Protein AF-0000000075078480 (afdb_homodimer)

Foldseek 3Di:
DLVVLLVVLVVQQPDKDFCALLLLLQQLLLVLQLVVLVVCLVCVQLFFALFRPPGDPDPCVNVLSVVLNVLSVLSNQQHVNLVSLVSNLVVLLCCCVPGCLCVQFAPLLSLLSNQVSQLNQQAPNNQASHVNVLVLCLLQLLDAPVPDDRDIGRLCSLPVCCLQSQLLLLQLQLLLLVLFLLLVQQQLVLQLLLAQLWWDPDNPLVVSQDAVNSSVLSVCSSVLSNCCNPPCPPPVCVVVNLVNLLVVLVCSLHTTLQNSNSSSSNSSSSSSDDPVVVVVVLVVLADPDAQKEKEAASQFSVRSSVSSVLVSLLSNRNYHYDHCVPPQCVQPLRVVPDSVVCHLWIWMAGPVGDIDTFVRSVLVSLCRSPPSNVVSVVCVDPPNVVVVRVVRNVCSVPTDGHRDDPPNPSPDSVVPDDDRSNCQASVDDDVSVSVSSSVVSVVVVVSVVLSCLQSCVVSPCVSVVPDQCPDPVSNVVNVVSVVSQVVCSSNNSRHRDHRSGCQFQPQLWKAKFKWKQAPVRDIGGQQAADLLRHGDPPCRRRNSCSCSVPCRGSDHDPVSVLSSVSSSLSNSCVVVVHDQQPMKMWMKMWTADRDSDRDNSSSVVSSDTDIDTQWMWGDDPNDTDIPNVVRVVVVVVVVVVPDPPPPPD/DLVVLLVVLVVQQPDKDFCALLLLLQQLLLVLQLVVLVVCLVCVQLFFALFRPPGDPDP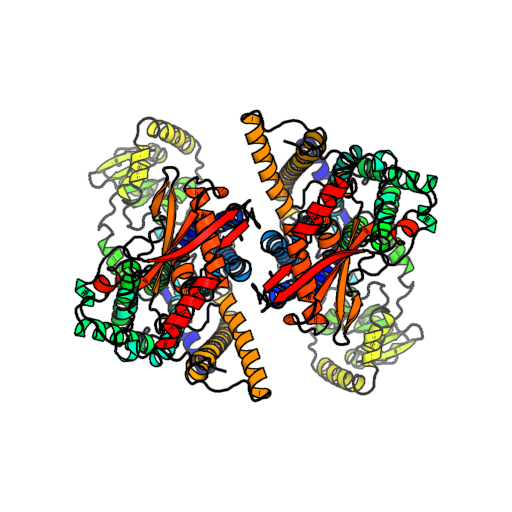CVNVLSVVLNVLSVLSNQQHVNLVSLVSNLVVLLCCCVPGCLCVQFAPLLSLLSNQVSQLNQQAPNNQASHVNVLVLCLLQLLDAPVPDDRDIGRLCSLPVCCLQSQLLLLQLQLLLLVLFLLLVQQQLVLQLLLAQLWWDPDNPLVVSQPAVNSSVLSVCSSVLSNCCNPPCPPPVCVVVNLVNLLVVLVCSLHTTLANSNSSSSNSSSSSSDDPVVVVVVLVVLADPDAQKEKEAASQFSVRSSVNSVLVSLLSNRNYHYDHCVPPQCVQPLRVVPDSVVCHLWMWMAGPVGDIDTFVRSVLVSLCRSPPSNVVSVVCVDPPNVVVNRVVRNVPSVPTDGHRDDPPNPSDDSVVPDDDRSNCQASVDDDVSVSVSSSVVSVVVVVSVVLSCLQSCLVSPCVSVVPDQCPDPVSNVVNVVSVVSQVVCSSNNSRHRDHRSGCQFQVQQWKAKFKWKQAPVRDIGGQQAADLLRHGHPPCRRRNSCSCSVPCRGSDHDPVSVLSSVSSSLSNSCVVVVHDQQPMKMWMKMWTADRDSDRDNSSSVVSSDTDIDTQWIWGDDPNDTDIPNVVRVVVVVVVVCVPDPPPPPD

Sequence (1298 aa):
MYHFIYTKIYQLHTKPAPATGIGLFRLFYGMVLFQEICFLLYFNHLIFDPTPYIDVEFPLIPFFLCLWAIAALFIIAGYQCQYALIVSYIFWIVFVQFTPMQRDFDGGFDAFMTGAGFFLLFMPTDKAFAIDQLRLKLSTPFRHYSQHQKPTVSILSYHLPILICLGFLYFDSAIHKLFAEHWRNGLGAWLPSTQPYYVSAINMSWLLNQEVLQKMIGYTIIIFQFSFLFLFSNRHLRPIYLFIGIGLHLGITISLNIYPFGLSMLIFYILLVPFSWWRCLAKTLRPTQPLLLVYYDKDCPLCNRTALTVNHFDIFKCIEFKDAQTFSNKQPALSSIPLNTLLTDLYAVDENGKVYSGINTYIRILIKMRYPFLFGWLMSIPGIYHLTKTIYRNIADNRQRTPCNQDCIIPNTTQCKLPTFYDRLFETDNPRLRKNLKTLSKALFIICILQINSSLHYGLLYRLNVDTRNNPMTLTLTQASNSILLLSHSFIGITPHALYLHDHFEGYDSLLAITYTNNEGDEAWLPFINQEGRILAPHWGRVHSMWANIAVTPNIDVIRLNKLIMKITAYWSHRLELNLDDTVFTIKIKTNSAPSFWVYDLLNQNLSGEWSNLGTVHWKHQQFHSNLSQMLLNHASLKSSYWPTVTPEMYHFIYTKIYQLHTKPAPATGIGLFRLFYGMVLFQEICFLLYFNHLIFDPTPYIDVEFPLIPFFLCLWAIAALFIIAGYQCQYALIVSYIFWIVFVQFTPMQRDFDGGFDAFMTGAGFFLLFMPTDKAFAIDQLRLKLSTPFRHYSQHQKPTVSILSYHLPILICLGFLYFDSAIHKLFAEHWRNGLGAWLPSTQPYYVSAINMSWLLNQEVLQKMIGYTIIIFQFSFLFLFSNRHLRPIYLFIGIGLHLGITISLNIYPFGLSMLIFYILLVPFSWWRCLAKTLRPTQPLLLVYYDKDCPLCNRTALTVNHFDIFKCIEFKDAQTFSNKQPALSSIPLNTLLTDLYAVDENGKVYSGINTYIRILIKMRYPFLFGWLMSIPGIYHLTKTIYRNIADNRQRTPCNQDCIIPNTTQCKLPTFYDRLFETDNPRLRKNLKTLSKALFIICILQINSSLHYGLLYRLNVDTRNNPMTLTLTQASNSILLLSHSFIGITPHALYLHDHFEGYDSLLAITYTNNEGDEAWLPFINQEGRILAPHWGRVHSMWANIAVTPNIDVIRLNKLIMKITAYWSHRLELNLDDTVFTIKIKTNSAPSFWVYDLLNQNLSGEWSNLGTVHWKHQQFHSNLSQMLLNHASLKSSYWPTVTPE

Nearest PDB structures (foldseek):
  6c9w-assembly1_A  TM=1.139E-01  e=4.514E+00  Escherichia coli K-12
  8b23-assembly1_B  TM=1.127E-01  e=6.583E+00  Thermotoga maritima
  8b23-assembly1_B  TM=1.307E-01  e=6.149E+00  Thermotoga maritima
  6c9w-assembly1_A  TM=1.123E-01  e=5.204E+00  Escherichia coli K-12

Secondary structure (DSSP, 8-state):
-HHHHHHHHHHHHHSEEESHHHHHHHHHHHHHHHHHHHHHHHTHHHHH-SBTTTB-S-TTHHHHHHHHHHHHHHHHHTSSHHHHHHHHHHHHHHHHHHSTTTTTT-SSHHHHHHHHHHHHTTS-TTSSS-HHHHHHHHTSTTS-GGGSPPPEEETHHHHHHIIIIIIIHHHHHHHHHTT-HHHHTT-TTTTGGG-TTTB-SS--HHHHT-HHHHHHHHHHHHHHHHHHHHHTT-TTTHHHHHHHHHHHHHHHHHHBS-HHHHHHHHHHGGGGS-HHHHHHHHHHHS-SS-SEEEEE-TT-HHHHHHHHHHHHH-TT--EEEEEHHHHGGG-GGGTTS-HHHHTTS-EEEETT--EEETHHHHHHHHHHTSTTHHHHHHHTSTTHHHHHHHHHHHHHHH-------TT-----GGGGSPPPHHHHHHSS-HHHHHHHHHHHHHHHHHHHHHHHHHIIIIIIITTTT---SSSHHHHHHHHHHHHHHHHHHHHH-------S-HHHHTT--EEEEEEEE-TTS-EEE-TTB-TTSPBPTT-TTHHHHIIIIIIS-TT--HHHHHHHHHHHHHHHHHHTT--TTT-EEEEEEEE----SS--TTHHHHHH----EEEEEEEEETTEEEE-HHHHHHHHHHHHTTTS------/-HHHHHHHHHHHHHSEEESHHHHHHHHHHHHHHHHHHHHHHHTHHHHH-SBTTTB-S-TTHHHHHHHHHHHHHHHHHTSSHHHHHHHHHHHHHHHHHHSTTTTTT-SSHHHHHHHHHHHHTTS-TTSSS-HHHHHHHHTSTTS-GGGSPPPEEETHHHHHHIIIIIIIHHHHHHHHHTT-HHHHTT-TTTTGGG-TTTB-SS--HHHHT-HHHHHHHHHHHHHHHHHHHHHTT-TTTHHHHHHHHHHHHHHHHHHBS-HHHHHHHHHHGGGGS-HHHHHHHHHHHS-SS-SEEEEE-TT-HHHHHHHHHHHHH-TT--EEEEEHHHHGGG-GGGTTS-HHHHTTS-EEEETT--EEETHHHHHHHHHHTSTTHHHHHHHHSTTHHHHHHHHHHHHHHH-------TT-----GGGGSPPPHHHHHHSS-HHHHHHHHHHHHHHHHHHHHHHHHHIIIIIIITTTT---SSSHHHHHHHHHHHHHHHHHHHHH-------S-HHHHTT--EEEEEEEE-TTS-EEE-TTB-TTSPBPTT-TTHHHHIIIIIIS-TT--HHHHHHHHHHHHHHHHHHTT--TTT-EEEEEEEE----SS--TTHHHHHH----EEEEEEEEETTEEEE-HHHHHHHHHHHHTTTS------

Organism: Methylotuvimicrobium buryatense (NCBI:txid95641)

Structure (mmCIF, N/CA/C/O backbone):
data_AF-0000000075078480-model_v1
#
loop_
_entity.id
_entity.type
_entity.pdbx_description
1 polymer 'DUF393 domain-containing protein'
#
loop_
_atom_site.group_PDB
_atom_site.id
_atom_site.type_symbol
_atom_site.label_atom_id
_atom_site.label_alt_id
_atom_site.label_comp_id
_atom_site.label_asym_id
_atom_site.label_entity_id
_atom_site.label_seq_id
_atom_site.pdbx_PDB_ins_code
_atom_site.Cartn_x
_atom_site.Cartn_y
_atom_site.Cartn_z
_atom_site.occupancy
_atom_site.B_iso_or_equiv
_atom_site.auth_seq_id
_atom_site.auth_comp_id
_atom_site.auth_asym_id
_atom_site.auth_atom_id
_atom_site.pdbx_PDB_model_num
ATOM 1 N N . MET A 1 1 ? -6.051 -3.061 36.969 1 74.25 1 MET A N 1
ATOM 2 C CA . MET A 1 1 ? -5.723 -2.08 35.938 1 74.25 1 MET A CA 1
ATOM 3 C C . MET A 1 1 ? -6.75 -2.102 34.812 1 74.25 1 MET A C 1
ATOM 5 O O . MET A 1 1 ? -7.262 -1.054 34.438 1 74.25 1 MET A O 1
ATOM 9 N N . TYR A 1 2 ? -7.191 -3.314 34.531 1 82 2 TYR A N 1
ATOM 10 C CA . TYR A 1 2 ? -8.164 -3.441 33.438 1 82 2 TYR A CA 1
ATOM 11 C C . TYR A 1 2 ? -9.516 -2.867 33.844 1 82 2 TYR A C 1
ATOM 13 O O . TYR A 1 2 ? -10.125 -2.109 33.094 1 82 2 TYR A O 1
ATOM 21 N N . HIS A 1 3 ? -9.93 -3.129 35.031 1 85.94 3 HIS A N 1
ATOM 22 C CA . HIS A 1 3 ? -11.219 -2.641 35.5 1 85.94 3 HIS A CA 1
ATOM 23 C C . HIS A 1 3 ? -11.219 -1.121 35.656 1 85.94 3 HIS A C 1
ATOM 25 O O . HIS A 1 3 ? -12.219 -0.463 35.375 1 85.94 3 HIS A O 1
ATOM 31 N N . PHE A 1 4 ? -10.141 -0.627 36.125 1 89.19 4 PHE A N 1
ATOM 32 C CA . PHE A 1 4 ? -9.992 0.819 36.25 1 89.19 4 PHE A CA 1
ATOM 33 C C . PHE A 1 4 ? -10.055 1.482 34.875 1 89.19 4 PHE A C 1
ATOM 35 O O . PHE A 1 4 ? -10.766 2.477 34.688 1 89.19 4 PHE A O 1
ATOM 42 N N . ILE A 1 5 ? -9.32 0.912 33.906 1 90.25 5 ILE A N 1
ATOM 43 C CA . ILE A 1 5 ? -9.289 1.451 32.562 1 90.25 5 ILE A CA 1
ATOM 44 C C . ILE A 1 5 ? -10.688 1.414 31.953 1 90.25 5 ILE A C 1
ATOM 46 O O . ILE A 1 5 ? -11.148 2.398 31.375 1 90.25 5 ILE A O 1
ATOM 50 N N . TYR A 1 6 ? -11.32 0.316 32.156 1 92.62 6 TYR A N 1
ATOM 51 C CA . TYR A 1 6 ? -12.664 0.173 31.609 1 92.62 6 TYR A CA 1
ATOM 52 C C . TYR A 1 6 ? -13.617 1.198 32.219 1 92.62 6 TYR A C 1
ATOM 54 O O . TYR A 1 6 ? -14.398 1.825 31.5 1 92.62 6 TYR A O 1
ATOM 62 N N . THR A 1 7 ? -13.586 1.409 33.5 1 92.62 7 THR A N 1
ATOM 63 C CA . THR A 1 7 ? -14.477 2.344 34.188 1 92.62 7 THR A CA 1
ATOM 64 C C . THR A 1 7 ? -14.211 3.773 33.719 1 92.62 7 THR A C 1
ATOM 66 O O . THR A 1 7 ? -15.156 4.543 33.5 1 92.62 7 THR A O 1
ATOM 69 N N . LYS A 1 8 ? -12.992 4.086 33.656 1 92.81 8 LYS A N 1
ATOM 70 C CA . LYS A 1 8 ? -12.633 5.43 33.188 1 92.81 8 LYS A CA 1
ATOM 71 C C . LYS A 1 8 ? -13.078 5.664 31.75 1 92.81 8 LYS A C 1
ATOM 73 O O . LYS A 1 8 ? -13.57 6.742 31.422 1 92.81 8 LYS A O 1
ATOM 78 N N . ILE A 1 9 ? -12.891 4.672 30.906 1 94.06 9 ILE A N 1
ATOM 79 C CA . ILE A 1 9 ? -13.289 4.77 29.5 1 94.06 9 ILE A CA 1
ATOM 80 C C . ILE A 1 9 ? -14.805 4.922 29.406 1 94.06 9 ILE A C 1
ATOM 82 O O . ILE A 1 9 ? -15.297 5.746 28.641 1 94.06 9 ILE A O 1
ATOM 86 N N . TYR A 1 10 ? -15.469 4.148 30.203 1 93.12 10 TYR A N 1
ATOM 87 C CA . TYR A 1 10 ? -16.922 4.215 30.188 1 93.12 10 TYR A CA 1
ATOM 88 C C . TYR A 1 10 ? -17.406 5.59 30.625 1 93.12 10 TYR A C 1
ATOM 90 O O . TYR A 1 10 ? -18.312 6.168 30.016 1 93.12 10 TYR A O 1
ATOM 98 N N . GLN A 1 11 ? -16.828 6.117 31.641 1 93.31 11 GLN A N 1
ATOM 99 C CA . GLN A 1 11 ? -17.203 7.43 32.156 1 93.31 11 GLN A CA 1
ATOM 100 C C . GLN A 1 11 ? -16.938 8.523 31.125 1 93.31 11 GLN A C 1
ATOM 102 O O . GLN A 1 11 ? -17.781 9.406 30.938 1 93.31 11 GLN A O 1
ATOM 107 N N . LEU A 1 12 ? -15.82 8.484 30.547 1 93.81 12 LEU A N 1
ATOM 108 C CA . LEU A 1 12 ? -15.453 9.5 29.578 1 93.81 12 LEU A CA 1
ATOM 109 C C . LEU A 1 12 ? -16.312 9.383 28.312 1 93.81 12 LEU A C 1
ATOM 111 O O . LEU A 1 12 ? -16.672 10.391 27.703 1 93.81 12 LEU A O 1
ATOM 115 N N . HIS A 1 13 ? -16.625 8.172 27.938 1 93.81 13 HIS A N 1
ATOM 116 C CA . HIS A 1 13 ? -17.438 7.973 26.734 1 93.81 13 HIS A CA 1
ATOM 117 C C . HIS A 1 13 ? -18.828 8.547 26.906 1 93.81 13 HIS A C 1
ATOM 119 O O . HIS A 1 13 ? -19.406 9.062 25.953 1 93.81 13 HIS A O 1
ATOM 125 N N . THR A 1 14 ? -19.406 8.492 28.062 1 91.56 14 THR A N 1
ATOM 126 C CA . THR A 1 14 ? -20.797 8.867 28.297 1 91.56 14 THR A CA 1
ATOM 127 C C . THR A 1 14 ? -20.938 10.383 28.422 1 91.56 14 THR A C 1
ATOM 129 O O . THR A 1 14 ? -22.047 10.914 28.391 1 91.56 14 THR A O 1
ATOM 132 N N . LYS A 1 15 ? -19.875 11.055 28.484 1 94.5 15 LYS A N 1
ATOM 133 C CA . LYS A 1 15 ? -19.922 12.516 28.562 1 94.5 15 LYS A CA 1
ATOM 134 C C . LYS A 1 15 ? -19.875 13.148 27.188 1 94.5 15 LYS A C 1
ATOM 136 O O . LYS A 1 15 ? -18.891 13 26.453 1 94.5 15 LYS A O 1
ATOM 141 N N . PRO A 1 16 ? -20.828 13.898 26.828 1 94.94 16 PRO A N 1
ATOM 142 C CA . PRO A 1 16 ? -20.844 14.531 25.516 1 94.94 16 PRO A CA 1
ATOM 143 C C . PRO A 1 16 ? -20 15.797 25.453 1 94.94 16 PRO A C 1
ATOM 145 O O . PRO A 1 16 ? -19.844 16.484 26.453 1 94.94 16 PRO A O 1
ATOM 148 N N . ALA A 1 17 ? -19.422 16.062 24.344 1 96.25 17 ALA A N 1
ATOM 149 C CA . ALA A 1 17 ? -18.625 17.25 24.047 1 96.25 17 ALA A CA 1
ATOM 150 C C . ALA A 1 17 ? -18.906 17.766 22.641 1 96.25 17 ALA A C 1
ATOM 152 O O . ALA A 1 17 ? -19.375 17.031 21.781 1 96.25 17 ALA A O 1
ATOM 153 N N . PRO A 1 18 ? -18.688 19.125 22.469 1 96.44 18 PRO A N 1
ATOM 154 C CA . PRO A 1 18 ? -18.859 19.656 21.109 1 96.44 18 PRO A CA 1
ATOM 155 C C . PRO A 1 18 ? -17.859 19.062 20.125 1 96.44 18 PRO A C 1
ATOM 157 O O . PRO A 1 18 ? -16.703 18.781 20.469 1 96.44 18 PRO A O 1
ATOM 160 N N . ALA A 1 19 ? -18.25 18.938 18.875 1 96.62 19 ALA A N 1
ATOM 161 C CA . ALA A 1 19 ? -17.422 18.312 17.844 1 96.62 19 ALA A CA 1
ATOM 162 C C . ALA A 1 19 ? -16.438 19.312 17.234 1 96.62 19 ALA A C 1
ATOM 164 O O . ALA A 1 19 ? -15.562 18.938 16.453 1 96.62 19 ALA A O 1
ATOM 165 N N . THR A 1 20 ? -16.484 20.562 17.594 1 95.44 20 THR A N 1
ATOM 166 C CA . THR A 1 20 ? -15.734 21.656 16.984 1 95.44 20 THR A CA 1
ATOM 167 C C . THR A 1 20 ? -14.234 21.375 17.016 1 95.44 20 THR A C 1
ATOM 169 O O . THR A 1 20 ? -13.547 21.484 16 1 95.44 20 THR A O 1
ATOM 172 N N . GLY A 1 21 ? -13.727 21 18.141 1 96.88 21 GLY A N 1
ATOM 173 C CA . GLY A 1 21 ? -12.305 20.75 18.281 1 96.88 21 GLY A CA 1
ATOM 174 C C . GLY A 1 21 ? -11.812 19.609 17.422 1 96.88 21 GLY A C 1
ATOM 175 O O . GLY A 1 21 ? -10.711 19.672 16.859 1 96.88 21 GLY A O 1
ATOM 176 N N . ILE A 1 22 ? -12.633 18.594 17.219 1 97.62 22 ILE A N 1
ATOM 177 C CA . ILE A 1 22 ? -12.258 17.422 16.438 1 97.62 22 ILE A CA 1
ATOM 178 C C . ILE A 1 22 ? -12.203 17.797 14.961 1 97.62 22 ILE A C 1
ATOM 180 O O . ILE A 1 22 ? -11.289 17.359 14.242 1 97.62 22 ILE A O 1
ATOM 184 N N . GLY A 1 23 ? -13.195 18.531 14.516 1 97.56 23 GLY A N 1
ATOM 185 C CA . GLY A 1 23 ? -13.18 19 13.141 1 97.56 23 GLY A CA 1
ATOM 186 C C . GLY A 1 23 ? -11.953 19.828 12.797 1 97.56 23 GLY A C 1
ATOM 187 O O . GLY A 1 23 ? -11.352 19.641 11.742 1 97.56 23 GLY A O 1
ATOM 188 N N . LEU A 1 24 ? -11.57 20.688 13.727 1 97.56 24 LEU A N 1
ATOM 189 C CA . LEU A 1 24 ? -10.391 21.531 13.516 1 97.56 24 LEU A CA 1
ATOM 190 C C . LEU A 1 24 ? -9.117 20.688 13.555 1 97.56 24 LEU A C 1
ATOM 192 O O . LEU A 1 24 ? -8.195 20.922 12.773 1 97.56 24 LEU A O 1
ATOM 196 N N . PHE A 1 25 ? -9.062 19.75 14.508 1 98.12 25 PHE A N 1
ATOM 197 C CA . PHE A 1 25 ? -7.934 18.844 14.586 1 98.12 25 PHE A CA 1
ATOM 198 C C . PHE A 1 25 ? -7.711 18.125 13.258 1 98.12 25 PHE A C 1
ATOM 200 O O . PHE A 1 25 ? -6.586 18.078 12.758 1 98.12 25 PHE A O 1
ATOM 207 N N . ARG A 1 26 ? -8.797 17.594 12.656 1 98.31 26 ARG A N 1
ATOM 208 C CA . ARG A 1 26 ? -8.727 16.938 11.352 1 98.31 26 ARG A CA 1
ATOM 209 C C . ARG A 1 26 ? -8.211 17.891 10.281 1 98.31 26 ARG A C 1
ATOM 211 O O . ARG A 1 26 ? -7.344 17.531 9.484 1 98.31 26 ARG A O 1
ATOM 218 N N . LEU A 1 27 ? -8.781 19.078 10.266 1 98.31 27 LEU A N 1
ATOM 219 C CA . LEU A 1 27 ? -8.445 20.078 9.258 1 98.31 27 LEU A CA 1
ATOM 220 C C . LEU A 1 27 ? -6.957 20.422 9.305 1 98.31 27 LEU A C 1
ATOM 222 O O . LEU A 1 27 ? -6.277 20.375 8.273 1 98.31 27 LEU A O 1
ATOM 226 N N . PHE A 1 28 ? -6.457 20.656 10.469 1 98.38 28 PHE A N 1
ATOM 227 C CA . PHE A 1 28 ? -5.059 21.047 10.609 1 98.38 28 PHE A CA 1
ATOM 228 C C . PHE A 1 28 ? -4.137 19.844 10.367 1 98.38 28 PHE A C 1
ATOM 230 O O . PHE A 1 28 ? -3.033 20 9.844 1 98.38 28 PHE A O 1
ATOM 237 N N . TYR A 1 29 ? -4.52 18.609 10.828 1 98.44 29 TYR A N 1
ATOM 238 C CA . TYR A 1 29 ? -3.754 17.422 10.484 1 98.44 29 TYR A CA 1
ATOM 239 C C . TYR A 1 29 ? -3.586 17.297 8.977 1 98.44 29 TYR A C 1
ATOM 241 O O . TYR A 1 29 ? -2.484 17.047 8.484 1 98.44 29 TYR A O 1
ATOM 249 N N . GLY A 1 30 ? -4.75 17.484 8.258 1 98.75 30 GLY A N 1
ATOM 250 C CA . GLY A 1 30 ? -4.711 17.422 6.801 1 98.75 30 GLY A CA 1
ATOM 251 C C . GLY A 1 30 ? -3.787 18.453 6.188 1 98.75 30 GLY A C 1
ATOM 252 O O . GLY A 1 30 ? -3.09 18.172 5.211 1 98.75 30 GLY A O 1
ATOM 253 N N . MET A 1 31 ? -3.713 19.609 6.766 1 98.56 31 MET A N 1
ATOM 254 C CA . MET A 1 31 ? -2.883 20.688 6.234 1 98.56 31 MET A CA 1
ATOM 255 C C . MET A 1 31 ? -1.401 20.359 6.398 1 98.56 31 MET A C 1
ATOM 257 O O . MET A 1 31 ? -0.61 20.562 5.477 1 98.56 31 MET A O 1
ATOM 261 N N . VAL A 1 32 ? -1.062 19.906 7.57 1 98.38 32 VAL A N 1
ATOM 262 C CA . VAL A 1 32 ? 0.327 19.547 7.824 1 98.38 32 VAL A CA 1
ATOM 263 C C . VAL A 1 32 ? 0.732 18.391 6.902 1 98.38 32 VAL A C 1
ATOM 265 O O . VAL A 1 32 ? 1.822 18.406 6.324 1 98.38 32 VAL A O 1
ATOM 268 N N . LEU A 1 33 ? -0.16 17.438 6.758 1 98.5 33 LEU A N 1
ATOM 269 C CA . LEU A 1 33 ? 0.085 16.328 5.855 1 98.5 33 LEU A CA 1
ATOM 270 C C . LEU A 1 33 ? 0.268 16.797 4.422 1 98.5 33 LEU A C 1
ATOM 272 O O . LEU A 1 33 ? 1.198 16.375 3.734 1 98.5 33 LEU A O 1
ATOM 276 N N . PHE A 1 34 ? -0.63 17.688 3.971 1 98.69 34 PHE A N 1
ATOM 277 C CA . PHE A 1 34 ? -0.582 18.188 2.604 1 98.69 34 PHE A CA 1
ATOM 278 C C . PHE A 1 34 ? 0.732 18.922 2.342 1 98.69 34 PHE A C 1
ATOM 280 O O . PHE A 1 34 ? 1.354 18.734 1.295 1 98.69 34 PHE A O 1
ATOM 287 N N . GLN A 1 35 ? 1.133 19.75 3.281 1 97.81 35 GLN A N 1
ATOM 288 C CA . GLN A 1 35 ? 2.398 20.453 3.15 1 97.81 35 GLN A CA 1
ATOM 289 C C . GLN A 1 35 ? 3.568 19.484 3.045 1 97.81 35 GLN A C 1
ATOM 291 O O . GLN A 1 35 ? 4.484 19.688 2.248 1 97.81 35 GLN A O 1
ATOM 296 N N . GLU A 1 36 ? 3.57 18.438 3.846 1 97.25 36 GLU A N 1
ATOM 297 C CA . GLU A 1 36 ? 4.625 17.438 3.789 1 97.25 36 GLU A CA 1
ATOM 298 C C . GLU A 1 36 ? 4.656 16.75 2.428 1 97.25 36 GLU A C 1
ATOM 300 O O . GLU A 1 36 ? 5.73 16.5 1.878 1 97.25 36 GLU A O 1
ATOM 305 N N . ILE A 1 37 ? 3.496 16.406 1.893 1 98.31 37 ILE A N 1
ATOM 306 C CA . ILE A 1 37 ? 3.426 15.727 0.601 1 98.31 37 ILE A CA 1
ATOM 307 C C . ILE A 1 37 ? 3.979 16.641 -0.49 1 98.31 37 ILE A C 1
ATOM 309 O O . ILE A 1 37 ? 4.695 16.188 -1.384 1 98.31 37 ILE A O 1
ATOM 313 N N . CYS A 1 38 ? 3.68 17.953 -0.4 1 98.25 38 CYS A N 1
ATOM 314 C CA . CYS A 1 38 ? 4.242 18.906 -1.345 1 98.25 38 CYS A CA 1
ATOM 315 C C . CYS A 1 38 ? 5.762 18.922 -1.265 1 98.25 38 CYS A C 1
ATOM 317 O O . CYS A 1 38 ? 6.441 19 -2.291 1 98.25 38 CYS A O 1
ATOM 319 N N . PHE A 1 39 ? 6.262 18.859 -0.046 1 97.69 39 PHE A N 1
ATOM 320 C CA . PHE A 1 39 ? 7.703 18.797 0.161 1 97.69 39 PHE A CA 1
ATOM 321 C C . PHE A 1 39 ? 8.281 17.547 -0.505 1 97.69 39 PHE A C 1
ATOM 323 O O . PHE A 1 39 ? 9.305 17.625 -1.196 1 97.69 39 PHE A O 1
ATOM 330 N N . LEU A 1 40 ? 7.648 16.422 -0.33 1 97.81 40 LEU A N 1
ATOM 331 C CA . LEU A 1 40 ? 8.102 15.156 -0.909 1 97.81 40 LEU A CA 1
ATOM 332 C C . LEU A 1 40 ? 8.062 15.211 -2.432 1 97.81 40 LEU A C 1
ATOM 334 O O . LEU A 1 40 ? 8.945 14.664 -3.1 1 97.81 40 LEU A O 1
ATOM 338 N N . LEU A 1 41 ? 7.004 15.859 -2.959 1 98 41 LEU A N 1
ATOM 339 C CA . LEU A 1 41 ? 6.895 16.016 -4.406 1 98 41 LEU A CA 1
ATOM 340 C C . LEU A 1 41 ? 8.023 16.891 -4.945 1 98 41 LEU A C 1
ATOM 342 O O . LEU A 1 41 ? 8.617 16.562 -5.977 1 98 41 LEU A O 1
ATOM 346 N N . TYR A 1 42 ? 8.336 17.938 -4.219 1 97.81 42 TYR A N 1
ATOM 347 C CA . TYR A 1 42 ? 9.391 18.844 -4.641 1 97.81 42 TYR A CA 1
ATOM 348 C C . TYR A 1 42 ? 10.742 18.156 -4.648 1 97.81 42 TYR A C 1
ATOM 350 O O . TYR A 1 42 ? 11.531 18.328 -5.582 1 97.81 42 TYR A O 1
ATOM 358 N N . PHE A 1 43 ? 11.062 17.312 -3.656 1 97.75 43 PHE A N 1
ATOM 359 C CA . PHE A 1 43 ? 12.352 16.656 -3.502 1 97.75 43 PHE A CA 1
ATOM 360 C C . PHE A 1 43 ? 12.258 15.188 -3.873 1 97.75 43 PHE A C 1
ATOM 362 O O . PHE A 1 43 ? 13 14.359 -3.34 1 97.75 43 PHE A O 1
ATOM 369 N N . ASN A 1 44 ? 11.289 14.789 -4.711 1 97.31 44 ASN A N 1
ATOM 370 C CA . ASN A 1 44 ? 11.031 13.375 -4.969 1 97.31 44 ASN A CA 1
ATOM 371 C C . ASN A 1 44 ? 12.273 12.672 -5.516 1 97.31 44 ASN A C 1
ATOM 373 O O . ASN A 1 44 ? 12.578 11.547 -5.125 1 97.31 44 ASN A O 1
ATOM 377 N N . HIS A 1 45 ? 13.062 13.312 -6.402 1 97.19 45 HIS A N 1
ATOM 378 C CA . HIS A 1 45 ? 14.25 12.688 -6.969 1 97.19 45 HIS A CA 1
ATOM 379 C C . HIS A 1 45 ? 15.359 12.562 -5.934 1 97.19 45 HIS A C 1
ATOM 381 O O . HIS A 1 45 ? 16.094 11.578 -5.922 1 97.19 45 HIS A O 1
ATOM 387 N N . LEU A 1 46 ? 15.5 13.539 -5.031 1 97.44 46 LEU A N 1
ATOM 388 C CA . LEU A 1 46 ? 16.531 13.508 -3.998 1 97.44 46 LEU A CA 1
ATOM 389 C C . LEU A 1 46 ? 16.234 12.414 -2.979 1 97.44 46 LEU A C 1
ATOM 391 O O . LEU A 1 46 ? 17.156 11.727 -2.521 1 97.44 46 LEU A O 1
ATOM 395 N N . ILE A 1 47 ? 14.984 12.297 -2.664 1 96.69 47 ILE A N 1
ATOM 396 C CA . ILE A 1 47 ? 14.602 11.43 -1.551 1 96.69 47 ILE A CA 1
ATOM 397 C C . ILE A 1 47 ? 14.453 9.992 -2.041 1 96.69 47 ILE A C 1
ATOM 399 O O . ILE A 1 47 ? 14.938 9.055 -1.397 1 96.69 47 ILE A O 1
ATOM 403 N N . PHE A 1 48 ? 13.883 9.773 -3.229 1 95.12 48 PHE A N 1
ATOM 404 C CA . PHE A 1 48 ? 13.438 8.422 -3.551 1 95.12 48 PHE A CA 1
ATOM 405 C C . PHE A 1 48 ? 14.359 7.773 -4.578 1 95.12 48 PHE A C 1
ATOM 407 O O . PHE A 1 48 ? 14.422 6.547 -4.68 1 95.12 48 PHE A O 1
ATOM 414 N N . ASP A 1 49 ? 15.109 8.562 -5.336 1 94.19 49 ASP A N 1
ATOM 415 C CA . ASP A 1 49 ? 16.031 7.98 -6.309 1 94.19 49 ASP A CA 1
ATOM 416 C C . ASP A 1 49 ? 17.297 7.469 -5.629 1 94.19 49 ASP A C 1
ATOM 418 O O . ASP A 1 49 ? 17.828 8.117 -4.723 1 94.19 49 ASP A O 1
ATOM 422 N N . PRO A 1 50 ? 17.828 6.281 -6.008 1 89.19 50 PRO A N 1
ATOM 423 C CA . PRO A 1 50 ? 19.156 5.926 -5.543 1 89.19 50 PRO A CA 1
ATOM 424 C C . PRO A 1 50 ? 20.219 6.953 -5.941 1 89.19 50 PRO A C 1
ATOM 426 O O . PRO A 1 50 ? 21.031 7.371 -5.109 1 89.19 50 PRO A O 1
ATOM 429 N N . THR A 1 51 ? 20.25 7.305 -7.188 1 93.44 51 THR A N 1
ATOM 430 C CA . THR A 1 51 ? 21.016 8.43 -7.703 1 93.44 51 THR A CA 1
ATOM 431 C C . THR A 1 51 ? 20.109 9.461 -8.359 1 93.44 51 THR A C 1
ATOM 433 O O . THR A 1 51 ? 19.641 9.266 -9.484 1 93.44 51 THR A O 1
ATOM 436 N N . PRO A 1 52 ? 19.891 10.562 -7.73 1 96.5 52 PRO A N 1
ATOM 437 C CA . PRO A 1 52 ? 18.891 11.539 -8.172 1 96.5 52 PRO A CA 1
ATOM 438 C C . PRO A 1 52 ? 19.016 11.875 -9.656 1 96.5 52 PRO A C 1
ATOM 440 O O . PRO A 1 52 ? 20.094 12.227 -10.133 1 96.5 52 PRO A O 1
ATOM 443 N N . TYR A 1 53 ? 17.906 11.75 -10.461 1 93.94 53 TYR A N 1
ATOM 444 C CA . TYR A 1 53 ? 17.703 12.086 -11.859 1 93.94 53 TYR A CA 1
ATOM 445 C C . TYR A 1 53 ? 18.484 11.148 -12.773 1 93.94 53 TYR A C 1
ATOM 447 O O . TYR A 1 53 ? 18.266 11.125 -13.984 1 93.94 53 TYR A O 1
ATOM 455 N N . ILE A 1 54 ? 19.391 10.375 -12.234 1 91.19 54 ILE A N 1
ATOM 456 C CA . ILE A 1 54 ? 20.219 9.469 -13.031 1 91.19 54 ILE A CA 1
ATOM 457 C C . ILE A 1 54 ? 19.641 8.055 -12.961 1 91.19 54 ILE A C 1
ATOM 459 O O . ILE A 1 54 ? 19.359 7.449 -13.992 1 91.19 54 ILE A O 1
ATOM 463 N N . ASP A 1 55 ? 19.469 7.57 -11.844 1 88.56 55 ASP A N 1
ATOM 464 C CA . ASP A 1 55 ? 18.859 6.266 -11.617 1 88.56 55 ASP A CA 1
ATOM 465 C C . ASP A 1 55 ? 17.5 6.406 -10.93 1 88.56 55 ASP A C 1
ATOM 467 O O . ASP A 1 55 ? 17.422 6.406 -9.703 1 88.56 55 ASP A O 1
ATOM 471 N N . VAL A 1 56 ? 16.484 6.438 -11.797 1 89.31 56 VAL A N 1
ATOM 472 C CA . VAL A 1 56 ? 15.133 6.551 -11.289 1 89.31 56 VAL A CA 1
ATOM 473 C C . VAL A 1 56 ? 14.5 5.164 -11.18 1 89.31 56 VAL A C 1
ATOM 475 O O . VAL A 1 56 ? 13.992 4.621 -12.164 1 89.31 56 VAL A O 1
ATOM 478 N N . GLU A 1 57 ? 14.469 4.656 -10.016 1 83.31 57 GLU A N 1
ATOM 479 C CA . GLU A 1 57 ? 14.055 3.277 -9.789 1 83.31 57 GLU A CA 1
ATOM 480 C C . GLU A 1 57 ? 12.531 3.152 -9.828 1 83.31 57 GLU A C 1
ATOM 482 O O . GLU A 1 57 ? 12 2.162 -10.328 1 83.31 57 GLU A O 1
ATOM 487 N N . PHE A 1 58 ? 11.797 4.117 -9.305 1 89.81 58 PHE A N 1
ATOM 488 C CA . PHE A 1 58 ? 10.344 4.039 -9.195 1 89.81 58 PHE A CA 1
ATOM 489 C C . PHE A 1 58 ? 9.688 5.281 -9.789 1 89.81 58 PHE A C 1
ATOM 491 O O . PHE A 1 58 ? 9.281 6.184 -9.047 1 89.81 58 PHE A O 1
ATOM 498 N N . PRO A 1 59 ? 9.422 5.242 -11.031 1 91.06 59 PRO A N 1
ATOM 499 C CA . PRO A 1 59 ? 8.953 6.441 -11.734 1 91.06 59 PRO A CA 1
ATOM 500 C C . PRO A 1 59 ? 7.535 6.84 -11.344 1 91.06 59 PRO A C 1
ATOM 502 O O . PRO A 1 59 ? 7.117 7.973 -11.602 1 91.06 59 PRO A O 1
ATOM 505 N N . LEU A 1 60 ? 6.758 5.98 -10.75 1 94.38 60 LEU A N 1
ATOM 506 C CA . LEU A 1 60 ? 5.367 6.277 -10.43 1 94.38 60 LEU A CA 1
ATOM 507 C C . LEU A 1 60 ? 5.242 6.867 -9.031 1 94.38 60 LEU A C 1
ATOM 509 O O . LEU A 1 60 ? 4.141 7.219 -8.594 1 94.38 60 LEU A O 1
ATOM 513 N N . ILE A 1 61 ? 6.309 7.086 -8.336 1 96.06 61 ILE A N 1
ATOM 514 C CA . ILE A 1 61 ? 6.262 7.633 -6.988 1 96.06 61 ILE A CA 1
ATOM 515 C C . ILE A 1 61 ? 5.539 8.977 -7 1 96.06 61 ILE A C 1
ATOM 517 O O . ILE A 1 61 ? 4.641 9.219 -6.191 1 96.06 61 ILE A O 1
ATOM 521 N N . PRO A 1 62 ? 5.82 9.938 -7.957 1 96.56 62 PRO A N 1
ATOM 522 C CA . PRO A 1 62 ? 5.078 11.195 -7.969 1 96.56 62 PRO A CA 1
ATOM 523 C C . PRO A 1 62 ? 3.576 11 -8.156 1 96.56 62 PRO A C 1
ATOM 525 O O . PRO A 1 62 ? 2.775 11.734 -7.574 1 96.56 62 PRO A O 1
ATOM 528 N N . PHE A 1 63 ? 3.189 10.047 -8.961 1 97.06 63 PHE A N 1
ATOM 529 C CA . PHE A 1 63 ? 1.776 9.742 -9.156 1 97.06 63 PHE A CA 1
ATOM 530 C C . PHE A 1 63 ? 1.117 9.359 -7.84 1 97.06 63 PHE A C 1
ATOM 532 O O . PHE A 1 63 ? 0.05 9.875 -7.5 1 97.06 63 PHE A O 1
ATOM 539 N N . PHE A 1 64 ? 1.735 8.43 -7.082 1 97.62 64 PHE A N 1
ATOM 540 C CA . PHE A 1 64 ? 1.183 7.984 -5.809 1 97.62 64 PHE A CA 1
ATOM 541 C C . PHE A 1 64 ? 1.187 9.117 -4.789 1 97.62 64 PHE A C 1
ATOM 543 O O . PHE A 1 64 ? 0.294 9.203 -3.943 1 97.62 64 PHE A O 1
ATOM 550 N N . LEU A 1 65 ? 2.223 10 -4.809 1 98.56 65 LEU A N 1
ATOM 551 C CA . LEU A 1 65 ? 2.227 11.18 -3.951 1 98.56 65 LEU A CA 1
ATOM 552 C C . LEU A 1 65 ? 1.051 12.094 -4.277 1 98.56 65 LEU A C 1
ATOM 554 O O . LEU A 1 65 ? 0.43 12.664 -3.375 1 98.56 65 LEU A O 1
ATOM 558 N N . CYS A 1 66 ? 0.71 12.211 -5.539 1 98.44 66 CYS A N 1
ATOM 559 C CA . CYS A 1 66 ? -0.438 13.016 -5.93 1 98.44 66 CYS A CA 1
ATOM 560 C C . CYS A 1 66 ? -1.736 12.406 -5.418 1 98.44 66 CYS A C 1
ATOM 562 O O . CYS A 1 66 ? -2.629 13.125 -4.965 1 98.44 66 CYS A O 1
ATOM 564 N N . LEU A 1 67 ? -1.856 11.078 -5.512 1 98.12 67 LEU A N 1
ATOM 565 C CA . LEU A 1 67 ? -3.025 10.414 -4.945 1 98.12 67 LEU A CA 1
ATOM 566 C C . LEU A 1 67 ? -3.113 10.664 -3.441 1 98.12 67 LEU A C 1
ATOM 568 O O . LEU A 1 67 ? -4.203 10.875 -2.906 1 98.12 67 LEU A O 1
ATOM 572 N N . TRP A 1 68 ? -1.958 10.586 -2.799 1 98.69 68 TRP A N 1
ATOM 573 C CA . TRP A 1 68 ? -1.899 10.883 -1.37 1 98.69 68 TRP A CA 1
ATOM 574 C C . TRP A 1 68 ? -2.32 12.32 -1.093 1 98.69 68 TRP A C 1
ATOM 576 O O . TRP A 1 68 ? -3.031 12.586 -0.122 1 98.69 68 TRP A O 1
ATOM 586 N N . ALA A 1 69 ? -1.906 13.281 -1.961 1 98.81 69 ALA A N 1
ATOM 587 C CA . ALA A 1 69 ? -2.279 14.688 -1.832 1 98.81 69 ALA A CA 1
ATOM 588 C C . ALA A 1 69 ? -3.789 14.867 -1.957 1 98.81 69 ALA A C 1
ATOM 590 O O . ALA A 1 69 ? -4.387 15.656 -1.223 1 98.81 69 ALA A O 1
ATOM 591 N N . ILE A 1 70 ? -4.371 14.133 -2.846 1 98.69 70 ILE A N 1
ATOM 592 C CA . ILE A 1 70 ? -5.816 14.195 -3.012 1 98.69 70 ILE A CA 1
ATOM 593 C C . ILE A 1 70 ? -6.504 13.719 -1.732 1 98.69 70 ILE A C 1
ATOM 595 O O . ILE A 1 70 ? -7.465 14.344 -1.27 1 98.69 70 ILE A O 1
ATOM 599 N N . ALA A 1 71 ? -6.012 12.633 -1.158 1 98.69 71 ALA A N 1
ATOM 600 C CA . ALA A 1 71 ? -6.555 12.164 0.114 1 98.69 71 ALA A CA 1
ATOM 601 C C . ALA A 1 71 ? -6.414 13.227 1.197 1 98.69 71 ALA A C 1
ATOM 603 O O . ALA A 1 71 ? -7.336 13.445 1.985 1 98.69 71 ALA A O 1
ATOM 604 N N . ALA A 1 72 ? -5.246 13.867 1.233 1 98.81 72 ALA A N 1
ATOM 605 C CA . ALA A 1 72 ? -5.016 14.93 2.209 1 98.81 72 ALA A CA 1
ATOM 606 C C . ALA A 1 72 ? -6.012 16.062 2.02 1 98.81 72 ALA A C 1
ATOM 608 O O . ALA A 1 72 ? -6.535 16.609 2.996 1 98.81 72 ALA A O 1
ATOM 609 N N . LEU A 1 73 ? -6.297 16.406 0.82 1 98.75 73 LEU A N 1
ATOM 610 C CA . LEU A 1 73 ? -7.262 17.469 0.538 1 98.75 73 LEU A CA 1
ATOM 611 C C . LEU A 1 73 ? -8.656 17.062 0.988 1 98.75 73 LEU A C 1
ATOM 613 O O . LEU A 1 73 ? -9.414 17.891 1.502 1 98.75 73 LEU A O 1
ATOM 617 N N . PHE A 1 74 ? -9 15.797 0.79 1 98.69 74 PHE A N 1
ATOM 618 C CA . PHE A 1 74 ? -10.281 15.297 1.28 1 98.69 74 PHE A CA 1
ATOM 619 C C . PHE A 1 74 ? -10.344 15.383 2.801 1 98.69 74 PHE A C 1
ATOM 621 O O . PHE A 1 74 ? -11.398 15.68 3.367 1 98.69 74 PHE A O 1
ATOM 628 N N . ILE A 1 75 ? -9.25 15.117 3.441 1 98.69 75 ILE A N 1
ATOM 629 C CA . ILE A 1 75 ? -9.195 15.211 4.895 1 98.69 75 ILE A CA 1
ATOM 630 C C . ILE A 1 75 ? -9.391 16.656 5.328 1 98.69 75 ILE A C 1
ATOM 632 O O . ILE A 1 75 ? -10.156 16.953 6.25 1 98.69 75 ILE A O 1
ATOM 636 N N . ILE A 1 76 ? -8.773 17.578 4.637 1 98.69 76 ILE A N 1
ATOM 637 C CA . ILE A 1 76 ? -8.891 19 4.941 1 98.69 76 ILE A CA 1
ATOM 638 C C . ILE A 1 76 ? -10.352 19.438 4.785 1 98.69 76 ILE A C 1
ATOM 640 O O . ILE A 1 76 ? -10.914 20.078 5.684 1 98.69 76 ILE A O 1
ATOM 644 N N . ALA A 1 77 ? -10.992 19 3.766 1 97.88 77 ALA A N 1
ATOM 645 C CA . ALA A 1 77 ? -12.352 19.422 3.447 1 97.88 77 ALA A CA 1
ATOM 646 C C . ALA A 1 77 ? -13.375 18.656 4.285 1 97.88 77 ALA A C 1
ATOM 648 O O . ALA A 1 77 ? -14.516 19.094 4.434 1 97.88 77 ALA A O 1
ATOM 649 N N . GLY A 1 78 ? -13.008 17.594 4.863 1 97.75 78 GLY A N 1
ATOM 650 C CA . GLY A 1 78 ? -13.953 16.719 5.551 1 97.75 78 GLY A CA 1
ATOM 651 C C . GLY A 1 78 ? -14.898 16 4.605 1 97.75 78 GLY A C 1
ATOM 652 O O . GLY A 1 78 ? -16.109 15.945 4.852 1 97.75 78 GLY A O 1
ATOM 653 N N . TYR A 1 79 ? -14.336 15.602 3.469 1 97.12 79 TYR A N 1
ATOM 654 C CA . TYR A 1 79 ? -15.094 14.891 2.451 1 97.12 79 TYR A CA 1
ATOM 655 C C . TYR A 1 79 ? -14.703 13.414 2.408 1 97.12 79 TYR A C 1
ATOM 657 O O . TYR A 1 79 ? -13.531 13.086 2.219 1 97.12 79 TYR A O 1
ATOM 665 N N . GLN A 1 80 ? -15.68 12.508 2.52 1 95.75 80 GLN A N 1
ATOM 666 C CA . GLN A 1 80 ? -15.375 11.086 2.621 1 95.75 80 GLN A CA 1
ATOM 667 C C . GLN A 1 80 ? -14.227 10.836 3.6 1 95.75 80 GLN A C 1
ATOM 669 O O . GLN A 1 80 ? -13.242 10.172 3.26 1 95.75 80 GLN A O 1
ATOM 674 N N . CYS A 1 81 ? -14.406 11.398 4.746 1 95.56 81 CYS A N 1
ATOM 675 C CA . CYS A 1 81 ? -13.336 11.469 5.738 1 95.56 81 CYS A CA 1
ATOM 676 C C . CYS A 1 81 ? -12.797 10.078 6.062 1 95.56 81 CYS A C 1
ATOM 678 O O . CYS A 1 81 ? -11.586 9.859 6.082 1 95.56 81 CYS A O 1
ATOM 680 N N . GLN A 1 82 ? -13.703 9.117 6.27 1 95.81 82 GLN A N 1
ATOM 681 C CA . GLN A 1 82 ? -13.273 7.777 6.668 1 95.81 82 GLN A CA 1
ATOM 682 C C . GLN A 1 82 ? -12.367 7.148 5.613 1 95.81 82 GLN A C 1
ATOM 684 O O . GLN A 1 82 ? -11.289 6.641 5.934 1 95.81 82 GLN A O 1
ATOM 689 N N . TYR A 1 83 ? -12.797 7.211 4.371 1 95.69 83 TYR A N 1
ATOM 690 C CA . TYR A 1 83 ? -12.016 6.633 3.281 1 95.69 83 TYR A CA 1
ATOM 691 C C . TYR A 1 83 ? -10.711 7.391 3.086 1 95.69 83 TYR A C 1
ATOM 693 O O . TYR A 1 83 ? -9.664 6.781 2.855 1 95.69 83 TYR A O 1
ATOM 701 N N . ALA A 1 84 ? -10.797 8.703 3.127 1 98 84 ALA A N 1
ATOM 702 C CA . ALA A 1 84 ? -9.602 9.523 2.959 1 98 84 ALA A CA 1
ATOM 703 C C . ALA A 1 84 ? -8.562 9.203 4.031 1 98 84 ALA A C 1
ATOM 705 O O . ALA A 1 84 ? -7.363 9.117 3.742 1 98 84 ALA A O 1
ATOM 706 N N . LEU A 1 85 ? -9.031 9.016 5.246 1 98.31 85 LEU A N 1
ATOM 707 C CA . LEU A 1 85 ? -8.133 8.711 6.355 1 98.31 85 LEU A CA 1
ATOM 708 C C . LEU A 1 85 ? -7.531 7.32 6.203 1 98.31 85 LEU A C 1
ATOM 710 O O . LEU A 1 85 ? -6.352 7.109 6.496 1 98.31 85 LEU A O 1
ATOM 714 N N . ILE A 1 86 ? -8.305 6.352 5.762 1 97.5 86 ILE A N 1
ATOM 715 C CA . ILE A 1 86 ? -7.801 5.004 5.527 1 97.5 86 ILE A CA 1
ATOM 716 C C . ILE A 1 86 ? -6.711 5.039 4.453 1 97.5 86 ILE A C 1
ATOM 718 O O . ILE A 1 86 ? -5.629 4.477 4.641 1 97.5 86 ILE A O 1
ATOM 722 N N . VAL A 1 87 ? -7.008 5.73 3.389 1 97.94 87 VAL A N 1
ATOM 723 C CA . VAL A 1 87 ? -6.062 5.832 2.279 1 97.94 87 VAL A CA 1
ATOM 724 C C . VAL A 1 87 ? -4.781 6.512 2.752 1 97.94 87 VAL A C 1
ATOM 726 O O . VAL A 1 87 ? -3.678 6.047 2.455 1 97.94 87 VAL A O 1
ATOM 729 N N . SER A 1 88 ? -4.93 7.59 3.449 1 98.69 88 SER A N 1
ATOM 730 C CA . SER A 1 88 ? -3.764 8.312 3.947 1 98.69 88 SER A CA 1
ATOM 731 C C . SER A 1 88 ? -2.936 7.449 4.891 1 98.69 88 SER A C 1
ATOM 733 O O . SER A 1 88 ? -1.705 7.473 4.844 1 98.69 88 SER A O 1
ATOM 735 N N . TYR A 1 89 ? -3.604 6.723 5.781 1 98.19 89 TYR A N 1
ATOM 736 C CA . TYR A 1 89 ? -2.898 5.852 6.715 1 98.19 89 TYR A CA 1
ATOM 737 C C . TYR A 1 89 ? -2.117 4.773 5.973 1 98.19 89 TYR A C 1
ATOM 739 O O . TYR A 1 89 ? -0.973 4.477 6.32 1 98.19 89 TYR A O 1
ATOM 747 N N . ILE A 1 90 ? -2.67 4.199 4.973 1 97.75 90 ILE A N 1
ATOM 748 C CA . ILE A 1 90 ? -2.004 3.188 4.16 1 97.75 90 ILE A CA 1
ATOM 749 C C . ILE A 1 90 ? -0.789 3.801 3.469 1 97.75 90 ILE A C 1
ATOM 751 O O . ILE A 1 90 ? 0.283 3.191 3.428 1 97.75 90 ILE A O 1
ATOM 755 N N . PHE A 1 91 ? -0.925 4.984 2.936 1 98.31 91 PHE A N 1
ATOM 756 C CA . PHE A 1 91 ? 0.194 5.645 2.271 1 98.31 91 PHE A CA 1
ATOM 757 C C . PHE A 1 91 ? 1.32 5.922 3.26 1 98.31 91 PHE A C 1
ATOM 759 O O . PHE A 1 91 ? 2.498 5.852 2.902 1 98.31 91 PHE A O 1
ATOM 766 N N . TRP A 1 92 ? 0.951 6.289 4.512 1 97.69 92 TRP A N 1
ATOM 767 C CA . TRP A 1 92 ? 1.994 6.441 5.52 1 97.69 92 TRP A CA 1
ATOM 768 C C . TRP A 1 92 ? 2.789 5.148 5.68 1 97.69 92 TRP A C 1
ATOM 770 O O . TRP A 1 92 ? 4.02 5.164 5.68 1 97.69 92 TRP A O 1
ATOM 780 N N . ILE A 1 93 ? 2.098 4.07 5.805 1 96.75 93 ILE A N 1
ATOM 781 C CA . ILE A 1 93 ? 2.762 2.787 6.004 1 96.75 93 ILE A CA 1
ATOM 782 C C . ILE A 1 93 ? 3.615 2.453 4.781 1 96.75 93 ILE A C 1
ATOM 784 O O . ILE A 1 93 ? 4.781 2.08 4.914 1 96.75 93 ILE A O 1
ATOM 788 N N . VAL A 1 94 ? 3.113 2.646 3.574 1 97.12 94 VAL A N 1
ATOM 789 C CA . VAL A 1 94 ? 3.793 2.268 2.34 1 97.12 94 VAL A CA 1
ATOM 790 C C . VAL A 1 94 ? 5.051 3.115 2.162 1 97.12 94 VAL A C 1
ATOM 792 O O . VAL A 1 94 ? 6.141 2.58 1.944 1 97.12 94 VAL A O 1
ATOM 795 N N . PHE A 1 95 ? 4.918 4.418 2.295 1 96.38 95 PHE A N 1
ATOM 796 C CA . PHE A 1 95 ? 6.055 5.289 2.023 1 96.38 95 PHE A CA 1
ATOM 797 C C . PHE A 1 95 ? 7.098 5.176 3.129 1 96.38 95 PHE A C 1
ATOM 799 O O . PHE A 1 95 ? 8.297 5.336 2.879 1 96.38 95 PHE A O 1
ATOM 806 N N . VAL A 1 96 ? 6.656 4.855 4.348 1 94.94 96 VAL A N 1
ATOM 807 C CA . VAL A 1 96 ? 7.594 4.738 5.457 1 94.94 96 VAL A CA 1
ATOM 808 C C . VAL A 1 96 ? 8.305 3.389 5.398 1 94.94 96 VAL A C 1
ATOM 810 O O . VAL A 1 96 ? 9.5 3.297 5.68 1 94.94 96 VAL A O 1
ATOM 813 N N . GLN A 1 97 ? 7.598 2.346 4.949 1 94 97 GLN A N 1
ATOM 814 C CA . GLN A 1 97 ? 8.141 0.999 5.086 1 94 97 GLN A CA 1
ATOM 815 C C . GLN A 1 97 ? 8.75 0.513 3.775 1 94 97 GLN A C 1
ATOM 817 O O . GLN A 1 97 ? 9.5 -0.462 3.756 1 94 97 GLN A O 1
ATOM 822 N N . PHE A 1 98 ? 8.484 1.201 2.621 1 94.56 98 PHE A N 1
ATOM 823 C CA . PHE A 1 98 ? 8.914 0.661 1.338 1 94.56 98 PHE A CA 1
ATOM 824 C C . PHE A 1 98 ? 9.766 1.671 0.584 1 94.56 98 PHE A C 1
ATOM 826 O O . PHE A 1 98 ? 10.125 1.449 -0.575 1 94.56 98 PHE A O 1
ATOM 833 N N . THR A 1 99 ? 10.078 2.812 1.107 1 93.56 99 THR A N 1
ATOM 834 C CA . THR A 1 99 ? 10.945 3.812 0.499 1 93.56 99 THR A CA 1
ATOM 835 C C . THR A 1 99 ? 11.984 4.309 1.501 1 93.56 99 THR A C 1
ATOM 837 O O . THR A 1 99 ? 11.875 4.047 2.701 1 93.56 99 THR A O 1
ATOM 840 N N . PRO A 1 100 ? 12.977 5.008 1.087 1 91.44 100 PRO A N 1
ATOM 841 C CA . PRO A 1 100 ? 14.008 5.512 1.997 1 91.44 100 PRO A CA 1
ATOM 842 C C . PRO A 1 100 ? 13.555 6.738 2.781 1 91.44 100 PRO A C 1
ATOM 844 O O . PRO A 1 100 ? 14.344 7.344 3.51 1 91.44 100 PRO A O 1
ATOM 847 N N . MET A 1 101 ? 12.297 7.125 2.672 1 92.69 101 MET A N 1
ATOM 848 C CA . MET A 1 101 ? 11.758 8.359 3.23 1 92.69 101 MET A CA 1
ATOM 849 C C . MET A 1 101 ? 12.039 8.445 4.73 1 92.69 101 MET A C 1
ATOM 851 O O . MET A 1 101 ? 12.414 9.508 5.234 1 92.69 101 MET A O 1
ATOM 855 N N . GLN A 1 102 ? 11.844 7.336 5.41 1 87.06 102 GLN A N 1
ATOM 856 C CA . GLN A 1 102 ? 12.055 7.367 6.852 1 87.06 102 GLN A CA 1
ATOM 857 C C . GLN A 1 102 ? 13.492 7.016 7.211 1 87.06 102 GLN A C 1
ATOM 859 O O . GLN A 1 102 ? 14.102 7.656 8.07 1 87.06 102 GLN A O 1
ATOM 864 N N . ARG A 1 103 ? 14.109 6.117 6.59 1 84.5 103 ARG A N 1
ATOM 865 C CA . ARG A 1 103 ? 15.422 5.586 6.941 1 84.5 103 ARG A CA 1
ATOM 866 C C . ARG A 1 103 ? 16.5 6.668 6.836 1 84.5 103 ARG A C 1
ATOM 868 O O . ARG A 1 103 ? 17.312 6.824 7.746 1 84.5 103 ARG A O 1
ATOM 875 N N . ASP A 1 104 ? 16.391 7.434 5.773 1 86.69 104 ASP A N 1
ATOM 876 C CA . ASP A 1 104 ? 17.484 8.375 5.523 1 86.69 104 ASP A CA 1
ATOM 877 C C . ASP A 1 104 ? 17.062 9.805 5.84 1 86.69 104 ASP A C 1
ATOM 879 O O . ASP A 1 104 ? 17.906 10.688 5.984 1 86.69 104 ASP A O 1
ATOM 883 N N . PHE A 1 105 ? 15.719 9.977 6.059 1 85.06 105 PHE A N 1
ATOM 884 C CA . PHE A 1 105 ? 15.297 11.375 6.039 1 85.06 105 PHE A CA 1
ATOM 885 C C . PHE A 1 105 ? 14.422 11.688 7.246 1 85.06 105 PHE A C 1
ATOM 887 O O . PHE A 1 105 ? 13.883 12.789 7.363 1 85.06 105 PHE A O 1
ATOM 894 N N . ASP A 1 106 ? 14.234 10.727 8.18 1 80.25 106 ASP A N 1
ATOM 895 C CA . ASP A 1 106 ? 13.211 10.969 9.195 1 80.25 106 ASP A CA 1
ATOM 896 C C . ASP A 1 106 ? 13.828 11.602 10.445 1 80.25 106 ASP A C 1
ATOM 898 O O . ASP A 1 106 ? 14.891 11.18 10.898 1 80.25 106 ASP A O 1
ATOM 902 N N . GLY A 1 107 ? 13.164 12.656 10.984 1 73.06 107 GLY A N 1
ATOM 903 C CA . GLY A 1 107 ? 13.477 13.305 12.242 1 73.06 107 GLY A CA 1
ATOM 904 C C . GLY A 1 107 ? 12.43 13.078 13.312 1 73.06 107 GLY A C 1
ATOM 905 O O . GLY A 1 107 ? 12.195 13.945 14.156 1 73.06 107 GLY A O 1
ATOM 906 N N . GLY A 1 108 ? 11.688 11.93 13.164 1 85 108 GLY A N 1
ATOM 907 C CA . GLY A 1 108 ? 10.648 11.648 14.148 1 85 108 GLY A CA 1
ATOM 908 C C . GLY A 1 108 ? 9.258 12.031 13.68 1 85 108 GLY A C 1
ATOM 909 O O . GLY A 1 108 ? 8.266 11.641 14.289 1 85 108 GLY A O 1
ATOM 910 N N . PHE A 1 109 ? 9.203 12.797 12.609 1 93.5 109 PHE A N 1
ATOM 911 C CA . PHE A 1 109 ? 7.953 13.297 12.055 1 93.5 109 PHE A CA 1
ATOM 912 C C . PHE A 1 109 ? 7.082 12.156 11.547 1 93.5 109 PHE A C 1
ATOM 914 O O . PHE A 1 109 ? 5.875 12.133 11.797 1 93.5 109 PHE A O 1
ATOM 921 N N . ASP A 1 110 ? 7.648 11.117 10.906 1 95.31 110 ASP A N 1
ATOM 922 C CA . ASP A 1 110 ? 6.906 10.047 10.25 1 95.31 110 ASP A CA 1
ATOM 923 C C . ASP A 1 110 ? 6.172 9.18 11.266 1 95.31 110 ASP A C 1
ATOM 925 O O . ASP A 1 110 ? 4.977 8.914 11.117 1 95.31 110 ASP A O 1
ATOM 929 N N . ALA A 1 111 ? 6.887 8.781 12.297 1 93.94 111 ALA A N 1
ATOM 930 C CA . ALA A 1 111 ? 6.273 7.934 13.32 1 93.94 111 ALA A CA 1
ATOM 931 C C . ALA A 1 111 ? 5.125 8.656 14.016 1 93.94 111 ALA A C 1
ATOM 933 O O . ALA A 1 111 ? 4.082 8.055 14.281 1 93.94 111 ALA A O 1
ATOM 934 N N . PHE A 1 112 ? 5.34 9.914 14.289 1 95.94 112 PHE A N 1
ATOM 935 C CA . PHE A 1 112 ? 4.32 10.703 14.977 1 95.94 112 PHE A CA 1
ATOM 936 C C . PHE A 1 112 ? 3.068 10.836 14.117 1 95.94 112 PHE A C 1
ATOM 938 O O . PHE A 1 112 ? 1.952 10.633 14.602 1 95.94 112 PHE A O 1
ATOM 945 N N . MET A 1 113 ? 3.244 11.141 12.844 1 96.88 113 MET A N 1
ATOM 946 C CA . MET A 1 113 ? 2.107 11.328 11.945 1 96.88 113 MET A CA 1
ATOM 947 C C . MET A 1 113 ? 1.402 10.008 11.672 1 96.88 113 MET A C 1
ATOM 949 O O . MET A 1 113 ? 0.182 9.969 11.5 1 96.88 113 MET A O 1
ATOM 953 N N . THR A 1 114 ? 2.182 8.898 11.578 1 96.06 114 THR A N 1
ATOM 954 C CA . THR A 1 114 ? 1.57 7.586 11.422 1 96.06 114 THR A CA 1
ATOM 955 C C . THR A 1 114 ? 0.694 7.258 12.625 1 96.06 114 THR A C 1
ATOM 957 O O . THR A 1 114 ? -0.439 6.797 12.469 1 96.06 114 THR A O 1
ATOM 960 N N . GLY A 1 115 ? 1.192 7.5 13.828 1 96 115 GLY A N 1
ATOM 961 C CA . GLY A 1 115 ? 0.403 7.285 15.023 1 96 115 GLY A CA 1
ATOM 962 C C . GLY A 1 115 ? -0.852 8.133 15.078 1 96 115 GLY A C 1
ATOM 963 O O . GLY A 1 115 ? -1.936 7.633 15.383 1 96 115 GLY A O 1
ATOM 964 N N . ALA A 1 116 ? -0.669 9.414 14.766 1 97.12 116 ALA A N 1
ATOM 965 C CA . ALA A 1 116 ? -1.817 10.312 14.734 1 97.12 116 ALA A CA 1
ATOM 966 C C . ALA A 1 116 ? -2.861 9.836 13.727 1 97.12 116 ALA A C 1
ATOM 968 O O . ALA A 1 116 ? -4.059 9.844 14.016 1 97.12 116 ALA A O 1
ATOM 969 N N . GLY A 1 117 ? -2.371 9.414 12.555 1 97.06 117 GLY A N 1
ATOM 970 C CA . GLY A 1 117 ? -3.264 8.906 11.531 1 97.06 117 GLY A CA 1
ATOM 971 C C . GLY A 1 117 ? -4.035 7.676 11.969 1 97.06 117 GLY A C 1
ATOM 972 O O . GLY A 1 117 ? -5.203 7.508 11.609 1 97.06 117 GLY A O 1
ATOM 973 N N . PHE A 1 118 ? -3.434 6.867 12.711 1 96.25 118 PHE A N 1
ATOM 974 C CA . PHE A 1 118 ? -4.094 5.672 13.227 1 96.25 118 PHE A CA 1
ATOM 975 C C . PHE A 1 118 ? -5.27 6.043 14.125 1 96.25 118 PHE A C 1
ATOM 977 O O . PHE A 1 118 ? -6.363 5.492 13.977 1 96.25 118 PHE A O 1
ATOM 984 N N . PHE A 1 119 ? -5.125 6.934 14.992 1 94.19 119 PHE A N 1
ATOM 985 C CA . PHE A 1 119 ? -6.176 7.312 15.93 1 94.19 119 PHE A CA 1
ATOM 986 C C . PHE A 1 119 ? -7.297 8.055 15.203 1 94.19 119 PHE A C 1
ATOM 988 O O . PHE A 1 119 ? -8.469 7.895 15.547 1 94.19 119 PHE A O 1
ATOM 995 N N . LEU A 1 120 ? -6.871 8.836 14.211 1 96.88 120 LEU A N 1
ATOM 996 C CA . LEU A 1 120 ? -7.863 9.578 13.445 1 96.88 120 LEU A CA 1
ATOM 997 C C . LEU A 1 120 ? -8.867 8.641 12.789 1 96.88 120 LEU A C 1
ATOM 999 O O . LEU A 1 120 ? -10.016 9.008 12.555 1 96.88 120 LEU A O 1
ATOM 1003 N N . LEU A 1 121 ? -8.484 7.41 12.547 1 96.75 121 LEU A N 1
ATOM 1004 C CA . LEU A 1 121 ? -9.359 6.43 11.922 1 96.75 121 LEU A CA 1
ATOM 1005 C C . LEU A 1 121 ? -10.602 6.184 12.773 1 96.75 121 LEU A C 1
ATOM 1007 O O . LEU A 1 121 ? -11.664 5.855 12.25 1 96.75 121 LEU A O 1
ATOM 1011 N N . PHE A 1 122 ? -10.5 6.383 14.086 1 96 122 PHE A N 1
ATOM 1012 C CA . PHE A 1 122 ? -11.562 5.996 15 1 96 122 PHE A CA 1
ATOM 1013 C C . PHE A 1 122 ? -12.219 7.227 15.625 1 96 122 PHE A C 1
ATOM 1015 O O . PHE A 1 122 ? -13 7.109 16.578 1 96 122 PHE A O 1
ATOM 1022 N N . MET A 1 123 ? -11.867 8.391 15.172 1 96.88 123 MET A N 1
ATOM 1023 C CA . MET A 1 123 ? -12.43 9.641 15.68 1 96.88 123 MET A CA 1
ATOM 1024 C C . MET A 1 123 ? -13.578 10.117 14.797 1 96.88 123 MET A C 1
ATOM 1026 O O . MET A 1 123 ? -13.641 9.773 13.617 1 96.88 123 MET A O 1
ATOM 1030 N N . PRO A 1 124 ? -14.516 10.828 15.383 1 96.69 124 PRO A N 1
ATOM 1031 C CA . PRO A 1 124 ? -15.648 11.367 14.625 1 96.69 124 PRO A CA 1
ATOM 1032 C C . PRO A 1 124 ? -15.281 12.617 13.828 1 96.69 124 PRO A C 1
ATOM 1034 O O . PRO A 1 124 ? -15.82 13.695 14.086 1 96.69 124 PRO A O 1
ATOM 1037 N N . THR A 1 125 ? -14.5 12.461 12.812 1 96.62 125 THR A N 1
ATOM 1038 C CA . THR A 1 125 ? -13.883 13.562 12.086 1 96.62 125 THR A CA 1
ATOM 1039 C C . THR A 1 125 ? -14.844 14.133 11.047 1 96.62 125 THR A C 1
ATOM 1041 O O . THR A 1 125 ? -14.562 15.172 10.445 1 96.62 125 THR A O 1
ATOM 1044 N N . ASP A 1 126 ? -15.945 13.516 10.852 1 95.19 126 ASP A N 1
ATOM 1045 C CA . ASP A 1 126 ? -16.891 13.922 9.812 1 95.19 126 ASP A CA 1
ATOM 1046 C C . ASP A 1 126 ? -17.984 14.812 10.383 1 95.19 126 ASP A C 1
ATOM 1048 O O . ASP A 1 126 ? -18.859 15.281 9.641 1 95.19 126 ASP A O 1
ATOM 1052 N N . LYS A 1 127 ? -18 15.18 11.633 1 94.38 127 LYS A N 1
ATOM 1053 C CA . LYS A 1 127 ? -19.141 15.766 12.32 1 94.38 127 LYS A CA 1
ATOM 1054 C C . LYS A 1 127 ? -19.109 17.297 12.273 1 94.38 127 LYS A C 1
ATOM 1056 O O . LYS A 1 127 ? -20.141 17.953 12.305 1 94.38 127 LYS A O 1
ATOM 1061 N N . ALA A 1 128 ? -17.938 17.828 12.266 1 95.06 128 ALA A N 1
ATOM 1062 C CA . ALA A 1 128 ? -17.844 19.281 12.273 1 95.06 128 ALA A CA 1
ATOM 1063 C C . ALA A 1 128 ? -16.875 19.766 11.188 1 95.06 128 ALA A C 1
ATOM 1065 O O . ALA A 1 128 ? -15.844 19.141 10.945 1 95.06 128 ALA A O 1
ATOM 1066 N N . PHE A 1 129 ? -17.25 20.938 10.617 1 95.44 129 PHE A N 1
ATOM 1067 C CA . PHE A 1 129 ? -16.438 21.547 9.562 1 95.44 129 PHE A CA 1
ATOM 1068 C C . PHE A 1 129 ? -16.141 20.531 8.461 1 95.44 129 PHE A C 1
ATOM 1070 O O . PHE A 1 129 ? -15 20.422 8 1 95.44 129 PHE A O 1
ATOM 1077 N N . ALA A 1 130 ? -17.109 19.719 8.164 1 96.56 130 ALA A N 1
ATOM 1078 C CA . ALA A 1 130 ? -16.906 18.609 7.227 1 96.56 130 ALA A CA 1
ATOM 1079 C C . ALA A 1 130 ? -17.969 18.609 6.141 1 96.56 130 ALA A C 1
ATOM 1081 O O . ALA A 1 130 ? -19.156 18.781 6.43 1 96.56 130 ALA A O 1
ATOM 1082 N N . ILE A 1 131 ? -17.562 18.438 4.957 1 96.62 131 ILE A N 1
ATOM 1083 C CA . ILE A 1 131 ? -18.484 18.344 3.832 1 96.62 131 ILE A CA 1
ATOM 1084 C C . ILE A 1 131 ? -19.406 17.125 4.023 1 96.62 131 ILE A C 1
ATOM 1086 O O . ILE A 1 131 ? -20.562 17.156 3.605 1 96.62 131 ILE A O 1
ATOM 1090 N N . ASP A 1 132 ? -18.891 16.141 4.676 1 94.81 132 ASP A N 1
ATOM 1091 C CA . ASP A 1 132 ? -19.703 14.953 4.957 1 94.81 132 ASP A CA 1
ATOM 1092 C C . ASP A 1 132 ? -20.953 15.328 5.754 1 94.81 132 ASP A C 1
ATOM 1094 O O . ASP A 1 132 ? -22.031 14.758 5.535 1 94.81 132 ASP A O 1
ATOM 1098 N N . GLN A 1 133 ? -20.844 16.234 6.695 1 92.88 133 GLN A N 1
ATOM 1099 C CA . GLN A 1 133 ? -22 16.688 7.461 1 92.88 133 GLN A CA 1
ATOM 1100 C C . GLN A 1 133 ? -22.969 17.469 6.578 1 92.88 133 GLN A C 1
ATOM 1102 O O . GLN A 1 133 ? -24.188 17.375 6.75 1 92.88 133 GLN A O 1
ATOM 1107 N N . LEU A 1 134 ? -22.438 18.266 5.707 1 93.88 134 LEU A N 1
ATOM 1108 C CA . LEU A 1 134 ? -23.266 19 4.75 1 93.88 134 LEU A CA 1
ATOM 1109 C C . LEU A 1 134 ? -24.047 18.031 3.863 1 93.88 134 LEU A C 1
ATOM 1111 O O . LEU A 1 134 ? -25.25 18.234 3.629 1 93.88 134 LEU A O 1
ATOM 1115 N N . ARG A 1 135 ? -23.344 17.047 3.385 1 92.5 135 ARG A N 1
ATOM 1116 C CA . ARG A 1 135 ? -23.984 16.047 2.533 1 92.5 135 ARG A CA 1
ATOM 1117 C C . ARG A 1 135 ? -25.172 15.391 3.252 1 92.5 135 ARG A C 1
ATOM 1119 O O . ARG A 1 135 ? -26.188 15.102 2.635 1 92.5 135 ARG A O 1
ATOM 1126 N N . LEU A 1 136 ? -25 15.156 4.5 1 89.12 136 LEU A N 1
ATOM 1127 C CA . LEU A 1 136 ? -26.094 14.586 5.297 1 89.12 136 LEU A CA 1
ATOM 1128 C C . LEU A 1 136 ? -27.281 15.539 5.359 1 89.12 136 LEU A C 1
ATOM 1130 O O . LEU A 1 136 ? -28.422 15.125 5.199 1 89.12 136 LEU A O 1
ATOM 1134 N N . LYS A 1 137 ? -27.047 16.797 5.551 1 89.81 137 LYS A N 1
ATOM 1135 C CA . LYS A 1 137 ? -28.109 17.797 5.605 1 89.81 137 LYS A CA 1
ATOM 1136 C C . LYS A 1 137 ? -28.797 17.953 4.25 1 89.81 137 LYS A C 1
ATOM 1138 O O . LYS A 1 137 ? -30.016 18.141 4.18 1 89.81 137 LYS A O 1
ATOM 1143 N N . LEU A 1 138 ? -28 17.859 3.248 1 91.31 138 LEU A N 1
ATOM 1144 C CA . LEU A 1 138 ? -28.516 18.047 1.897 1 91.31 138 LEU A CA 1
ATOM 1145 C C . LEU A 1 138 ? -29.422 16.891 1.489 1 91.31 138 LEU A C 1
ATOM 1147 O O . LEU A 1 138 ? -30.188 17 0.539 1 91.31 138 LEU A O 1
ATOM 1151 N N . SER A 1 139 ? -29.234 15.812 2.146 1 86.81 139 SER A N 1
ATOM 1152 C CA . SER A 1 139 ? -30.094 14.664 1.854 1 86.81 139 SER A CA 1
ATOM 1153 C C . SER A 1 139 ? -31.516 14.906 2.338 1 86.81 139 SER A C 1
ATOM 1155 O O . SER A 1 139 ? -32.469 14.234 1.892 1 86.81 139 SER A O 1
ATOM 1157 N N . THR A 1 140 ? -31.734 15.859 3.244 1 85.12 140 THR A N 1
ATOM 1158 C CA . THR A 1 140 ? -33.031 16.297 3.705 1 85.12 140 THR A CA 1
ATOM 1159 C C . THR A 1 140 ? -33.219 17.797 3.508 1 85.12 140 THR A C 1
ATOM 1161 O O . THR A 1 140 ? -33.281 18.547 4.48 1 85.12 140 THR A O 1
ATOM 1164 N N . PRO A 1 141 ? -33.5 18.172 2.283 1 86.31 141 PRO A N 1
ATOM 1165 C CA . PRO A 1 141 ? -33.438 19.594 1.945 1 86.31 141 PRO A CA 1
ATOM 1166 C C . PRO A 1 141 ? -34.531 20.422 2.572 1 86.31 141 PRO A C 1
ATOM 1168 O O . PRO A 1 141 ? -34.375 21.625 2.768 1 86.31 141 PRO A O 1
ATOM 1171 N N . PHE A 1 142 ? -35.656 19.859 2.977 1 87.88 142 PHE A N 1
ATOM 1172 C CA . PHE A 1 142 ? -36.781 20.641 3.447 1 87.88 142 PHE A CA 1
ATOM 1173 C C . PHE A 1 142 ? -36.719 20.828 4.957 1 87.88 142 PHE A C 1
ATOM 1175 O O . PHE A 1 142 ? -37.562 21.516 5.539 1 87.88 142 PHE A O 1
ATOM 1182 N N . ARG A 1 143 ? -35.719 20.25 5.52 1 87.62 143 ARG A N 1
ATOM 1183 C CA . ARG A 1 143 ? -35.438 20.547 6.926 1 87.62 143 ARG A CA 1
ATOM 1184 C C . ARG A 1 143 ? -34.594 21.797 7.078 1 87.62 143 ARG A C 1
ATOM 1186 O O . ARG A 1 143 ? -33.438 21.797 6.664 1 87.62 143 ARG A O 1
ATOM 1193 N N . HIS A 1 144 ? -35.156 22.766 7.711 1 89.69 144 HIS A N 1
ATOM 1194 C CA . HIS A 1 144 ? -34.438 24.016 7.906 1 89.69 144 HIS A CA 1
ATOM 1195 C C . HIS A 1 144 ? -33.188 23.797 8.773 1 89.69 144 HIS A C 1
ATOM 1197 O O . HIS A 1 144 ? -33.188 22.938 9.648 1 89.69 144 HIS A O 1
ATOM 1203 N N . TYR A 1 145 ? -32.125 24.594 8.516 1 90.81 145 TYR A N 1
ATOM 1204 C CA . TYR A 1 145 ? -30.859 24.375 9.219 1 90.81 145 TYR A CA 1
ATOM 1205 C C . TYR A 1 145 ? -31.016 24.609 10.719 1 90.81 145 TYR A C 1
ATOM 1207 O O . TYR A 1 145 ? -30.281 24.062 11.523 1 90.81 145 TYR A O 1
ATOM 1215 N N . SER A 1 146 ? -32 25.359 11.188 1 90.12 146 SER A N 1
ATOM 1216 C CA . SER A 1 146 ? -32.25 25.625 12.602 1 90.12 146 SER A CA 1
ATOM 1217 C C . SER A 1 146 ? -32.781 24.375 13.312 1 90.12 146 SER A C 1
ATOM 1219 O O . SER A 1 146 ? -32.719 24.281 14.539 1 90.12 146 SER A O 1
ATOM 1221 N N . GLN A 1 147 ? -33.219 23.453 12.562 1 89.25 147 GLN A N 1
ATOM 1222 C CA . GLN A 1 147 ? -33.781 22.234 13.133 1 89.25 147 GLN A CA 1
ATOM 1223 C C . GLN A 1 147 ? -32.719 21.156 13.305 1 89.25 147 GLN A C 1
ATOM 1225 O O . GLN A 1 147 ? -32.969 20.125 13.938 1 89.25 147 GLN A O 1
ATOM 1230 N N . HIS A 1 148 ? -31.609 21.375 12.758 1 88.88 148 HIS A N 1
ATOM 1231 C CA . HIS A 1 148 ? -30.516 20.422 12.922 1 88.88 148 HIS A CA 1
ATOM 1232 C C . HIS A 1 148 ? -29.781 20.656 14.242 1 88.88 148 HIS A C 1
ATOM 1234 O O . HIS A 1 148 ? -29.359 21.781 14.531 1 88.88 148 HIS A O 1
ATOM 1240 N N . GLN A 1 149 ? -29.703 19.641 14.992 1 87.5 149 GLN A N 1
ATOM 1241 C CA . GLN A 1 149 ? -28.969 19.75 16.25 1 87.5 149 GLN A CA 1
ATOM 1242 C C . GLN A 1 149 ? -27.469 19.812 16.031 1 87.5 149 GLN A C 1
ATOM 1244 O O . GLN A 1 149 ? -26.938 19.203 15.094 1 87.5 149 GLN A O 1
ATOM 1249 N N . LYS A 1 150 ? -26.828 20.578 16.891 1 88.31 150 LYS A N 1
ATOM 1250 C CA . LYS A 1 150 ? -25.359 20.609 16.828 1 88.31 150 LYS A CA 1
ATOM 1251 C C . LYS A 1 150 ? -24.766 19.266 17.203 1 88.31 150 LYS A C 1
ATOM 1253 O O . LYS A 1 150 ? -25.172 18.656 18.203 1 88.31 150 LYS A O 1
ATOM 1258 N N . PRO A 1 151 ? -23.859 18.859 16.406 1 90.12 151 PRO A N 1
ATOM 1259 C CA . PRO A 1 151 ? -23.312 17.531 16.672 1 90.12 151 PRO A CA 1
ATOM 1260 C C . PRO A 1 151 ? -22.516 17.469 17.969 1 90.12 151 PRO A C 1
ATOM 1262 O O . PRO A 1 151 ? -21.797 18.422 18.312 1 90.12 151 PRO A O 1
ATOM 1265 N N . THR A 1 152 ? -22.672 16.422 18.734 1 93.25 152 THR A N 1
ATOM 1266 C CA . THR A 1 152 ? -21.906 16.125 19.938 1 93.25 152 THR A CA 1
ATOM 1267 C C . THR A 1 152 ? -21.156 14.812 19.797 1 93.25 152 THR A C 1
ATOM 1269 O O . THR A 1 152 ? -21.547 13.945 19.016 1 93.25 152 THR A O 1
ATOM 1272 N N . VAL A 1 153 ? -20.062 14.758 20.484 1 95.44 153 VAL A N 1
ATOM 1273 C CA . VAL A 1 153 ? -19.219 13.57 20.422 1 95.44 153 VAL A CA 1
ATOM 1274 C C . VAL A 1 153 ? -18.812 13.172 21.844 1 95.44 153 VAL A C 1
ATOM 1276 O O . VAL A 1 153 ? -19.047 13.906 22.797 1 95.44 153 VAL A O 1
ATOM 1279 N N . SER A 1 154 ? -18.234 11.961 21.953 1 95.75 154 SER A N 1
ATOM 1280 C CA . SER A 1 154 ? -17.703 11.523 23.234 1 95.75 154 SER A CA 1
ATOM 1281 C C . SER A 1 154 ? -16.438 12.297 23.594 1 95.75 154 SER A C 1
ATOM 1283 O O . SER A 1 154 ? -15.562 12.492 22.766 1 95.75 154 SER A O 1
ATOM 1285 N N . ILE A 1 155 ? -16.359 12.688 24.875 1 96.44 155 ILE A N 1
ATOM 1286 C CA . ILE A 1 155 ? -15.18 13.422 25.344 1 96.44 155 ILE A CA 1
ATOM 1287 C C . ILE A 1 155 ? -13.945 12.523 25.266 1 96.44 155 ILE A C 1
ATOM 1289 O O . ILE A 1 155 ? -12.812 13.016 25.25 1 96.44 155 ILE A O 1
ATOM 1293 N N . LEU A 1 156 ? -14.203 11.227 25.188 1 95.75 156 LEU A N 1
ATOM 1294 C CA . LEU A 1 156 ? -13.125 10.258 25.016 1 95.75 156 LEU A CA 1
ATOM 1295 C C . LEU A 1 156 ? -12.305 10.562 23.781 1 95.75 156 LEU A C 1
ATOM 1297 O O . LEU A 1 156 ? -11.094 10.344 23.75 1 95.75 156 LEU A O 1
ATOM 1301 N N . SER A 1 157 ? -12.914 11.109 22.734 1 96.38 157 SER A N 1
ATOM 1302 C CA . SER A 1 157 ? -12.25 11.414 21.469 1 96.38 157 SER A CA 1
ATOM 1303 C C . SER A 1 157 ? -11.266 12.562 21.625 1 96.38 157 SER A C 1
ATOM 1305 O O . SER A 1 157 ? -10.352 12.719 20.812 1 96.38 157 SER A O 1
ATOM 1307 N N . TYR A 1 158 ? -11.414 13.375 22.641 1 96.69 158 TYR A N 1
ATOM 1308 C CA . TYR A 1 158 ? -10.484 14.461 22.922 1 96.69 158 TYR A CA 1
ATOM 1309 C C . TYR A 1 158 ? -9.312 13.961 23.766 1 96.69 158 TYR A C 1
ATOM 1311 O O . TYR A 1 158 ? -8.164 14.344 23.516 1 96.69 158 TYR A O 1
ATOM 1319 N N . HIS A 1 159 ? -9.539 13.07 24.656 1 95.62 159 HIS A N 1
ATOM 1320 C CA . HIS A 1 159 ? -8.562 12.711 25.672 1 95.62 159 HIS A CA 1
ATOM 1321 C C . HIS A 1 159 ? -7.625 11.617 25.188 1 95.62 159 HIS A C 1
ATOM 1323 O O . HIS A 1 159 ? -6.418 11.672 25.422 1 95.62 159 HIS A O 1
ATOM 1329 N N . LEU A 1 160 ? -8.156 10.68 24.484 1 95 160 LEU A N 1
ATOM 1330 C CA . LEU A 1 160 ? -7.391 9.477 24.172 1 95 160 LEU A CA 1
ATOM 1331 C C . LEU A 1 160 ? -6.215 9.812 23.25 1 95 160 LEU A C 1
ATOM 1333 O O . LEU A 1 160 ? -5.086 9.391 23.516 1 95 160 LEU A O 1
ATOM 1337 N N . PRO A 1 161 ? -6.387 10.562 22.172 1 95.44 161 PRO A N 1
ATOM 1338 C CA . PRO A 1 161 ? -5.238 10.883 21.328 1 95.44 161 PRO A CA 1
ATOM 1339 C C . PRO A 1 161 ? -4.172 11.695 22.062 1 95.44 161 PRO A C 1
ATOM 1341 O O . PRO A 1 161 ? -2.977 11.508 21.828 1 95.44 161 PRO A O 1
ATOM 1344 N N . ILE A 1 162 ? -4.57 12.57 22.938 1 96.81 162 ILE A N 1
ATOM 1345 C CA . ILE A 1 162 ? -3.625 13.383 23.703 1 96.81 162 ILE A CA 1
ATOM 1346 C C . ILE A 1 162 ? -2.832 12.484 24.656 1 96.81 162 ILE A C 1
ATOM 1348 O O . ILE A 1 162 ? -1.61 12.617 24.766 1 96.81 162 ILE A O 1
ATOM 1352 N N . LEU A 1 163 ? -3.525 11.609 25.297 1 95.69 163 LEU A N 1
ATOM 1353 C CA . LEU A 1 163 ? -2.893 10.711 26.25 1 95.69 163 LEU A CA 1
ATOM 1354 C C . LEU A 1 163 ? -1.826 9.859 25.562 1 95.69 163 LEU A C 1
ATOM 1356 O O . LEU A 1 163 ? -0.703 9.75 26.062 1 95.69 163 LEU A O 1
ATOM 1360 N N . ILE A 1 164 ? -2.143 9.344 24.438 1 94.62 164 ILE A N 1
ATOM 1361 C CA . ILE A 1 164 ? -1.282 8.352 23.797 1 94.62 164 ILE A CA 1
ATOM 1362 C C . ILE A 1 164 ? -0.217 9.047 22.969 1 94.62 164 ILE A C 1
ATOM 1364 O O . ILE A 1 164 ? 0.98 8.82 23.141 1 94.62 164 ILE A O 1
ATOM 1368 N N . CYS A 1 165 ? -0.564 9.977 22.078 1 95.44 165 CYS A N 1
ATOM 1369 C CA . CYS A 1 165 ? 0.372 10.562 21.125 1 95.44 165 CYS A CA 1
ATOM 1370 C C . CYS A 1 165 ? 1.249 11.609 21.797 1 95.44 165 CYS A C 1
ATOM 1372 O O . CYS A 1 165 ? 2.428 11.75 21.469 1 95.44 165 CYS A O 1
ATOM 1374 N N . LEU A 1 166 ? 0.714 12.328 22.781 1 96.81 166 LEU A N 1
ATOM 1375 C CA . LEU A 1 166 ? 1.522 13.336 23.469 1 96.81 166 LEU A CA 1
ATOM 1376 C C . LEU A 1 166 ? 2.01 12.82 24.812 1 96.81 166 LEU A C 1
ATOM 1378 O O . LEU A 1 166 ? 3.211 12.828 25.094 1 96.81 166 LEU A O 1
ATOM 1382 N N . GLY A 1 167 ? 1.028 12.352 25.609 1 97.12 167 GLY A N 1
ATOM 1383 C CA . GLY A 1 167 ? 1.379 11.938 26.953 1 97.12 167 GLY A CA 1
ATOM 1384 C C . GLY A 1 167 ? 2.475 10.891 27 1 97.12 167 GLY A C 1
ATOM 1385 O O . GLY A 1 167 ? 3.506 11.078 27.641 1 97.12 167 GLY A O 1
ATOM 1386 N N . PHE A 1 168 ? 2.252 9.789 26.312 1 96.5 168 PHE A N 1
ATOM 1387 C CA . PHE A 1 168 ? 3.24 8.719 26.281 1 96.5 168 PHE A CA 1
ATOM 1388 C C . PHE A 1 168 ? 4.547 9.211 25.672 1 96.5 168 PHE A C 1
ATOM 1390 O O . PHE A 1 168 ? 5.629 8.891 26.172 1 96.5 168 PHE A O 1
ATOM 1397 N N . LEU A 1 169 ? 4.461 9.969 24.641 1 96 169 LEU A N 1
ATOM 1398 C CA . LEU A 1 169 ? 5.645 10.484 23.953 1 96 169 LEU A CA 1
ATOM 1399 C C . LEU A 1 169 ? 6.473 11.367 24.891 1 96 169 LEU A C 1
ATOM 1401 O O . LEU A 1 169 ? 7.688 11.188 25 1 96 169 LEU A O 1
ATOM 1405 N N . TYR A 1 170 ? 5.789 12.273 25.594 1 97.25 170 TYR A N 1
ATOM 1406 C CA . TYR A 1 170 ? 6.477 13.188 26.5 1 97.25 170 TYR A CA 1
ATOM 1407 C C . TYR A 1 170 ? 7.152 12.43 27.641 1 97.25 170 TYR A C 1
ATOM 1409 O O . TYR A 1 170 ? 8.312 12.68 27.953 1 97.25 170 TYR A O 1
ATOM 1417 N N . PHE A 1 171 ? 6.418 11.547 28.156 1 96.88 171 PHE A N 1
ATOM 1418 C CA . PHE A 1 171 ? 6.953 10.797 29.281 1 96.88 171 PHE A CA 1
ATOM 1419 C C . PHE A 1 171 ? 8.188 10 28.875 1 96.88 171 PHE A C 1
ATOM 1421 O O . PHE A 1 171 ? 9.195 10 29.578 1 96.88 171 PHE A O 1
ATOM 1428 N N . ASP A 1 172 ? 8.078 9.359 27.766 1 96.12 172 ASP A N 1
ATOM 1429 C CA . ASP A 1 172 ? 9.203 8.609 27.219 1 96.12 172 ASP A CA 1
ATOM 1430 C C . ASP A 1 172 ? 10.391 9.523 26.938 1 96.12 172 ASP A C 1
ATOM 1432 O O . ASP A 1 172 ? 11.531 9.203 27.297 1 96.12 172 ASP A O 1
ATOM 1436 N N . SER A 1 173 ? 10.156 10.625 26.312 1 95.19 173 SER A N 1
ATOM 1437 C CA . SER A 1 173 ? 11.195 11.602 25.984 1 95.19 173 SER A CA 1
ATOM 1438 C C . SER A 1 173 ? 11.891 12.109 27.25 1 95.19 173 SER A C 1
ATOM 1440 O O . SER A 1 173 ? 13.117 12.258 27.266 1 95.19 173 SER A O 1
ATOM 1442 N N . ALA A 1 174 ? 11.141 12.344 28.266 1 95.62 174 ALA A N 1
ATOM 1443 C CA . ALA A 1 174 ? 11.695 12.836 29.516 1 95.62 174 ALA A CA 1
ATOM 1444 C C . ALA A 1 174 ? 12.633 11.812 30.156 1 95.62 174 ALA A C 1
ATOM 1446 O O . ALA A 1 174 ? 13.672 12.172 30.703 1 95.62 174 ALA A O 1
ATOM 1447 N N . ILE A 1 175 ? 12.266 10.625 30.062 1 95.19 175 ILE A N 1
ATOM 1448 C CA . ILE A 1 175 ? 13.102 9.562 30.609 1 95.19 175 ILE A CA 1
ATOM 1449 C C . ILE A 1 175 ? 14.461 9.57 29.891 1 95.19 175 ILE A C 1
ATOM 1451 O O . ILE A 1 175 ? 15.508 9.547 30.547 1 95.19 175 ILE A O 1
ATOM 1455 N N . HIS A 1 176 ? 14.453 9.648 28.641 1 94.06 176 HIS A N 1
ATOM 1456 C CA . HIS A 1 176 ? 15.695 9.664 27.875 1 94.06 176 HIS A CA 1
ATOM 1457 C C . HIS A 1 176 ? 16.547 10.891 28.203 1 94.06 176 HIS A C 1
ATOM 1459 O O . HIS A 1 176 ? 17.766 10.789 28.312 1 94.06 176 HIS A O 1
ATOM 1465 N N . LYS A 1 177 ? 15.922 12.008 28.406 1 94.19 177 LYS A N 1
ATOM 1466 C CA . LYS A 1 177 ? 16.625 13.273 28.609 1 94.19 177 LYS A CA 1
ATOM 1467 C C . LYS A 1 177 ? 17.344 13.289 29.953 1 94.19 177 LYS A C 1
ATOM 1469 O O . LYS A 1 177 ? 18.344 13.977 30.125 1 94.19 177 LYS A O 1
ATOM 1474 N N . LEU A 1 178 ? 16.875 12.492 30.859 1 92.69 178 LEU A N 1
ATOM 1475 C CA . LEU A 1 178 ? 17.5 12.422 32.156 1 92.69 178 LEU A CA 1
ATOM 1476 C C . LEU A 1 178 ? 18.906 11.836 32.062 1 92.69 178 LEU A C 1
ATOM 1478 O O . LEU A 1 178 ? 19.719 12.016 32.969 1 92.69 178 LEU A O 1
ATOM 1482 N N . PHE A 1 179 ? 19.188 11.25 30.984 1 91.19 179 PHE A N 1
ATOM 1483 C CA . PHE A 1 179 ? 20.484 10.602 30.844 1 91.19 179 PHE A CA 1
ATOM 1484 C C . PHE A 1 179 ? 21.422 11.453 30.016 1 91.19 179 PHE A C 1
ATOM 1486 O O . PHE A 1 179 ? 22.562 11.055 29.734 1 91.19 179 PHE A O 1
ATOM 1493 N N . ALA A 1 180 ? 21.031 12.578 29.625 1 91.62 180 ALA A N 1
ATOM 1494 C CA . ALA A 1 180 ? 21.875 13.508 28.891 1 91.62 180 ALA A CA 1
ATOM 1495 C C . ALA A 1 180 ? 22.328 14.672 29.766 1 91.62 180 ALA A C 1
ATOM 1497 O O . ALA A 1 180 ? 21.516 15.352 30.391 1 91.62 180 ALA A O 1
ATOM 1498 N N . GLU A 1 181 ? 23.578 14.906 29.781 1 92.69 181 GLU A N 1
ATOM 1499 C CA . GLU A 1 181 ? 24.172 15.883 30.688 1 92.69 181 GLU A CA 1
ATOM 1500 C C . GLU A 1 181 ? 23.656 17.297 30.422 1 92.69 181 GLU A C 1
ATOM 1502 O O . GLU A 1 181 ? 23.297 18.016 31.344 1 92.69 181 GLU A O 1
ATOM 1507 N N . HIS A 1 182 ? 23.625 17.719 29.203 1 93.44 182 HIS A N 1
ATOM 1508 C CA . HIS A 1 182 ? 23.203 19.078 28.906 1 93.44 182 HIS A CA 1
ATOM 1509 C C . HIS A 1 182 ? 21.734 19.297 29.266 1 93.44 182 HIS A C 1
ATOM 1511 O O . HIS A 1 182 ? 21.328 20.422 29.547 1 93.44 182 HIS A O 1
ATOM 1517 N N . TRP A 1 183 ? 20.922 18.266 29.234 1 94.81 183 TRP A N 1
ATOM 1518 C CA . TRP A 1 183 ? 19.547 18.391 29.688 1 94.81 183 TRP A CA 1
ATOM 1519 C C . TRP A 1 183 ? 19.484 18.516 31.203 1 94.81 183 TRP A C 1
ATOM 1521 O O . TRP A 1 183 ? 18.703 19.312 31.734 1 94.81 183 TRP A O 1
ATOM 1531 N N . ARG A 1 184 ? 20.297 17.781 31.875 1 94.69 184 ARG A N 1
ATOM 1532 C CA . ARG A 1 184 ? 20.359 17.875 33.344 1 94.69 184 ARG A CA 1
ATOM 1533 C C . ARG A 1 184 ? 20.828 19.25 33.781 1 94.69 184 ARG A C 1
ATOM 1535 O O . ARG A 1 184 ? 20.438 19.734 34.844 1 94.69 184 ARG A O 1
ATOM 1542 N N . ASN A 1 185 ? 21.547 19.891 32.875 1 95.25 185 ASN A N 1
ATOM 1543 C CA . ASN A 1 185 ? 22.062 21.219 33.188 1 95.25 185 ASN A CA 1
ATOM 1544 C C . ASN A 1 185 ? 21.109 22.312 32.719 1 95.25 185 ASN A C 1
ATOM 1546 O O . ASN A 1 185 ? 21.438 23.5 32.781 1 95.25 185 ASN A O 1
ATOM 1550 N N . GLY A 1 186 ? 20 21.859 32.188 1 96.19 186 GLY A N 1
ATOM 1551 C CA . GLY A 1 186 ? 18.984 22.812 31.766 1 96.19 186 GLY A CA 1
ATOM 1552 C C . GLY A 1 186 ? 19.266 23.406 30.391 1 96.19 186 GLY A C 1
ATOM 1553 O O . GLY A 1 186 ? 18.625 24.391 30 1 96.19 186 GLY A O 1
ATOM 1554 N N . LEU A 1 187 ? 20.188 22.891 29.688 1 96.69 187 LEU A N 1
ATOM 1555 C CA . LEU A 1 187 ? 20.625 23.484 28.438 1 96.69 187 LEU A CA 1
ATOM 1556 C C . LEU A 1 187 ? 20.156 22.656 27.234 1 96.69 187 LEU A C 1
ATOM 1558 O O . LEU A 1 187 ? 20.75 22.734 26.156 1 96.69 187 LEU A O 1
ATOM 1562 N N . GLY A 1 188 ? 19.125 21.844 27.438 1 94.88 188 GLY A N 1
ATOM 1563 C CA . GLY A 1 188 ? 18.641 20.969 26.391 1 94.88 188 GLY A CA 1
ATOM 1564 C C . GLY A 1 188 ? 18.094 21.703 25.188 1 94.88 188 GLY A C 1
ATOM 1565 O O . GLY A 1 188 ? 18.266 21.266 24.047 1 94.88 188 GLY A O 1
ATOM 1566 N N . ALA A 1 189 ? 17.375 22.766 25.359 1 95 189 ALA A N 1
ATOM 1567 C CA . ALA A 1 189 ? 16.844 23.562 24.266 1 95 189 ALA A CA 1
ATOM 1568 C C . ALA A 1 189 ? 17.891 24.531 23.734 1 9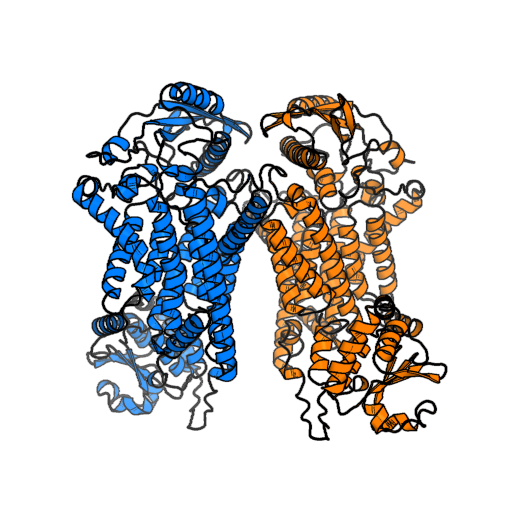5 189 ALA A C 1
ATOM 1570 O O . ALA A 1 189 ? 17.844 24.906 22.547 1 95 189 ALA A O 1
ATOM 1571 N N . TRP A 1 190 ? 18.844 24.875 24.531 1 96.81 190 TRP A N 1
ATOM 1572 C CA . TRP A 1 190 ? 19.875 25.844 24.172 1 96.81 190 TRP A CA 1
ATOM 1573 C C . TRP A 1 190 ? 20.875 25.25 23.188 1 96.81 190 TRP A C 1
ATOM 1575 O O . TRP A 1 190 ? 21.203 25.875 22.172 1 96.81 190 TRP A O 1
ATOM 1585 N N . LEU A 1 191 ? 21.312 24.125 23.422 1 96.31 191 LEU A N 1
ATOM 1586 C CA . LEU A 1 191 ? 22.422 23.531 22.672 1 96.31 191 LEU A CA 1
ATOM 1587 C C . LEU A 1 191 ? 22.062 23.375 21.203 1 96.31 191 LEU A C 1
ATOM 1589 O O . LEU A 1 191 ? 22.781 23.859 20.328 1 96.31 191 LEU A O 1
ATOM 1593 N N . PRO A 1 192 ? 20.938 22.734 20.891 1 95 192 PRO A N 1
ATOM 1594 C CA . PRO A 1 192 ? 20.594 22.625 19.469 1 95 192 PRO A CA 1
ATOM 1595 C C . PRO A 1 192 ? 20.406 23.984 18.812 1 95 192 PRO A C 1
ATOM 1597 O O . PRO A 1 192 ? 20.703 24.156 17.625 1 95 192 PRO A O 1
ATOM 1600 N N . SER A 1 193 ? 20 24.969 19.531 1 96.81 193 SER A N 1
ATOM 1601 C CA . SER A 1 193 ? 19.734 26.312 19 1 96.81 193 SER A CA 1
ATOM 1602 C C . SER A 1 193 ? 21.016 27.078 18.766 1 96.81 193 SER A C 1
ATOM 1604 O O . SER A 1 193 ? 21 28.188 18.234 1 96.81 193 SER A O 1
ATOM 1606 N N . THR A 1 194 ? 22.125 26.5 19.141 1 97.19 194 THR A N 1
ATOM 1607 C CA . THR A 1 194 ? 23.422 27.141 18.906 1 97.19 194 THR A CA 1
ATOM 1608 C C . THR A 1 194 ? 24.172 26.453 17.766 1 97.19 194 THR A C 1
ATOM 1610 O O . THR A 1 194 ? 25.297 26.828 17.453 1 97.19 194 THR A O 1
ATOM 1613 N N . GLN A 1 195 ? 23.594 25.453 17.188 1 96.62 195 GLN A N 1
ATOM 1614 C CA . GLN A 1 195 ? 24.234 24.688 16.141 1 96.62 195 GLN A CA 1
ATOM 1615 C C . GLN A 1 195 ? 23.797 25.172 14.758 1 96.62 195 GLN A C 1
ATOM 1617 O O . GLN A 1 195 ? 22.609 25.109 14.43 1 96.62 195 GLN A O 1
ATOM 1622 N N . PRO A 1 196 ? 24.688 25.516 13.883 1 97.44 196 PRO A N 1
ATOM 1623 C CA . PRO A 1 196 ? 24.344 26.109 12.594 1 97.44 196 PRO A CA 1
ATOM 1624 C C . PRO A 1 196 ? 23.438 25.234 11.742 1 97.44 196 PRO A C 1
ATOM 1626 O O . PRO A 1 196 ? 22.484 25.719 11.133 1 97.44 196 PRO A O 1
ATOM 1629 N N . TYR A 1 197 ? 23.656 23.922 11.711 1 96.44 197 TYR A N 1
ATOM 1630 C CA . TYR A 1 197 ? 22.859 23 10.906 1 96.44 197 TYR A CA 1
ATOM 1631 C C . TYR A 1 197 ? 21.391 23.016 11.336 1 96.44 197 TYR A C 1
ATOM 1633 O O . TYR A 1 197 ? 20.5 22.703 10.547 1 96.44 197 TYR A O 1
ATOM 1641 N N . TYR A 1 198 ? 21.141 23.375 12.586 1 96.12 198 TYR A N 1
ATOM 1642 C CA . TYR A 1 198 ? 19.844 23.078 13.18 1 96.12 198 TYR A CA 1
ATOM 1643 C C . TYR A 1 198 ? 18.984 24.328 13.25 1 96.12 198 TYR A C 1
ATOM 1645 O O . TYR A 1 198 ? 17.766 24.25 13.414 1 96.12 198 TYR A O 1
ATOM 1653 N N . VAL A 1 199 ? 19.562 25.453 13.141 1 97 199 VAL A N 1
ATOM 1654 C CA . VAL A 1 199 ? 18.828 26.688 13.398 1 97 199 VAL A CA 1
ATOM 1655 C C . VAL A 1 199 ? 18.266 27.234 12.086 1 97 199 VAL A C 1
ATOM 1657 O O . VAL A 1 199 ? 18.875 27.047 11.023 1 97 199 VAL A O 1
ATOM 1660 N N . SER A 1 200 ? 17.141 27.906 12.172 1 93.69 200 SER A N 1
ATOM 1661 C CA . SER A 1 200 ? 16.5 28.562 11.039 1 93.69 200 SER A CA 1
ATOM 1662 C C . SER A 1 200 ? 17.281 29.812 10.617 1 93.69 200 SER A C 1
ATOM 1664 O O . SER A 1 200 ? 18.438 29.984 11.008 1 93.69 200 SER A O 1
ATOM 1666 N N . ALA A 1 201 ? 16.609 30.656 9.82 1 92.38 201 ALA A N 1
ATOM 1667 C CA . ALA A 1 201 ? 17.25 31.859 9.289 1 92.38 201 ALA A CA 1
ATOM 1668 C C . ALA A 1 201 ? 17.266 32.969 10.336 1 92.38 201 ALA A C 1
ATOM 1670 O O . ALA A 1 201 ? 18.031 33.938 10.195 1 92.38 201 ALA A O 1
ATOM 1671 N N . ILE A 1 202 ? 16.594 32.719 11.43 1 93.94 202 ILE A N 1
ATOM 1672 C CA . ILE A 1 202 ? 16.531 33.781 12.461 1 93.94 202 ILE A CA 1
ATOM 1673 C C . ILE A 1 202 ? 17.656 33.562 13.469 1 93.94 202 ILE A C 1
ATOM 1675 O O . ILE A 1 202 ? 17.828 32.5 14.016 1 93.94 202 ILE A O 1
ATOM 1679 N N . ASN A 1 203 ? 18.438 34.562 13.68 1 95.5 203 ASN A N 1
ATOM 1680 C CA . ASN A 1 203 ? 19.484 34.531 14.703 1 95.5 203 ASN A CA 1
ATOM 1681 C C . ASN A 1 203 ? 18.922 34.906 16.078 1 95.5 203 ASN A C 1
ATOM 1683 O O . ASN A 1 203 ? 18.656 36.062 16.344 1 95.5 203 ASN A O 1
ATOM 1687 N N . MET A 1 204 ? 18.875 34 16.953 1 95.56 204 MET A N 1
ATOM 1688 C CA . MET A 1 204 ? 18.25 34.188 18.266 1 95.56 204 MET A CA 1
ATOM 1689 C C . MET A 1 204 ? 19.312 34.375 19.344 1 95.56 204 MET A C 1
ATOM 1691 O O . MET A 1 204 ? 19.078 34.031 20.516 1 95.56 204 MET A O 1
ATOM 1695 N N . SER A 1 205 ? 20.469 34.812 18.984 1 96.69 205 SER A N 1
ATOM 1696 C CA . SER A 1 205 ? 21.578 34.969 19.938 1 96.69 205 SER A CA 1
ATOM 1697 C C . SER A 1 205 ? 21.156 35.844 21.109 1 96.69 205 SER A C 1
ATOM 1699 O O . SER A 1 205 ? 21.609 35.625 22.234 1 96.69 205 SER A O 1
ATOM 1701 N N . TRP A 1 206 ? 20.312 36.812 20.859 1 96.31 206 TRP A N 1
ATOM 1702 C CA . TRP A 1 206 ? 19.859 37.688 21.922 1 96.31 206 TRP A CA 1
ATOM 1703 C C . TRP A 1 206 ? 19.156 36.906 23.031 1 96.31 206 TRP A C 1
ATOM 1705 O O . TRP A 1 206 ? 19.312 37.219 24.219 1 96.31 206 TRP A O 1
ATOM 1715 N N . LEU A 1 207 ? 18.438 35.906 22.688 1 96.56 207 LEU A N 1
ATOM 1716 C CA . LEU A 1 207 ? 17.75 35.062 23.656 1 96.56 207 LEU A CA 1
ATOM 1717 C C . LEU A 1 207 ? 18.688 34 24.234 1 96.56 207 LEU A C 1
ATOM 1719 O O . LEU A 1 207 ? 18.672 33.719 25.438 1 96.56 207 LEU A O 1
ATOM 1723 N N . LEU A 1 208 ? 19.562 33.469 23.453 1 97.81 208 LEU A N 1
ATOM 1724 C CA . LEU A 1 208 ? 20.453 32.375 23.828 1 97.81 208 LEU A CA 1
ATOM 1725 C C . LEU A 1 208 ? 21.547 32.844 24.781 1 97.81 208 LEU A C 1
ATOM 1727 O O . LEU A 1 208 ? 22.094 32.062 25.547 1 97.81 208 LEU A O 1
ATOM 1731 N N . ASN A 1 209 ? 21.797 34.125 24.766 1 98.19 209 ASN A N 1
ATOM 1732 C CA . ASN A 1 209 ? 22.859 34.688 25.594 1 98.19 209 ASN A CA 1
ATOM 1733 C C . ASN A 1 209 ? 22.375 34.969 27.016 1 98.19 209 ASN A C 1
ATOM 1735 O O . ASN A 1 209 ? 23.125 35.5 27.844 1 98.19 209 ASN A O 1
ATOM 1739 N N . GLN A 1 210 ? 21.141 34.625 27.312 1 98.19 210 GLN A N 1
ATOM 1740 C CA . GLN A 1 210 ? 20.609 34.688 28.656 1 98.19 210 GLN A CA 1
ATOM 1741 C C . GLN A 1 210 ? 20.672 33.344 29.359 1 98.19 210 GLN A C 1
ATOM 1743 O O . GLN A 1 210 ? 19.719 32.562 29.281 1 98.19 210 GLN A O 1
ATOM 1748 N N . GLU A 1 211 ? 21.672 33.156 30.125 1 97.88 211 GLU A N 1
ATOM 1749 C CA . GLU A 1 211 ? 21.953 31.844 30.703 1 97.88 211 GLU A CA 1
ATOM 1750 C C . GLU A 1 211 ? 20.812 31.375 31.609 1 97.88 211 GLU A C 1
ATOM 1752 O O . GLU A 1 211 ? 20.344 30.25 31.469 1 97.88 211 GLU A O 1
ATOM 1757 N N . VAL A 1 212 ? 20.406 32.25 32.531 1 97.75 212 VAL A N 1
ATOM 1758 C CA . VAL A 1 212 ? 19.391 31.875 33.531 1 97.75 212 VAL A CA 1
ATOM 1759 C C . VAL A 1 212 ? 18.078 31.547 32.812 1 97.75 212 VAL A C 1
ATOM 1761 O O . VAL A 1 212 ? 17.422 30.562 33.156 1 97.75 212 VAL A O 1
ATOM 1764 N N . LEU A 1 213 ? 17.781 32.312 31.844 1 97.62 213 LEU A N 1
ATOM 1765 C CA . LEU A 1 213 ? 16.547 32.094 31.109 1 97.62 213 LEU A CA 1
ATOM 1766 C C . LEU A 1 213 ? 16.594 30.766 30.359 1 97.62 213 LEU A C 1
ATOM 1768 O O . LEU A 1 213 ? 15.602 30.031 30.312 1 97.62 213 LEU A O 1
ATOM 1772 N N . GLN A 1 214 ? 17.688 30.484 29.781 1 97.62 214 GLN A N 1
ATOM 1773 C CA . GLN A 1 214 ? 17.844 29.25 29.031 1 97.62 214 GLN A CA 1
ATOM 1774 C C . GLN A 1 214 ? 17.719 28.031 29.953 1 97.62 214 GLN A C 1
ATOM 1776 O O . GLN A 1 214 ? 17.062 27.047 29.594 1 97.62 214 GLN A O 1
ATOM 1781 N N . LYS A 1 215 ? 18.359 28.078 31.031 1 97.88 215 LYS A N 1
ATOM 1782 C CA . LYS A 1 215 ? 18.266 26.984 32 1 97.88 215 LYS A CA 1
ATOM 1783 C C . LYS A 1 215 ? 16.844 26.812 32.5 1 97.88 215 LYS A C 1
ATOM 1785 O O . LYS A 1 215 ? 16.375 25.688 32.688 1 97.88 215 LYS A O 1
ATOM 1790 N N . MET A 1 216 ? 16.172 27.922 32.75 1 97.81 216 MET A N 1
ATOM 1791 C CA . MET A 1 216 ? 14.781 27.875 33.156 1 97.81 216 MET A CA 1
ATOM 1792 C C . MET A 1 216 ? 13.914 27.188 32.094 1 97.81 216 MET A C 1
ATOM 1794 O O . MET A 1 216 ? 13.047 26.375 32.438 1 97.81 216 MET A O 1
ATOM 1798 N N . ILE A 1 217 ? 14.133 27.516 30.875 1 97.12 217 ILE A N 1
ATOM 1799 C CA . ILE A 1 217 ? 13.398 26.906 29.781 1 97.12 217 ILE A CA 1
ATOM 1800 C C . ILE A 1 217 ? 13.664 25.406 29.766 1 97.12 217 ILE A C 1
ATOM 1802 O O . ILE A 1 217 ? 12.727 24.609 29.656 1 97.12 217 ILE A O 1
ATOM 1806 N N . GLY A 1 218 ? 14.875 25 29.875 1 96.69 218 GLY A N 1
ATOM 1807 C CA . GLY A 1 218 ? 15.242 23.594 29.875 1 96.69 218 GLY A CA 1
ATOM 1808 C C . GLY A 1 218 ? 14.57 22.797 30.984 1 96.69 218 GLY A C 1
ATOM 1809 O O . GLY A 1 218 ? 14.016 21.734 30.734 1 96.69 218 GLY A O 1
ATOM 1810 N N . TYR A 1 219 ? 14.609 23.328 32.156 1 97.44 219 TYR A N 1
ATOM 1811 C CA . TYR A 1 219 ? 14 22.641 33.281 1 97.44 219 TYR A CA 1
ATOM 1812 C C . TYR A 1 219 ? 12.484 22.609 33.156 1 97.44 219 TYR A C 1
ATOM 1814 O O . TYR A 1 219 ? 11.836 21.625 33.531 1 97.44 219 TYR A O 1
ATOM 1822 N N . THR A 1 220 ? 11.977 23.672 32.656 1 97.56 220 THR A N 1
ATOM 1823 C CA . THR A 1 220 ? 10.531 23.719 32.406 1 97.56 220 THR A CA 1
ATOM 1824 C C . THR A 1 220 ? 10.109 22.609 31.438 1 97.56 220 THR A C 1
ATOM 1826 O O . THR A 1 220 ? 9.078 21.969 31.641 1 97.56 220 THR A O 1
ATOM 1829 N N . ILE A 1 221 ? 10.875 22.406 30.438 1 97.25 221 ILE A N 1
ATOM 1830 C CA . ILE A 1 221 ? 10.562 21.391 29.438 1 97.25 221 ILE A CA 1
ATOM 1831 C C . ILE A 1 221 ? 10.57 20.016 30.094 1 97.25 221 ILE A C 1
ATOM 1833 O O . ILE A 1 221 ? 9.641 19.219 29.891 1 97.25 221 ILE A O 1
ATOM 1837 N N . ILE A 1 222 ? 11.477 19.719 30.922 1 96.94 222 ILE A N 1
ATOM 1838 C CA . ILE A 1 222 ? 11.586 18.422 31.562 1 96.94 222 ILE A CA 1
ATOM 1839 C C . ILE A 1 222 ? 10.398 18.203 32.5 1 96.94 222 ILE A C 1
ATOM 1841 O O . ILE A 1 222 ? 9.75 17.156 32.469 1 96.94 222 ILE A O 1
ATOM 1845 N N . ILE A 1 223 ? 10.109 19.203 33.281 1 97.5 223 ILE A N 1
ATOM 1846 C CA . ILE A 1 223 ? 8.992 19.125 34.219 1 97.5 223 ILE A CA 1
ATOM 1847 C C . ILE A 1 223 ? 7.68 18.984 33.469 1 97.5 223 ILE A C 1
ATOM 1849 O O . ILE A 1 223 ? 6.828 18.172 33.812 1 97.5 223 ILE A O 1
ATOM 1853 N N . PHE A 1 224 ? 7.555 19.781 32.469 1 97.81 224 PHE A N 1
ATOM 1854 C CA . PHE A 1 224 ? 6.371 19.734 31.609 1 97.81 224 PHE A CA 1
ATOM 1855 C C . PHE A 1 224 ? 6.176 18.344 31.031 1 97.81 224 PHE A C 1
ATOM 1857 O O . PHE A 1 224 ? 5.09 17.766 31.125 1 97.81 224 PHE A O 1
ATOM 1864 N N . GLN A 1 225 ? 7.199 17.734 30.469 1 97.75 225 GLN A N 1
ATOM 1865 C CA . GLN A 1 225 ? 7.117 16.438 29.797 1 97.75 225 GLN A CA 1
ATOM 1866 C C . GLN A 1 225 ? 6.816 15.32 30.797 1 97.75 225 GLN A C 1
ATOM 1868 O O . GLN A 1 225 ? 6.016 14.43 30.516 1 97.75 225 GLN A O 1
ATOM 1873 N N . PHE A 1 226 ? 7.328 15.375 32 1 96.69 226 PHE A N 1
ATOM 1874 C CA . PHE A 1 226 ? 7.113 14.336 33 1 96.69 226 PHE A CA 1
ATOM 1875 C C . PHE A 1 226 ? 5.699 14.414 33.562 1 96.69 226 PHE A C 1
ATOM 1877 O O . PHE A 1 226 ? 5.098 13.383 33.875 1 96.69 226 PHE A O 1
ATOM 1884 N N . SER A 1 227 ? 5.227 15.602 33.656 1 97.88 227 SER A N 1
ATOM 1885 C CA . SER A 1 227 ? 3.98 15.781 34.375 1 97.88 227 SER A CA 1
ATOM 1886 C C . SER A 1 227 ? 2.785 15.844 33.438 1 97.88 227 SER A C 1
ATOM 1888 O O . SER A 1 227 ? 1.64 15.695 33.875 1 97.88 227 SER A O 1
ATOM 1890 N N . PHE A 1 228 ? 3.004 16.031 32.188 1 98.12 228 PHE A N 1
ATOM 1891 C CA . PHE A 1 228 ? 1.933 16.219 31.219 1 98.12 228 PHE A CA 1
ATOM 1892 C C . PHE A 1 228 ? 0.954 15.055 31.234 1 98.12 228 PHE A C 1
ATOM 1894 O O . PHE A 1 228 ? -0.261 15.258 31.297 1 98.12 228 PHE A O 1
ATOM 1901 N N . LEU A 1 229 ? 1.477 13.812 31.266 1 96.75 229 LEU A N 1
ATOM 1902 C CA . LEU A 1 229 ? 0.689 12.586 31.188 1 96.75 229 LEU A CA 1
ATOM 1903 C C . LEU A 1 229 ? -0.344 12.531 32.312 1 96.75 229 LEU A C 1
ATOM 1905 O O . LEU A 1 229 ? -1.467 12.07 32.094 1 96.75 229 LEU A O 1
ATOM 1909 N N . PHE A 1 230 ? -0.087 13.109 33.406 1 95.81 230 PHE A N 1
ATOM 1910 C CA . PHE A 1 230 ? -0.904 12.93 34.594 1 95.81 230 PHE A CA 1
ATOM 1911 C C . PHE A 1 230 ? -1.808 14.133 34.844 1 95.81 230 PHE A C 1
ATOM 1913 O O . PHE A 1 230 ? -2.822 14.031 35.531 1 95.81 230 PHE A O 1
ATOM 1920 N N . LEU A 1 231 ? -1.421 15.25 34.188 1 96.81 231 LEU A N 1
ATOM 1921 C CA . LEU A 1 231 ? -2.082 16.453 34.656 1 96.81 231 LEU A CA 1
ATOM 1922 C C . LEU A 1 231 ? -2.766 17.203 33.531 1 96.81 231 LEU A C 1
ATOM 1924 O O . LEU A 1 231 ? -3.469 18.188 33.75 1 96.81 231 LEU A O 1
ATOM 1928 N N . PHE A 1 232 ? -2.633 16.797 32.312 1 95.88 232 PHE A N 1
ATOM 1929 C CA . PHE A 1 232 ? -3.16 17.578 31.188 1 95.88 232 PHE A CA 1
ATOM 1930 C C . PHE A 1 232 ? -4.684 17.641 31.25 1 95.88 232 PHE A C 1
ATOM 1932 O O . PHE A 1 232 ? -5.285 18.594 30.719 1 95.88 232 PHE A O 1
ATOM 1939 N N . SER A 1 233 ? -5.348 16.594 31.891 1 92.62 233 SER A N 1
ATOM 1940 C CA . SER A 1 233 ? -6.805 16.5 31.906 1 92.62 233 SER A CA 1
ATOM 1941 C C . SER A 1 233 ? -7.402 17.297 33.062 1 92.62 233 SER A C 1
ATOM 1943 O O . SER A 1 233 ? -8.617 17.453 33.156 1 92.62 233 SER A O 1
ATOM 1945 N N . ASN A 1 234 ? -6.566 17.797 33.938 1 94.56 234 ASN A N 1
ATOM 1946 C CA . ASN A 1 234 ? -7.047 18.625 35.062 1 94.56 234 ASN A CA 1
ATOM 1947 C C . ASN A 1 234 ? -7.543 19.984 34.562 1 94.56 234 ASN A C 1
ATOM 1949 O O . ASN A 1 234 ? -6.805 20.719 33.938 1 94.56 234 ASN A O 1
ATOM 1953 N N . ARG A 1 235 ? -8.727 20.344 35 1 91.81 235 ARG A N 1
ATOM 1954 C CA . ARG A 1 235 ? -9.414 21.531 34.5 1 91.81 235 ARG A CA 1
ATOM 1955 C C . ARG A 1 235 ? -8.656 22.812 34.844 1 91.81 235 ARG A C 1
ATOM 1957 O O . ARG A 1 235 ? -8.68 23.781 34.094 1 91.81 235 ARG A O 1
ATOM 1964 N N . HIS A 1 236 ? -7.957 22.797 35.969 1 94.56 236 HIS A N 1
ATOM 1965 C CA . HIS A 1 236 ? -7.277 24 36.438 1 94.56 236 HIS A CA 1
ATOM 1966 C C . HIS A 1 236 ? -5.879 24.109 35.844 1 94.56 236 HIS A C 1
ATOM 1968 O O . HIS A 1 236 ? -5.352 25.219 35.688 1 94.56 236 HIS A O 1
ATOM 1974 N N . LEU A 1 237 ? -5.262 23.031 35.5 1 96.81 237 LEU A N 1
ATOM 1975 C CA . LEU A 1 237 ? -3.891 23.031 35 1 96.81 237 LEU A CA 1
ATOM 1976 C C . LEU A 1 237 ? -3.871 22.984 33.469 1 96.81 237 LEU A C 1
ATOM 1978 O O . LEU A 1 237 ? -2.85 23.297 32.844 1 96.81 237 LEU A O 1
ATOM 1982 N N . ARG A 1 238 ? -4.965 22.641 32.938 1 96.31 238 ARG A N 1
ATOM 1983 C CA . ARG A 1 238 ? -5.066 22.438 31.484 1 96.31 238 ARG A CA 1
ATOM 1984 C C . ARG A 1 238 ? -4.602 23.672 30.719 1 96.31 238 ARG A C 1
ATOM 1986 O O . ARG A 1 238 ? -3.814 23.562 29.781 1 96.31 238 ARG A O 1
ATOM 1993 N N . PRO A 1 239 ? -4.977 24.875 31.078 1 96.56 239 PRO A N 1
ATOM 1994 C CA . PRO A 1 239 ? -4.504 26.062 30.359 1 96.56 239 PRO A CA 1
ATOM 1995 C C . PRO A 1 239 ? -2.994 26.25 30.453 1 96.56 239 PRO A C 1
ATOM 1997 O O . PRO A 1 239 ? -2.361 26.703 29.5 1 96.56 239 PRO A O 1
ATOM 2000 N N . ILE A 1 240 ? -2.455 25.906 31.547 1 97.25 240 ILE A N 1
ATOM 2001 C CA . ILE A 1 240 ? -1.013 26.031 31.734 1 97.25 240 ILE A CA 1
ATOM 2002 C C . ILE A 1 240 ? -0.285 25.094 30.781 1 97.25 240 ILE A C 1
ATOM 2004 O O . ILE A 1 240 ? 0.633 25.5 30.062 1 97.25 240 ILE A O 1
ATOM 2008 N N . TYR A 1 241 ? -0.682 23.891 30.75 1 97.94 241 TYR A N 1
ATOM 2009 C CA . TYR A 1 241 ? -0.063 22.906 29.875 1 97.94 241 TYR A CA 1
ATOM 2010 C C . TYR A 1 241 ? -0.302 23.266 28.406 1 97.94 241 TYR A C 1
ATOM 2012 O O . TYR A 1 241 ? 0.556 23.016 27.547 1 97.94 241 TYR A O 1
ATOM 2020 N N . LEU A 1 242 ? -1.488 23.844 28.125 1 98 242 LEU A N 1
ATOM 2021 C CA . LEU A 1 242 ? -1.799 24.297 26.781 1 98 242 LEU A CA 1
ATOM 2022 C C . LEU A 1 242 ? -0.817 25.359 26.312 1 98 242 LEU A C 1
ATOM 2024 O O . LEU A 1 242 ? -0.209 25.25 25.25 1 98 242 LEU A O 1
ATOM 2028 N N . PHE A 1 243 ? -0.569 26.359 27.141 1 97.81 243 PHE A N 1
ATOM 2029 C CA . PHE A 1 243 ? 0.26 27.5 26.75 1 97.81 243 PHE A CA 1
ATOM 2030 C C . PHE A 1 243 ? 1.731 27.109 26.719 1 97.81 243 PHE A C 1
ATOM 2032 O O . PHE A 1 243 ? 2.473 27.531 25.828 1 97.81 243 PHE A O 1
ATOM 2039 N N . ILE A 1 244 ? 2.174 26.297 27.625 1 97.88 244 ILE A N 1
ATOM 2040 C CA . ILE A 1 244 ? 3.557 25.828 27.609 1 97.88 244 ILE A CA 1
ATOM 2041 C C . ILE A 1 244 ? 3.797 24.969 26.375 1 97.88 244 ILE A C 1
ATOM 2043 O O . ILE A 1 244 ? 4.789 25.156 25.656 1 97.88 244 ILE A O 1
ATOM 2047 N N . GLY A 1 245 ? 2.863 24.062 26.141 1 98.12 245 GLY A N 1
ATOM 2048 C CA . GLY A 1 245 ? 2.982 23.203 24.969 1 98.12 245 GLY A CA 1
ATOM 2049 C C . GLY A 1 245 ? 3.008 23.984 23.656 1 98.12 245 GLY A C 1
ATOM 2050 O O . GLY A 1 245 ? 3.869 23.75 22.812 1 98.12 245 GLY A O 1
ATOM 2051 N N . ILE A 1 246 ? 2.102 24.906 23.5 1 98.12 246 ILE A N 1
ATOM 2052 C CA . ILE A 1 246 ? 2.051 25.734 22.312 1 98.12 246 ILE A CA 1
ATOM 2053 C C . ILE A 1 246 ? 3.34 26.547 22.188 1 98.12 246 ILE A C 1
ATOM 2055 O O . ILE A 1 246 ? 3.932 26.625 21.109 1 98.12 246 ILE A O 1
ATOM 2059 N N . GLY A 1 247 ? 3.754 27.156 23.266 1 97.44 247 GLY A N 1
ATOM 2060 C CA . GLY A 1 247 ? 4.977 27.938 23.266 1 97.44 247 GLY A CA 1
ATOM 2061 C C . GLY A 1 247 ? 6.199 27.141 22.859 1 97.44 247 GLY A C 1
ATOM 2062 O O . GLY A 1 247 ? 7.012 27.594 22.047 1 97.44 247 GLY A O 1
ATOM 2063 N N . LEU A 1 248 ? 6.336 25.984 23.391 1 96.44 248 LEU A N 1
ATOM 2064 C CA . LEU A 1 248 ? 7.469 25.125 23.109 1 96.44 248 LEU A CA 1
ATOM 2065 C C . LEU A 1 248 ? 7.512 24.75 21.625 1 96.44 248 LEU A C 1
ATOM 2067 O O . LEU A 1 248 ? 8.547 24.906 20.969 1 96.44 248 LEU A O 1
ATOM 2071 N N . HIS A 1 249 ? 6.402 24.344 21.062 1 97.69 249 HIS A N 1
ATOM 2072 C CA . HIS A 1 249 ? 6.395 23.812 19.703 1 97.69 249 HIS A CA 1
ATOM 2073 C C . HIS A 1 249 ? 6.363 24.938 18.672 1 97.69 249 HIS A C 1
ATOM 2075 O O . HIS A 1 249 ? 6.863 24.766 17.562 1 97.69 249 HIS A O 1
ATOM 2081 N N . LEU A 1 250 ? 5.805 26.062 19.031 1 96.81 250 LEU A N 1
ATOM 2082 C CA . LEU A 1 250 ? 5.973 27.25 18.188 1 96.81 250 LEU A CA 1
ATOM 2083 C C . LEU A 1 250 ? 7.434 27.672 18.141 1 96.81 250 LEU A C 1
ATOM 2085 O O . LEU A 1 250 ? 7.93 28.094 17.094 1 96.81 250 LEU A O 1
ATOM 2089 N N . GLY A 1 251 ? 8.094 27.625 19.297 1 95.25 251 GLY A N 1
ATOM 2090 C CA . GLY A 1 251 ? 9.516 27.906 19.344 1 95.25 251 GLY A CA 1
ATOM 2091 C C . GLY A 1 251 ? 10.328 26.984 18.438 1 95.25 251 GLY A C 1
ATOM 2092 O O . GLY A 1 251 ? 11.203 27.438 17.703 1 95.25 251 GLY A O 1
ATOM 2093 N N . ILE A 1 252 ? 10.023 25.703 18.484 1 95.06 252 ILE A N 1
ATOM 2094 C CA . ILE A 1 252 ? 10.695 24.734 17.625 1 95.06 252 ILE A CA 1
ATOM 2095 C C . ILE A 1 252 ? 10.43 25.062 16.156 1 95.06 252 ILE A C 1
ATOM 2097 O O . ILE A 1 252 ? 11.359 25.109 15.344 1 95.06 252 ILE A O 1
ATOM 2101 N N . THR A 1 253 ? 9.203 25.391 15.805 1 96.19 253 THR A N 1
ATOM 2102 C CA . THR A 1 253 ? 8.773 25.641 14.43 1 96.19 253 THR A CA 1
ATOM 2103 C C . THR A 1 253 ? 9.477 26.875 13.867 1 96.19 253 THR A C 1
ATOM 2105 O O . THR A 1 253 ? 9.875 26.875 12.703 1 96.19 253 THR A O 1
ATOM 2108 N N . ILE A 1 254 ? 9.719 27.797 14.711 1 94.88 254 ILE A N 1
ATOM 2109 C CA . ILE A 1 254 ? 10.242 29.078 14.234 1 94.88 254 ILE A CA 1
ATOM 2110 C C . ILE A 1 254 ? 11.766 29.062 14.281 1 94.88 254 ILE A C 1
ATOM 2112 O O . ILE A 1 254 ? 12.43 29.594 13.391 1 94.88 254 ILE A O 1
ATOM 2116 N N . SER A 1 255 ? 12.359 28.359 15.234 1 94.94 255 SER A N 1
ATOM 2117 C CA . SER A 1 255 ? 13.789 28.516 15.5 1 94.94 255 SER A CA 1
ATOM 2118 C C . SER A 1 255 ? 14.594 27.375 14.906 1 94.94 255 SER A C 1
ATOM 2120 O O . SER A 1 255 ? 15.797 27.5 14.672 1 94.94 255 SER A O 1
ATOM 2122 N N . LEU A 1 256 ? 14.008 26.234 14.727 1 95.5 256 LEU A N 1
ATOM 2123 C CA . LEU A 1 256 ? 14.766 25.062 14.305 1 95.5 256 LEU A CA 1
ATOM 2124 C C . LEU A 1 256 ? 14.297 24.578 12.938 1 95.5 256 LEU A C 1
ATOM 2126 O O . LEU A 1 256 ? 13.156 24.828 12.539 1 95.5 256 LEU A O 1
ATOM 2130 N N . ASN A 1 257 ? 15.172 23.859 12.258 1 95.81 257 ASN A N 1
ATOM 2131 C CA . ASN A 1 257 ? 14.906 23.375 10.906 1 95.81 257 ASN A CA 1
ATOM 2132 C C . ASN A 1 257 ? 14.055 22.109 10.906 1 95.81 257 ASN A C 1
ATOM 2134 O O . ASN A 1 257 ? 13.805 21.516 9.859 1 95.81 257 ASN A O 1
ATOM 2138 N N . ILE A 1 258 ? 13.516 21.703 12.047 1 94 258 ILE A N 1
ATOM 2139 C CA . ILE A 1 258 ? 12.602 20.562 12.141 1 94 258 ILE A CA 1
ATOM 2140 C C . ILE A 1 258 ? 11.172 21.062 12.32 1 94 258 ILE A C 1
ATOM 2142 O O . ILE A 1 258 ? 10.422 20.516 13.141 1 94 258 ILE A O 1
ATOM 2146 N N . TYR A 1 259 ? 10.758 22.031 11.562 1 94.69 259 TYR A N 1
ATOM 2147 C CA . TYR A 1 259 ? 9.469 22.719 11.695 1 94.69 259 TYR A CA 1
ATOM 2148 C C . TYR A 1 259 ? 8.32 21.75 11.453 1 94.69 259 TYR A C 1
ATOM 2150 O O . TYR A 1 259 ? 7.246 21.891 12.055 1 94.69 259 TYR A O 1
ATOM 2158 N N . PRO A 1 260 ? 8.453 20.719 10.602 1 94.25 260 PRO A N 1
ATOM 2159 C CA . PRO A 1 260 ? 7.305 19.812 10.445 1 94.25 260 PRO A CA 1
ATOM 2160 C C . PRO A 1 260 ? 6.938 19.094 11.742 1 94.25 260 PRO A C 1
ATOM 2162 O O . PRO A 1 260 ? 5.754 18.891 12.023 1 94.25 260 PRO A O 1
ATOM 2165 N N . PHE A 1 261 ? 7.93 18.75 12.477 1 94.06 261 PHE A N 1
ATOM 2166 C CA . PHE A 1 261 ? 7.664 18.094 13.758 1 94.06 261 PHE A CA 1
ATOM 2167 C C . PHE A 1 261 ? 6.961 19.062 14.711 1 94.06 261 PHE A C 1
ATOM 2169 O O . PHE A 1 261 ? 5.996 18.688 15.383 1 94.06 261 PHE A O 1
ATOM 2176 N N . GLY A 1 262 ? 7.449 20.312 14.758 1 95.81 262 GLY A N 1
ATOM 2177 C CA . GLY A 1 262 ? 6.801 21.312 15.578 1 95.81 262 GLY A CA 1
ATOM 2178 C C . GLY A 1 262 ? 5.352 21.562 15.203 1 95.81 262 GLY A C 1
ATOM 2179 O O . GLY A 1 262 ? 4.48 21.609 16.062 1 95.81 262 GLY A O 1
ATOM 2180 N N . LEU A 1 263 ? 5.102 21.625 13.953 1 96.94 263 LEU A N 1
ATOM 2181 C CA . LEU A 1 263 ? 3.748 21.859 13.461 1 96.94 263 LEU A CA 1
ATOM 2182 C C . LEU A 1 263 ? 2.842 20.672 13.781 1 96.94 263 LEU A C 1
ATOM 2184 O O . LEU A 1 263 ? 1.682 20.859 14.164 1 96.94 263 LEU A O 1
ATOM 2188 N N . SER A 1 264 ? 3.385 19.484 13.625 1 96.56 264 SER A N 1
ATOM 2189 C CA . SER A 1 264 ? 2.574 18.297 13.883 1 96.56 264 SER A CA 1
ATOM 2190 C C . SER A 1 264 ? 2.18 18.203 15.352 1 96.56 264 SER A C 1
ATOM 2192 O O . SER A 1 264 ? 1.058 17.797 15.672 1 96.56 264 SER A O 1
ATOM 2194 N N . MET A 1 265 ? 3.033 18.547 16.219 1 96.88 265 MET A N 1
ATOM 2195 C CA . MET A 1 265 ? 2.717 18.531 17.656 1 96.88 265 MET A CA 1
ATOM 2196 C C . MET A 1 265 ? 1.68 19.609 17.984 1 96.88 265 MET A C 1
ATOM 2198 O O . MET A 1 265 ? 0.77 19.359 18.781 1 96.88 265 MET A O 1
ATOM 2202 N N . LEU A 1 266 ? 1.823 20.719 17.359 1 97.75 266 LEU A N 1
ATOM 2203 C CA . LEU A 1 266 ? 0.934 21.844 17.625 1 97.75 266 LEU A CA 1
ATOM 2204 C C . LEU A 1 266 ? -0.515 21.484 17.312 1 97.75 266 LEU A C 1
ATOM 2206 O O . LEU A 1 266 ? -1.434 21.953 17.984 1 97.75 266 LEU A O 1
ATOM 2210 N N . ILE A 1 267 ? -0.762 20.625 16.391 1 97.62 267 ILE A N 1
ATOM 2211 C CA . ILE A 1 267 ? -2.109 20.25 15.969 1 97.62 267 ILE A CA 1
ATOM 2212 C C . ILE A 1 267 ? -2.855 19.609 17.125 1 97.62 267 ILE A C 1
ATOM 2214 O O . ILE A 1 267 ? -4.062 19.797 17.281 1 97.62 267 ILE A O 1
ATOM 2218 N N . PHE A 1 268 ? -2.186 18.891 18 1 97.81 268 PHE A N 1
ATOM 2219 C CA . PHE A 1 268 ? -2.82 18.156 19.078 1 97.81 268 PHE A CA 1
ATOM 2220 C C . PHE A 1 268 ? -3.309 19.109 20.172 1 97.81 268 PHE A C 1
ATOM 2222 O O . PHE A 1 268 ? -4.246 18.781 20.906 1 97.81 268 PHE A O 1
ATOM 2229 N N . TYR A 1 269 ? -2.742 20.219 20.266 1 98.19 269 TYR A N 1
ATOM 2230 C CA . TYR A 1 269 ? -3.121 21.156 21.328 1 98.19 269 TYR A CA 1
ATOM 2231 C C . TYR A 1 269 ? -4.473 21.797 21.031 1 98.19 269 TYR A C 1
ATOM 2233 O O . TYR A 1 269 ? -5.094 22.391 21.906 1 98.19 269 TYR A O 1
ATOM 2241 N N . ILE A 1 270 ? -4.93 21.625 19.812 1 97.5 270 ILE A N 1
ATOM 2242 C CA . ILE A 1 270 ? -6.285 22.047 19.484 1 97.5 270 ILE A CA 1
ATOM 2243 C C . ILE A 1 270 ? -7.289 21.297 20.344 1 97.5 270 ILE A C 1
ATOM 2245 O O . ILE A 1 270 ? -8.312 21.844 20.75 1 97.5 270 ILE A O 1
ATOM 2249 N N . LEU A 1 271 ? -7.008 20.062 20.688 1 97.56 271 LEU A N 1
ATOM 2250 C CA . LEU A 1 271 ? -7.895 19.203 21.438 1 97.56 271 LEU A CA 1
ATOM 2251 C C . LEU A 1 271 ? -7.875 19.562 22.922 1 97.56 271 LEU A C 1
ATOM 2253 O O . LEU A 1 271 ? -8.742 19.141 23.688 1 97.56 271 LEU A O 1
ATOM 2257 N N . LEU A 1 272 ? -6.914 20.422 23.328 1 97.38 272 LEU A N 1
ATOM 2258 C CA . LEU A 1 272 ? -6.785 20.797 24.734 1 97.38 272 LEU A CA 1
ATOM 2259 C C . LEU A 1 272 ? -7.453 22.141 25 1 97.38 272 LEU A C 1
ATOM 2261 O O . LEU A 1 272 ? -7.652 22.516 26.156 1 97.38 272 LEU A O 1
ATOM 2265 N N . VAL A 1 273 ? -7.828 22.875 23.984 1 97.44 273 VAL A N 1
ATOM 2266 C CA . VAL A 1 273 ? -8.453 24.172 24.172 1 97.44 273 VAL A CA 1
ATOM 2267 C C . VAL A 1 273 ? -9.797 24.016 24.875 1 97.44 273 VAL A C 1
ATOM 2269 O O . VAL A 1 273 ? -10.641 23.219 24.453 1 97.44 273 VAL A O 1
ATOM 2272 N N . PRO A 1 274 ? -9.992 24.734 25.938 1 96.38 274 PRO A N 1
ATOM 2273 C CA . PRO A 1 274 ? -11.297 24.656 26.609 1 96.38 274 PRO A CA 1
ATOM 2274 C C . PRO A 1 274 ? -12.453 25.031 25.672 1 96.38 274 PRO A C 1
ATOM 2276 O O . PRO A 1 274 ? -12.328 25.953 24.859 1 96.38 274 PRO A O 1
ATOM 2279 N N . PHE A 1 275 ? -13.555 24.344 25.875 1 95.69 275 PHE A N 1
ATOM 2280 C CA . PHE A 1 275 ? -14.703 24.531 25 1 95.69 275 PHE A CA 1
ATOM 2281 C C . PHE A 1 275 ? -15.242 25.953 25.094 1 95.69 275 PHE A C 1
ATOM 2283 O O . PHE A 1 275 ? -15.711 26.516 24.109 1 95.69 275 PHE A O 1
ATOM 2290 N N . SER A 1 276 ? -15.164 26.531 26.297 1 95.62 276 SER A N 1
ATOM 2291 C CA . SER A 1 276 ? -15.656 27.891 26.516 1 95.62 276 SER A CA 1
ATOM 2292 C C . SER A 1 276 ? -14.883 28.906 25.688 1 95.62 276 SER A C 1
ATOM 2294 O O . SER A 1 276 ? -15.438 29.922 25.266 1 95.62 276 SER A O 1
ATOM 2296 N N . TRP A 1 277 ? -13.617 28.609 25.484 1 96.38 277 TRP A N 1
ATOM 2297 C CA . TRP A 1 277 ? -12.812 29.531 24.688 1 96.38 277 TRP A CA 1
ATOM 2298 C C . TRP A 1 277 ? -13.258 29.531 23.234 1 96.38 277 TRP A C 1
ATOM 2300 O O . TRP A 1 277 ? -13.242 30.562 22.578 1 96.38 277 TRP A O 1
ATOM 2310 N N . TRP A 1 278 ? -13.664 28.422 22.656 1 94.56 278 TRP A N 1
ATOM 2311 C CA . TRP A 1 278 ? -14.203 28.344 21.312 1 94.56 278 TRP A CA 1
ATOM 2312 C C . TRP A 1 278 ? -15.508 29.125 21.203 1 94.56 278 TRP A C 1
ATOM 2314 O O . TRP A 1 278 ? -15.742 29.828 20.203 1 94.56 278 TRP A O 1
ATOM 2324 N N . ARG A 1 279 ? -16.281 28.969 22.203 1 94 279 ARG A N 1
ATOM 2325 C CA . ARG A 1 279 ? -17.547 29.688 22.234 1 94 279 ARG A CA 1
ATOM 2326 C C . ARG A 1 279 ? -17.328 31.203 22.281 1 94 279 ARG A C 1
ATOM 2328 O O . ARG A 1 279 ? -18 31.969 21.594 1 94 279 ARG A O 1
ATOM 2335 N N . CYS A 1 280 ? -16.391 31.562 23.078 1 95.88 280 CYS A N 1
ATOM 2336 C CA . CYS A 1 280 ? -16.062 32.969 23.188 1 95.88 280 CYS A CA 1
ATOM 2337 C C . CYS A 1 280 ? -15.531 33.531 21.875 1 95.88 280 CYS A C 1
ATOM 2339 O O . CYS A 1 280 ? -15.914 34.594 21.438 1 95.88 280 CYS A O 1
ATOM 2341 N N . LEU A 1 281 ? -14.695 32.781 21.281 1 94.81 281 LEU A N 1
ATOM 2342 C CA . LEU A 1 281 ? -14.148 33.188 20 1 94.81 281 LEU A CA 1
ATOM 2343 C C . LEU A 1 281 ? -15.25 33.312 18.953 1 94.81 281 LEU A C 1
ATOM 2345 O O . LEU A 1 281 ? -15.266 34.25 18.172 1 94.81 281 LEU A O 1
ATOM 2349 N N . ALA A 1 282 ? -16.141 32.406 18.953 1 92.75 282 ALA A N 1
ATOM 2350 C CA . ALA A 1 282 ? -17.281 32.438 18.031 1 92.75 282 ALA A CA 1
ATOM 2351 C C . ALA A 1 282 ? -18.141 33.688 18.266 1 92.75 282 ALA A C 1
ATOM 2353 O O . ALA A 1 282 ? -18.562 34.344 17.328 1 92.75 282 ALA A O 1
ATOM 2354 N N . LYS A 1 283 ? -18.391 33.938 19.469 1 93.44 283 LYS A N 1
ATOM 2355 C CA . LYS A 1 283 ? -19.234 35.094 19.828 1 93.44 283 LYS A CA 1
ATOM 2356 C C . LYS A 1 283 ? -18.578 36.406 19.406 1 93.44 283 LYS A C 1
ATOM 2358 O O . LYS A 1 283 ? -19.266 37.344 18.969 1 93.44 283 LYS A O 1
ATOM 2363 N N . THR A 1 284 ? -17.297 36.469 19.516 1 94.75 284 THR A N 1
ATOM 2364 C CA . THR A 1 284 ? -16.562 37.688 19.172 1 94.75 284 THR A CA 1
ATOM 2365 C C . THR A 1 284 ? -16.531 37.875 17.672 1 94.75 284 THR A C 1
ATOM 2367 O O . THR A 1 284 ? -16.578 39.031 17.188 1 94.75 284 THR A O 1
ATOM 2370 N N . LEU A 1 285 ? -16.531 36.812 16.906 1 93.5 285 LEU A N 1
ATOM 2371 C CA . LEU A 1 285 ? -16.391 36.906 15.461 1 93.5 285 LEU A CA 1
ATOM 2372 C C . LEU A 1 285 ? -17.75 37.031 14.781 1 93.5 285 LEU A C 1
ATOM 2374 O O . LEU A 1 285 ? -17.828 37.5 13.641 1 93.5 285 LEU A O 1
ATOM 2378 N N . ARG A 1 286 ? -18.781 36.656 15.445 1 94.38 286 ARG A N 1
ATOM 2379 C CA . ARG A 1 286 ? -20.125 36.719 14.891 1 94.38 286 ARG A CA 1
ATOM 2380 C C . ARG A 1 286 ? -20.734 38.094 15.102 1 94.38 286 ARG A C 1
ATOM 2382 O O . ARG A 1 286 ? -20.547 38.719 16.141 1 94.38 286 ARG A O 1
ATOM 2389 N N . PRO A 1 287 ? -21.438 38.562 14.047 1 94.38 287 PRO A N 1
ATOM 2390 C CA . PRO A 1 287 ? -22.141 39.844 14.25 1 94.38 287 PRO A CA 1
ATOM 2391 C C . PRO A 1 287 ? -23.375 39.688 15.125 1 94.38 287 PRO A C 1
ATOM 2393 O O . PRO A 1 287 ? -23.922 38.594 15.25 1 94.38 287 PRO A O 1
ATOM 2396 N N . THR A 1 288 ? -23.812 40.719 15.719 1 92.69 288 THR A N 1
ATOM 2397 C CA . THR A 1 288 ? -24.969 40.719 16.609 1 92.69 288 THR A CA 1
ATOM 2398 C C . THR A 1 288 ? -26.266 40.469 15.836 1 92.69 288 THR A C 1
ATOM 2400 O O . THR A 1 288 ? -27.188 39.812 16.344 1 92.69 288 THR A O 1
ATOM 2403 N N . GLN A 1 289 ? -26.312 41 14.656 1 93.81 289 GLN A N 1
ATOM 2404 C CA . GLN A 1 289 ? -27.406 40.781 13.734 1 93.81 289 GLN A CA 1
ATOM 2405 C C . GLN A 1 289 ? -26.906 40.312 12.367 1 93.81 289 GLN A C 1
ATOM 2407 O O . GLN A 1 289 ? -25.781 40.656 11.977 1 93.81 289 GLN A O 1
ATOM 2412 N N . PRO A 1 290 ? -27.672 39.531 11.719 1 95.75 290 PRO A N 1
ATOM 2413 C CA . PRO A 1 290 ? -27.234 39.125 10.383 1 95.75 290 PRO A CA 1
ATOM 2414 C C . PRO A 1 290 ? -26.953 40.312 9.461 1 95.75 290 PRO A C 1
ATOM 2416 O O . PRO A 1 290 ? -27.672 41.312 9.516 1 95.75 290 PRO A O 1
ATOM 2419 N N . LEU A 1 291 ? -26.016 40.156 8.703 1 96.62 291 LEU A N 1
ATOM 2420 C CA . LEU A 1 291 ? -25.609 41.25 7.797 1 96.62 291 LEU A CA 1
ATOM 2421 C C . LEU A 1 291 ? -26.469 41.219 6.535 1 96.62 291 LEU A C 1
ATOM 2423 O O . LEU A 1 291 ? -26.547 42.219 5.828 1 96.62 291 LEU A O 1
ATOM 2427 N N . LEU A 1 292 ? -27.016 40.094 6.266 1 97.56 292 LEU A N 1
ATOM 2428 C CA . LEU A 1 292 ? -27.859 39.938 5.082 1 97.56 292 LEU A CA 1
ATOM 2429 C C . LEU A 1 292 ? -29.016 38.969 5.367 1 97.56 292 LEU A C 1
ATOM 2431 O O . LEU A 1 292 ? -28.812 37.906 5.922 1 97.56 292 LEU A O 1
ATOM 2435 N N . LEU A 1 293 ? -30.25 39.406 5.086 1 97.75 293 LEU A N 1
ATOM 2436 C CA . LEU A 1 293 ? -31.438 38.562 5.141 1 97.75 293 LEU A CA 1
ATOM 2437 C C . LEU A 1 293 ? -31.828 38.094 3.748 1 97.75 293 LEU A C 1
ATOM 2439 O O . LEU A 1 293 ? -32.062 38.906 2.854 1 97.75 293 LEU A O 1
ATOM 2443 N N . VAL A 1 294 ? -31.844 36.812 3.578 1 97.88 294 VAL A N 1
ATOM 2444 C CA . VAL A 1 294 ? -32.125 36.219 2.266 1 97.88 294 VAL A CA 1
ATOM 2445 C C . VAL A 1 294 ? -33.5 35.562 2.289 1 97.88 294 VAL A C 1
ATOM 2447 O O . VAL A 1 294 ? -33.781 34.75 3.178 1 97.88 294 VAL A O 1
ATOM 2450 N N . TYR A 1 295 ? -34.312 35.844 1.364 1 96.75 295 TYR A N 1
ATOM 2451 C CA . TYR A 1 295 ? -35.656 35.281 1.257 1 96.75 295 TYR A CA 1
ATOM 2452 C C . TYR A 1 295 ? -35.75 34.281 0.104 1 96.75 295 TYR A C 1
ATOM 2454 O O . TYR A 1 295 ? -35.5 34.656 -1.05 1 96.75 295 TYR A O 1
ATOM 2462 N N . TYR A 1 296 ? -36 33.094 0.425 1 94.88 296 TYR A N 1
ATOM 2463 C CA . TYR A 1 296 ? -35.969 32.031 -0.568 1 94.88 296 TYR A CA 1
ATOM 2464 C C . TYR A 1 296 ? -37.344 31.328 -0.643 1 94.88 296 TYR A C 1
ATOM 2466 O O . TYR A 1 296 ? -38.188 31.516 0.223 1 94.88 296 TYR A O 1
ATOM 2474 N N . ASP A 1 297 ? -37.562 30.531 -1.683 1 93.31 297 ASP A N 1
ATOM 2475 C CA . ASP A 1 297 ? -38.75 29.75 -1.887 1 93.31 297 ASP A CA 1
ATOM 2476 C C . ASP A 1 297 ? -38.688 28.438 -1.108 1 93.31 297 ASP A C 1
ATOM 2478 O O . ASP A 1 297 ? -37.969 27.516 -1.485 1 93.31 297 ASP A O 1
ATOM 2482 N N . LYS A 1 298 ? -39.5 28.234 -0.115 1 91.19 298 LYS A N 1
ATOM 2483 C CA . LYS A 1 298 ? -39.469 27.078 0.77 1 91.19 298 LYS A CA 1
ATOM 2484 C C . LYS A 1 298 ? -39.938 25.812 0.039 1 91.19 298 LYS A C 1
ATOM 2486 O O . LYS A 1 298 ? -39.656 24.703 0.486 1 91.19 298 LYS A O 1
ATOM 2491 N N . ASP A 1 299 ? -40.625 26 -1.07 1 90.25 299 ASP A N 1
ATOM 2492 C CA . ASP A 1 299 ? -41.156 24.859 -1.806 1 90.25 299 ASP A CA 1
ATOM 2493 C C . ASP A 1 299 ? -40.188 24.406 -2.906 1 90.25 299 ASP A C 1
ATOM 2495 O O . ASP A 1 299 ? -40.469 23.484 -3.66 1 90.25 299 ASP A O 1
ATOM 2499 N N . CYS A 1 300 ? -39.062 25.062 -3.021 1 90.5 300 CYS A N 1
ATOM 2500 C CA . CYS A 1 300 ? -38.062 24.719 -4.012 1 90.5 300 CYS A CA 1
ATOM 2501 C C . CYS A 1 300 ? -36.906 23.953 -3.375 1 90.5 300 CYS A C 1
ATOM 2503 O O . CYS A 1 300 ? -36.188 24.5 -2.535 1 90.5 300 CYS A O 1
ATOM 2505 N N . PRO A 1 301 ? -36.625 22.656 -3.758 1 89.88 301 PRO A N 1
ATOM 2506 C CA . PRO A 1 301 ? -35.562 21.875 -3.162 1 89.88 301 PRO A CA 1
ATOM 2507 C C . PRO A 1 301 ? -34.188 22.5 -3.387 1 89.88 301 PRO A C 1
ATOM 2509 O O . PRO A 1 301 ? -33.312 22.438 -2.508 1 89.88 301 PRO A O 1
ATOM 2512 N N . LEU A 1 302 ? -34 23.047 -4.578 1 91.75 302 LEU A N 1
ATOM 2513 C CA . LEU A 1 302 ? -32.719 23.688 -4.871 1 91.75 302 LEU A CA 1
ATOM 2514 C C . LEU A 1 302 ? -32.469 24.891 -3.953 1 91.75 302 LEU A C 1
ATOM 2516 O O . LEU A 1 302 ? -31.359 25.094 -3.479 1 91.75 302 LEU A O 1
ATOM 2520 N N . CYS A 1 303 ? -33.469 25.734 -3.682 1 93.38 303 CYS A N 1
ATOM 2521 C CA . CYS A 1 303 ? -33.375 26.891 -2.791 1 93.38 303 CYS A CA 1
ATOM 2522 C C . CYS A 1 303 ? -33.062 26.453 -1.363 1 93.38 303 CYS A C 1
ATOM 2524 O O . CYS A 1 303 ? -32.281 27.078 -0.675 1 93.38 303 CYS A O 1
ATOM 2526 N N . ASN A 1 304 ? -33.719 25.438 -0.96 1 93.38 304 ASN A N 1
ATOM 2527 C CA . ASN A 1 304 ? -33.469 24.906 0.372 1 93.38 304 ASN A CA 1
ATOM 2528 C C . ASN A 1 304 ? -32.031 24.391 0.504 1 93.38 304 ASN A C 1
ATOM 2530 O O . ASN A 1 304 ? -31.391 24.594 1.53 1 93.38 304 ASN A O 1
ATOM 2534 N N . ARG A 1 305 ? -31.562 23.672 -0.504 1 94.62 305 ARG A N 1
ATOM 2535 C CA . ARG A 1 305 ? -30.188 23.188 -0.495 1 94.62 305 ARG A CA 1
ATOM 2536 C C . ARG A 1 305 ? -29.188 24.344 -0.468 1 94.62 305 ARG A C 1
ATOM 2538 O O . ARG A 1 305 ? -28.125 24.25 0.159 1 94.62 305 ARG A O 1
ATOM 2545 N N . THR A 1 306 ? -29.5 25.359 -1.209 1 95.69 306 THR A N 1
ATOM 2546 C CA . THR A 1 306 ? -28.656 26.547 -1.189 1 95.69 306 THR A CA 1
ATOM 2547 C C . THR A 1 306 ? -28.578 27.125 0.22 1 95.69 306 THR A C 1
ATOM 2549 O O . THR A 1 306 ? -27.484 27.469 0.691 1 95.69 306 THR A O 1
ATOM 2552 N N . ALA A 1 307 ? -29.703 27.234 0.925 1 96.19 307 ALA A N 1
ATOM 2553 C CA . ALA A 1 307 ? -29.734 27.75 2.295 1 96.19 307 ALA A CA 1
ATOM 2554 C C . ALA A 1 307 ? -28.875 26.891 3.217 1 96.19 307 ALA A C 1
ATOM 2556 O O . ALA A 1 307 ? -28.109 27.422 4.027 1 96.19 307 ALA A O 1
ATOM 2557 N N . LEU A 1 308 ? -29 25.578 3.096 1 95.81 308 LEU A N 1
ATOM 2558 C CA . LEU A 1 308 ? -28.234 24.656 3.914 1 95.81 308 LEU A CA 1
ATOM 2559 C C . LEU A 1 308 ? -26.734 24.797 3.629 1 95.81 308 LEU A C 1
ATOM 2561 O O . LEU A 1 308 ? -25.922 24.797 4.555 1 95.81 308 LEU A O 1
ATOM 2565 N N . THR A 1 309 ? -26.406 24.938 2.342 1 96.75 309 THR A N 1
ATOM 2566 C CA . THR A 1 309 ? -25.016 25.047 1.925 1 96.75 309 THR A CA 1
ATOM 2567 C C . THR A 1 309 ? -24.391 26.328 2.439 1 96.75 309 THR A C 1
ATOM 2569 O O . THR A 1 309 ? -23.281 26.328 2.992 1 96.75 309 THR A O 1
ATOM 2572 N N . VAL A 1 310 ? -25.078 27.422 2.221 1 96.88 310 VAL A N 1
ATOM 2573 C CA . VAL A 1 310 ? -24.562 28.719 2.68 1 96.88 310 VAL A CA 1
ATOM 2574 C C . VAL A 1 310 ? -24.422 28.703 4.199 1 96.88 310 VAL A C 1
ATOM 2576 O O . VAL A 1 310 ? -23.406 29.172 4.742 1 96.88 310 VAL A O 1
ATOM 2579 N N . ASN A 1 311 ? -25.438 28.203 4.879 1 95.88 311 ASN A N 1
ATOM 2580 C CA . ASN A 1 311 ? -25.375 28.125 6.336 1 95.88 311 ASN A CA 1
ATOM 2581 C C . ASN A 1 311 ? -24.172 27.312 6.805 1 95.88 311 ASN A C 1
ATOM 2583 O O . ASN A 1 311 ? -23.562 27.625 7.828 1 95.88 311 ASN A O 1
ATOM 2587 N N . HIS A 1 312 ? -23.891 26.25 6.129 1 95.38 312 HIS A N 1
ATOM 2588 C CA . HIS A 1 312 ? -22.766 25.391 6.473 1 95.38 312 HIS A CA 1
ATOM 2589 C C . HIS A 1 312 ? -21.453 26.141 6.371 1 95.38 312 HIS A C 1
ATOM 2591 O O . HIS A 1 312 ? -20.594 26.016 7.25 1 95.38 312 HIS A O 1
ATOM 2597 N N . PHE A 1 313 ? -21.281 26.953 5.32 1 95.69 313 PHE A N 1
ATOM 2598 C CA . PHE A 1 313 ? -20.016 27.625 5.066 1 95.69 313 PHE A CA 1
ATOM 2599 C C . PHE A 1 313 ? -19.969 28.984 5.758 1 95.69 313 PHE A C 1
ATOM 2601 O O . PHE A 1 313 ? -18.906 29.578 5.887 1 95.69 313 PHE A O 1
ATOM 2608 N N . ASP A 1 314 ? -21.141 29.469 6.176 1 95.94 314 ASP A N 1
ATOM 2609 C CA . ASP A 1 314 ? -21.188 30.734 6.906 1 95.94 314 ASP A CA 1
ATOM 2610 C C . ASP A 1 314 ? -20.859 30.531 8.383 1 95.94 314 ASP A C 1
ATOM 2612 O O . ASP A 1 314 ? -21.719 30.688 9.25 1 95.94 314 ASP A O 1
ATOM 2616 N N . ILE A 1 315 ? -19.609 30.391 8.688 1 91.44 315 ILE A N 1
ATOM 2617 C CA . ILE A 1 315 ? -19.141 30.031 10.023 1 91.44 315 ILE A CA 1
ATOM 2618 C C . ILE A 1 315 ? -19.406 31.203 10.984 1 91.44 315 ILE A C 1
ATOM 2620 O O . ILE A 1 315 ? -19.641 30.984 12.172 1 91.44 315 ILE A O 1
ATOM 2624 N N . PHE A 1 316 ? -19.484 32.375 10.484 1 93.81 316 PHE A N 1
ATOM 2625 C CA . PHE A 1 316 ? -19.672 33.562 11.336 1 93.81 316 PHE A CA 1
ATOM 2626 C C . PHE A 1 316 ? -21.156 33.906 11.477 1 93.81 316 PHE A C 1
ATOM 2628 O O . PHE A 1 316 ? -21.516 34.844 12.188 1 93.81 316 PHE A O 1
ATOM 2635 N N . LYS A 1 317 ? -21.969 33.219 10.75 1 94.69 317 LYS A N 1
ATOM 2636 C CA . LYS A 1 317 ? -23.422 33.406 10.828 1 94.69 317 LYS A CA 1
ATOM 2637 C C . LYS A 1 317 ? -23.797 34.844 10.461 1 94.69 317 LYS A C 1
ATOM 2639 O O . LYS A 1 317 ? -24.547 35.5 11.195 1 94.69 317 LYS A O 1
ATOM 2644 N N . CYS A 1 318 ? -23.328 35.188 9.344 1 97.06 318 CYS A N 1
ATOM 2645 C CA . CYS A 1 318 ? -23.578 36.531 8.836 1 97.06 318 CYS A CA 1
ATOM 2646 C C . CYS A 1 318 ? -24.875 36.594 8.016 1 97.06 318 CYS A C 1
ATOM 2648 O O . CYS A 1 318 ? -25.438 37.656 7.801 1 97.06 318 CYS A O 1
ATOM 2650 N N . ILE A 1 319 ? -25.281 35.438 7.539 1 97.69 319 ILE A N 1
ATOM 2651 C CA . ILE A 1 319 ? -26.406 35.375 6.613 1 97.69 319 ILE A CA 1
ATOM 2652 C C . ILE A 1 319 ? -27.562 34.625 7.27 1 97.69 319 ILE A C 1
ATOM 2654 O O . ILE A 1 319 ? -27.375 33.562 7.867 1 97.69 319 ILE A O 1
ATOM 2658 N N . GLU A 1 320 ? -28.797 35.125 7.184 1 97.44 320 GLU A N 1
ATOM 2659 C CA . GLU A 1 320 ? -29.984 34.438 7.664 1 97.44 320 GLU A CA 1
ATOM 2660 C C . GLU A 1 320 ? -30.984 34.219 6.535 1 97.44 320 GLU A C 1
ATOM 2662 O O . GLU A 1 320 ? -31.297 35.156 5.777 1 97.44 320 GLU A O 1
ATOM 2667 N N . PHE A 1 321 ? -31.391 33.031 6.414 1 97 321 PHE A N 1
ATOM 2668 C CA . PHE A 1 321 ? -32.375 32.656 5.395 1 97 321 PHE A CA 1
ATOM 2669 C C . PHE A 1 321 ? -33.781 32.594 5.992 1 97 321 PHE A C 1
ATOM 2671 O O . PHE A 1 321 ? -33.969 32 7.047 1 97 321 PHE A O 1
ATOM 2678 N N . LYS A 1 322 ? -34.719 33.25 5.32 1 95.5 322 LYS A N 1
ATOM 2679 C CA . LYS A 1 322 ? -36.156 33.25 5.684 1 95.5 322 LYS A CA 1
ATOM 2680 C C . LYS A 1 322 ? -37 32.844 4.492 1 95.5 322 LYS A C 1
ATOM 2682 O O . LYS A 1 322 ? -36.719 33.219 3.355 1 95.5 322 LYS A O 1
ATOM 2687 N N . ASP A 1 323 ? -37.969 32.094 4.773 1 93 323 ASP A N 1
ATOM 2688 C CA . ASP A 1 323 ? -38.844 31.75 3.656 1 93 323 ASP A CA 1
ATOM 2689 C C . ASP A 1 323 ? -39.656 32.969 3.205 1 93 323 ASP A C 1
ATOM 2691 O O . ASP A 1 323 ? -40.188 33.719 4.035 1 93 323 ASP A O 1
ATOM 2695 N N . ALA A 1 324 ? -39.781 33.188 1.938 1 93.94 324 ALA A N 1
ATOM 2696 C CA . ALA A 1 324 ? -40.438 34.344 1.363 1 93.94 324 ALA A CA 1
ATOM 2697 C C . ALA A 1 324 ? -41.938 34.312 1.582 1 93.94 324 ALA A C 1
ATOM 2699 O O . ALA A 1 324 ? -42.562 35.375 1.791 1 93.94 324 ALA A O 1
ATOM 2700 N N . GLN A 1 325 ? -42.469 33.188 1.527 1 91.75 325 GLN A N 1
ATOM 2701 C CA . GLN A 1 325 ? -43.938 33 1.621 1 91.75 325 GLN A CA 1
ATOM 2702 C C . GLN A 1 325 ? -44.469 33.5 2.969 1 91.75 325 GLN A C 1
ATOM 2704 O O . GLN A 1 325 ? -45.531 34.094 3.041 1 91.75 325 GLN A O 1
ATOM 2709 N N . THR A 1 326 ? -43.688 33.312 3.986 1 91.5 326 THR A N 1
ATOM 2710 C CA . THR A 1 326 ? -44.125 33.625 5.332 1 91.5 326 THR A CA 1
ATOM 2711 C C . THR A 1 326 ? -43.594 35 5.758 1 91.5 326 THR A C 1
ATOM 2713 O O . THR A 1 326 ? -44.25 35.719 6.496 1 91.5 326 THR A O 1
ATOM 2716 N N . PHE A 1 327 ? -42.438 35.406 5.238 1 93.44 327 PHE A N 1
ATOM 2717 C CA . PHE A 1 327 ? -41.75 36.469 5.941 1 93.44 327 PHE A CA 1
ATOM 2718 C C . PHE A 1 327 ? -41.531 37.688 5.023 1 93.44 327 PHE A C 1
ATOM 2720 O O . PHE A 1 327 ? -41.188 38.781 5.488 1 93.44 327 PHE A O 1
ATOM 2727 N N . SER A 1 328 ? -41.719 37.562 3.799 1 91.69 328 SER A N 1
ATOM 2728 C CA . SER A 1 328 ? -41.469 38.656 2.885 1 91.69 328 SER A CA 1
ATOM 2729 C C . SER A 1 328 ? -42.344 39.875 3.193 1 91.69 328 SER A C 1
ATOM 2731 O O . SER A 1 328 ? -41.875 41.031 3.078 1 91.69 328 SER A O 1
ATOM 2733 N N . ASN A 1 329 ? -43.594 39.688 3.607 1 91.12 329 ASN A N 1
ATOM 2734 C CA . ASN A 1 329 ? -44.531 40.75 3.887 1 91.12 329 ASN A CA 1
ATOM 2735 C C . ASN A 1 329 ? -44.125 41.531 5.137 1 91.12 329 ASN A C 1
ATOM 2737 O O . ASN A 1 329 ? -44.562 42.688 5.312 1 91.12 329 ASN A O 1
ATOM 2741 N N . LYS A 1 330 ? -43.375 40.969 5.93 1 92.31 330 LYS A N 1
ATOM 2742 C CA . LYS A 1 330 ? -42.969 41.594 7.184 1 92.31 330 LYS A CA 1
ATOM 2743 C C . LYS A 1 330 ? -41.719 42.438 6.977 1 92.31 330 LYS A C 1
ATOM 2745 O O . LYS A 1 330 ? -41.312 43.188 7.859 1 92.31 330 LYS A O 1
ATOM 2750 N N . GLN A 1 331 ? -41.094 42.312 5.84 1 93.25 331 GLN A N 1
ATOM 2751 C CA . GLN A 1 331 ? -39.938 43.125 5.484 1 93.25 331 GLN A CA 1
ATOM 2752 C C . GLN A 1 331 ? -40.344 44.344 4.691 1 93.25 331 GLN A C 1
ATOM 2754 O O . GLN A 1 331 ? -40.75 44.25 3.535 1 93.25 331 GLN A O 1
ATOM 2759 N N . PRO A 1 332 ? -40.125 45.469 5.219 1 92.88 332 PRO A N 1
ATOM 2760 C CA . PRO A 1 332 ? -40.594 46.688 4.57 1 92.88 332 PRO A CA 1
ATOM 2761 C C . PRO A 1 332 ? -40 46.875 3.166 1 92.88 332 PRO A C 1
ATOM 2763 O O . PRO A 1 332 ? -40.719 47.344 2.26 1 92.88 332 PRO A O 1
ATOM 2766 N N . ALA A 1 333 ? -38.844 46.469 3.018 1 94.12 333 ALA A N 1
ATOM 2767 C CA . ALA A 1 333 ? -38.188 46.688 1.74 1 94.12 333 ALA A CA 1
ATOM 2768 C C . ALA A 1 333 ? -38.781 45.781 0.651 1 94.12 333 ALA A C 1
ATOM 2770 O O . ALA A 1 333 ? -38.594 46.062 -0.541 1 94.12 333 ALA A O 1
ATOM 2771 N N . LEU A 1 334 ? -39.438 44.719 1.047 1 94.12 334 LEU A N 1
ATOM 2772 C CA . LEU A 1 334 ? -39.969 43.781 0.077 1 94.12 334 LEU A CA 1
ATOM 2773 C C . LEU A 1 334 ? -41.5 43.844 0.031 1 94.12 334 LEU A C 1
ATOM 2775 O O . LEU A 1 334 ? -42.125 43.156 -0.792 1 94.12 334 LEU A O 1
ATOM 2779 N N . SER A 1 335 ? -42.125 44.656 0.831 1 89.94 335 SER A N 1
ATOM 2780 C CA . SER A 1 335 ? -43.562 44.656 1.006 1 89.94 335 SER A CA 1
ATOM 2781 C C . SER A 1 335 ? -44.281 45.094 -0.266 1 89.94 335 SER A C 1
ATOM 2783 O O . SER A 1 335 ? -45.406 44.719 -0.523 1 89.94 335 SER A O 1
ATOM 2785 N N . SER A 1 336 ? -43.562 45.875 -1.033 1 90.5 336 SER A N 1
ATOM 2786 C CA . SER A 1 336 ? -44.188 46.438 -2.23 1 90.5 336 SER A CA 1
ATOM 2787 C C . SER A 1 336 ? -44.062 45.469 -3.406 1 90.5 336 SER A C 1
ATOM 2789 O O . SER A 1 336 ? -44.75 45.656 -4.43 1 90.5 336 SER A O 1
ATOM 2791 N N . ILE A 1 337 ? -43.344 44.438 -3.277 1 93.19 337 ILE A N 1
ATOM 2792 C CA . ILE A 1 337 ? -43.125 43.469 -4.367 1 93.19 337 ILE A CA 1
ATOM 2793 C C . ILE A 1 337 ? -44.094 42.312 -4.219 1 93.19 337 ILE A C 1
ATOM 2795 O O . ILE A 1 337 ? -44.156 41.656 -3.158 1 93.19 337 ILE A O 1
ATOM 2799 N N . PRO A 1 338 ? -44.844 41.938 -5.289 1 93.69 338 PRO A N 1
ATOM 2800 C CA . PRO A 1 338 ? -45.75 40.812 -5.211 1 93.69 338 PRO A CA 1
ATOM 2801 C C . PRO A 1 338 ? -45 39.469 -4.973 1 93.69 338 PRO A C 1
ATOM 2803 O O . PRO A 1 338 ? -43.906 39.281 -5.48 1 93.69 338 PRO A O 1
ATOM 2806 N N . LEU A 1 339 ? -45.656 38.594 -4.219 1 93 339 LEU A N 1
ATOM 2807 C CA . LEU A 1 339 ? -45.062 37.312 -3.826 1 93 339 LEU A CA 1
ATOM 2808 C C . LEU A 1 339 ? -44.656 36.5 -5.055 1 93 339 LEU A C 1
ATOM 2810 O O . LEU A 1 339 ? -43.594 35.844 -5.039 1 93 339 LEU A O 1
ATOM 2814 N N . ASN A 1 340 ? -45.438 36.562 -6.121 1 92.19 340 ASN A N 1
ATOM 2815 C CA . ASN A 1 340 ? -45.125 35.812 -7.332 1 92.19 340 ASN A CA 1
ATOM 2816 C C . ASN A 1 340 ? -43.812 36.25 -7.949 1 92.19 340 ASN A C 1
ATOM 2818 O O . ASN A 1 340 ? -43.062 35.438 -8.508 1 92.19 340 ASN A O 1
ATOM 2822 N N . THR A 1 341 ? -43.594 37.531 -7.801 1 93.06 341 THR A N 1
ATOM 2823 C CA . THR A 1 341 ? -42.312 38.062 -8.297 1 93.06 341 THR A CA 1
ATOM 2824 C C . THR A 1 341 ? -41.156 37.656 -7.387 1 93.06 341 THR A C 1
ATOM 2826 O O . THR A 1 341 ? -40.094 37.312 -7.867 1 93.06 341 THR A O 1
ATOM 2829 N N . LEU A 1 342 ? -41.469 37.625 -6.164 1 93.25 342 LEU A N 1
ATOM 2830 C CA . LEU A 1 342 ? -40.438 37.281 -5.176 1 93.25 342 LEU A CA 1
ATOM 2831 C C . LEU A 1 342 ? -40 35.812 -5.328 1 93.25 342 LEU A C 1
ATOM 2833 O O . LEU A 1 342 ? -38.875 35.469 -4.969 1 93.25 342 LEU A O 1
ATOM 2837 N N . LEU A 1 343 ? -40.844 34.969 -5.844 1 93.44 343 LEU A N 1
ATOM 2838 C CA . LEU A 1 343 ? -40.562 33.562 -5.953 1 93.44 343 LEU A CA 1
ATOM 2839 C C . LEU A 1 343 ? -39.844 33.25 -7.254 1 93.44 343 LEU A C 1
ATOM 2841 O O . LEU A 1 343 ? -39.344 32.125 -7.445 1 93.44 343 LEU A O 1
ATOM 2845 N N . THR A 1 344 ? -39.594 34.25 -8.07 1 91.44 344 THR A N 1
ATOM 2846 C CA . THR A 1 344 ? -38.906 34.031 -9.344 1 91.44 344 THR A CA 1
ATOM 2847 C C . THR A 1 344 ? -37.406 34.062 -9.156 1 91.44 344 THR A C 1
ATOM 2849 O O . THR A 1 344 ? -36.656 33.469 -9.945 1 91.44 344 THR A O 1
ATOM 2852 N N . ASP A 1 345 ? -36.969 34.844 -8.141 1 93.38 345 ASP A N 1
ATOM 2853 C CA . ASP A 1 345 ? -35.531 35 -7.871 1 93.38 345 ASP A CA 1
ATOM 2854 C C . ASP A 1 345 ? -35.25 34.906 -6.375 1 93.38 345 ASP A C 1
ATOM 2856 O O . ASP A 1 345 ? -36.188 34.938 -5.559 1 93.38 345 ASP A O 1
ATOM 2860 N N . LEU A 1 346 ? -34.031 34.75 -6.113 1 95 346 LEU A N 1
ATOM 2861 C CA . LEU A 1 346 ? -33.562 34.875 -4.73 1 95 346 LEU A CA 1
ATOM 2862 C C . LEU A 1 346 ? -33.375 36.344 -4.348 1 95 346 LEU A C 1
ATOM 2864 O O . LEU A 1 346 ? -32.562 37.031 -4.961 1 95 346 LEU A O 1
ATOM 2868 N N . TYR A 1 347 ? -34.094 36.781 -3.416 1 96.56 347 TYR A N 1
ATOM 2869 C CA . TYR A 1 347 ? -34.031 38.188 -2.98 1 96.56 347 TYR A CA 1
ATOM 2870 C C . TYR A 1 347 ? -33.312 38.281 -1.632 1 96.56 347 TYR A C 1
ATOM 2872 O O . TYR A 1 347 ? -33.406 37.375 -0.812 1 96.56 347 TYR A O 1
ATOM 2880 N N . ALA A 1 348 ? -32.656 39.344 -1.413 1 98 348 ALA A N 1
ATOM 2881 C CA . ALA A 1 348 ? -31.984 39.625 -0.138 1 98 348 ALA A CA 1
ATOM 2882 C C . ALA A 1 348 ? -32.062 41.094 0.238 1 98 348 ALA A C 1
ATOM 2884 O O . ALA A 1 348 ? -32.219 41.938 -0.631 1 98 348 ALA A O 1
ATOM 2885 N N . VAL A 1 349 ? -32.094 41.375 1.468 1 97.69 349 VAL A N 1
ATOM 2886 C CA . VAL A 1 349 ? -32.125 42.719 2.006 1 97.69 349 VAL A CA 1
ATOM 2887 C C . VAL A 1 349 ? -30.953 42.906 2.973 1 97.69 349 VAL A C 1
ATOM 2889 O O . VAL A 1 349 ? -30.75 42.125 3.889 1 97.69 349 VAL A O 1
ATOM 2892 N N . ASP A 1 350 ? -30.141 43.969 2.807 1 96.44 350 ASP A N 1
ATOM 2893 C CA . ASP A 1 350 ? -29 44.188 3.672 1 96.44 350 ASP A CA 1
ATOM 2894 C C . ASP A 1 350 ? -29.359 45.062 4.859 1 96.44 350 ASP A C 1
ATOM 2896 O O . ASP A 1 350 ? -30.531 45.344 5.09 1 96.44 350 ASP A O 1
ATOM 2900 N N . GLU A 1 351 ? -28.375 45.438 5.664 1 93.19 351 GLU A N 1
ATOM 2901 C CA . GLU A 1 351 ? -28.578 46.188 6.898 1 93.19 351 GLU A CA 1
ATOM 2902 C C . GLU A 1 351 ? -29.125 47.594 6.609 1 93.19 351 GLU A C 1
ATOM 2904 O O . GLU A 1 351 ? -29.812 48.188 7.445 1 93.19 351 GLU A O 1
ATOM 2909 N N . ASN A 1 352 ? -28.969 48.125 5.418 1 93.75 352 ASN A N 1
ATOM 2910 C CA . ASN A 1 352 ? -29.406 49.469 5.039 1 93.75 352 ASN A CA 1
ATOM 2911 C C . ASN A 1 352 ? -30.734 49.438 4.301 1 93.75 352 ASN A C 1
ATOM 2913 O O . ASN A 1 352 ? -31.203 50.469 3.809 1 93.75 352 ASN A O 1
ATOM 2917 N N . GLY A 1 353 ? -31.234 48.312 4.137 1 93.88 353 GLY A N 1
ATOM 2918 C CA . GLY A 1 353 ? -32.531 48.188 3.482 1 93.88 353 GLY A CA 1
ATOM 2919 C C . GLY A 1 353 ? -32.438 48.062 1.973 1 93.88 353 GLY A C 1
ATOM 2920 O O . GLY A 1 353 ? -33.438 48.094 1.271 1 93.88 353 GLY A O 1
ATOM 2921 N N . LYS A 1 354 ? -31.266 47.938 1.521 1 96.69 354 LYS A N 1
ATOM 2922 C CA . LYS A 1 354 ? -31.078 47.75 0.082 1 96.69 354 LYS A CA 1
ATOM 2923 C C . LYS A 1 354 ? -31.484 46.344 -0.368 1 96.69 354 LYS A C 1
ATOM 2925 O O . LYS A 1 354 ? -31.141 45.375 0.281 1 96.69 354 LYS A O 1
ATOM 2930 N N . VAL A 1 355 ? -32.188 46.312 -1.445 1 97.12 355 VAL A N 1
ATOM 2931 C CA . VAL A 1 355 ? -32.719 45.031 -1.946 1 97.12 355 VAL A CA 1
ATOM 2932 C C . VAL A 1 355 ? -31.828 44.531 -3.08 1 97.12 355 VAL A C 1
ATOM 2934 O O . VAL A 1 355 ? -31.391 45.281 -3.939 1 97.12 355 VAL A O 1
ATOM 2937 N N . TYR A 1 356 ? -31.453 43.281 -3.059 1 97.44 356 TYR A N 1
ATOM 2938 C CA . TYR A 1 356 ? -30.719 42.562 -4.105 1 97.44 356 TYR A CA 1
ATOM 2939 C C . TYR A 1 356 ? -31.562 41.406 -4.66 1 97.44 356 TYR A C 1
ATOM 2941 O O . TYR A 1 356 ? -32.406 40.875 -3.959 1 97.44 356 TYR A O 1
ATOM 2949 N N . SER A 1 357 ? -31.328 41.094 -5.918 1 95.88 357 SER A N 1
ATOM 2950 C CA . SER A 1 357 ? -32.062 39.969 -6.52 1 95.88 357 SER A CA 1
ATOM 2951 C C . SER A 1 357 ? -31.203 39.188 -7.488 1 95.88 357 SER A C 1
ATOM 2953 O O . SER A 1 357 ? -30.25 39.719 -8.062 1 95.88 357 SER A O 1
ATOM 2955 N N . GLY A 1 358 ? -31.531 37.906 -7.605 1 95.25 358 GLY A N 1
ATOM 2956 C CA . GLY A 1 358 ? -30.844 37.062 -8.57 1 95.25 358 GLY A CA 1
ATOM 2957 C C . GLY A 1 358 ? -29.375 36.875 -8.242 1 95.25 358 GLY A C 1
ATOM 2958 O O . GLY A 1 358 ? -29.031 36.531 -7.109 1 95.25 358 GLY A O 1
ATOM 2959 N N . ILE A 1 359 ? -28.547 37.062 -9.258 1 95.81 359 ILE A N 1
ATOM 2960 C CA . ILE A 1 359 ? -27.125 36.812 -9.125 1 95.81 359 ILE A CA 1
ATOM 2961 C C . ILE A 1 359 ? -26.516 37.812 -8.141 1 95.81 359 ILE A C 1
ATOM 2963 O O . ILE A 1 359 ? -25.547 37.5 -7.449 1 95.81 359 ILE A O 1
ATOM 2967 N N . ASN A 1 360 ? -27.125 38.969 -8.062 1 96.81 360 ASN A N 1
ATOM 2968 C CA . ASN A 1 360 ? -26.625 40 -7.125 1 96.81 360 ASN A CA 1
ATOM 2969 C C . ASN A 1 360 ? -26.766 39.531 -5.68 1 96.81 360 ASN A C 1
ATOM 2971 O O . ASN A 1 360 ? -25.953 39.906 -4.824 1 96.81 360 ASN A O 1
ATOM 2975 N N . THR A 1 361 ? -27.828 38.781 -5.398 1 97.25 361 THR A N 1
ATOM 2976 C CA . THR A 1 361 ? -27.984 38.188 -4.066 1 97.25 361 THR A CA 1
ATOM 2977 C C . THR A 1 361 ? -26.844 37.25 -3.754 1 97.25 361 THR A C 1
ATOM 2979 O O . THR A 1 361 ? -26.266 37.281 -2.666 1 97.25 361 THR A O 1
ATOM 2982 N N . TYR A 1 362 ? -26.484 36.375 -4.707 1 97.31 362 TYR A N 1
ATOM 2983 C CA . TYR A 1 362 ? -25.391 35.438 -4.512 1 97.31 362 TYR A CA 1
ATOM 2984 C C . TYR A 1 362 ? -24.078 36.188 -4.281 1 97.31 362 TYR A C 1
ATOM 2986 O O . TYR A 1 362 ? -23.281 35.781 -3.416 1 97.31 362 TYR A O 1
ATOM 2994 N N . ILE A 1 363 ? -23.812 37.188 -5.078 1 97.31 363 ILE A N 1
ATOM 2995 C CA . ILE A 1 363 ? -22.609 37.969 -4.938 1 97.31 363 ILE A CA 1
ATOM 2996 C C . ILE A 1 363 ? -22.547 38.594 -3.545 1 97.31 363 ILE A C 1
ATOM 2998 O O . ILE A 1 363 ? -21.516 38.531 -2.871 1 97.31 363 ILE A O 1
ATOM 3002 N N . ARG A 1 364 ? -23.656 39.125 -3.088 1 96.75 364 ARG A N 1
ATOM 3003 C CA . ARG A 1 364 ? -23.688 39.781 -1.784 1 96.75 364 ARG A CA 1
ATOM 3004 C C . ARG A 1 364 ? -23.516 38.781 -0.657 1 96.75 364 ARG A C 1
ATOM 3006 O O . ARG A 1 364 ? -22.922 39.094 0.375 1 96.75 364 ARG A O 1
ATOM 3013 N N . ILE A 1 365 ? -24.109 37.625 -0.778 1 97.5 365 ILE A N 1
ATOM 3014 C CA . ILE A 1 365 ? -23.938 36.531 0.191 1 97.5 365 ILE A CA 1
ATOM 3015 C C . ILE A 1 365 ? -22.453 36.25 0.371 1 97.5 365 ILE A C 1
ATOM 3017 O O . ILE A 1 365 ? -21.938 36.219 1.495 1 97.5 365 ILE A O 1
ATOM 3021 N N . LEU A 1 366 ? -21.703 36.062 -0.755 1 97.38 366 LEU A N 1
ATOM 3022 C CA . LEU A 1 366 ? -20.297 35.719 -0.712 1 97.38 366 LEU A CA 1
ATOM 3023 C C . LEU A 1 366 ? -19.469 36.812 -0.083 1 97.38 366 LEU A C 1
ATOM 3025 O O . LEU A 1 366 ? -18.547 36.562 0.694 1 97.38 366 LEU A O 1
ATOM 3029 N N . ILE A 1 367 ? -19.844 38.031 -0.391 1 96.12 367 ILE A N 1
ATOM 3030 C CA . ILE A 1 367 ? -19.109 39.188 0.13 1 96.12 367 ILE A CA 1
ATOM 3031 C C . ILE A 1 367 ? -19.375 39.312 1.627 1 96.12 367 ILE A C 1
ATOM 3033 O O . ILE A 1 367 ? -18.453 39.531 2.414 1 96.12 367 ILE A O 1
ATOM 3037 N N . LYS A 1 368 ? -20.609 39.188 2.07 1 96.31 368 LYS A N 1
ATOM 3038 C CA . LYS A 1 368 ? -21 39.438 3.463 1 96.31 368 LYS A CA 1
ATOM 3039 C C . LYS A 1 368 ? -20.531 38.281 4.355 1 96.31 368 LYS A C 1
ATOM 3041 O O . LYS A 1 368 ? -20.375 38.469 5.566 1 96.31 368 LYS A O 1
ATOM 3046 N N . MET A 1 369 ? -20.328 37.156 3.848 1 95.94 369 MET A N 1
ATOM 3047 C CA . MET A 1 369 ? -19.812 36.031 4.598 1 95.94 369 MET A CA 1
ATOM 3048 C C . MET A 1 369 ? -18.359 36.25 5.012 1 95.94 369 MET A C 1
ATOM 3050 O O . MET A 1 369 ? -17.828 35.562 5.867 1 95.94 369 MET A O 1
ATOM 3054 N N . ARG A 1 370 ? -17.578 37.156 4.406 1 93.31 370 ARG A N 1
ATOM 3055 C CA . ARG A 1 370 ? -16.25 37.656 4.754 1 93.31 370 ARG A CA 1
ATOM 3056 C C . ARG A 1 370 ? -15.156 36.844 4.047 1 93.31 370 ARG A C 1
ATOM 3058 O O . ARG A 1 370 ? -14.641 37.281 3.014 1 93.31 370 ARG A O 1
ATOM 3065 N N . TYR A 1 371 ? -14.891 35.5 4.402 1 89.81 371 TYR A N 1
ATOM 3066 C CA . TYR A 1 371 ? -13.727 34.781 3.881 1 89.81 371 TYR A CA 1
ATOM 3067 C C . TYR A 1 371 ? -13.922 34.406 2.418 1 89.81 371 TYR A C 1
ATOM 3069 O O . TYR A 1 371 ? -12.961 34.344 1.651 1 89.81 371 TYR A O 1
ATOM 3077 N N . PRO A 1 372 ? -15.102 34.219 1.934 1 92.88 372 PRO A N 1
ATOM 3078 C CA . PRO A 1 372 ? -15.242 33.969 0.5 1 92.88 372 PRO A CA 1
ATOM 3079 C C . PRO A 1 372 ? -15.43 35.25 -0.318 1 92.88 372 PRO A C 1
ATOM 3081 O O . PRO A 1 372 ? -15.852 35.188 -1.477 1 92.88 372 PRO A O 1
ATOM 3084 N N . PHE A 1 373 ? -15.141 36.344 0.175 1 92.56 373 PHE A N 1
ATOM 3085 C CA . PHE A 1 373 ? -15.391 37.656 -0.452 1 92.56 373 PHE A CA 1
ATOM 3086 C C . PHE A 1 373 ? -14.719 37.719 -1.819 1 92.56 373 PHE A C 1
ATOM 3088 O O . PHE A 1 373 ? -15.25 38.344 -2.74 1 92.56 373 PHE A O 1
ATOM 3095 N N . LEU A 1 374 ? -13.578 37.031 -1.975 1 93.62 374 LEU A N 1
ATOM 3096 C CA . LEU A 1 374 ? -12.844 37.062 -3.238 1 93.62 374 LEU A CA 1
ATOM 3097 C C . LEU A 1 374 ? -13.688 36.469 -4.367 1 93.62 374 LEU A C 1
ATOM 3099 O O . LEU A 1 374 ? -13.625 36.938 -5.504 1 93.62 374 LEU A O 1
ATOM 3103 N N . PHE A 1 375 ? -14.469 35.5 -4.051 1 94.44 375 PHE A N 1
ATOM 3104 C CA . PHE A 1 375 ? -15.328 34.906 -5.059 1 94.44 375 PHE A CA 1
ATOM 3105 C C . PHE A 1 375 ? -16.469 35.844 -5.43 1 94.44 375 PHE A C 1
ATOM 3107 O O . PHE A 1 375 ? -16.875 35.906 -6.594 1 94.44 375 PHE A O 1
ATOM 3114 N N . GLY A 1 376 ? -17.031 36.562 -4.465 1 94.56 376 GLY A N 1
ATOM 3115 C CA . GLY A 1 376 ? -18.031 37.562 -4.738 1 94.56 376 GLY A CA 1
ATOM 3116 C C . GLY A 1 376 ? -17.531 38.688 -5.629 1 94.56 376 GLY A C 1
ATOM 3117 O O . GLY A 1 376 ? -18.234 39.094 -6.559 1 94.56 376 GLY A O 1
ATOM 3118 N N . TRP A 1 377 ? -16.328 38.969 -5.301 1 94.31 377 TRP A N 1
ATOM 3119 C CA . TRP A 1 377 ? -15.719 40.031 -6.098 1 94.31 377 TRP A CA 1
ATOM 3120 C C . TRP A 1 377 ? -15.484 39.562 -7.531 1 94.31 377 TRP A C 1
ATOM 3122 O O . TRP A 1 377 ? -15.742 40.312 -8.484 1 94.31 377 TRP A O 1
ATOM 3132 N N . LEU A 1 378 ? -15.008 38.406 -7.695 1 96.06 378 LEU A N 1
ATOM 3133 C CA . LEU A 1 378 ? -14.758 37.844 -9.023 1 96.06 378 LEU A CA 1
ATOM 3134 C C . LEU A 1 378 ? -16.047 37.75 -9.828 1 96.06 378 LEU A C 1
ATOM 3136 O O . LEU A 1 378 ? -16.047 38 -11.039 1 96.06 378 LEU A O 1
ATOM 3140 N N . MET A 1 379 ? -17.109 37.406 -9.195 1 96.06 379 MET A N 1
ATOM 3141 C CA . MET A 1 379 ? -18.391 37.281 -9.867 1 96.06 379 MET A CA 1
ATOM 3142 C C . MET A 1 379 ? -18.938 38.656 -10.273 1 96.06 379 MET A C 1
ATOM 3144 O O . MET A 1 379 ? -19.828 38.719 -11.125 1 96.06 379 MET A O 1
ATOM 3148 N N . SER A 1 380 ? -18.359 39.688 -9.742 1 94.69 380 SER A N 1
ATOM 3149 C CA . SER A 1 380 ? -18.828 41.062 -10.031 1 94.69 380 SER A CA 1
ATOM 3150 C C . SER A 1 380 ? -18.109 41.625 -11.242 1 94.69 380 SER A C 1
ATOM 3152 O O . SER A 1 380 ? -18.5 42.688 -11.766 1 94.69 380 SER A O 1
ATOM 3154 N N . ILE A 1 381 ? -17.078 40.969 -11.68 1 96.19 381 ILE A N 1
ATOM 3155 C CA . ILE A 1 381 ? -16.297 41.469 -12.812 1 96.19 381 ILE A CA 1
ATOM 3156 C C . ILE A 1 381 ? -17.094 41.281 -14.102 1 96.19 381 ILE A C 1
ATOM 3158 O O . ILE A 1 381 ? -17.656 40.219 -14.344 1 96.19 381 ILE A O 1
ATOM 3162 N N . PRO A 1 382 ? -16.984 42.406 -14.914 1 93.56 382 PRO A N 1
ATOM 3163 C CA . PRO A 1 382 ? -17.719 42.312 -16.172 1 93.56 382 PRO A CA 1
ATOM 3164 C C . PRO A 1 382 ? -17.266 41.094 -17 1 93.56 382 PRO A C 1
ATOM 3166 O O . PRO A 1 382 ? -16.078 40.812 -17.078 1 93.56 382 PRO A O 1
ATOM 3169 N N . GLY A 1 383 ? -18.016 40.469 -17.672 1 95.38 383 GLY A N 1
ATOM 3170 C CA . GLY A 1 383 ? -17.797 39.219 -18.375 1 95.38 383 GLY A CA 1
ATOM 3171 C C . GLY A 1 383 ? -18.203 38 -17.562 1 95.38 383 GLY A C 1
ATOM 3172 O O . GLY A 1 383 ? -19.016 37.188 -18.016 1 95.38 383 GLY A O 1
ATOM 3173 N N . ILE A 1 384 ? -17.547 37.906 -16.297 1 96.38 384 ILE A N 1
ATOM 3174 C CA . ILE A 1 384 ? -17.938 36.812 -15.414 1 96.38 384 ILE A CA 1
ATOM 3175 C C . ILE A 1 384 ? -19.359 37.031 -14.906 1 96.38 384 ILE A C 1
ATOM 3177 O O . ILE A 1 384 ? -20.141 36.094 -14.812 1 96.38 384 ILE A O 1
ATOM 3181 N N . TYR A 1 385 ? -19.656 38.25 -14.539 1 96.38 385 TYR A N 1
ATOM 3182 C CA . TYR A 1 385 ? -20.984 38.625 -14.07 1 96.38 385 TYR A CA 1
ATOM 3183 C C . TYR A 1 385 ? -22.047 38.219 -15.078 1 96.38 385 TYR A C 1
ATOM 3185 O O . TYR A 1 385 ? -23.062 37.594 -14.719 1 96.38 385 TYR A O 1
ATOM 3193 N N . HIS A 1 386 ? -21.828 38.469 -16.359 1 96.06 386 HIS A N 1
ATOM 3194 C CA . HIS A 1 386 ? -22.812 38.188 -17.391 1 96.06 386 HIS A CA 1
ATOM 3195 C C . HIS A 1 386 ? -22.969 36.688 -17.578 1 96.06 386 HIS A C 1
ATOM 3197 O O . HIS A 1 386 ? -24.094 36.188 -17.781 1 96.06 386 HIS A O 1
ATOM 3203 N N . LEU A 1 387 ? -21.828 36.062 -17.594 1 96.69 387 LEU A N 1
ATOM 3204 C CA . LEU A 1 387 ? -21.875 34.625 -17.719 1 96.69 387 LEU A CA 1
ATOM 3205 C C . LEU A 1 387 ? -22.656 34 -16.562 1 96.69 387 LEU A C 1
ATOM 3207 O O . LEU A 1 387 ? -23.516 33.125 -16.781 1 96.69 387 LEU A O 1
ATOM 3211 N N . THR A 1 388 ? -22.281 34.375 -15.352 1 96.12 388 THR A N 1
ATOM 3212 C CA . THR A 1 388 ? -22.953 33.812 -14.172 1 96.12 388 THR A CA 1
ATOM 3213 C C . THR A 1 388 ? -24.438 34.219 -14.172 1 96.12 388 THR A C 1
ATOM 3215 O O . THR A 1 388 ? -25.281 33.438 -13.719 1 96.12 388 THR A O 1
ATOM 3218 N N . LYS A 1 389 ? -24.812 35.344 -14.602 1 95.75 389 LYS A N 1
ATOM 3219 C CA . LYS A 1 389 ? -26.188 35.812 -14.703 1 95.75 389 LYS A CA 1
ATOM 3220 C C . LYS A 1 389 ? -27 34.938 -15.656 1 95.75 389 LYS A C 1
ATOM 3222 O O . LYS A 1 389 ? -28.125 34.562 -15.359 1 95.75 389 LYS A O 1
ATOM 3227 N N . THR A 1 390 ? -26.375 34.625 -16.812 1 96.25 390 THR A N 1
ATOM 3228 C CA . THR A 1 390 ? -27.031 33.75 -17.797 1 96.25 390 THR A CA 1
ATOM 3229 C C . THR A 1 390 ? -27.266 32.375 -17.219 1 96.25 390 THR A C 1
ATOM 3231 O O . THR A 1 390 ? -28.344 31.797 -17.375 1 96.25 390 THR A O 1
ATOM 3234 N N . ILE A 1 391 ? -26.297 31.875 -16.562 1 96.38 391 ILE A N 1
ATOM 3235 C CA . ILE A 1 391 ? -26.406 30.562 -15.953 1 96.38 391 ILE A CA 1
ATOM 3236 C C . ILE A 1 391 ? -27.5 30.578 -14.875 1 96.38 391 ILE A C 1
ATOM 3238 O O . ILE A 1 391 ? -28.312 29.656 -14.812 1 96.38 391 ILE A O 1
ATOM 3242 N N . TYR A 1 392 ? -27.469 31.578 -14.055 1 95.31 392 TYR A N 1
ATOM 3243 C CA . TYR A 1 392 ? -28.469 31.719 -13.008 1 95.31 392 TYR A CA 1
ATOM 3244 C C . TYR A 1 392 ? -29.875 31.766 -13.594 1 95.31 392 TYR A C 1
ATOM 3246 O O . TYR A 1 392 ? -30.781 31.078 -13.102 1 95.31 392 TYR A O 1
ATOM 3254 N N . ARG A 1 393 ? -30.016 32.531 -14.586 1 94.5 393 ARG A N 1
ATOM 3255 C CA . ARG A 1 393 ? -31.344 32.688 -15.195 1 94.5 393 ARG A CA 1
ATOM 3256 C C . ARG A 1 393 ? -31.844 31.344 -15.75 1 94.5 393 ARG A C 1
ATOM 3258 O O . ARG A 1 393 ? -33.031 31.016 -15.586 1 94.5 393 ARG A O 1
ATOM 3265 N N . ASN A 1 394 ? -30.984 30.672 -16.422 1 95.38 394 ASN A N 1
ATOM 3266 C CA . ASN A 1 394 ? -31.359 29.359 -16.953 1 95.38 394 ASN A CA 1
ATOM 3267 C C . ASN A 1 394 ? -31.781 28.406 -15.836 1 95.38 394 ASN A C 1
ATOM 3269 O O . ASN A 1 394 ? -32.75 27.672 -15.984 1 95.38 394 ASN A O 1
ATOM 3273 N N . ILE A 1 395 ? -31.094 28.391 -14.727 1 94.44 395 ILE A N 1
ATOM 3274 C CA . ILE A 1 395 ? -31.391 27.5 -13.609 1 94.44 395 ILE A CA 1
ATOM 3275 C C . ILE A 1 395 ? -32.688 27.953 -12.922 1 94.44 395 ILE A C 1
ATOM 3277 O O . ILE A 1 395 ? -33.562 27.125 -12.648 1 94.44 395 ILE A O 1
ATOM 3281 N N . ALA A 1 396 ? -32.812 29.234 -12.609 1 92.88 396 ALA A N 1
ATOM 3282 C CA . ALA A 1 396 ? -33.938 29.797 -11.891 1 92.88 396 ALA A CA 1
ATOM 3283 C C . ALA A 1 396 ? -35.25 29.578 -12.672 1 92.88 396 ALA A C 1
ATOM 3285 O O . ALA A 1 396 ? -36.281 29.312 -12.078 1 92.88 396 ALA A O 1
ATOM 3286 N N . ASP A 1 397 ? -35.125 29.656 -13.961 1 93 397 ASP A N 1
ATOM 3287 C CA . ASP A 1 397 ? -36.312 29.547 -14.797 1 93 397 ASP A CA 1
ATOM 3288 C C . ASP A 1 397 ? -36.719 28.078 -14.969 1 93 397 ASP A C 1
ATOM 3290 O O . ASP A 1 397 ? -37.875 27.781 -15.281 1 93 397 ASP A O 1
ATOM 3294 N N . ASN A 1 398 ? -35.781 27.156 -14.805 1 91.94 398 ASN A N 1
ATOM 3295 C CA . ASN A 1 398 ? -36.062 25.734 -15.055 1 91.94 398 ASN A CA 1
ATOM 3296 C C . ASN A 1 398 ? -36.125 24.938 -13.766 1 91.94 398 ASN A C 1
ATOM 3298 O O . ASN A 1 398 ? -36.156 23.703 -13.789 1 91.94 398 ASN A O 1
ATOM 3302 N N . ARG A 1 399 ? -36.125 25.609 -12.656 1 89.69 399 ARG A N 1
ATOM 3303 C CA . ARG A 1 399 ? -36.094 24.906 -11.375 1 89.69 399 ARG A CA 1
ATOM 3304 C C . ARG A 1 399 ? -37.438 24.266 -11.07 1 89.69 399 ARG A C 1
ATOM 3306 O O . ARG A 1 399 ? -38.5 24.812 -11.453 1 89.69 399 ARG A O 1
ATOM 3313 N N . GLN A 1 400 ? -37.375 23.109 -10.375 1 84.75 400 GLN A N 1
ATOM 3314 C CA . GLN A 1 400 ? -38.594 22.391 -9.984 1 84.75 400 GLN A CA 1
ATOM 3315 C C . GLN A 1 400 ? -39.094 22.859 -8.617 1 84.75 400 GLN A C 1
ATOM 3317 O O . GLN A 1 400 ? -38.281 23.172 -7.742 1 84.75 400 GLN A O 1
ATOM 3322 N N . ARG A 1 401 ? -40.375 23.078 -8.508 1 84.62 401 ARG A N 1
ATOM 3323 C CA . ARG A 1 401 ? -41 23.391 -7.227 1 84.62 401 ARG A CA 1
ATOM 3324 C C . ARG A 1 401 ? -41.844 22.219 -6.73 1 84.62 401 ARG A C 1
ATOM 3326 O O . ARG A 1 401 ? -42.594 21.625 -7.5 1 84.62 401 ARG A O 1
ATOM 3333 N N . THR A 1 402 ? -41.406 21.672 -5.645 1 79 402 THR A N 1
ATOM 3334 C CA . THR A 1 402 ? -42.156 20.594 -5.02 1 79 402 THR A CA 1
ATOM 3335 C C . THR A 1 402 ? -42.688 21.016 -3.66 1 79 402 THR A C 1
ATOM 3337 O O . THR A 1 402 ? -41.969 20.984 -2.66 1 79 402 THR A O 1
ATOM 3340 N N . PRO A 1 403 ? -43.938 21.5 -3.705 1 69.12 403 PRO A N 1
ATOM 3341 C CA . PRO A 1 403 ? -44.469 21.906 -2.4 1 69.12 403 PRO A CA 1
ATOM 3342 C C . PRO A 1 403 ? -44.438 20.766 -1.383 1 69.12 403 PRO A C 1
ATOM 3344 O O . PRO A 1 403 ? -44.875 19.656 -1.687 1 69.12 403 PRO A O 1
ATOM 3347 N N . CYS A 1 404 ? -43.375 20.609 -0.616 1 60.97 404 CYS A N 1
ATOM 3348 C CA . CYS A 1 404 ? -43.312 19.578 0.405 1 60.97 404 CYS A CA 1
ATOM 3349 C C . CYS A 1 404 ? -44.281 19.875 1.546 1 60.97 404 CYS A C 1
ATOM 3351 O O . CYS A 1 404 ? -44.094 20.844 2.281 1 60.97 404 CYS A O 1
ATOM 3353 N N . ASN A 1 405 ? -45.469 19.422 1.404 1 53.94 405 ASN A N 1
ATOM 3354 C CA . ASN A 1 405 ? -46.406 19.5 2.5 1 53.94 405 ASN A CA 1
ATOM 3355 C C . ASN A 1 405 ? -46.062 18.578 3.65 1 53.94 405 ASN A C 1
ATOM 3357 O O . ASN A 1 405 ? -45 17.922 3.617 1 53.94 405 ASN A O 1
ATOM 3361 N N . GLN A 1 406 ? -46.812 18.562 4.68 1 48.47 406 GLN A N 1
ATOM 3362 C CA . GLN A 1 406 ? -46.594 17.797 5.91 1 48.47 406 GLN A CA 1
ATOM 3363 C C . GLN A 1 406 ? -46.125 16.375 5.602 1 48.47 406 GLN A C 1
ATOM 3365 O O . GLN A 1 406 ? -45.469 15.742 6.426 1 48.47 406 GLN A O 1
ATOM 3370 N N . ASP A 1 407 ? -46.469 15.945 4.488 1 46 407 ASP A N 1
ATOM 3371 C CA . ASP A 1 407 ? -46.312 14.523 4.223 1 46 407 ASP A CA 1
ATOM 3372 C C . ASP A 1 407 ? -44.969 14.234 3.543 1 46 407 ASP A C 1
ATOM 3374 O O . ASP A 1 407 ? -44.719 13.117 3.098 1 46 407 ASP A O 1
ATOM 3378 N N . CYS A 1 408 ? -44.312 15.188 3.27 1 56.69 408 CYS A N 1
ATOM 3379 C CA . CYS A 1 408 ? -43.031 14.906 2.627 1 56.69 408 CYS A CA 1
ATOM 3380 C C . CYS A 1 408 ? -42.125 14.07 3.533 1 56.69 408 CYS A C 1
ATOM 3382 O O . CYS A 1 408 ? -41.844 14.469 4.668 1 56.69 408 CYS A O 1
ATOM 3384 N N . ILE A 1 409 ? -42.219 12.82 3.383 1 54.25 409 ILE A N 1
ATOM 3385 C CA . ILE A 1 409 ? -41.406 11.883 4.152 1 54.25 409 ILE A CA 1
ATOM 3386 C C . ILE A 1 409 ? -39.938 12.312 4.109 1 54.25 409 ILE A C 1
ATOM 3388 O O . ILE A 1 409 ? -39.281 12.273 3.049 1 54.25 409 ILE A O 1
ATOM 3392 N N . ILE A 1 410 ? -39.562 13.109 5.066 1 56.66 410 ILE A N 1
ATOM 3393 C CA . ILE A 1 410 ? -38.156 13.406 5.258 1 56.66 410 ILE A CA 1
ATOM 3394 C C . ILE A 1 410 ? -37.406 12.125 5.613 1 56.66 410 ILE A C 1
ATOM 3396 O O . ILE A 1 410 ? -37.625 11.547 6.68 1 56.66 410 ILE A O 1
ATOM 3400 N N . PRO A 1 411 ? -36.844 11.469 4.586 1 56.03 411 PRO A N 1
ATOM 3401 C CA . PRO A 1 411 ? -36.125 10.242 4.945 1 56.03 411 PRO A CA 1
ATOM 3402 C C . PRO A 1 411 ? -35.188 10.43 6.145 1 56.03 411 PRO A C 1
ATOM 3404 O O . PRO A 1 411 ? -34.688 11.523 6.363 1 56.03 411 PRO A O 1
ATOM 3407 N N . ASN A 1 412 ? -35.344 9.484 7.109 1 52.28 412 ASN A N 1
ATOM 3408 C CA . ASN A 1 412 ? -34.406 9.477 8.234 1 52.28 412 ASN A CA 1
ATOM 3409 C C . ASN A 1 412 ? -32.969 9.445 7.77 1 52.28 412 ASN A C 1
ATOM 3411 O O . ASN A 1 412 ? -32.594 8.625 6.922 1 52.28 412 ASN A O 1
ATOM 3415 N N . THR A 1 413 ? -32.25 10.523 7.934 1 52.34 413 THR A N 1
ATOM 3416 C CA . THR A 1 413 ? -30.859 10.781 7.574 1 52.34 413 THR A CA 1
ATOM 3417 C C . THR A 1 413 ? -29.984 9.562 7.883 1 52.34 413 THR A C 1
ATOM 3419 O O . THR A 1 413 ? -28.938 9.367 7.254 1 52.34 413 THR A O 1
ATOM 3422 N N . THR A 1 414 ? -30.328 8.75 8.844 1 51.91 414 THR A N 1
ATOM 3423 C CA . THR A 1 414 ? -29.453 7.684 9.32 1 51.91 414 THR A CA 1
ATOM 3424 C C . THR A 1 414 ? -29.25 6.625 8.242 1 51.91 414 THR A C 1
ATOM 3426 O O . THR A 1 414 ? -28.25 5.91 8.242 1 51.91 414 THR A O 1
ATOM 3429 N N . GLN A 1 415 ? -30.156 6.523 7.375 1 50.84 415 GLN A N 1
ATOM 3430 C CA . GLN A 1 415 ? -30.109 5.414 6.426 1 50.84 415 GLN A CA 1
ATOM 3431 C C . GLN A 1 415 ? -29.125 5.699 5.297 1 50.84 415 GLN A C 1
ATOM 3433 O O . GLN A 1 415 ? -28.641 4.777 4.641 1 50.84 415 GLN A O 1
ATOM 3438 N N . CYS A 1 416 ? -28.703 7.031 5.098 1 52.78 416 CYS A N 1
ATOM 3439 C CA . CYS A 1 416 ? -27.969 7.363 3.881 1 52.78 416 CYS A CA 1
ATOM 3440 C C . CYS A 1 416 ? -26.469 7.383 4.133 1 52.78 416 CYS A C 1
ATOM 3442 O O . CYS A 1 416 ? -25.688 7.543 3.199 1 52.78 416 CYS A O 1
ATOM 3444 N N . LYS A 1 417 ? -26.109 7.141 5.422 1 63.75 417 LYS A N 1
ATOM 3445 C CA . LYS A 1 417 ? -24.672 7.316 5.652 1 63.75 417 LYS A CA 1
ATOM 3446 C C . LYS A 1 417 ? -23.969 5.973 5.848 1 63.75 417 LYS A C 1
ATOM 3448 O O . LYS A 1 417 ? -24.484 5.102 6.555 1 63.75 417 LYS A O 1
ATOM 3453 N N . LEU A 1 418 ? -22.969 5.754 5.023 1 68 418 LEU A N 1
ATOM 3454 C CA . LEU A 1 418 ? -22.094 4.645 5.406 1 68 418 LEU A CA 1
ATOM 3455 C C . LEU A 1 418 ? -21.469 4.895 6.77 1 68 418 LEU A C 1
ATOM 3457 O O . LEU A 1 418 ? -20.875 5.953 7 1 68 418 LEU A O 1
ATOM 3461 N N . PRO A 1 419 ? -21.641 4.035 7.672 1 83.12 419 PRO A N 1
ATOM 3462 C CA . PRO A 1 419 ? -21.125 4.238 9.023 1 83.12 419 PRO A CA 1
ATOM 3463 C C . PRO A 1 419 ? -19.594 4.285 9.07 1 83.12 419 PRO A C 1
ATOM 3465 O O . PRO A 1 419 ? -18.922 3.523 8.359 1 83.12 419 PRO A O 1
ATOM 3468 N N . THR A 1 420 ? -19.078 5.262 9.766 1 92 420 THR A N 1
ATOM 3469 C CA . THR A 1 420 ? -17.656 5.367 10.047 1 92 420 THR A CA 1
ATOM 3470 C C . THR A 1 420 ? -17.234 4.363 11.125 1 92 420 THR A C 1
ATOM 3472 O O . THR A 1 420 ? -18.094 3.703 11.727 1 92 420 THR A O 1
ATOM 3475 N N . PHE A 1 421 ? -15.938 4.184 11.328 1 93.69 421 PHE A N 1
ATOM 3476 C CA . PHE A 1 421 ? -15.469 3.322 12.414 1 93.69 421 PHE A CA 1
ATOM 3477 C C . PHE A 1 421 ? -15.961 3.832 13.758 1 93.69 421 PHE A C 1
ATOM 3479 O O . PHE A 1 421 ? -16.297 3.039 14.641 1 93.69 421 PHE A O 1
ATOM 3486 N N . TYR A 1 422 ? -15.992 5.113 13.93 1 94.06 422 TYR A N 1
ATOM 3487 C CA . TYR A 1 422 ? -16.5 5.711 15.164 1 94.06 422 TYR A CA 1
ATOM 3488 C C . TYR A 1 422 ? -17.953 5.312 15.406 1 94.06 422 TYR A C 1
ATOM 3490 O O . TYR A 1 422 ? -18.312 4.941 16.516 1 94.06 422 TYR A O 1
ATOM 3498 N N . ASP A 1 423 ? -18.766 5.406 14.375 1 92 423 ASP A N 1
ATOM 3499 C CA . ASP A 1 423 ? -20.172 5.039 14.492 1 92 423 ASP A CA 1
ATOM 3500 C C . ASP A 1 423 ? -20.328 3.574 14.891 1 92 423 ASP A C 1
ATOM 3502 O O . ASP A 1 423 ? -21.125 3.25 15.781 1 92 423 ASP A O 1
ATOM 3506 N N . ARG A 1 424 ? -19.547 2.773 14.289 1 89.44 424 ARG A N 1
ATOM 3507 C CA . ARG A 1 424 ? -19.641 1.335 14.516 1 89.44 424 ARG A CA 1
ATOM 3508 C C . ARG A 1 424 ? -19.203 0.974 15.93 1 89.44 424 ARG A C 1
ATOM 3510 O O . ARG A 1 424 ? -19.719 0.039 16.531 1 89.44 424 ARG A O 1
ATOM 3517 N N . LEU A 1 425 ? -18.312 1.724 16.453 1 90.56 425 LEU A N 1
ATOM 3518 C CA . LEU A 1 425 ? -17.734 1.38 17.734 1 90.56 425 LEU A CA 1
ATOM 3519 C C . LEU A 1 425 ? -18.453 2.092 18.875 1 90.56 425 LEU A C 1
ATOM 3521 O O . LEU A 1 425 ? -18.641 1.526 19.953 1 90.56 425 LEU A O 1
ATOM 3525 N N . PHE A 1 426 ? -18.953 3.338 18.625 1 90.31 426 PHE A N 1
ATOM 3526 C CA . PHE A 1 426 ? -19.328 4.16 19.766 1 90.31 426 PHE A CA 1
ATOM 3527 C C . PHE A 1 426 ? -20.797 4.598 19.641 1 90.31 426 PHE A C 1
ATOM 3529 O O . PHE A 1 426 ? -21.391 5.062 20.625 1 90.31 426 PHE A O 1
ATOM 3536 N N . GLU A 1 427 ? -21.266 4.574 18.484 1 88.75 427 GLU A N 1
ATOM 3537 C CA . GLU A 1 427 ? -22.672 4.941 18.297 1 88.75 427 GLU A CA 1
ATOM 3538 C C . GLU A 1 427 ? -23.531 3.721 17.969 1 88.75 427 GLU A C 1
ATOM 3540 O O . GLU A 1 427 ? -24.047 3.613 16.859 1 88.75 427 GLU A O 1
ATOM 3545 N N . THR A 1 428 ? -23.562 2.807 18.828 1 87.12 428 THR A N 1
ATOM 3546 C CA . THR A 1 428 ? -24.297 1.561 18.688 1 87.12 428 THR A CA 1
ATOM 3547 C C . THR A 1 428 ? -25.219 1.327 19.875 1 87.12 428 THR A C 1
ATOM 3549 O O . THR A 1 428 ? -25.281 2.152 20.797 1 87.12 428 THR A O 1
ATOM 3552 N N . ASP A 1 429 ? -25.953 0.19 19.781 1 86.06 429 ASP A N 1
ATOM 3553 C CA . ASP A 1 429 ? -26.844 -0.171 20.875 1 86.06 429 ASP A CA 1
ATOM 3554 C C . ASP A 1 429 ? -26.062 -0.501 22.141 1 86.06 429 ASP A C 1
ATOM 3556 O O . ASP A 1 429 ? -24.859 -0.772 22.078 1 86.06 429 ASP A O 1
ATOM 3560 N N . ASN A 1 430 ? -26.734 -0.465 23.281 1 84.56 430 ASN A N 1
ATOM 3561 C CA . ASN A 1 430 ? -26.078 -0.529 24.594 1 84.56 430 ASN A CA 1
ATOM 3562 C C . ASN A 1 430 ? -25.297 -1.829 24.766 1 84.56 430 ASN A C 1
ATOM 3564 O O . ASN A 1 430 ? -24.141 -1.812 25.172 1 84.56 430 ASN A O 1
ATOM 3568 N N . PRO A 1 431 ? -25.906 -2.951 24.453 1 87.25 431 PRO A N 1
ATOM 3569 C CA . PRO A 1 431 ? -25.125 -4.168 24.656 1 87.25 431 PRO A CA 1
ATOM 3570 C C . PRO A 1 431 ? -23.875 -4.223 23.766 1 87.25 431 PRO A C 1
ATOM 3572 O O . PRO A 1 431 ? -22.812 -4.648 24.219 1 87.25 431 PRO A O 1
ATOM 3575 N N . ARG A 1 432 ? -23.984 -3.873 22.625 1 89.25 432 ARG A N 1
ATOM 3576 C CA . ARG A 1 432 ? -22.844 -3.842 21.703 1 89.25 432 ARG A CA 1
ATOM 3577 C C . ARG A 1 432 ? -21.844 -2.773 22.125 1 89.25 432 ARG A C 1
ATOM 3579 O O . ARG A 1 432 ? -20.625 -2.957 21.953 1 89.25 432 ARG A O 1
ATOM 3586 N N . LEU A 1 433 ? -22.328 -1.666 22.609 1 91.44 433 LEU A N 1
ATOM 3587 C CA . LEU A 1 433 ? -21.453 -0.589 23.062 1 91.44 433 LEU A CA 1
ATOM 3588 C C . LEU A 1 433 ? -20.578 -1.06 24.219 1 91.44 433 LEU A C 1
ATOM 3590 O O . LEU A 1 433 ? -19.375 -0.783 24.234 1 91.44 433 LEU A O 1
ATOM 3594 N N . ARG A 1 434 ? -21.141 -1.794 25.156 1 91.06 434 ARG A N 1
ATOM 3595 C CA . ARG A 1 434 ? -20.375 -2.297 26.297 1 91.06 434 ARG A CA 1
ATOM 3596 C C . ARG A 1 434 ? -19.281 -3.264 25.844 1 91.06 434 ARG A C 1
ATOM 3598 O O . ARG A 1 434 ? -18.172 -3.236 26.359 1 91.06 434 ARG A O 1
ATOM 3605 N N . LYS A 1 435 ? -19.672 -4.082 24.938 1 93 435 LYS A N 1
ATOM 3606 C CA . LYS A 1 435 ? -18.688 -5 24.391 1 93 435 LYS A CA 1
ATOM 3607 C C . LYS A 1 435 ? -17.562 -4.246 23.688 1 93 435 LYS A C 1
ATOM 3609 O O . LYS A 1 435 ? -16.391 -4.59 23.828 1 93 435 LYS A O 1
ATOM 3614 N N . ASN A 1 436 ? -17.906 -3.229 22.891 1 93.69 436 ASN A N 1
ATOM 3615 C CA . ASN A 1 436 ? -16.922 -2.414 22.188 1 93.69 436 ASN A CA 1
ATOM 3616 C C . ASN A 1 436 ? -16 -1.678 23.156 1 93.69 436 ASN A C 1
ATOM 3618 O O . ASN A 1 436 ? -14.797 -1.567 22.922 1 93.69 436 ASN A O 1
ATOM 3622 N N . LEU A 1 437 ? -16.547 -1.238 24.25 1 94.06 437 LEU A N 1
ATOM 3623 C CA . LEU A 1 437 ? -15.75 -0.519 25.234 1 94.06 437 LEU A CA 1
ATOM 3624 C C . LEU A 1 437 ? -14.789 -1.465 25.953 1 94.06 437 LEU A C 1
ATOM 3626 O O . LEU A 1 437 ? -13.68 -1.071 26.312 1 94.06 437 LEU A O 1
ATOM 3630 N N . LYS A 1 438 ? -15.227 -2.697 26.125 1 93.75 438 LYS A N 1
ATOM 3631 C CA . LYS A 1 438 ? -14.32 -3.699 26.672 1 93.75 438 LYS A CA 1
ATOM 3632 C C . LYS A 1 438 ? -13.164 -3.977 25.719 1 93.75 438 LYS A C 1
ATOM 3634 O O . LYS A 1 438 ? -12.008 -4.078 26.156 1 93.75 438 LYS A O 1
ATOM 3639 N N . THR A 1 439 ? -13.516 -4.082 24.5 1 93.69 439 THR A N 1
ATOM 3640 C CA . THR A 1 439 ? -12.492 -4.281 23.484 1 93.69 439 THR A CA 1
ATOM 3641 C C . THR A 1 439 ? -11.531 -3.1 23.438 1 93.69 439 THR A C 1
ATOM 3643 O O . THR A 1 439 ? -10.312 -3.281 23.312 1 93.69 439 THR A O 1
ATOM 3646 N N . LEU A 1 440 ? -12.062 -1.938 23.547 1 93.62 440 LEU A N 1
ATOM 3647 C CA . LEU A 1 440 ? -11.234 -0.737 23.562 1 93.62 440 LEU A CA 1
ATOM 3648 C C . LEU A 1 440 ? -10.32 -0.724 24.781 1 93.62 440 LEU A C 1
ATOM 3650 O O . LEU A 1 440 ? -9.164 -0.307 24.688 1 93.62 440 LEU A O 1
ATOM 3654 N N . SER A 1 441 ? -10.844 -1.151 25.906 1 94.38 441 SER A N 1
ATOM 3655 C CA . SER A 1 441 ? -10.047 -1.219 27.125 1 94.38 441 SER A CA 1
ATOM 3656 C C . SER A 1 441 ? -8.883 -2.199 26.969 1 94.38 441 SER A C 1
ATOM 3658 O O . SER A 1 441 ? -7.77 -1.925 27.406 1 94.38 441 SER A O 1
ATOM 3660 N N . LYS A 1 442 ? -9.172 -3.316 26.328 1 94.38 442 LYS A N 1
ATOM 3661 C CA . LYS A 1 442 ? -8.109 -4.281 26.047 1 94.38 442 LYS A CA 1
ATOM 3662 C C . LYS A 1 442 ? -7.062 -3.691 25.109 1 94.38 442 LYS A C 1
ATOM 3664 O O . LYS A 1 442 ? -5.863 -3.889 25.297 1 94.38 442 LYS A O 1
ATOM 3669 N N . ALA A 1 443 ? -7.531 -2.996 24.094 1 93.88 443 ALA A N 1
ATOM 3670 C CA . ALA A 1 443 ? -6.625 -2.367 23.141 1 93.88 443 ALA A CA 1
ATOM 3671 C C . ALA A 1 443 ? -5.738 -1.331 23.828 1 93.88 443 ALA A C 1
ATOM 3673 O O . ALA A 1 443 ? -4.539 -1.252 23.547 1 93.88 443 ALA A O 1
ATOM 3674 N N . LEU A 1 444 ? -6.301 -0.529 24.688 1 93.62 444 LEU A N 1
ATOM 3675 C CA . LEU A 1 444 ? -5.531 0.476 25.422 1 93.62 444 LEU A CA 1
ATOM 3676 C C . LEU A 1 444 ? -4.508 -0.182 26.328 1 93.62 444 LEU A C 1
ATOM 3678 O O . LEU A 1 444 ? -3.402 0.333 26.516 1 93.62 444 LEU A O 1
ATOM 3682 N N . PHE A 1 445 ? -4.934 -1.271 26.875 1 94.06 445 PHE A N 1
ATOM 3683 C CA . PHE A 1 445 ? -4.012 -2.027 27.719 1 94.06 445 PHE A CA 1
ATOM 3684 C C . PHE A 1 445 ? -2.809 -2.502 26.906 1 94.06 445 PHE A C 1
ATOM 3686 O O . PHE A 1 445 ? -1.667 -2.385 27.359 1 94.06 445 PHE A O 1
ATOM 3693 N N . ILE A 1 446 ? -3.057 -3.008 25.719 1 94.31 446 ILE A N 1
ATOM 3694 C CA . ILE A 1 446 ? -1.988 -3.467 24.828 1 94.31 446 ILE A CA 1
ATOM 3695 C C . ILE A 1 446 ? -1.099 -2.289 24.453 1 94.31 446 ILE A C 1
ATOM 3697 O O . ILE A 1 446 ? 0.128 -2.412 24.422 1 94.31 446 ILE A O 1
ATOM 3701 N N . ILE A 1 447 ? -1.657 -1.158 24.172 1 94.56 447 ILE A N 1
ATOM 3702 C CA . ILE A 1 447 ? -0.904 0.035 23.797 1 94.56 447 ILE A CA 1
ATOM 3703 C C . ILE A 1 447 ? -0.008 0.463 24.969 1 94.56 447 ILE A C 1
ATOM 3705 O O . ILE A 1 447 ? 1.144 0.852 24.75 1 94.56 447 ILE A O 1
ATOM 3709 N N . CYS A 1 448 ? -0.497 0.358 26.203 1 94.31 448 CYS A N 1
ATOM 3710 C CA . CYS A 1 448 ? 0.305 0.66 27.375 1 94.31 448 CYS A CA 1
ATOM 3711 C C . CYS A 1 448 ? 1.499 -0.281 27.484 1 94.31 448 CYS A C 1
ATOM 3713 O O . CYS A 1 448 ? 2.613 0.152 27.781 1 94.31 448 CYS A O 1
ATOM 3715 N N . ILE A 1 449 ? 1.229 -1.544 27.156 1 94.62 449 ILE A N 1
ATOM 3716 C CA . ILE A 1 449 ? 2.295 -2.537 27.219 1 94.62 449 ILE A CA 1
ATOM 3717 C C . ILE A 1 449 ? 3.348 -2.221 26.156 1 94.62 449 ILE A C 1
ATOM 3719 O O . ILE A 1 449 ? 4.547 -2.352 26.406 1 94.62 449 ILE A O 1
ATOM 3723 N N . LEU A 1 450 ? 2.92 -1.823 25.016 1 95.44 450 LEU A N 1
ATOM 3724 C CA . LEU A 1 450 ? 3.842 -1.464 23.938 1 95.44 450 LEU A CA 1
ATOM 3725 C C . LEU A 1 450 ? 4.695 -0.262 24.344 1 95.44 450 LEU A C 1
ATOM 3727 O O . LEU A 1 450 ? 5.902 -0.245 24.094 1 95.44 450 LEU A O 1
ATOM 3731 N N . GLN A 1 451 ? 4.098 0.746 24.969 1 95.56 451 GLN A N 1
ATOM 3732 C CA . GLN A 1 451 ? 4.836 1.925 25.406 1 95.56 451 GLN A CA 1
ATOM 3733 C C . GLN A 1 451 ? 5.828 1.57 26.516 1 95.56 451 GLN A C 1
ATOM 3735 O O . GLN A 1 451 ? 6.961 2.057 26.516 1 95.56 451 GLN A O 1
ATOM 3740 N N . ILE A 1 452 ? 5.371 0.748 27.422 1 95.38 452 ILE A N 1
ATOM 3741 C CA . ILE A 1 452 ? 6.238 0.323 28.516 1 95.38 452 ILE A CA 1
ATOM 3742 C C . ILE A 1 452 ? 7.438 -0.438 27.953 1 95.38 452 ILE A C 1
ATOM 3744 O O . ILE A 1 452 ? 8.57 -0.242 28.406 1 95.38 452 ILE A O 1
ATOM 3748 N N . ASN A 1 453 ? 7.184 -1.263 26.969 1 95.19 453 ASN A N 1
ATOM 3749 C CA . ASN A 1 453 ? 8.273 -1.982 26.328 1 95.19 453 ASN A CA 1
ATOM 3750 C C . ASN A 1 453 ? 9.312 -1.025 25.75 1 95.19 453 ASN A C 1
ATOM 3752 O O . ASN A 1 453 ? 10.516 -1.223 25.938 1 95.19 453 ASN A O 1
ATOM 3756 N N . SER A 1 454 ? 8.891 -0.001 25.109 1 94.31 454 SER A N 1
ATOM 3757 C CA . SER A 1 454 ? 9.781 0.984 24.5 1 94.31 454 SER A CA 1
ATOM 3758 C C . SER A 1 454 ? 10.555 1.752 25.562 1 94.31 454 SER A C 1
ATOM 3760 O O . SER A 1 454 ? 11.781 1.846 25.5 1 94.31 454 SER A O 1
ATOM 3762 N N . SER A 1 455 ? 9.875 2.215 26.609 1 95.06 455 SER A N 1
ATOM 3763 C CA . SER A 1 455 ? 10.484 3.055 27.625 1 95.06 455 SER A CA 1
ATOM 3764 C C . SER A 1 455 ? 11.422 2.246 28.516 1 95.06 455 SER A C 1
ATOM 3766 O O . SER A 1 455 ? 12.469 2.744 28.953 1 95.06 455 SER A O 1
ATOM 3768 N N . LEU A 1 456 ? 11.023 1.023 28.766 1 93.25 456 LEU A N 1
ATOM 3769 C CA . LEU A 1 456 ? 11.859 0.18 29.625 1 93.25 456 LEU A CA 1
ATOM 3770 C C . LEU A 1 456 ? 13.102 -0.283 28.859 1 93.25 456 LEU A C 1
ATOM 3772 O O . LEU A 1 456 ? 14.219 -0.191 29.375 1 93.25 456 LEU A O 1
ATOM 3776 N N . HIS A 1 457 ? 12.922 -0.758 27.688 1 91 457 HIS A N 1
ATOM 3777 C CA . HIS A 1 457 ? 14.023 -1.321 26.922 1 91 457 HIS A CA 1
ATOM 3778 C C . HIS A 1 457 ? 15.031 -0.246 26.531 1 91 457 HIS A C 1
ATOM 3780 O O . HIS A 1 457 ? 16.219 -0.375 26.828 1 91 457 HIS A O 1
ATOM 3786 N N . TYR A 1 458 ? 14.602 0.838 25.984 1 88.81 458 TYR A N 1
ATOM 3787 C CA . TYR A 1 458 ? 15.531 1.818 25.438 1 88.81 458 TYR A CA 1
ATOM 3788 C C . TYR A 1 458 ? 15.68 3.014 26.375 1 88.81 458 TYR A C 1
ATOM 3790 O O . TYR A 1 458 ? 16.719 3.668 26.391 1 88.81 458 TYR A O 1
ATOM 3798 N N . GLY A 1 459 ? 14.656 3.305 27.109 1 89.25 459 GLY A N 1
ATOM 3799 C CA . GLY A 1 459 ? 14.727 4.426 28.031 1 89.25 459 GLY A CA 1
ATOM 3800 C C . GLY A 1 459 ? 15.539 4.121 29.281 1 89.25 459 GLY A C 1
ATOM 3801 O O . GLY A 1 459 ? 16.25 4.988 29.781 1 89.25 459 GLY A O 1
ATOM 3802 N N . LEU A 1 460 ? 15.469 2.852 29.688 1 90.62 460 LEU A N 1
ATOM 3803 C CA . LEU A 1 460 ? 16.125 2.541 30.953 1 90.62 460 LEU A CA 1
ATOM 3804 C C . LEU A 1 460 ? 17.234 1.512 30.75 1 90.62 460 LEU A C 1
ATOM 3806 O O . LEU A 1 460 ? 18.406 1.815 30.938 1 90.62 460 LEU A O 1
ATOM 3810 N N . LEU A 1 461 ? 16.891 0.367 30.219 1 89.19 461 LEU A N 1
ATOM 3811 C CA . LEU A 1 461 ? 17.875 -0.717 30.141 1 89.19 461 LEU A CA 1
ATOM 3812 C C . LEU A 1 461 ? 19.031 -0.343 29.219 1 89.19 461 LEU A C 1
ATOM 3814 O O . LEU A 1 461 ? 20.188 -0.53 29.578 1 89.19 461 LEU A O 1
ATOM 3818 N N . TYR A 1 462 ? 18.703 0.171 28.109 1 87 462 TYR A N 1
ATOM 3819 C CA . TYR A 1 462 ? 19.734 0.563 27.156 1 87 462 TYR A CA 1
ATOM 3820 C C . TYR A 1 462 ? 20.578 1.704 27.703 1 87 462 TYR A C 1
ATOM 3822 O O . TYR A 1 462 ? 21.812 1.669 27.625 1 87 462 TYR A O 1
ATOM 3830 N N . ARG A 1 463 ? 20 2.686 28.344 1 88.62 463 ARG A N 1
ATOM 3831 C CA . ARG A 1 463 ? 20.703 3.869 28.828 1 88.62 463 ARG A CA 1
ATOM 3832 C C . ARG A 1 463 ? 21.547 3.549 30.062 1 88.62 463 ARG A C 1
ATOM 3834 O O . ARG A 1 463 ? 22.578 4.176 30.297 1 88.62 463 ARG A O 1
ATOM 3841 N N . LEU A 1 464 ? 21.109 2.525 30.734 1 90 464 LEU A N 1
ATOM 3842 C CA . LEU A 1 464 ? 21.859 2.094 31.906 1 90 464 LEU A CA 1
ATOM 3843 C C . LEU A 1 464 ? 22.922 1.059 31.531 1 90 464 LEU A C 1
ATOM 3845 O O . LEU A 1 464 ? 23.641 0.547 32.375 1 90 464 LEU A O 1
ATOM 3849 N N . ASN A 1 465 ? 22.938 0.733 30.25 1 87.12 465 ASN A N 1
ATOM 3850 C CA . ASN A 1 465 ? 23.906 -0.211 29.703 1 87.12 465 ASN A CA 1
ATOM 3851 C C . ASN A 1 465 ? 23.797 -1.581 30.375 1 87.12 465 ASN A C 1
ATOM 3853 O O . ASN A 1 465 ? 24.797 -2.166 30.797 1 87.12 465 ASN A O 1
ATOM 3857 N N . VAL A 1 466 ? 22.641 -1.948 30.562 1 86.44 466 VAL A N 1
ATOM 3858 C CA . VAL A 1 466 ? 22.422 -3.291 31.078 1 86.44 466 VAL A CA 1
ATOM 3859 C C . VAL A 1 466 ? 22.703 -4.328 30 1 86.44 466 VAL A C 1
ATOM 3861 O O . VAL A 1 466 ? 22.219 -4.203 28.875 1 86.44 466 VAL A O 1
ATOM 3864 N N . ASP A 1 467 ? 23.562 -5.285 30.219 1 82.06 467 ASP A N 1
ATOM 3865 C CA . ASP A 1 467 ? 23.922 -6.309 29.25 1 82.06 467 ASP A CA 1
ATOM 3866 C C . ASP A 1 467 ? 22.797 -7.316 29.062 1 82.06 467 ASP A C 1
ATOM 3868 O O . ASP A 1 467 ? 22.562 -8.172 29.906 1 82.06 467 ASP A O 1
ATOM 3872 N N . THR A 1 468 ? 22.109 -7.254 28.078 1 81.81 468 THR A N 1
ATOM 3873 C CA . THR A 1 468 ? 20.984 -8.156 27.844 1 81.81 468 THR A CA 1
ATOM 3874 C C . THR A 1 468 ? 21.375 -9.227 26.812 1 81.81 468 THR A C 1
ATOM 3876 O O . THR A 1 468 ? 20.547 -10.062 26.438 1 81.81 468 THR A O 1
ATOM 3879 N N . ARG A 1 469 ? 22.609 -9.453 26.328 1 78.38 469 ARG A N 1
ATOM 3880 C CA . ARG A 1 469 ? 22.969 -10.344 25.234 1 78.38 469 ARG A CA 1
ATOM 3881 C C . ARG A 1 469 ? 23.781 -11.539 25.734 1 78.38 469 ARG A C 1
ATOM 3883 O O . ARG A 1 469 ? 23.984 -12.508 25 1 78.38 469 ARG A O 1
ATOM 3890 N N . ASN A 1 470 ? 24.234 -11.477 26.938 1 82.75 470 ASN A N 1
ATOM 3891 C CA . ASN A 1 470 ? 25.125 -12.523 27.422 1 82.75 470 ASN A CA 1
ATOM 3892 C C . ASN A 1 470 ? 24.344 -13.773 27.828 1 82.75 470 ASN A C 1
ATOM 3894 O O . ASN A 1 470 ? 24.859 -14.891 27.734 1 82.75 470 ASN A O 1
ATOM 3898 N N . ASN A 1 471 ? 23.125 -13.586 28.25 1 87.75 471 ASN A N 1
ATOM 3899 C CA . ASN A 1 471 ? 22.266 -14.703 28.625 1 87.75 471 ASN A CA 1
ATOM 3900 C C . ASN A 1 471 ? 21.25 -15.023 27.516 1 87.75 471 ASN A C 1
ATOM 3902 O O . ASN A 1 471 ? 20.641 -14.117 26.953 1 87.75 471 ASN A O 1
ATOM 3906 N N . PRO A 1 472 ? 21.25 -16.328 27.109 1 86.75 472 PRO A N 1
ATOM 3907 C CA . PRO A 1 472 ? 20.359 -16.719 26.031 1 86.75 472 PRO A CA 1
ATOM 3908 C C . PRO A 1 472 ? 18.922 -16.281 26.25 1 86.75 472 PRO A C 1
ATOM 3910 O O . PRO A 1 472 ? 18.234 -15.883 25.312 1 86.75 472 PRO A O 1
ATOM 3913 N N . MET A 1 473 ? 18.516 -16.375 27.375 1 88.19 473 MET A N 1
ATOM 3914 C CA . MET A 1 473 ? 17.141 -15.969 27.688 1 88.19 473 MET A CA 1
ATOM 3915 C C . MET A 1 473 ? 16.953 -14.469 27.484 1 88.19 473 MET A C 1
ATOM 3917 O O . MET A 1 473 ? 15.969 -14.039 26.875 1 88.19 473 MET A O 1
ATOM 3921 N N . THR A 1 474 ? 17.891 -13.703 27.969 1 88.06 474 THR A N 1
ATOM 3922 C CA . THR A 1 474 ? 17.797 -12.258 27.844 1 88.06 474 THR A CA 1
ATOM 3923 C C . THR A 1 474 ? 17.969 -11.828 26.391 1 88.06 474 THR A C 1
ATOM 3925 O O . THR A 1 474 ? 17.391 -10.82 25.969 1 88.06 474 THR A O 1
ATOM 3928 N N . LEU A 1 475 ? 18.688 -12.617 25.703 1 88 475 LEU A N 1
ATOM 3929 C CA . LEU A 1 475 ? 18.859 -12.328 24.281 1 88 475 LEU A CA 1
ATOM 3930 C C . LEU A 1 475 ? 17.547 -12.508 23.516 1 88 475 LEU A C 1
ATOM 3932 O O . LEU A 1 475 ? 17.203 -11.672 22.688 1 88 475 LEU A O 1
ATOM 3936 N N . THR A 1 476 ? 16.875 -13.57 23.812 1 88.56 476 THR A N 1
ATOM 3937 C CA . THR A 1 476 ? 15.594 -13.844 23.172 1 88.56 476 THR A CA 1
ATOM 3938 C C . THR A 1 476 ? 14.578 -12.758 23.531 1 88.56 476 THR A C 1
ATOM 3940 O O . THR A 1 476 ? 13.805 -12.328 22.672 1 88.56 476 THR A O 1
ATOM 3943 N N . LEU A 1 477 ? 14.648 -12.336 24.719 1 89.5 477 LEU A N 1
ATOM 3944 C CA . LEU A 1 477 ? 13.734 -11.289 25.156 1 89.5 477 LEU A CA 1
ATOM 3945 C C . LEU A 1 477 ? 14.039 -9.961 24.469 1 89.5 477 LEU A C 1
ATOM 3947 O O . LEU A 1 477 ? 13.133 -9.203 24.141 1 89.5 477 LEU A O 1
ATOM 3951 N N . THR A 1 478 ? 15.25 -9.711 24.328 1 89.81 478 THR A N 1
ATOM 3952 C CA . THR A 1 478 ? 15.664 -8.492 23.641 1 89.81 478 THR A CA 1
ATOM 3953 C C . THR A 1 478 ? 15.242 -8.523 22.172 1 89.81 478 THR A C 1
ATOM 3955 O O . THR A 1 478 ? 14.758 -7.52 21.641 1 89.81 478 THR A O 1
ATOM 3958 N N . GLN A 1 479 ? 15.422 -9.664 21.625 1 88.94 479 GLN A N 1
ATOM 3959 C CA . GLN A 1 479 ? 15.031 -9.805 20.219 1 88.94 479 GLN A CA 1
ATOM 3960 C C . GLN A 1 479 ? 13.523 -9.68 20.062 1 88.94 479 GLN A C 1
ATOM 3962 O O . GLN A 1 479 ? 13.047 -9.047 19.109 1 88.94 479 GLN A O 1
ATOM 3967 N N . ALA A 1 480 ? 12.82 -10.281 20.969 1 91.31 480 ALA A N 1
ATOM 3968 C CA . ALA A 1 480 ? 11.367 -10.164 20.953 1 91.31 480 ALA A CA 1
ATOM 3969 C C . ALA A 1 480 ? 10.93 -8.719 21.156 1 91.31 480 ALA A C 1
ATOM 3971 O O . ALA A 1 480 ? 10.023 -8.227 20.484 1 91.31 480 ALA A O 1
ATOM 3972 N N . SER A 1 481 ? 11.586 -8.047 22.094 1 92.25 481 SER A N 1
ATOM 3973 C CA . SER A 1 481 ? 11.297 -6.645 22.375 1 92.25 481 SER A CA 1
ATOM 3974 C C . SER A 1 481 ? 11.539 -5.777 21.141 1 92.25 481 SER A C 1
ATOM 3976 O O . SER A 1 481 ? 10.727 -4.91 20.828 1 92.25 481 SER A O 1
ATOM 3978 N N . ASN A 1 482 ? 12.539 -6.055 20.484 1 91.19 482 ASN A N 1
ATOM 3979 C CA . ASN A 1 482 ? 12.859 -5.301 19.266 1 91.19 482 ASN A CA 1
ATOM 3980 C C . ASN A 1 482 ? 11.836 -5.543 18.172 1 91.19 482 ASN A C 1
ATOM 3982 O O . ASN A 1 482 ? 11.461 -4.617 17.453 1 91.19 482 ASN A O 1
ATOM 3986 N N . SER A 1 483 ? 11.438 -6.797 18.078 1 90.75 483 SER A N 1
ATOM 3987 C CA . SER A 1 483 ? 10.43 -7.117 17.078 1 90.75 483 SER A CA 1
ATOM 3988 C C . SER A 1 483 ? 9.109 -6.41 17.375 1 90.75 483 SER A C 1
ATOM 3990 O O . SER A 1 483 ? 8.461 -5.883 16.469 1 90.75 483 SER A O 1
ATOM 3992 N N . ILE A 1 484 ? 8.773 -6.363 18.578 1 92.81 484 ILE A N 1
ATOM 3993 C CA . ILE A 1 484 ? 7.551 -5.695 19.016 1 92.81 484 ILE A CA 1
ATOM 3994 C C . ILE A 1 484 ? 7.672 -4.191 18.781 1 92.81 484 ILE A C 1
ATOM 3996 O O . ILE A 1 484 ? 6.711 -3.541 18.359 1 92.81 484 ILE A O 1
ATOM 4000 N N . LEU A 1 485 ? 8.805 -3.68 19.016 1 93.06 485 LEU A N 1
ATOM 4001 C CA . LEU A 1 485 ? 9.039 -2.252 18.828 1 93.06 485 LEU A CA 1
ATOM 4002 C C . LEU A 1 485 ? 8.945 -1.875 17.359 1 93.06 485 LEU A C 1
ATOM 4004 O O . LEU A 1 485 ? 8.43 -0.809 17.016 1 93.06 485 LEU A O 1
ATOM 4008 N N . LEU A 1 486 ? 9.461 -2.77 16.578 1 91.44 486 LEU A N 1
ATOM 4009 C CA . LEU A 1 486 ? 9.375 -2.529 15.141 1 91.44 486 LEU A CA 1
ATOM 4010 C C . LEU A 1 486 ? 7.918 -2.443 14.695 1 91.44 486 LEU A C 1
ATOM 4012 O O . LEU A 1 486 ? 7.562 -1.584 13.883 1 91.44 486 LEU A O 1
ATOM 4016 N N . LEU A 1 487 ? 7.078 -3.213 15.25 1 92.81 487 LEU A N 1
ATOM 4017 C CA . LEU A 1 487 ? 5.664 -3.221 14.898 1 92.81 487 LEU A CA 1
ATOM 4018 C C . LEU A 1 487 ? 4.957 -1.992 15.453 1 92.81 487 LEU A C 1
ATOM 4020 O O . LEU A 1 487 ? 4.191 -1.334 14.742 1 92.81 487 LEU A O 1
ATOM 4024 N N . SER A 1 488 ? 5.199 -1.662 16.703 1 94.38 488 SER A N 1
ATOM 4025 C CA . SER A 1 488 ? 4.539 -0.504 17.297 1 94.38 488 SER A CA 1
ATOM 4026 C C . SER A 1 488 ? 4.977 0.789 16.609 1 94.38 488 SER A C 1
ATOM 4028 O O . SER A 1 488 ? 4.164 1.695 16.406 1 94.38 488 SER A O 1
ATOM 4030 N N . HIS A 1 489 ? 6.234 0.854 16.234 1 93.25 489 HIS A N 1
ATOM 4031 C CA . HIS A 1 489 ? 6.77 2.004 15.516 1 93.25 489 HIS A CA 1
ATOM 4032 C C . HIS A 1 489 ? 6.113 2.15 14.148 1 93.25 489 HIS A C 1
ATOM 4034 O O . HIS A 1 489 ? 5.711 3.25 13.758 1 93.25 489 HIS A O 1
ATOM 4040 N N . SER A 1 490 ? 5.938 1.046 13.492 1 92.81 490 SER A N 1
ATOM 4041 C CA . SER A 1 490 ? 5.523 1.069 12.094 1 92.81 490 SER A CA 1
ATOM 4042 C C . SER A 1 490 ? 4.023 1.306 11.961 1 92.81 490 SER A C 1
ATOM 4044 O O . SER A 1 490 ? 3.562 1.909 10.992 1 92.81 490 SER A O 1
ATOM 4046 N N . PHE A 1 491 ? 3.217 0.935 12.969 1 94.75 491 PHE A N 1
ATOM 4047 C CA . PHE A 1 491 ? 1.775 0.952 12.75 1 94.75 491 PHE A CA 1
ATOM 4048 C C . PHE A 1 491 ? 1.099 1.957 13.672 1 94.75 491 PHE A C 1
ATOM 4050 O O . PHE A 1 491 ? 0.036 2.49 13.352 1 94.75 491 PHE A O 1
ATOM 4057 N N . ILE A 1 492 ? 1.733 2.223 14.898 1 94.19 492 ILE A N 1
ATOM 4058 C CA . ILE A 1 492 ? 1.011 3.086 15.82 1 94.19 492 ILE A CA 1
ATOM 4059 C C . ILE A 1 492 ? 1.909 4.242 16.25 1 94.19 492 ILE A C 1
ATOM 4061 O O . ILE A 1 492 ? 1.489 5.105 17.031 1 94.19 492 ILE A O 1
ATOM 4065 N N . GLY A 1 493 ? 3.141 4.293 15.82 1 92.69 493 GLY A N 1
ATOM 4066 C CA . GLY A 1 493 ? 4.02 5.43 16.047 1 92.69 493 GLY A CA 1
ATOM 4067 C C . GLY A 1 493 ? 4.691 5.414 17.406 1 92.69 493 GLY A C 1
ATOM 4068 O O . GLY A 1 493 ? 5.293 6.406 17.812 1 92.69 493 GLY A O 1
ATOM 4069 N N . ILE A 1 494 ? 4.562 4.312 18.188 1 93.94 494 ILE A N 1
ATOM 4070 C CA . ILE A 1 494 ? 5.234 4.188 19.469 1 93.94 494 ILE A CA 1
ATOM 4071 C C . ILE A 1 494 ? 6.688 3.77 19.266 1 93.94 494 ILE A C 1
ATOM 4073 O O . ILE A 1 494 ? 6.957 2.684 18.75 1 93.94 494 ILE A O 1
ATOM 4077 N N . THR A 1 495 ? 7.559 4.625 19.547 1 93 495 THR A N 1
ATOM 4078 C CA . THR A 1 495 ? 9 4.449 19.359 1 93 495 THR A CA 1
ATOM 4079 C C . THR A 1 495 ? 9.773 5.215 20.438 1 93 495 THR A C 1
ATOM 4081 O O . THR A 1 495 ? 9.203 6.047 21.141 1 93 495 THR A O 1
ATOM 4084 N N . PRO A 1 496 ? 11 4.828 20.672 1 92.31 496 PRO A N 1
ATOM 4085 C CA . PRO A 1 496 ? 11.812 5.641 21.594 1 92.31 496 PRO A CA 1
ATOM 4086 C C . PRO A 1 496 ? 11.969 7.082 21.109 1 92.31 496 PRO A C 1
ATOM 4088 O O . PRO A 1 496 ? 12.359 7.316 19.969 1 92.31 496 PRO A O 1
ATOM 4091 N N . HIS A 1 497 ? 11.648 7.98 21.953 1 90.62 497 HIS A N 1
ATOM 4092 C CA . HIS A 1 497 ? 11.75 9.391 21.594 1 90.62 497 HIS A CA 1
ATOM 4093 C C . HIS A 1 497 ? 12.977 10.039 22.234 1 90.62 497 HIS A C 1
ATOM 4095 O O . HIS A 1 497 ? 12.844 10.898 23.109 1 90.62 497 HIS A O 1
ATOM 4101 N N . ALA A 1 498 ? 14.062 9.68 21.688 1 86.62 498 ALA A N 1
ATOM 4102 C CA . ALA A 1 498 ? 15.367 10.188 22.125 1 86.62 498 ALA A CA 1
ATOM 4103 C C . ALA A 1 498 ? 15.828 11.344 21.25 1 86.62 498 ALA A C 1
ATOM 4105 O O . ALA A 1 498 ? 16.703 11.172 20.391 1 86.62 498 ALA A O 1
ATOM 4106 N N . LEU A 1 499 ? 15.305 12.469 21.516 1 80.44 499 LEU A N 1
ATOM 4107 C CA . LEU A 1 499 ? 15.609 13.594 20.641 1 80.44 499 LEU A CA 1
ATOM 4108 C C . LEU A 1 499 ? 16.703 14.469 21.25 1 80.44 499 LEU A C 1
ATOM 4110 O O . LEU A 1 499 ? 16.609 14.898 22.391 1 80.44 499 LEU A O 1
ATOM 4114 N N . TYR A 1 500 ? 17.766 14.734 20.484 1 82.31 500 TYR A N 1
ATOM 4115 C CA . TYR A 1 500 ? 18.844 15.688 20.781 1 82.31 500 TYR A CA 1
ATOM 4116 C C . TYR A 1 500 ? 19.516 15.367 22.109 1 82.31 500 TYR A C 1
ATOM 4118 O O . TYR A 1 500 ? 19.641 16.234 22.969 1 82.31 500 TYR A O 1
ATOM 4126 N N . LEU A 1 501 ? 19.891 14.156 22.188 1 86.19 501 LEU A N 1
ATOM 4127 C CA . LEU A 1 501 ? 20.578 13.688 23.391 1 86.19 501 LEU A CA 1
ATOM 4128 C C . LEU A 1 501 ? 22.078 13.758 23.219 1 86.19 501 LEU A C 1
ATOM 4130 O O . LEU A 1 501 ? 22.578 14.352 22.266 1 86.19 501 LEU A O 1
ATOM 4134 N N . HIS A 1 502 ? 22.766 13.188 24.141 1 76.31 502 HIS A N 1
ATOM 4135 C CA . HIS A 1 502 ? 24.219 13.234 24.219 1 76.31 502 HIS A CA 1
ATOM 4136 C C . HIS A 1 502 ? 24.844 12.5 23.031 1 76.31 502 HIS A C 1
ATOM 4138 O O . HIS A 1 502 ? 25.875 12.922 22.516 1 76.31 502 HIS A O 1
ATOM 4144 N N . ASP A 1 503 ? 24.188 11.602 22.516 1 76.88 503 ASP A N 1
ATOM 4145 C CA . ASP A 1 503 ? 24.719 10.797 21.422 1 76.88 503 ASP A CA 1
ATOM 4146 C C . ASP A 1 503 ? 24.766 11.594 20.125 1 76.88 503 ASP A C 1
ATOM 4148 O O . ASP A 1 503 ? 25.531 11.273 19.219 1 76.88 503 ASP A O 1
ATOM 4152 N N . HIS A 1 504 ? 24.031 12.609 20.094 1 80.94 504 HIS A N 1
ATOM 4153 C CA . HIS A 1 504 ? 23.953 13.422 18.891 1 80.94 504 HIS A CA 1
ATOM 4154 C C . HIS A 1 504 ? 24.984 14.547 18.906 1 80.94 504 HIS A C 1
ATOM 4156 O O . HIS A 1 504 ? 25.516 14.938 17.859 1 80.94 504 HIS A O 1
ATOM 4162 N N . PHE A 1 505 ? 25.25 15.047 20.078 1 86.81 505 PHE A N 1
ATOM 4163 C CA . PHE A 1 505 ? 26 16.281 20.094 1 86.81 505 PHE A CA 1
ATOM 4164 C C . PHE A 1 505 ? 27.406 16.062 20.672 1 86.81 505 PHE A C 1
ATOM 4166 O O . PHE A 1 505 ? 28.312 16.859 20.438 1 86.81 505 PHE A O 1
ATOM 4173 N N . GLU A 1 506 ? 27.5 15.039 21.406 1 85.69 506 GLU A N 1
ATOM 4174 C CA . GLU A 1 506 ? 28.844 14.766 21.906 1 85.69 506 GLU A CA 1
ATOM 4175 C C . GLU A 1 506 ? 29.797 14.43 20.781 1 85.69 506 GLU A C 1
ATOM 4177 O O . GLU A 1 506 ? 29.578 13.461 20.047 1 85.69 506 GLU A O 1
ATOM 4182 N N . GLY A 1 507 ? 30.781 15.188 20.562 1 87.25 507 GLY A N 1
ATOM 4183 C CA . GLY A 1 507 ? 31.75 14.969 19.5 1 87.25 507 GLY A CA 1
ATOM 4184 C C . GLY A 1 507 ? 31.344 15.617 18.188 1 87.25 507 GLY A C 1
ATOM 4185 O O . GLY A 1 507 ? 31.969 15.391 17.156 1 87.25 507 GLY A O 1
ATOM 4186 N N . TYR A 1 508 ? 30.328 16.422 18.281 1 91.69 508 TYR A N 1
ATOM 4187 C CA . TYR A 1 508 ? 29.891 17.125 17.078 1 91.69 508 TYR A CA 1
ATOM 4188 C C . TYR A 1 508 ? 30.766 18.344 16.812 1 91.69 508 TYR A C 1
ATOM 4190 O O . TYR A 1 508 ? 30.312 19.484 16.938 1 91.69 508 TYR A O 1
ATOM 4198 N N . ASP A 1 509 ? 31.938 18.156 16.281 1 91.62 509 ASP A N 1
ATOM 4199 C CA . ASP A 1 509 ? 32.969 19.188 16.281 1 91.62 509 ASP A CA 1
ATOM 4200 C C . ASP A 1 509 ? 33.25 19.703 14.875 1 91.62 509 ASP A C 1
ATOM 4202 O O . ASP A 1 509 ? 34.125 20.547 14.68 1 91.62 509 ASP A O 1
ATOM 4206 N N . SER A 1 510 ? 32.531 19.172 13.945 1 92.5 510 SER A N 1
ATOM 4207 C CA . SER A 1 510 ? 32.812 19.609 12.578 1 92.5 510 SER A CA 1
ATOM 4208 C C . SER A 1 510 ? 31.531 19.766 11.773 1 92.5 510 SER A C 1
ATOM 4210 O O . SER A 1 510 ? 30.547 19.062 12.023 1 92.5 510 SER A O 1
ATOM 4212 N N . LEU A 1 511 ? 31.562 20.641 10.883 1 95.94 511 LEU A N 1
ATOM 4213 C CA . LEU A 1 511 ? 30.531 20.828 9.859 1 95.94 511 LEU A CA 1
ATOM 4214 C C . LEU A 1 511 ? 31.094 20.609 8.461 1 95.94 511 LEU A C 1
ATOM 4216 O O . LEU A 1 511 ? 32.281 20.875 8.227 1 95.94 511 LEU A O 1
ATOM 4220 N N . LEU A 1 512 ? 30.312 20.125 7.652 1 96.75 512 LEU A N 1
ATOM 4221 C CA . LEU A 1 512 ? 30.719 19.922 6.262 1 96.75 512 LEU A CA 1
ATOM 4222 C C . LEU A 1 512 ? 29.812 20.719 5.32 1 96.75 512 LEU A C 1
ATOM 4224 O O . LEU A 1 512 ? 28.625 20.906 5.594 1 96.75 512 LEU A O 1
ATOM 4228 N N . ALA A 1 513 ? 30.328 21.188 4.297 1 97.81 513 ALA A N 1
ATOM 4229 C CA . ALA A 1 513 ? 29.625 21.859 3.207 1 97.81 513 ALA A CA 1
ATOM 4230 C C . ALA A 1 513 ? 30.188 21.438 1.852 1 97.81 513 ALA A C 1
ATOM 4232 O O . ALA A 1 513 ? 31.203 20.734 1.782 1 97.81 513 ALA A O 1
ATOM 4233 N N . ILE A 1 514 ? 29.516 21.844 0.834 1 97.94 514 ILE A N 1
ATOM 4234 C CA . ILE A 1 514 ? 29.938 21.453 -0.505 1 97.94 514 ILE A CA 1
ATOM 4235 C C . ILE A 1 514 ? 30 22.672 -1.412 1 97.94 514 ILE A C 1
ATOM 4237 O O . ILE A 1 514 ? 29.047 23.453 -1.471 1 97.94 514 ILE A O 1
ATOM 4241 N N . THR A 1 515 ? 31.062 22.875 -2.043 1 97.81 515 THR A N 1
ATOM 4242 C CA . THR A 1 515 ? 31.219 23.859 -3.102 1 97.81 515 THR A CA 1
ATOM 4243 C C . THR A 1 515 ? 31.469 23.188 -4.445 1 97.81 515 THR A C 1
ATOM 4245 O O . THR A 1 515 ? 31.609 21.969 -4.512 1 97.81 515 THR A O 1
ATOM 4248 N N . TYR A 1 516 ? 31.375 23.938 -5.504 1 97.31 516 TYR A N 1
ATOM 4249 C CA . TYR A 1 516 ? 31.594 23.391 -6.84 1 97.31 516 TYR A CA 1
ATOM 4250 C C . TYR A 1 516 ? 32.25 24.422 -7.746 1 97.31 516 TYR A C 1
ATOM 4252 O O . TYR A 1 516 ? 32.219 25.625 -7.457 1 97.31 516 TYR A O 1
ATOM 4260 N N . THR A 1 517 ? 32.938 23.906 -8.758 1 95.12 517 THR A N 1
ATOM 4261 C CA . THR A 1 517 ? 33.5 24.781 -9.781 1 95.12 517 THR A CA 1
ATOM 4262 C C . THR A 1 517 ? 32.469 25.078 -10.859 1 95.12 517 THR A C 1
ATOM 4264 O O . THR A 1 517 ? 31.984 24.156 -11.539 1 95.12 517 THR A O 1
ATOM 4267 N N . ASN A 1 518 ? 32.094 26.297 -11 1 89 518 ASN A N 1
ATOM 4268 C CA . ASN A 1 518 ? 31.062 26.641 -11.969 1 89 518 ASN A CA 1
ATOM 4269 C C . ASN A 1 518 ? 31.609 26.672 -13.391 1 89 518 ASN A C 1
ATOM 4271 O O . ASN A 1 518 ? 32.781 26.344 -13.617 1 89 518 ASN A O 1
ATOM 4275 N N . ASN A 1 519 ? 30.734 26.938 -14.375 1 84.88 519 ASN A N 1
ATOM 4276 C CA . ASN A 1 519 ? 31.094 26.922 -15.789 1 84.88 519 ASN A CA 1
ATOM 4277 C C . ASN A 1 519 ? 32.156 27.969 -16.109 1 84.88 519 ASN A C 1
ATOM 4279 O O . ASN A 1 519 ? 32.906 27.828 -17.078 1 84.88 519 ASN A O 1
ATOM 4283 N N . GLU A 1 520 ? 32.281 29.016 -15.297 1 87.44 520 GLU A N 1
ATOM 4284 C CA . GLU A 1 520 ? 33.25 30.078 -15.492 1 87.44 520 GLU A CA 1
ATOM 4285 C C . GLU A 1 520 ? 34.594 29.734 -14.828 1 87.44 520 GLU A C 1
ATOM 4287 O O . GLU A 1 520 ? 35.594 30.453 -14.992 1 87.44 520 GLU A O 1
ATOM 4292 N N . GLY A 1 521 ? 34.656 28.625 -14.141 1 88.06 521 GLY A N 1
ATOM 4293 C CA . GLY A 1 521 ? 35.875 28.203 -13.492 1 88.06 521 GLY A CA 1
ATOM 4294 C C . GLY A 1 521 ? 36.031 28.688 -12.062 1 88.06 521 GLY A C 1
ATOM 4295 O O . GLY A 1 521 ? 37.031 28.438 -11.398 1 88.06 521 GLY A O 1
ATOM 4296 N N . ASP A 1 522 ? 35.062 29.406 -11.523 1 93.56 522 ASP A N 1
ATOM 4297 C CA . ASP A 1 522 ? 35.094 29.953 -10.172 1 93.56 522 ASP A CA 1
ATOM 4298 C C . ASP A 1 522 ? 34.438 28.969 -9.18 1 93.56 522 ASP A C 1
ATOM 4300 O O . ASP A 1 522 ? 33.562 28.188 -9.547 1 93.56 522 ASP A O 1
ATOM 4304 N N . GLU A 1 523 ? 34.938 29.062 -7.949 1 95.5 523 GLU A N 1
ATOM 4305 C CA . GLU A 1 523 ? 34.344 28.25 -6.883 1 95.5 523 GLU A CA 1
ATOM 4306 C C . GLU A 1 523 ? 33.062 28.891 -6.332 1 95.5 523 GLU A C 1
ATOM 4308 O O . GLU A 1 523 ? 33.062 30.078 -5.992 1 95.5 523 GLU A O 1
ATOM 4313 N N . ALA A 1 524 ? 32.031 28.234 -6.363 1 96.5 524 ALA A N 1
ATOM 4314 C CA . ALA A 1 524 ? 30.75 28.703 -5.855 1 96.5 524 ALA A CA 1
ATOM 4315 C C . ALA A 1 524 ? 30.172 27.734 -4.816 1 96.5 524 ALA A C 1
ATOM 4317 O O . ALA A 1 524 ? 30.469 26.547 -4.855 1 96.5 524 ALA A O 1
ATOM 4318 N N . TRP A 1 525 ? 29.438 28.266 -3.896 1 97.06 525 TRP A N 1
ATOM 4319 C CA . TRP A 1 525 ? 28.812 27.438 -2.865 1 97.06 525 TRP A CA 1
ATOM 4320 C C . TRP A 1 525 ? 27.562 26.781 -3.396 1 97.06 525 TRP A C 1
ATOM 4322 O O . TRP A 1 525 ? 26.734 27.422 -4.066 1 97.06 525 TRP A O 1
ATOM 4332 N N . LEU A 1 526 ? 27.422 25.531 -3.174 1 96.69 526 LEU A N 1
ATOM 4333 C CA . LEU A 1 526 ? 26.172 24.859 -3.496 1 96.69 526 LEU A CA 1
ATOM 4334 C C . LEU A 1 526 ? 25.016 25.422 -2.67 1 96.69 526 LEU A C 1
ATOM 4336 O O . LEU A 1 526 ? 25.188 25.703 -1.48 1 96.69 526 LEU A O 1
ATOM 4340 N N . PRO A 1 527 ? 23.844 25.703 -3.258 1 96.81 527 PRO A N 1
ATOM 4341 C CA . PRO A 1 527 ? 22.719 26.234 -2.494 1 96.81 527 PRO A CA 1
ATOM 4342 C C . PRO A 1 527 ? 22.125 25.219 -1.527 1 96.81 527 PRO A C 1
ATOM 4344 O O . PRO A 1 527 ? 20.922 24.906 -1.604 1 96.81 527 PRO A O 1
ATOM 4347 N N . PHE A 1 528 ? 22.953 24.703 -0.67 1 97.69 528 PHE A N 1
ATOM 4348 C CA . PHE A 1 528 ? 22.609 23.688 0.325 1 97.69 528 PHE A CA 1
ATOM 4349 C C . PHE A 1 528 ? 23.016 24.156 1.722 1 97.69 528 PHE A C 1
ATOM 4351 O O . PHE A 1 528 ? 22.156 24.344 2.586 1 97.69 528 PHE A O 1
ATOM 4358 N N . ILE A 1 529 ? 24.281 24.359 1.88 1 97.94 529 ILE A N 1
ATOM 4359 C CA . ILE A 1 529 ? 24.828 24.938 3.102 1 97.94 529 ILE A CA 1
ATOM 4360 C C . ILE A 1 529 ? 25.594 26.203 2.77 1 97.94 529 ILE A C 1
ATOM 4362 O O . ILE A 1 529 ? 26.422 26.234 1.849 1 97.94 529 ILE A O 1
ATOM 4366 N N . ASN A 1 530 ? 25.359 27.266 3.484 1 96.62 530 ASN A N 1
ATOM 4367 C CA . ASN A 1 530 ? 26.016 28.531 3.172 1 96.62 530 ASN A CA 1
ATOM 4368 C C . ASN A 1 530 ? 27.328 28.688 3.936 1 96.62 530 ASN A C 1
ATOM 4370 O O . ASN A 1 530 ? 27.781 27.766 4.609 1 96.62 530 ASN A O 1
ATOM 4374 N N . GLN A 1 531 ? 27.922 29.812 3.885 1 96.38 531 GLN A N 1
ATOM 4375 C CA . GLN A 1 531 ? 29.25 30.078 4.441 1 96.38 531 GLN A CA 1
ATOM 4376 C C . GLN A 1 531 ? 29.203 30.094 5.969 1 96.38 531 GLN A C 1
ATOM 4378 O O . GLN A 1 531 ? 30.219 29.812 6.621 1 96.38 531 GLN A O 1
ATOM 4383 N N . GLU A 1 532 ? 28.031 30.328 6.523 1 97 532 GLU A N 1
ATOM 4384 C CA . GLU A 1 532 ? 27.859 30.328 7.977 1 97 532 GLU A CA 1
ATOM 4385 C C . GLU A 1 532 ? 27.703 28.906 8.508 1 97 532 GLU A C 1
ATOM 4387 O O . GLU A 1 532 ? 27.781 28.688 9.719 1 97 532 GLU A O 1
ATOM 4392 N N . GLY A 1 533 ? 27.5 27.969 7.59 1 97.19 533 GLY A N 1
ATOM 4393 C CA . GLY A 1 533 ? 27.266 26.594 8 1 97.19 533 GLY A CA 1
ATOM 4394 C C . GLY A 1 533 ? 25.797 26.281 8.195 1 97.19 533 GLY A C 1
ATOM 4395 O O . GLY A 1 533 ? 25.453 25.219 8.727 1 97.19 533 GLY A O 1
ATOM 4396 N N . ARG A 1 534 ? 24.906 27.125 7.766 1 97.5 534 ARG A N 1
ATOM 4397 C CA . ARG A 1 534 ? 23.469 26.906 7.887 1 97.5 534 ARG A CA 1
ATOM 4398 C C . ARG A 1 534 ? 22.922 26.141 6.688 1 97.5 534 ARG A C 1
ATOM 4400 O O . ARG A 1 534 ? 23.344 26.375 5.551 1 97.5 534 ARG A O 1
ATOM 4407 N N . ILE A 1 535 ? 22.094 25.25 6.961 1 97.69 535 ILE A N 1
ATOM 4408 C CA . ILE A 1 535 ? 21.359 24.609 5.887 1 97.69 535 ILE A CA 1
ATOM 4409 C C . ILE A 1 535 ? 20.281 25.547 5.355 1 97.69 535 ILE A C 1
ATOM 4411 O O . ILE A 1 535 ? 19.531 26.156 6.133 1 97.69 535 ILE A O 1
ATOM 4415 N N . LEU A 1 536 ? 20.125 25.625 4.098 1 97.19 536 LEU A N 1
ATOM 4416 C CA . LEU A 1 536 ? 19.266 26.641 3.482 1 97.19 536 LEU A CA 1
ATOM 4417 C C . LEU A 1 536 ? 17.891 26.062 3.156 1 97.19 536 LEU A C 1
ATOM 4419 O O . LEU A 1 536 ? 17.766 24.859 2.885 1 97.19 536 LEU A O 1
ATOM 4423 N N . ALA A 1 537 ? 16.859 26.922 3.215 1 94.69 537 ALA A N 1
ATOM 4424 C CA . ALA A 1 537 ? 15.562 26.562 2.627 1 94.69 537 ALA A CA 1
ATOM 4425 C C . ALA A 1 537 ? 15.695 26.328 1.125 1 94.69 537 ALA A C 1
ATOM 4427 O O . ALA A 1 537 ? 16.469 27.016 0.446 1 94.69 537 ALA A O 1
ATOM 4428 N N . PRO A 1 538 ? 14.961 25.391 0.608 1 95.81 538 PRO A N 1
ATOM 4429 C CA . PRO A 1 538 ? 13.828 24.672 1.188 1 95.81 538 PRO A CA 1
ATOM 4430 C C . PRO A 1 538 ? 14.211 23.312 1.753 1 95.81 538 PRO A C 1
ATOM 4432 O O . PRO A 1 538 ? 13.398 22.375 1.729 1 95.81 538 PRO A O 1
ATOM 4435 N N . HIS A 1 539 ? 15.484 23.125 2.26 1 97.31 539 HIS A N 1
ATOM 4436 C CA . HIS A 1 539 ? 15.977 21.812 2.676 1 97.31 539 HIS A CA 1
ATOM 4437 C C . HIS A 1 539 ? 15.555 21.5 4.109 1 97.31 539 HIS A C 1
ATOM 4439 O O . HIS A 1 539 ? 15.852 20.422 4.621 1 97.31 539 HIS A O 1
ATOM 4445 N N . TRP A 1 540 ? 14.867 22.438 4.758 1 95.94 540 TRP A N 1
ATOM 4446 C CA . TRP A 1 540 ? 14.492 22.234 6.152 1 95.94 540 TRP A CA 1
ATOM 4447 C C . TRP A 1 540 ? 13.516 21.062 6.285 1 95.94 540 TRP A C 1
ATOM 4449 O O . TRP A 1 540 ? 12.711 20.812 5.383 1 95.94 540 TRP A O 1
ATOM 4459 N N . GLY A 1 541 ? 13.555 20.438 7.383 1 94.69 541 GLY A N 1
ATOM 4460 C CA . GLY A 1 541 ? 12.734 19.25 7.602 1 94.69 541 GLY A CA 1
ATOM 4461 C C . GLY A 1 541 ? 13.469 17.953 7.324 1 94.69 541 GLY A C 1
ATOM 4462 O O . GLY A 1 541 ? 14.445 17.625 8.008 1 94.69 541 GLY A O 1
ATOM 4463 N N . ARG A 1 542 ? 13.203 17.266 6.27 1 94.88 542 ARG A N 1
ATOM 4464 C CA . ARG A 1 542 ? 13.719 15.93 5.98 1 94.88 542 ARG A CA 1
ATOM 4465 C C . ARG A 1 542 ? 15.164 15.992 5.496 1 94.88 542 ARG A C 1
ATOM 4467 O O . ARG A 1 542 ? 15.992 15.172 5.895 1 94.88 542 ARG A O 1
ATOM 4474 N N . VAL A 1 543 ? 15.438 16.906 4.676 1 96.5 543 VAL A N 1
ATOM 4475 C CA . VAL A 1 543 ? 16.781 16.969 4.102 1 96.5 543 VAL A CA 1
ATOM 4476 C C . VAL A 1 543 ? 17.766 17.453 5.164 1 96.5 543 VAL A C 1
ATOM 4478 O O . VAL A 1 543 ? 18.922 17.016 5.184 1 96.5 543 VAL A O 1
ATOM 4481 N N . HIS A 1 544 ? 17.266 18.344 5.973 1 95.5 544 HIS A N 1
ATOM 4482 C CA . HIS A 1 544 ? 18.062 18.734 7.137 1 95.5 544 HIS A CA 1
ATOM 4483 C C . HIS A 1 544 ? 18.391 17.516 8 1 95.5 544 HIS A C 1
ATOM 4485 O O . HIS A 1 544 ? 19.547 17.344 8.414 1 95.5 544 HIS A O 1
ATOM 4491 N N . SER A 1 545 ? 17.406 16.703 8.258 1 93.94 545 SER A N 1
ATOM 4492 C CA . SER A 1 545 ? 17.609 15.523 9.078 1 93.94 545 SER A CA 1
ATOM 4493 C C . SER A 1 545 ? 18.594 14.555 8.414 1 93.94 545 SER A C 1
ATOM 4495 O O . SER A 1 545 ? 19.438 13.969 9.086 1 93.94 545 SER A O 1
ATOM 4497 N N . MET A 1 546 ? 18.469 14.406 7.164 1 95.75 546 MET A N 1
ATOM 4498 C CA . MET A 1 546 ? 19.359 13.531 6.41 1 95.75 546 MET A CA 1
ATOM 4499 C C . MET A 1 546 ? 20.812 13.969 6.562 1 95.75 546 MET A C 1
ATOM 4501 O O . MET A 1 546 ? 21.703 13.141 6.781 1 95.75 546 MET A O 1
ATOM 4505 N N . TRP A 1 547 ? 21.062 15.234 6.543 1 96.25 547 TRP A N 1
ATOM 4506 C CA . TRP A 1 547 ? 22.438 15.742 6.539 1 96.25 547 TRP A CA 1
ATOM 4507 C C . TRP A 1 547 ? 22.969 15.883 7.961 1 96.25 547 TRP A C 1
ATOM 4509 O O . TRP A 1 547 ? 24.016 15.344 8.289 1 96.25 547 TRP A O 1
ATOM 4519 N N . ALA A 1 548 ? 22.188 16.5 8.812 1 94.31 548 ALA A N 1
ATOM 4520 C CA . ALA A 1 548 ? 22.656 16.891 10.141 1 94.31 548 ALA A CA 1
ATOM 4521 C C . ALA A 1 548 ? 22.625 15.703 11.094 1 94.31 548 ALA A C 1
ATOM 4523 O O . ALA A 1 548 ? 23.422 15.641 12.039 1 94.31 548 ALA A O 1
ATOM 4524 N N . ASN A 1 549 ? 21.719 14.766 10.805 1 91.69 549 ASN A N 1
ATOM 4525 C CA . ASN A 1 549 ? 21.531 13.688 11.773 1 91.69 549 ASN A CA 1
ATOM 4526 C C . ASN A 1 549 ? 22.078 12.367 11.25 1 91.69 549 ASN A C 1
ATOM 4528 O O . ASN A 1 549 ? 22.312 11.43 12.016 1 91.69 549 ASN A O 1
ATOM 4532 N N . ILE A 1 550 ? 22.328 12.289 9.953 1 91 550 ILE A N 1
ATOM 4533 C CA . ILE A 1 550 ? 22.703 10.992 9.406 1 91 550 ILE A CA 1
ATOM 4534 C C . ILE A 1 550 ? 24.047 11.102 8.688 1 91 550 ILE A C 1
ATOM 4536 O O . ILE A 1 550 ? 24.969 10.32 8.961 1 91 550 ILE A O 1
ATOM 4540 N N . ALA A 1 551 ? 24.219 12.062 7.91 1 93.38 551 ALA A N 1
ATOM 4541 C CA . ALA A 1 551 ? 25.438 12.195 7.109 1 93.38 551 ALA A CA 1
ATOM 4542 C C . ALA A 1 551 ? 26.609 12.641 7.973 1 93.38 551 ALA A C 1
ATOM 4544 O O . ALA A 1 551 ? 27.672 12.008 7.961 1 93.38 551 ALA A O 1
ATOM 4545 N N . VAL A 1 552 ? 26.375 13.758 8.672 1 93.31 552 VAL A N 1
ATOM 4546 C CA . VAL A 1 552 ? 27.438 14.336 9.5 1 93.31 552 VAL A CA 1
ATOM 4547 C C . VAL A 1 552 ? 27.125 14.102 10.977 1 93.31 552 VAL A C 1
ATOM 4549 O O . VAL A 1 552 ? 26.391 14.875 11.586 1 93.31 552 VAL A O 1
ATOM 4552 N N . THR A 1 553 ? 27.688 13.055 11.5 1 87.88 553 THR A N 1
ATOM 4553 C CA . THR A 1 553 ? 27.516 12.695 12.906 1 87.88 553 THR A CA 1
ATOM 4554 C C . THR A 1 553 ? 28.828 12.812 13.656 1 87.88 553 THR A C 1
ATOM 4556 O O . THR A 1 553 ? 29.875 13.055 13.047 1 87.88 553 THR A O 1
ATOM 4559 N N . PRO A 1 554 ? 28.766 12.688 15.008 1 86.19 554 PRO A N 1
ATOM 4560 C CA . PRO A 1 554 ? 30.031 12.688 15.75 1 86.19 554 PRO A CA 1
ATOM 4561 C C . PRO A 1 554 ? 30.984 11.578 15.297 1 86.19 554 PRO A C 1
ATOM 4563 O O . PRO A 1 554 ? 32.188 11.773 15.281 1 86.19 554 PRO A O 1
ATOM 4566 N N . ASN A 1 555 ? 30.375 10.461 14.945 1 83.75 555 ASN A N 1
ATOM 4567 C CA . ASN A 1 555 ? 31.109 9.367 14.328 1 83.75 555 ASN A CA 1
ATOM 4568 C C . ASN A 1 555 ? 30.719 9.18 12.867 1 83.75 555 ASN A C 1
ATOM 4570 O O . ASN A 1 555 ? 29.891 8.32 12.539 1 83.75 555 ASN A O 1
ATOM 4574 N N . ILE A 1 556 ? 31.438 9.898 12.094 1 86.25 556 ILE A N 1
ATOM 4575 C CA . ILE A 1 556 ? 31.062 9.93 10.68 1 86.25 556 ILE A CA 1
ATOM 4576 C C . ILE A 1 556 ? 31.391 8.586 10.031 1 86.25 556 ILE A C 1
ATOM 4578 O O . ILE A 1 556 ? 32.5 8.086 10.133 1 86.25 556 ILE A O 1
ATOM 4582 N N . ASP A 1 557 ? 30.391 8.023 9.469 1 84.06 557 ASP A N 1
ATOM 4583 C CA . ASP A 1 557 ? 30.547 6.84 8.625 1 84.06 557 ASP A CA 1
ATOM 4584 C C . ASP A 1 557 ? 30.812 7.23 7.176 1 84.06 557 ASP A C 1
ATOM 4586 O O . ASP A 1 557 ? 29.938 7.805 6.516 1 84.06 557 ASP A O 1
ATOM 4590 N N . VAL A 1 558 ? 31.906 6.859 6.68 1 85.44 558 VAL A N 1
ATOM 4591 C CA . VAL A 1 558 ? 32.375 7.332 5.383 1 85.44 558 VAL A CA 1
ATOM 4592 C C . VAL A 1 558 ? 31.453 6.812 4.281 1 85.44 558 VAL A C 1
ATOM 4594 O O . VAL A 1 558 ? 31.188 7.516 3.301 1 85.44 558 VAL A O 1
ATOM 4597 N N . ILE A 1 559 ? 30.984 5.621 4.418 1 82.88 559 ILE A N 1
ATOM 4598 C CA . ILE A 1 559 ? 30.125 5.027 3.4 1 82.88 559 ILE A CA 1
ATOM 4599 C C . ILE A 1 559 ? 28.812 5.801 3.32 1 82.88 559 ILE A C 1
ATOM 4601 O O . ILE A 1 559 ? 28.344 6.141 2.23 1 82.88 559 ILE A O 1
ATOM 4605 N N . ARG A 1 560 ? 28.281 6.066 4.457 1 87.75 560 ARG A N 1
ATOM 4606 C CA . ARG A 1 560 ? 27.031 6.812 4.52 1 87.75 560 ARG A CA 1
ATOM 4607 C C . ARG A 1 560 ? 27.219 8.242 4.035 1 87.75 560 ARG A C 1
ATOM 4609 O O . ARG A 1 560 ? 26.359 8.781 3.326 1 87.75 560 ARG A O 1
ATOM 4616 N N . LEU A 1 561 ? 28.297 8.844 4.441 1 93 561 LEU A N 1
ATOM 4617 C CA . LEU A 1 561 ? 28.578 10.211 4.02 1 93 561 LEU A CA 1
ATOM 4618 C C . LEU A 1 561 ? 28.719 10.289 2.502 1 93 561 LEU A C 1
ATOM 4620 O O . LEU A 1 561 ? 28.156 11.18 1.866 1 93 561 LEU A O 1
ATOM 4624 N N . ASN A 1 562 ? 29.453 9.359 1.929 1 91.75 562 ASN A N 1
ATOM 4625 C CA . ASN A 1 562 ? 29.641 9.344 0.482 1 91.75 562 ASN A CA 1
ATOM 4626 C C . ASN A 1 562 ? 28.328 9.156 -0.254 1 91.75 562 ASN A C 1
ATOM 4628 O O . ASN A 1 562 ? 28.094 9.789 -1.287 1 91.75 562 ASN A O 1
ATOM 4632 N N . LYS A 1 563 ? 27.516 8.336 0.295 1 90.62 563 LYS A N 1
ATOM 4633 C CA . LYS A 1 563 ? 26.219 8.094 -0.31 1 90.62 563 LYS A CA 1
ATOM 4634 C C . LYS A 1 563 ? 25.391 9.383 -0.363 1 90.62 563 LYS A C 1
ATOM 4636 O O . LYS A 1 563 ? 24.781 9.688 -1.387 1 90.62 563 LYS A O 1
ATOM 4641 N N . LEU A 1 564 ? 25.406 10.094 0.697 1 95.88 564 LEU A N 1
ATOM 4642 C CA . LEU A 1 564 ? 24.547 11.266 0.778 1 95.88 564 LEU A CA 1
ATOM 4643 C C . LEU A 1 564 ? 25.172 12.453 0.045 1 95.88 564 LEU A C 1
ATOM 4645 O O . LEU A 1 564 ? 24.453 13.305 -0.486 1 95.88 564 LEU A O 1
ATOM 4649 N N . ILE A 1 565 ? 26.531 12.477 -0.069 1 96.62 565 ILE A N 1
ATOM 4650 C CA . ILE A 1 565 ? 27.203 13.453 -0.919 1 96.62 565 ILE A CA 1
ATOM 4651 C C . ILE A 1 565 ? 26.875 13.172 -2.385 1 96.62 565 ILE A C 1
ATOM 4653 O O . ILE A 1 565 ? 26.625 14.094 -3.162 1 96.62 565 ILE A O 1
ATOM 4657 N N . MET A 1 566 ? 26.906 11.859 -2.658 1 95.88 566 MET A N 1
ATOM 4658 C CA . MET A 1 566 ? 26.531 11.461 -4.012 1 95.88 566 MET A CA 1
ATOM 4659 C C . MET A 1 566 ? 25.125 11.953 -4.352 1 95.88 566 MET A C 1
ATOM 4661 O O . MET A 1 566 ? 24.906 12.508 -5.434 1 95.88 566 MET A O 1
ATOM 4665 N N . LYS A 1 567 ? 24.203 11.875 -3.471 1 96.81 567 LYS A N 1
ATOM 4666 C CA . LYS A 1 567 ? 22.828 12.289 -3.711 1 96.81 567 LYS A CA 1
ATOM 4667 C C . LYS A 1 567 ? 22.734 13.805 -3.885 1 96.81 567 LYS A C 1
ATOM 4669 O O . LYS A 1 567 ? 22.094 14.289 -4.82 1 96.81 567 LYS A O 1
ATOM 4674 N N . ILE A 1 568 ? 23.375 14.523 -3.037 1 97.88 568 ILE A N 1
ATOM 4675 C CA . ILE A 1 568 ? 23.281 15.977 -3.047 1 97.88 568 ILE A CA 1
ATOM 4676 C C . ILE A 1 568 ? 23.938 16.531 -4.312 1 97.88 568 ILE A C 1
ATOM 4678 O O . ILE A 1 568 ? 23.375 17.406 -4.969 1 97.88 568 ILE A O 1
ATOM 4682 N N . THR A 1 569 ? 25.078 15.984 -4.676 1 97.5 569 THR A N 1
ATOM 4683 C CA . THR A 1 569 ? 25.797 16.516 -5.832 1 97.5 569 THR A CA 1
ATOM 4684 C C . THR A 1 569 ? 25.062 16.156 -7.125 1 97.5 569 THR A C 1
ATOM 4686 O O . THR A 1 569 ? 24.969 16.984 -8.031 1 97.5 569 THR A O 1
ATOM 4689 N N . ALA A 1 570 ? 24.531 14.938 -7.172 1 96.81 570 ALA A N 1
ATOM 4690 C CA . ALA A 1 570 ? 23.75 14.555 -8.344 1 96.81 570 ALA A CA 1
ATOM 4691 C C . ALA A 1 570 ? 22.5 15.422 -8.469 1 96.81 570 ALA A C 1
ATOM 4693 O O . ALA A 1 570 ? 22.172 15.906 -9.562 1 96.81 570 ALA A O 1
ATOM 4694 N N . TYR A 1 571 ? 21.797 15.664 -7.434 1 97.25 571 TYR A N 1
ATOM 4695 C CA . TYR A 1 571 ? 20.547 16.422 -7.406 1 97.25 571 TYR A CA 1
ATOM 4696 C C . TYR A 1 571 ? 20.781 17.859 -7.859 1 97.25 571 TYR A C 1
ATOM 4698 O O . TYR A 1 571 ? 20.078 18.359 -8.742 1 97.25 571 TYR A O 1
ATOM 4706 N N . TRP A 1 572 ? 21.75 18.484 -7.316 1 96.75 572 TRP A N 1
ATOM 4707 C CA . TRP A 1 572 ? 21.953 19.906 -7.574 1 96.75 572 TRP A CA 1
ATOM 4708 C C . TRP A 1 572 ? 22.625 20.125 -8.922 1 96.75 572 TRP A C 1
ATOM 4710 O O . TRP A 1 572 ? 22.469 21.188 -9.539 1 96.75 572 TRP A O 1
ATOM 4720 N N . SER A 1 573 ? 23.453 19.141 -9.359 1 95.56 573 SER A N 1
ATOM 4721 C CA . SER A 1 573 ? 24 19.266 -10.695 1 95.56 573 SER A CA 1
ATOM 4722 C C . SER A 1 573 ? 22.906 19.391 -11.742 1 95.56 573 SER A C 1
ATOM 4724 O O . SER A 1 573 ? 23.016 20.188 -12.68 1 95.56 573 SER A O 1
ATOM 4726 N N . HIS A 1 574 ? 21.891 18.594 -11.562 1 95.31 574 HIS A N 1
ATOM 4727 C CA . HIS A 1 574 ? 20.75 18.656 -12.469 1 95.31 574 HIS A CA 1
ATOM 4728 C C . HIS A 1 574 ? 20 19.969 -12.32 1 95.31 574 HIS A C 1
ATOM 4730 O O . HIS A 1 574 ? 19.656 20.609 -13.32 1 95.31 574 HIS A O 1
ATOM 4736 N N . ARG A 1 575 ? 19.75 20.422 -11.125 1 95.5 575 ARG A N 1
ATOM 4737 C CA . ARG A 1 575 ? 18.938 21.609 -10.859 1 95.5 575 ARG A CA 1
ATOM 4738 C C . ARG A 1 575 ? 19.656 22.875 -11.328 1 95.5 575 ARG A C 1
ATOM 4740 O O . ARG A 1 575 ? 19 23.828 -11.773 1 95.5 575 ARG A O 1
ATOM 4747 N N . LEU A 1 576 ? 21 22.844 -11.219 1 95.06 576 LEU A N 1
ATOM 4748 C CA . LEU A 1 576 ? 21.797 23.984 -11.625 1 95.06 576 LEU A CA 1
ATOM 4749 C C . LEU A 1 576 ? 22.234 23.859 -13.078 1 95.06 576 LEU A C 1
ATOM 4751 O O . LEU A 1 576 ? 22.953 24.734 -13.594 1 95.06 576 LEU A O 1
ATOM 4755 N N . GLU A 1 577 ? 21.844 22.719 -13.766 1 93.62 577 GLU A N 1
ATOM 4756 C CA . GLU A 1 577 ? 22.188 22.453 -15.156 1 93.62 577 GLU A CA 1
ATOM 4757 C C . GLU A 1 577 ? 23.703 22.453 -15.367 1 93.62 577 GLU A C 1
ATOM 4759 O O . GLU A 1 577 ? 24.203 23.094 -16.297 1 93.62 577 GLU A O 1
ATOM 4764 N N . LEU A 1 578 ? 24.406 21.797 -14.438 1 93.5 578 LEU A N 1
ATOM 4765 C CA . LEU A 1 578 ? 25.859 21.625 -14.547 1 93.5 578 LEU A CA 1
ATOM 4766 C C . LEU A 1 578 ? 26.188 20.375 -15.352 1 93.5 578 LEU A C 1
ATOM 4768 O O . LEU A 1 578 ? 25.406 19.422 -15.367 1 93.5 578 LEU A O 1
ATOM 4772 N N . ASN A 1 579 ? 27.297 20.453 -16.031 1 91.56 579 ASN A N 1
ATOM 4773 C CA . ASN A 1 579 ? 27.828 19.234 -16.625 1 91.56 579 ASN A CA 1
ATOM 4774 C C . ASN A 1 579 ? 28.484 18.344 -15.586 1 91.56 579 ASN A C 1
ATOM 4776 O O . ASN A 1 579 ? 29.609 18.625 -15.141 1 91.56 579 ASN A O 1
ATOM 4780 N N . LEU A 1 580 ? 27.922 17.328 -15.258 1 90.56 580 LEU A N 1
ATOM 4781 C CA . LEU A 1 580 ? 28.297 16.453 -14.156 1 90.56 580 LEU A CA 1
ATOM 4782 C C . LEU A 1 580 ? 29.719 15.906 -14.359 1 90.56 580 LEU A C 1
ATOM 4784 O O . LEU A 1 580 ? 30.484 15.789 -13.406 1 90.56 580 LEU A O 1
ATOM 4788 N N . ASP A 1 581 ? 30.156 15.641 -15.562 1 89.81 581 ASP A N 1
ATOM 4789 C CA . ASP A 1 581 ? 31.469 15.047 -15.859 1 89.81 581 ASP A CA 1
ATOM 4790 C C . ASP A 1 581 ? 32.594 16.078 -15.742 1 89.81 581 ASP A C 1
ATOM 4792 O O . ASP A 1 581 ? 33.719 15.727 -15.438 1 89.81 581 ASP A O 1
ATOM 4796 N N . ASP A 1 582 ? 32.281 17.281 -15.898 1 91.31 582 ASP A N 1
ATOM 4797 C CA . ASP A 1 582 ? 33.281 18.328 -15.922 1 91.31 582 ASP A CA 1
ATOM 4798 C C . ASP A 1 582 ? 33.344 19.078 -14.594 1 91.31 582 ASP A C 1
ATOM 4800 O O . ASP A 1 582 ? 34.344 19.766 -14.312 1 91.31 582 ASP A O 1
ATOM 4804 N N . THR A 1 583 ? 32.344 18.938 -13.773 1 94.69 583 THR A N 1
ATOM 4805 C CA . THR A 1 583 ? 32.25 19.719 -12.547 1 94.69 583 THR A CA 1
ATOM 4806 C C . THR A 1 583 ? 33 19.031 -11.406 1 94.69 583 THR A C 1
ATOM 4808 O O . THR A 1 583 ? 32.812 17.828 -11.164 1 94.69 583 THR A O 1
ATOM 4811 N N . VAL A 1 584 ? 33.812 19.797 -10.688 1 95.62 584 VAL A N 1
ATOM 4812 C CA . VAL A 1 584 ? 34.5 19.297 -9.5 1 95.62 584 VAL A CA 1
ATOM 4813 C C . VAL A 1 584 ? 33.844 19.859 -8.25 1 95.62 584 VAL A C 1
ATOM 4815 O O . VAL A 1 584 ? 33.656 21.062 -8.125 1 95.62 584 VAL A O 1
ATOM 4818 N N . PHE A 1 585 ? 33.469 18.984 -7.391 1 97.44 585 PHE A N 1
ATOM 4819 C CA . PHE A 1 585 ? 32.906 19.391 -6.109 1 97.44 585 PHE A CA 1
ATOM 4820 C C . PHE A 1 585 ? 33.938 19.312 -5.008 1 97.44 585 PHE A C 1
ATOM 4822 O O . PHE A 1 585 ? 34.75 18.375 -4.973 1 97.44 585 PHE A O 1
ATOM 4829 N N . THR A 1 586 ? 33.969 20.25 -4.195 1 97 586 THR A N 1
ATOM 4830 C CA . THR A 1 586 ? 34.875 20.297 -3.07 1 97 586 THR A CA 1
ATOM 4831 C C . THR A 1 586 ? 34.125 20.219 -1.745 1 97 586 THR A C 1
ATOM 4833 O O . THR A 1 586 ? 33.188 21 -1.511 1 97 586 THR A O 1
ATOM 4836 N N . ILE A 1 587 ? 34.5 19.281 -0.943 1 96.88 587 ILE A N 1
ATOM 4837 C CA . ILE A 1 587 ? 33.906 19.156 0.393 1 96.88 587 ILE A CA 1
ATOM 4838 C C . ILE A 1 587 ? 34.719 20 1.383 1 96.88 587 ILE A C 1
ATOM 4840 O O . ILE A 1 587 ? 35.938 19.812 1.526 1 96.88 587 ILE A O 1
ATOM 4844 N N . LYS A 1 588 ? 34.031 20.859 2.008 1 96.38 588 LYS A N 1
ATOM 4845 C CA . LYS A 1 588 ? 34.656 21.766 2.961 1 96.38 588 LYS A CA 1
ATOM 4846 C C . LYS A 1 588 ? 34.344 21.344 4.398 1 96.38 588 LYS A C 1
ATOM 4848 O O . LYS A 1 588 ? 33.312 20.734 4.676 1 96.38 588 LYS A O 1
ATOM 4853 N N . ILE A 1 589 ? 35.25 21.656 5.266 1 95.25 589 ILE A N 1
ATOM 4854 C CA . ILE A 1 589 ? 35.094 21.312 6.676 1 95.25 589 ILE A CA 1
ATOM 4855 C C . ILE A 1 589 ? 35.375 22.547 7.539 1 95.25 589 ILE A C 1
ATOM 4857 O O . ILE A 1 589 ? 36.25 23.359 7.207 1 95.25 589 ILE A O 1
ATOM 4861 N N . LYS A 1 590 ? 34.625 22.703 8.492 1 95.19 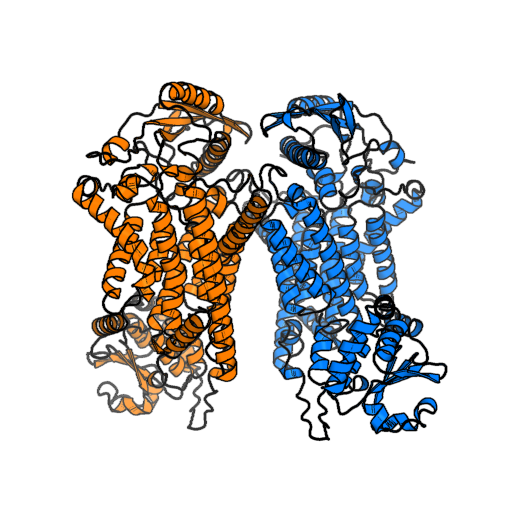590 LYS A N 1
ATOM 4862 C CA . LYS A 1 590 ? 34.781 23.781 9.469 1 95.19 590 LYS A CA 1
ATOM 4863 C C . LYS A 1 590 ? 34.594 23.266 10.891 1 95.19 590 LYS A C 1
ATOM 4865 O O . LYS A 1 590 ? 33.844 22.328 11.133 1 95.19 590 LYS A O 1
ATOM 4870 N N . THR A 1 591 ? 35.281 23.922 11.758 1 93.88 591 THR A N 1
ATOM 4871 C CA . THR A 1 591 ? 35.219 23.516 13.156 1 93.88 591 THR A CA 1
ATOM 4872 C C . THR A 1 591 ? 33.875 23.953 13.766 1 93.88 591 THR A C 1
ATOM 4874 O O . THR A 1 591 ? 33.375 25.031 13.43 1 93.88 591 THR A O 1
ATOM 4877 N N . ASN A 1 592 ? 33.344 23.188 14.656 1 95.44 592 ASN A N 1
ATOM 4878 C CA . ASN A 1 592 ? 32.125 23.438 15.391 1 95.44 592 ASN A CA 1
ATOM 4879 C C . ASN A 1 592 ? 32.25 23.031 16.859 1 95.44 592 ASN A C 1
ATOM 4881 O O . ASN A 1 592 ? 33.094 22.188 17.203 1 95.44 592 ASN A O 1
ATOM 4885 N N . SER A 1 593 ? 31.578 23.797 17.688 1 95.5 593 SER A N 1
ATOM 4886 C CA . SER A 1 593 ? 31.594 23.484 19.125 1 95.5 593 SER A CA 1
ATOM 4887 C C . SER A 1 593 ? 30.188 23.156 19.625 1 95.5 593 SER A C 1
ATOM 4889 O O . SER A 1 593 ? 29.234 23.875 19.328 1 95.5 593 SER A O 1
ATOM 4891 N N . ALA A 1 594 ? 30.062 22.094 20.375 1 95.12 594 ALA A N 1
ATOM 4892 C CA . ALA A 1 594 ? 28.812 21.672 21 1 95.12 594 ALA A CA 1
ATOM 4893 C C . ALA A 1 594 ? 29.047 21.266 22.453 1 95.12 594 ALA A C 1
ATOM 4895 O O . ALA A 1 594 ? 28.891 20.078 22.797 1 95.12 594 ALA A O 1
ATOM 4896 N N . PRO A 1 595 ? 29.266 22.25 23.281 1 94.31 595 PRO A N 1
ATOM 4897 C CA . PRO A 1 595 ? 29.578 21.938 24.688 1 94.31 595 PRO A CA 1
ATOM 4898 C C . PRO A 1 595 ? 28.328 21.594 25.5 1 94.31 595 PRO A C 1
ATOM 4900 O O . PRO A 1 595 ? 27.219 21.984 25.125 1 94.31 595 PRO A O 1
ATOM 4903 N N . SER A 1 596 ? 28.547 20.906 26.641 1 92.56 596 SER A N 1
ATOM 4904 C CA . SER A 1 596 ? 27.438 20.547 27.531 1 92.56 596 SER A CA 1
ATOM 4905 C C . SER A 1 596 ? 27.203 21.641 28.562 1 92.56 596 SER A C 1
ATOM 4907 O O . SER A 1 596 ? 26.359 21.484 29.453 1 92.56 596 SER A O 1
ATOM 4909 N N . PHE A 1 597 ? 27.953 22.766 28.484 1 94.75 597 PHE A N 1
ATOM 4910 C CA . PHE A 1 597 ? 27.797 23.906 29.375 1 94.75 597 PHE A CA 1
ATOM 4911 C C . PHE A 1 597 ? 27.531 25.188 28.578 1 94.75 597 PHE A C 1
ATOM 4913 O O . PHE A 1 597 ? 27.766 25.234 27.375 1 94.75 597 PHE A O 1
ATOM 4920 N N . TRP A 1 598 ? 26.984 26.188 29.25 1 97.5 598 TRP A N 1
ATOM 4921 C CA . TRP A 1 598 ? 26.578 27.422 28.578 1 97.5 598 TRP A CA 1
ATOM 4922 C C . TRP A 1 598 ? 27.797 28.266 28.219 1 97.5 598 TRP A C 1
ATOM 4924 O O . TRP A 1 598 ? 28.703 28.453 29.016 1 97.5 598 TRP A O 1
ATOM 4934 N N . VAL A 1 599 ? 27.891 28.672 26.969 1 97.81 599 VAL A N 1
ATOM 4935 C CA . VAL A 1 599 ? 28.922 29.562 26.453 1 97.81 599 VAL A CA 1
ATOM 4936 C C . VAL A 1 599 ? 28.297 30.812 25.859 1 97.81 599 VAL A C 1
ATOM 4938 O O . VAL A 1 599 ? 27.391 30.703 25.016 1 97.81 599 VAL A O 1
ATOM 4941 N N . TYR A 1 600 ? 28.781 31.938 26.297 1 97.75 600 TYR A N 1
ATOM 4942 C CA . TYR A 1 600 ? 28.25 33.188 25.781 1 97.75 600 TYR A CA 1
ATOM 4943 C C . TYR A 1 600 ? 28.516 33.312 24.281 1 97.75 600 TYR A C 1
ATOM 4945 O O . TYR A 1 600 ? 29.641 33.125 23.828 1 97.75 600 TYR A O 1
ATOM 4953 N N . ASP A 1 601 ? 27.484 33.625 23.438 1 98.12 601 ASP A N 1
ATOM 4954 C CA . ASP A 1 601 ? 27.5 33.938 22.016 1 98.12 601 ASP A CA 1
ATOM 4955 C C . ASP A 1 601 ? 27.984 32.75 21.203 1 98.12 601 ASP A C 1
ATOM 4957 O O . ASP A 1 601 ? 28.672 32.938 20.188 1 98.12 601 ASP A O 1
ATOM 4961 N N . LEU A 1 602 ? 27.703 31.578 21.672 1 97.81 602 LEU A N 1
ATOM 4962 C CA . LEU A 1 602 ? 28.188 30.359 21 1 97.81 602 LEU A CA 1
ATOM 4963 C C . LEU A 1 602 ? 27.641 30.266 19.578 1 97.81 602 LEU A C 1
ATOM 4965 O O . LEU A 1 602 ? 28.344 29.812 18.672 1 97.81 602 LEU A O 1
ATOM 4969 N N . LEU A 1 603 ? 26.391 30.625 19.391 1 98 603 LEU A N 1
ATOM 4970 C CA . LEU A 1 603 ? 25.812 30.562 18.047 1 98 603 LEU A CA 1
ATOM 4971 C C . LEU A 1 603 ? 26.656 31.344 17.047 1 98 603 LEU A C 1
ATOM 4973 O O . LEU A 1 603 ? 27.031 30.828 16 1 98 603 LEU A O 1
ATOM 4977 N N . ASN A 1 604 ? 26.938 32.562 17.391 1 97.81 604 ASN A N 1
ATOM 4978 C CA . ASN A 1 604 ? 27.734 33.406 16.484 1 97.81 604 ASN A CA 1
ATOM 4979 C C . ASN A 1 604 ? 29.141 32.875 16.312 1 97.81 604 ASN A C 1
ATOM 4981 O O . ASN A 1 604 ? 29.734 33 15.242 1 97.81 604 ASN A O 1
ATOM 4985 N N . GLN A 1 605 ? 29.703 32.312 17.344 1 97.44 605 GLN A N 1
ATOM 4986 C CA . GLN A 1 605 ? 31 31.688 17.234 1 97.44 605 GLN A CA 1
ATOM 4987 C C . GLN A 1 605 ? 30.984 30.531 16.25 1 97.44 605 GLN A C 1
ATOM 4989 O O . GLN A 1 605 ? 31.891 30.375 15.438 1 97.44 605 GLN A O 1
ATOM 4994 N N . ASN A 1 606 ? 29.938 29.75 16.359 1 97.56 606 ASN A N 1
ATOM 4995 C CA . ASN A 1 606 ? 29.797 28.609 15.469 1 97.56 606 ASN A CA 1
ATOM 4996 C C . ASN A 1 606 ? 29.484 29.047 14.039 1 97.56 606 ASN A C 1
ATOM 4998 O O . ASN A 1 606 ? 29.828 28.344 13.086 1 97.56 606 ASN A O 1
ATOM 5002 N N . LEU A 1 607 ? 28.781 30.125 13.867 1 97.5 607 LEU A N 1
ATOM 5003 C CA . LEU A 1 607 ? 28.453 30.641 12.547 1 97.5 607 LEU A CA 1
ATOM 5004 C C . LEU A 1 607 ? 29.672 31.234 11.867 1 97.5 607 LEU A C 1
ATOM 5006 O O . LEU A 1 607 ? 29.734 31.328 10.633 1 97.5 607 LEU A O 1
ATOM 5010 N N . SER A 1 608 ? 30.578 31.562 12.75 1 94.88 608 SER A N 1
ATOM 5011 C CA . SER A 1 608 ? 31.797 32.156 12.234 1 94.88 608 SER A CA 1
ATOM 5012 C C . SER A 1 608 ? 32.906 31.109 12.055 1 94.88 608 SER A C 1
ATOM 5014 O O . SER A 1 608 ? 32.719 29.938 12.398 1 94.88 608 SER A O 1
ATOM 5016 N N . GLY A 1 609 ? 33.938 31.453 11.383 1 91.12 609 GLY A N 1
ATOM 5017 C CA . GLY A 1 609 ? 35.062 30.531 11.18 1 91.12 609 GLY A CA 1
ATOM 5018 C C . GLY A 1 609 ? 35.375 30.312 9.711 1 91.12 609 GLY A C 1
ATOM 5019 O O . GLY A 1 609 ? 34.562 30.594 8.836 1 91.12 609 GLY A O 1
ATOM 5020 N N . GLU A 1 610 ? 36.562 29.75 9.57 1 94.12 610 GLU A N 1
ATOM 5021 C CA . GLU A 1 610 ? 37.031 29.547 8.203 1 94.12 610 GLU A CA 1
ATOM 5022 C C . GLU A 1 610 ? 36.844 28.094 7.762 1 94.12 610 GLU A C 1
ATOM 5024 O O . GLU A 1 610 ? 36.875 27.188 8.586 1 94.12 610 GLU A O 1
ATOM 5029 N N . TRP A 1 611 ? 36.594 27.906 6.547 1 96.38 611 TRP A N 1
ATOM 5030 C CA . TRP A 1 611 ? 36.438 26.594 5.941 1 96.38 611 TRP A CA 1
ATOM 5031 C C . TRP A 1 611 ? 37.75 26.125 5.316 1 96.38 611 TRP A C 1
ATOM 5033 O O . TRP A 1 611 ? 38.469 26.906 4.719 1 96.38 611 TRP A O 1
ATOM 5043 N N . SER A 1 612 ? 38.062 24.875 5.477 1 94.81 612 SER A N 1
ATOM 5044 C CA . SER A 1 612 ? 39.188 24.234 4.809 1 94.81 612 SER A CA 1
ATOM 5045 C C . SER A 1 612 ? 38.719 23.125 3.877 1 94.81 612 SER A C 1
ATOM 5047 O O . SER A 1 612 ? 37.594 22.641 4 1 94.81 612 SER A O 1
ATOM 5049 N N . ASN A 1 613 ? 39.562 22.734 2.975 1 94.38 613 ASN A N 1
ATOM 5050 C CA . ASN A 1 613 ? 39.219 21.672 2.039 1 94.38 613 ASN A CA 1
ATOM 5051 C C . ASN A 1 613 ? 39.469 20.297 2.648 1 94.38 613 ASN A C 1
ATOM 5053 O O . ASN A 1 613 ? 40.531 20.047 3.225 1 94.38 613 ASN A O 1
ATOM 5057 N N . LEU A 1 614 ? 38.531 19.547 2.613 1 92.94 614 LEU A N 1
ATOM 5058 C CA . LEU A 1 614 ? 38.625 18.203 3.137 1 92.94 614 LEU A CA 1
ATOM 5059 C C . LEU A 1 614 ? 38.938 17.203 2.014 1 92.94 614 LEU A C 1
ATOM 5061 O O . LEU A 1 614 ? 39.75 16.297 2.172 1 92.94 614 LEU A O 1
ATOM 5065 N N . GLY A 1 615 ? 38.156 17.344 0.937 1 94.25 615 GLY A N 1
ATOM 5066 C CA . GLY A 1 615 ? 38.281 16.438 -0.193 1 94.25 615 GLY A CA 1
ATOM 5067 C C . GLY A 1 615 ? 37.5 16.891 -1.415 1 94.25 615 GLY A C 1
ATOM 5068 O O . GLY A 1 615 ? 36.969 17.984 -1.435 1 94.25 615 GLY A O 1
ATOM 5069 N N . THR A 1 616 ? 37.594 16.016 -2.451 1 95 616 THR A N 1
ATOM 5070 C CA . THR A 1 616 ? 36.938 16.359 -3.697 1 95 616 THR A CA 1
ATOM 5071 C C . THR A 1 616 ? 36.094 15.188 -4.203 1 95 616 THR A C 1
ATOM 5073 O O . THR A 1 616 ? 36.375 14.039 -3.861 1 95 616 THR A O 1
ATOM 5076 N N . VAL A 1 617 ? 35.062 15.547 -4.871 1 95 617 VAL A N 1
ATOM 5077 C CA . VAL A 1 617 ? 34.156 14.594 -5.508 1 95 617 VAL A CA 1
ATOM 5078 C C . VAL A 1 617 ? 34.062 14.906 -7.004 1 95 617 VAL A C 1
ATOM 5080 O O . VAL A 1 617 ? 33.938 16.062 -7.398 1 95 617 VAL A O 1
ATOM 5083 N N . HIS A 1 618 ? 34.188 13.867 -7.793 1 94.19 618 HIS A N 1
ATOM 5084 C CA . HIS A 1 618 ? 34.062 13.977 -9.234 1 94.19 618 HIS A CA 1
ATOM 5085 C C . HIS A 1 618 ? 33.156 12.875 -9.789 1 94.19 618 HIS A C 1
ATOM 5087 O O . HIS A 1 618 ? 33 11.82 -9.164 1 94.19 618 HIS A O 1
ATOM 5093 N N . TRP A 1 619 ? 32.5 13.227 -10.828 1 92.56 619 TRP A N 1
ATOM 5094 C CA . TRP A 1 619 ? 31.688 12.258 -11.539 1 92.56 619 TRP A CA 1
ATOM 5095 C C . TRP A 1 619 ? 32.25 11.953 -12.914 1 92.56 619 TRP A C 1
ATOM 5097 O O . TRP A 1 619 ? 32.75 12.852 -13.594 1 92.56 619 TRP A O 1
ATOM 5107 N N . LYS A 1 620 ? 32.344 10.664 -13.281 1 88.38 620 LYS A N 1
ATOM 5108 C CA . LYS A 1 620 ? 32.75 10.227 -14.609 1 88.38 620 LYS A CA 1
ATOM 5109 C C . LYS A 1 620 ? 31.75 9.234 -15.195 1 88.38 620 LYS A C 1
ATOM 5111 O O . LYS A 1 620 ? 31.547 8.148 -14.648 1 88.38 620 LYS A O 1
ATOM 5116 N N . HIS A 1 621 ? 31.094 9.539 -16.266 1 83.88 621 HIS A N 1
ATOM 5117 C CA . HIS A 1 621 ? 30.109 8.688 -16.906 1 83.88 621 HIS A CA 1
ATOM 5118 C C . HIS A 1 621 ? 29.047 8.219 -15.922 1 83.88 621 HIS A C 1
ATOM 5120 O O . HIS A 1 621 ? 28.781 7.016 -15.82 1 83.88 621 HIS A O 1
ATOM 5126 N N . GLN A 1 622 ? 28.656 9.188 -15.078 1 84.19 622 GLN A N 1
ATOM 5127 C CA . GLN A 1 622 ? 27.562 8.992 -14.133 1 84.19 622 GLN A CA 1
ATOM 5128 C C . GLN A 1 622 ? 27.984 8.102 -12.969 1 84.19 622 GLN A C 1
ATOM 5130 O O . GLN A 1 622 ? 27.141 7.555 -12.258 1 84.19 622 GLN A O 1
ATOM 5135 N N . GLN A 1 623 ? 29.266 7.938 -12.836 1 85.81 623 GLN A N 1
ATOM 5136 C CA . GLN A 1 623 ? 29.781 7.203 -11.688 1 85.81 623 GLN A CA 1
ATOM 5137 C C . GLN A 1 623 ? 30.391 8.148 -10.656 1 85.81 623 GLN A C 1
ATOM 5139 O O . GLN A 1 623 ? 31.078 9.109 -11.023 1 85.81 623 GLN A O 1
ATOM 5144 N N . PHE A 1 624 ? 30.125 7.918 -9.438 1 90.81 624 PHE A N 1
ATOM 5145 C CA . PHE A 1 624 ? 30.547 8.742 -8.305 1 90.81 624 PHE A CA 1
ATOM 5146 C C . PHE A 1 624 ? 31.938 8.344 -7.832 1 90.81 624 PHE A C 1
ATOM 5148 O O . PHE A 1 624 ? 32.219 7.164 -7.605 1 90.81 624 PHE A O 1
ATOM 5155 N N . HIS A 1 625 ? 32.875 9.289 -7.773 1 89.5 625 HIS A N 1
ATOM 5156 C CA . HIS A 1 625 ? 34.219 9.086 -7.254 1 89.5 625 HIS A CA 1
ATOM 5157 C C . HIS A 1 625 ? 34.562 10.133 -6.195 1 89.5 625 HIS A C 1
ATOM 5159 O O . HIS A 1 625 ? 34.281 11.32 -6.371 1 89.5 625 HIS A O 1
ATOM 5165 N N . SER A 1 626 ? 35.031 9.633 -5.043 1 92 626 SER A N 1
ATOM 5166 C CA . SER A 1 626 ? 35.406 10.531 -3.959 1 92 626 SER A CA 1
ATOM 5167 C C . SER A 1 626 ? 36.719 10.133 -3.336 1 92 626 SER A C 1
ATOM 5169 O O . SER A 1 626 ? 37.062 8.945 -3.289 1 92 626 SER A O 1
ATOM 5171 N N . ASN A 1 627 ? 37.531 11.062 -2.848 1 88.25 627 ASN A N 1
ATOM 5172 C CA . ASN A 1 627 ? 38.781 10.789 -2.141 1 88.25 627 ASN A CA 1
ATOM 5173 C C . ASN A 1 627 ? 38.656 11.062 -0.646 1 88.25 627 ASN A C 1
ATOM 5175 O O . ASN A 1 627 ? 39.656 11.25 0.044 1 88.25 627 ASN A O 1
ATOM 5179 N N . LEU A 1 628 ? 37.438 11.133 -0.153 1 84.5 628 LEU A N 1
ATOM 5180 C CA . LEU A 1 628 ? 37.156 11.5 1.227 1 84.5 628 LEU A CA 1
ATOM 5181 C C . LEU A 1 628 ? 37.656 10.438 2.195 1 84.5 628 LEU A C 1
ATOM 5183 O O . LEU A 1 628 ? 38.062 10.758 3.312 1 84.5 628 LEU A O 1
ATOM 5187 N N . SER A 1 629 ? 37.531 9.18 1.882 1 71 629 SER A N 1
ATOM 5188 C CA . SER A 1 629 ? 37.906 8.086 2.779 1 71 629 SER A CA 1
ATOM 5189 C C . SER A 1 629 ? 39.344 8.242 3.266 1 71 629 SER A C 1
ATOM 5191 O O . SER A 1 629 ? 39.625 8.117 4.461 1 71 629 SER A O 1
ATOM 5193 N N . GLN A 1 630 ? 40.188 8.539 2.463 1 67.94 630 GLN A N 1
ATOM 5194 C CA . GLN A 1 630 ? 41.594 8.711 2.797 1 67.94 630 GLN A CA 1
ATOM 5195 C C . GLN A 1 630 ? 41.812 9.953 3.65 1 67.94 630 GLN A C 1
ATOM 5197 O O . GLN A 1 630 ? 42.594 9.938 4.594 1 67.94 630 GLN A O 1
ATOM 5202 N N . MET A 1 631 ? 40.938 10.805 3.484 1 70.12 631 MET A N 1
ATOM 5203 C CA . MET A 1 631 ? 41.156 12.094 4.133 1 70.12 631 MET A CA 1
ATOM 5204 C C . MET A 1 631 ? 40.562 12.094 5.547 1 70.12 631 MET A C 1
ATOM 5206 O O . MET A 1 631 ? 41.125 12.719 6.449 1 70.12 631 MET A O 1
ATOM 5210 N N . LEU A 1 632 ? 39.438 11.445 5.676 1 72 632 LEU A N 1
ATOM 5211 C CA . LEU A 1 632 ? 38.844 11.352 7 1 72 632 LEU A CA 1
ATOM 5212 C C . LEU A 1 632 ? 39.688 10.508 7.938 1 72 632 LEU A C 1
ATOM 5214 O O . LEU A 1 632 ? 39.781 10.797 9.133 1 72 632 LEU A O 1
ATOM 5218 N N . LEU A 1 633 ? 40.188 9.445 7.363 1 60.94 633 LEU A N 1
ATOM 5219 C CA . LEU A 1 633 ? 41.125 8.648 8.148 1 60.94 633 LEU A CA 1
ATOM 5220 C C . LEU A 1 633 ? 42.312 9.508 8.602 1 60.94 633 LEU A C 1
ATOM 5222 O O . LEU A 1 633 ? 42.75 9.398 9.742 1 60.94 633 LEU A O 1
ATOM 5226 N N . ASN A 1 634 ? 42.688 10.312 7.719 1 54.34 634 ASN A N 1
ATOM 5227 C CA . ASN A 1 634 ? 43.812 11.211 8.031 1 54.34 634 ASN A CA 1
ATOM 5228 C C . ASN A 1 634 ? 43.406 12.273 9.047 1 54.34 634 ASN A C 1
ATOM 5230 O O . ASN A 1 634 ? 44.188 12.641 9.922 1 54.34 634 ASN A O 1
ATOM 5234 N N . HIS A 1 635 ? 42.188 12.578 8.906 1 55.16 635 HIS A N 1
ATOM 5235 C CA . HIS A 1 635 ? 41.688 13.594 9.812 1 55.16 635 HIS A CA 1
ATOM 5236 C C . HIS A 1 635 ? 41.375 13.016 11.188 1 55.16 635 HIS A C 1
ATOM 5238 O O . HIS A 1 635 ? 41.562 13.695 12.203 1 55.16 635 HIS A O 1
ATOM 5244 N N . ALA A 1 636 ? 40.781 11.789 11.25 1 54.38 636 ALA A N 1
ATOM 5245 C CA . ALA A 1 636 ? 40.562 11.078 12.5 1 54.38 636 ALA A CA 1
ATOM 5246 C C . ALA A 1 636 ? 41.875 10.781 13.211 1 54.38 636 ALA A C 1
ATOM 5248 O O . ALA A 1 636 ? 41.938 10.82 14.438 1 54.38 636 ALA A O 1
ATOM 5249 N N . SER A 1 637 ? 42.812 10.336 12.398 1 42.41 637 SER A N 1
ATOM 5250 C CA . SER A 1 637 ? 44.156 10.148 12.961 1 42.41 637 SER A CA 1
ATOM 5251 C C . SER A 1 637 ? 44.688 11.453 13.539 1 42.41 637 SER A C 1
ATOM 5253 O O . SER A 1 637 ? 45.406 11.438 14.523 1 42.41 637 SER A O 1
ATOM 5255 N N . LEU A 1 638 ? 44.281 12.445 12.938 1 37.97 638 LEU A N 1
ATOM 5256 C CA . LEU A 1 638 ? 44.719 13.703 13.523 1 37.97 638 LEU A CA 1
ATOM 5257 C C . LEU A 1 638 ? 43.938 14.008 14.797 1 37.97 638 LEU A C 1
ATOM 5259 O O . LEU A 1 638 ? 44.406 14.727 15.68 1 37.97 638 LEU A O 1
ATOM 5263 N N . LYS A 1 639 ? 42.719 13.531 14.664 1 45.16 639 LYS A N 1
ATOM 5264 C CA . LYS A 1 639 ? 41.906 13.734 15.844 1 45.16 639 LYS A CA 1
ATOM 5265 C C . LYS A 1 639 ? 42.219 12.727 16.938 1 45.16 639 LYS A C 1
ATOM 5267 O O . LYS A 1 639 ? 41.719 12.828 18.047 1 45.16 639 LYS A O 1
ATOM 5272 N N . SER A 1 640 ? 42.562 11.422 16.578 1 34 640 SER A N 1
ATOM 5273 C CA . SER A 1 640 ? 42.906 10.469 17.625 1 34 640 SER A CA 1
ATOM 5274 C C . SER A 1 640 ? 43.844 11.07 18.656 1 34 640 SER A C 1
ATOM 5276 O O . SER A 1 640 ? 44.219 10.422 19.625 1 34 640 SER A O 1
ATOM 5278 N N . SER A 1 641 ? 44.562 12.008 18.312 1 29.75 641 SER A N 1
ATOM 5279 C CA . SER A 1 641 ? 45.438 12.406 19.406 1 29.75 641 SER A CA 1
ATOM 5280 C C . SER A 1 641 ? 44.625 12.961 20.578 1 29.75 641 SER A C 1
ATOM 5282 O O . SER A 1 641 ? 45.156 13.117 21.688 1 29.75 641 SER A O 1
ATOM 5284 N N . TYR A 1 642 ? 43.406 13.625 20.328 1 26.47 642 TYR A N 1
ATOM 5285 C CA . TYR A 1 642 ? 42.844 14.141 21.562 1 26.47 642 TYR A CA 1
ATOM 5286 C C . TYR A 1 642 ? 41.906 13.125 22.188 1 26.47 642 TYR A C 1
ATOM 5288 O O . TYR A 1 642 ? 41.844 12.992 23.422 1 26.47 642 TYR A O 1
ATOM 5296 N N . TRP A 1 643 ? 40.594 12.719 21.75 1 24.98 643 TRP A N 1
ATOM 5297 C CA . TRP A 1 643 ? 39.688 11.953 22.594 1 24.98 643 TRP A CA 1
ATOM 5298 C C . TRP A 1 643 ? 39.75 10.469 22.266 1 24.98 643 TRP A C 1
ATOM 5300 O O . TRP A 1 643 ? 39.875 10.094 21.094 1 24.98 643 TRP A O 1
ATOM 5310 N N . PRO A 1 644 ? 40.094 9.523 23.219 1 26.03 644 PRO A N 1
ATOM 5311 C CA . PRO A 1 644 ? 40.156 8.062 23.203 1 26.03 644 PRO A CA 1
ATOM 5312 C C . PRO A 1 644 ? 38.875 7.426 22.703 1 26.03 644 PRO A C 1
ATOM 5314 O O . PRO A 1 644 ? 37.781 7.848 23.094 1 26.03 644 PRO A O 1
ATOM 5317 N N . THR A 1 645 ? 38.656 6.973 21.5 1 26.75 645 THR A N 1
ATOM 5318 C CA . THR A 1 645 ? 37.562 6.254 20.828 1 26.75 645 THR A CA 1
ATOM 5319 C C . THR A 1 645 ? 37.156 5.016 21.625 1 26.75 645 THR A C 1
ATOM 5321 O O . THR A 1 645 ? 37.906 4.035 21.672 1 26.75 645 THR A O 1
ATOM 5324 N N . VAL A 1 646 ? 36.406 5.031 22.703 1 24.7 646 VAL A N 1
ATOM 5325 C CA . VAL A 1 646 ? 35.875 3.846 23.375 1 24.7 646 VAL A CA 1
ATOM 5326 C C . VAL A 1 646 ? 34.938 3.102 22.438 1 24.7 646 VAL A C 1
ATOM 5328 O O . VAL A 1 646 ? 33.906 3.643 22.016 1 24.7 646 VAL A O 1
ATOM 5331 N N . THR A 1 647 ? 35.375 2.324 21.484 1 22.83 647 THR A N 1
ATOM 5332 C CA . THR A 1 647 ? 34.656 1.357 20.656 1 22.83 647 THR A CA 1
ATOM 5333 C C . THR A 1 647 ? 33.844 0.405 21.516 1 22.83 647 THR A C 1
ATOM 5335 O O . THR A 1 647 ? 34.375 -0.256 22.406 1 22.83 647 THR A O 1
ATOM 5338 N N . PRO A 1 648 ? 32.562 0.711 21.844 1 21.92 648 PRO A N 1
ATOM 5339 C CA . PRO A 1 648 ? 31.938 -0.366 22.641 1 21.92 648 PRO A CA 1
ATOM 5340 C C . PRO A 1 648 ? 32.031 -1.725 21.953 1 21.92 648 PRO A C 1
ATOM 5342 O O . PRO A 1 648 ? 31.859 -1.813 20.734 1 21.92 648 PRO A O 1
ATOM 5345 N N . GLU A 1 649 ? 32.781 -2.678 22.5 1 20.73 649 GLU A N 1
ATOM 5346 C CA . GLU A 1 649 ? 32.719 -4.105 22.219 1 20.73 649 GLU A CA 1
ATOM 5347 C C . GLU A 1 649 ? 31.266 -4.605 22.328 1 20.73 649 GLU A C 1
ATOM 5349 O O . GLU A 1 649 ? 30.531 -4.203 23.234 1 20.73 649 GLU A O 1
ATOM 5354 N N . MET B 1 1 ? -18.953 1.447 -32.438 1 74.38 1 MET B N 1
ATOM 5355 C CA . MET B 1 1 ? -18.172 0.535 -31.594 1 74.38 1 MET B CA 1
ATOM 5356 C C . MET B 1 1 ? -18.734 0.463 -30.188 1 74.38 1 MET B C 1
ATOM 5358 O O . MET B 1 1 ? -18.953 -0.627 -29.656 1 74.38 1 MET B O 1
ATOM 5362 N N . TYR B 1 2 ? -19.188 1.621 -29.734 1 82 2 TYR B N 1
ATOM 5363 C CA . TYR B 1 2 ? -19.719 1.658 -28.375 1 82 2 TYR B CA 1
ATOM 5364 C C . TYR B 1 2 ? -21.062 0.924 -28.297 1 82 2 TYR B C 1
ATOM 5366 O O . TYR B 1 2 ? -21.281 0.118 -27.391 1 82 2 TYR B O 1
ATOM 5374 N N . HIS B 1 3 ? -21.891 1.115 -29.266 1 86.12 3 HIS B N 1
ATOM 5375 C CA . HIS B 1 3 ? -23.188 0.473 -29.25 1 86.12 3 HIS B CA 1
ATOM 5376 C C . HIS B 1 3 ? -23.062 -1.038 -29.422 1 86.12 3 HIS B C 1
ATOM 5378 O O . HIS B 1 3 ? -23.812 -1.8 -28.812 1 86.12 3 HIS B O 1
ATOM 5384 N N . PHE B 1 4 ? -22.172 -1.421 -30.25 1 89.25 4 PHE B N 1
ATOM 5385 C CA . PHE B 1 4 ? -21.906 -2.844 -30.438 1 89.25 4 PHE B CA 1
ATOM 5386 C C . PHE B 1 4 ? -21.422 -3.479 -29.141 1 89.25 4 PHE B C 1
ATOM 5388 O O . PHE B 1 4 ? -21.891 -4.547 -28.75 1 89.25 4 PHE B O 1
ATOM 5395 N N . ILE B 1 5 ? -20.469 -2.811 -28.5 1 90.38 5 ILE B N 1
ATOM 5396 C CA . ILE B 1 5 ? -19.906 -3.312 -27.25 1 90.38 5 ILE B CA 1
ATOM 5397 C C . ILE B 1 5 ? -21 -3.422 -26.188 1 90.38 5 ILE B C 1
ATOM 5399 O O . ILE B 1 5 ? -21.109 -4.441 -25.5 1 90.38 5 ILE B O 1
ATOM 5403 N N . TYR B 1 6 ? -21.781 -2.398 -26.141 1 92.69 6 TYR B N 1
ATOM 5404 C CA . TYR B 1 6 ? -22.859 -2.398 -25.156 1 92.69 6 TYR B CA 1
ATOM 5405 C C . TYR B 1 6 ? -23.828 -3.541 -25.406 1 92.69 6 TYR B C 1
ATOM 5407 O O . TYR B 1 6 ? -24.234 -4.238 -24.469 1 92.69 6 TYR B O 1
ATOM 5415 N N . THR B 1 7 ? -24.234 -3.777 -26.625 1 92.75 7 THR B N 1
ATOM 5416 C CA . THR B 1 7 ? -25.188 -4.824 -26.969 1 92.75 7 THR B CA 1
ATOM 5417 C C . THR B 1 7 ? -24.625 -6.203 -26.656 1 92.75 7 THR B C 1
ATOM 5419 O O . THR B 1 7 ? -25.328 -7.066 -26.141 1 92.75 7 THR B O 1
ATOM 5422 N N . LYS B 1 8 ? -23.422 -6.375 -27.016 1 92.94 8 LYS B N 1
ATOM 5423 C CA . LYS B 1 8 ? -22.781 -7.66 -26.75 1 92.94 8 LYS B CA 1
ATOM 5424 C C . LYS B 1 8 ? -22.656 -7.91 -25.25 1 92.94 8 LYS B C 1
ATOM 5426 O O . LYS B 1 8 ? -22.875 -9.031 -24.781 1 92.94 8 LYS B O 1
ATOM 5431 N N . ILE B 1 9 ? -22.297 -6.879 -24.5 1 94.25 9 ILE B N 1
ATOM 5432 C CA . ILE B 1 9 ? -22.172 -6.988 -23.062 1 94.25 9 ILE B CA 1
ATOM 5433 C C . ILE B 1 9 ? -23.531 -7.316 -22.438 1 94.25 9 ILE B C 1
ATOM 5435 O O . ILE B 1 9 ? -23.625 -8.18 -21.562 1 94.25 9 ILE B O 1
ATOM 5439 N N . TYR B 1 10 ? -24.516 -6.637 -22.922 1 93.38 10 TYR B N 1
ATOM 5440 C CA . TYR B 1 10 ? -25.859 -6.871 -22.406 1 93.38 10 TYR B CA 1
ATOM 5441 C C . TYR B 1 10 ? -26.312 -8.305 -22.672 1 93.38 10 TYR B C 1
ATOM 5443 O O . TYR B 1 10 ? -26.859 -8.969 -21.781 1 93.38 10 TYR B O 1
ATOM 5451 N N . GLN B 1 11 ? -26.062 -8.781 -23.828 1 93.44 11 GLN B N 1
ATOM 5452 C CA . GLN B 1 11 ? -26.422 -10.141 -24.219 1 93.44 11 GLN B CA 1
ATOM 5453 C C . GLN B 1 11 ? -25.703 -11.172 -23.359 1 93.44 11 GLN B C 1
ATOM 5455 O O . GLN B 1 11 ? -26.312 -12.141 -22.906 1 93.44 11 GLN B O 1
ATOM 5460 N N . LEU B 1 12 ? -24.453 -10.984 -23.219 1 93.88 12 LEU B N 1
ATOM 5461 C CA . LEU B 1 12 ? -23.656 -11.93 -22.438 1 93.88 12 LEU B CA 1
ATOM 5462 C C . LEU B 1 12 ? -24.031 -11.891 -20.969 1 93.88 12 LEU B C 1
ATOM 5464 O O . LEU B 1 12 ? -24.031 -12.922 -20.297 1 93.88 12 LEU B O 1
ATOM 5468 N N . HIS B 1 13 ? -24.328 -10.727 -20.484 1 93.94 13 HIS B N 1
ATOM 5469 C CA . HIS B 1 13 ? -24.672 -10.586 -19.078 1 93.94 13 HIS B CA 1
ATOM 5470 C C . HIS B 1 13 ? -25.969 -11.32 -18.75 1 93.94 13 HIS B C 1
ATOM 5472 O O . HIS B 1 13 ? -26.125 -11.891 -17.656 1 93.94 13 HIS B O 1
ATOM 5478 N N . THR B 1 14 ? -26.938 -11.359 -19.625 1 91.62 14 THR B N 1
ATOM 5479 C CA . THR B 1 14 ? -28.266 -11.898 -19.375 1 91.62 14 THR B CA 1
ATOM 5480 C C . THR B 1 14 ? -28.266 -13.422 -19.469 1 91.62 14 THR B C 1
ATOM 5482 O O . THR B 1 14 ? -29.219 -14.078 -19.078 1 91.62 14 THR B O 1
ATOM 5485 N N . LYS B 1 15 ? -27.203 -13.977 -19.922 1 94.5 15 LYS B N 1
ATOM 5486 C CA . LYS B 1 15 ? -27.109 -15.43 -20.016 1 94.5 15 LYS B CA 1
ATOM 5487 C C . LYS B 1 15 ? -26.516 -16.031 -18.75 1 94.5 15 LYS B C 1
ATOM 5489 O O . LYS B 1 15 ? -25.359 -15.742 -18.406 1 94.5 15 LYS B O 1
ATOM 5494 N N . PRO B 1 16 ? -27.188 -16.859 -18.094 1 94.94 16 PRO B N 1
ATOM 5495 C CA . PRO B 1 16 ? -26.672 -17.453 -16.859 1 94.94 16 PRO B CA 1
ATOM 5496 C C . PRO B 1 16 ? -25.719 -18.609 -17.125 1 94.94 16 PRO B C 1
ATOM 5498 O O . PRO B 1 16 ? -25.844 -19.312 -18.141 1 94.94 16 PRO B O 1
ATOM 5501 N N . ALA B 1 17 ? -24.766 -18.797 -16.297 1 96.25 17 ALA B N 1
ATOM 5502 C CA . ALA B 1 17 ? -23.797 -19.891 -16.312 1 96.25 17 ALA B CA 1
ATOM 5503 C C . ALA B 1 17 ? -23.5 -20.406 -14.914 1 96.25 17 ALA B C 1
ATOM 5505 O O . ALA B 1 17 ? -23.719 -19.703 -13.93 1 96.25 17 ALA B O 1
ATOM 5506 N N . PRO B 1 18 ? -23.062 -21.719 -14.859 1 96.5 18 PRO B N 1
ATOM 5507 C CA . PRO B 1 18 ? -22.688 -22.234 -13.539 1 96.5 18 PRO B CA 1
ATOM 5508 C C . PRO B 1 18 ? -21.484 -21.5 -12.938 1 96.5 18 PRO B C 1
ATOM 5510 O O . PRO B 1 18 ? -20.578 -21.109 -13.672 1 96.5 18 PRO B O 1
ATOM 5513 N N . ALA B 1 19 ? -21.438 -21.406 -11.641 1 96.62 19 ALA B N 1
ATOM 5514 C CA . ALA B 1 19 ? -20.375 -20.656 -10.953 1 96.62 19 ALA B CA 1
ATOM 5515 C C . ALA B 1 19 ? -19.141 -21.531 -10.75 1 96.62 19 ALA B C 1
ATOM 5517 O O . ALA B 1 19 ? -18.094 -21.031 -10.328 1 96.62 19 ALA B O 1
ATOM 5518 N N . THR B 1 20 ? -19.156 -22.797 -11.086 1 95.44 20 THR B N 1
ATOM 5519 C CA . THR B 1 20 ? -18.125 -23.781 -10.797 1 95.44 20 THR B CA 1
ATOM 5520 C C . THR B 1 20 ? -16.781 -23.328 -11.359 1 95.44 20 THR B C 1
ATOM 5522 O O . THR B 1 20 ? -15.766 -23.328 -10.648 1 95.44 20 THR B O 1
ATOM 5525 N N . GLY B 1 21 ? -16.75 -22.938 -12.586 1 96.88 21 GLY B N 1
ATOM 5526 C CA . GLY B 1 21 ? -15.5 -22.516 -13.211 1 96.88 21 GLY B CA 1
ATOM 5527 C C . GLY B 1 21 ? -14.875 -21.312 -12.547 1 96.88 21 GLY B C 1
ATOM 5528 O O . GLY B 1 21 ? -13.648 -21.234 -12.414 1 96.88 21 GLY B O 1
ATOM 5529 N N . ILE B 1 22 ? -15.68 -20.391 -12.062 1 97.62 22 ILE B N 1
ATOM 5530 C CA . ILE B 1 22 ? -15.195 -19.172 -11.43 1 97.62 22 ILE B CA 1
ATOM 5531 C C . ILE B 1 22 ? -14.578 -19.5 -10.078 1 97.62 22 ILE B C 1
ATOM 5533 O O . ILE B 1 22 ? -13.531 -18.953 -9.719 1 97.62 22 ILE B O 1
ATOM 5537 N N . GLY B 1 23 ? -15.266 -20.344 -9.32 1 97.56 23 GLY B N 1
ATOM 5538 C CA . GLY B 1 23 ? -14.711 -20.766 -8.047 1 97.56 23 GLY B CA 1
ATOM 5539 C C . GLY B 1 23 ? -13.359 -21.438 -8.18 1 97.56 23 GLY B C 1
ATOM 5540 O O . GLY B 1 23 ? -12.445 -21.172 -7.391 1 97.56 23 GLY B O 1
ATOM 5541 N N . LEU B 1 24 ? -13.227 -22.281 -9.188 1 97.56 24 LEU B N 1
ATOM 5542 C CA . LEU B 1 24 ? -11.961 -22.969 -9.43 1 97.56 24 LEU B CA 1
ATOM 5543 C C . LEU B 1 24 ? -10.891 -21.984 -9.891 1 97.56 24 LEU B C 1
ATOM 5545 O O . LEU B 1 24 ? -9.727 -22.094 -9.492 1 97.56 24 LEU B O 1
ATOM 5549 N N . PHE B 1 25 ? -11.281 -21.078 -10.781 1 98.12 25 PHE B N 1
ATOM 5550 C CA . PHE B 1 25 ? -10.367 -20.047 -11.242 1 98.12 25 PHE B CA 1
ATOM 5551 C C . PHE B 1 25 ? -9.773 -19.281 -10.062 1 98.12 25 PHE B C 1
ATOM 5553 O O . PHE B 1 25 ? -8.555 -19.094 -9.992 1 98.12 25 PHE B O 1
ATOM 5560 N N . ARG B 1 26 ? -10.625 -18.859 -9.109 1 98.31 26 ARG B N 1
ATOM 5561 C CA . ARG B 1 26 ? -10.18 -18.172 -7.898 1 98.31 26 ARG B CA 1
ATOM 5562 C C . ARG B 1 26 ? -9.211 -19.047 -7.098 1 98.31 26 ARG B C 1
ATOM 5564 O O . ARG B 1 26 ? -8.164 -18.578 -6.652 1 98.31 26 ARG B O 1
ATOM 5571 N N . LEU B 1 27 ? -9.594 -20.281 -6.898 1 98.31 27 LEU B N 1
ATOM 5572 C CA . LEU B 1 27 ? -8.812 -21.219 -6.102 1 98.31 27 LEU B CA 1
ATOM 5573 C C . LEU B 1 27 ? -7.41 -21.391 -6.672 1 98.31 27 LEU B C 1
ATOM 5575 O O . LEU B 1 27 ? -6.422 -21.234 -5.949 1 98.31 27 LEU B O 1
ATOM 5579 N N . PHE B 1 28 ? -7.34 -21.594 -7.941 1 98.38 28 PHE B N 1
ATOM 5580 C CA . PHE B 1 28 ? -6.047 -21.828 -8.57 1 98.38 28 PHE B CA 1
ATOM 5581 C C . PHE B 1 28 ? -5.242 -20.531 -8.648 1 98.38 28 PHE B C 1
ATOM 5583 O O . PHE B 1 28 ? -4.012 -20.547 -8.547 1 98.38 28 PHE B O 1
ATOM 5590 N N . TYR B 1 29 ? -5.895 -19.359 -8.93 1 98.44 29 TYR B N 1
ATOM 5591 C CA . TYR B 1 29 ? -5.199 -18.078 -8.852 1 98.44 29 TYR B CA 1
ATOM 5592 C C . TYR B 1 29 ? -4.527 -17.906 -7.492 1 98.44 29 TYR B C 1
ATOM 5594 O O . TYR B 1 29 ? -3.359 -17.516 -7.418 1 98.44 29 TYR B O 1
ATOM 5602 N N . GLY B 1 30 ? -5.34 -18.203 -6.414 1 98.75 30 GLY B N 1
ATOM 5603 C CA . GLY B 1 30 ? -4.797 -18.109 -5.066 1 98.75 30 GLY B CA 1
ATOM 5604 C C . GLY B 1 30 ? -3.604 -19.016 -4.84 1 98.75 30 GLY B C 1
ATOM 5605 O O . GLY B 1 30 ? -2.645 -18.625 -4.164 1 98.75 30 GLY B O 1
ATOM 5606 N N . MET B 1 31 ? -3.6 -20.172 -5.426 1 98.56 31 MET B N 1
ATOM 5607 C CA . MET B 1 31 ? -2.516 -21.125 -5.242 1 98.56 31 MET B CA 1
ATOM 5608 C C . MET B 1 31 ? -1.237 -20.641 -5.914 1 98.56 31 MET B C 1
ATOM 5610 O O . MET B 1 31 ? -0.154 -20.719 -5.332 1 98.56 31 MET B O 1
ATOM 5614 N N . VAL B 1 32 ? -1.39 -20.172 -7.121 1 98.38 32 VAL B N 1
ATOM 5615 C CA . VAL B 1 32 ? -0.231 -19.656 -7.84 1 98.38 32 VAL B CA 1
ATOM 5616 C C . VAL B 1 32 ? 0.339 -18.453 -7.098 1 98.38 32 VAL B C 1
ATOM 5618 O O . VAL B 1 32 ? 1.557 -18.328 -6.941 1 98.38 32 VAL B O 1
ATOM 5621 N N . LEU B 1 33 ? -0.546 -17.609 -6.625 1 98.5 33 LEU B N 1
ATOM 5622 C CA . LEU B 1 33 ? -0.129 -16.453 -5.848 1 98.5 33 LEU B CA 1
ATOM 5623 C C . LEU B 1 33 ? 0.602 -16.875 -4.578 1 98.5 33 LEU B C 1
ATOM 5625 O O . LEU B 1 33 ? 1.661 -16.328 -4.254 1 98.5 33 LEU B O 1
ATOM 5629 N N . PHE B 1 34 ? 0.029 -17.844 -3.852 1 98.69 34 PHE B N 1
ATOM 5630 C CA . PHE B 1 34 ? 0.612 -18.312 -2.602 1 98.69 34 PHE B CA 1
ATOM 5631 C C . PHE B 1 34 ? 2.008 -18.875 -2.832 1 98.69 34 PHE B C 1
ATOM 5633 O O . PHE B 1 34 ? 2.932 -18.594 -2.066 1 98.69 34 PHE B O 1
ATOM 5640 N N . GLN B 1 35 ? 2.146 -19.672 -3.871 1 97.88 35 GLN B N 1
ATOM 5641 C CA . GLN B 1 35 ? 3.449 -20.234 -4.207 1 97.88 35 GLN B CA 1
ATOM 5642 C C . GLN B 1 35 ? 4.465 -19.125 -4.504 1 97.88 35 GLN B C 1
ATOM 5644 O O . GLN B 1 35 ? 5.617 -19.203 -4.082 1 97.88 35 GLN B O 1
ATOM 5649 N N . GLU B 1 36 ? 4.062 -18.109 -5.234 1 97.25 36 GLU B N 1
ATOM 5650 C CA . GLU B 1 36 ? 4.949 -17 -5.531 1 97.25 36 GLU B CA 1
ATOM 5651 C C . GLU B 1 36 ? 5.379 -16.266 -4.258 1 97.25 36 GLU B C 1
ATOM 5653 O O . GLU B 1 36 ? 6.543 -15.891 -4.113 1 97.25 36 GLU B O 1
ATOM 5658 N N . ILE B 1 37 ? 4.449 -16.062 -3.344 1 98.31 37 ILE B N 1
ATOM 5659 C CA . ILE B 1 37 ? 4.762 -15.367 -2.096 1 98.31 37 ILE B CA 1
ATOM 5660 C C . ILE B 1 37 ? 5.766 -16.188 -1.289 1 98.31 37 ILE B C 1
ATOM 5662 O O . ILE B 1 37 ? 6.695 -15.641 -0.697 1 98.31 37 ILE B O 1
ATOM 5666 N N . CYS B 1 38 ? 5.598 -17.516 -1.293 1 98.31 38 CYS B N 1
ATOM 5667 C CA . CYS B 1 38 ? 6.562 -18.391 -0.625 1 98.31 38 CYS B CA 1
ATOM 5668 C C . CYS B 1 38 ? 7.949 -18.234 -1.236 1 98.31 38 CYS B C 1
ATOM 5670 O O . CYS B 1 38 ? 8.953 -18.219 -0.518 1 98.31 38 CYS B O 1
ATOM 5672 N N . PHE B 1 39 ? 7.984 -18.141 -2.547 1 97.69 39 PHE B N 1
ATOM 5673 C CA . PHE B 1 39 ? 9.242 -17.906 -3.246 1 97.69 39 PHE B CA 1
ATOM 5674 C C . PHE B 1 39 ? 9.875 -16.594 -2.803 1 97.69 39 PHE B C 1
ATOM 5676 O O . PHE B 1 39 ? 11.07 -16.531 -2.514 1 97.69 39 PHE B O 1
ATOM 5683 N N . LEU B 1 40 ? 9.086 -15.547 -2.725 1 97.81 40 LEU B N 1
ATOM 5684 C CA . LEU B 1 40 ? 9.562 -14.234 -2.316 1 97.81 40 LEU B CA 1
ATOM 5685 C C . LEU B 1 40 ? 10.078 -14.258 -0.881 1 97.81 40 LEU B C 1
ATOM 5687 O O . LEU B 1 40 ? 11.062 -13.602 -0.556 1 97.81 40 LEU B O 1
ATOM 5691 N N . LEU B 1 41 ? 9.352 -15.008 -0.03 1 98 41 LEU B N 1
ATOM 5692 C CA . LEU B 1 41 ? 9.773 -15.148 1.358 1 98 41 LEU B CA 1
ATOM 5693 C C . LEU B 1 41 ? 11.117 -15.867 1.448 1 98 41 LEU B C 1
ATOM 5695 O O . LEU B 1 41 ? 12 -15.461 2.209 1 98 41 LEU B O 1
ATOM 5699 N N . TYR B 1 42 ? 11.266 -16.891 0.635 1 97.81 42 TYR B N 1
ATOM 5700 C CA . TYR B 1 42 ? 12.5 -17.672 0.64 1 97.81 42 TYR B CA 1
ATOM 5701 C C . TYR B 1 42 ? 13.68 -16.812 0.187 1 97.81 42 TYR B C 1
ATOM 5703 O O . TYR B 1 42 ? 14.766 -16.875 0.78 1 97.81 42 TYR B O 1
ATOM 5711 N N . PHE B 1 43 ? 13.539 -15.969 -0.843 1 97.69 43 PHE B N 1
ATOM 5712 C CA . PHE B 1 43 ? 14.609 -15.172 -1.432 1 97.69 43 PHE B CA 1
ATOM 5713 C C . PHE B 1 43 ? 14.484 -13.711 -1.02 1 97.69 43 PHE B C 1
ATOM 5715 O O . PHE B 1 43 ? 14.898 -12.812 -1.758 1 97.69 43 PHE B O 1
ATOM 5722 N N . ASN B 1 44 ? 13.836 -13.406 0.118 1 97.25 44 ASN B N 1
ATOM 5723 C CA . ASN B 1 44 ? 13.523 -12.023 0.475 1 97.25 44 ASN B CA 1
ATOM 5724 C C . ASN B 1 44 ? 14.789 -11.172 0.569 1 97.25 44 ASN B C 1
ATOM 5726 O O . ASN B 1 44 ? 14.805 -10.023 0.122 1 97.25 44 ASN B O 1
ATOM 5730 N N . HIS B 1 45 ? 15.906 -11.703 1.1 1 97.19 45 HIS B N 1
ATOM 5731 C CA . HIS B 1 45 ? 17.141 -10.93 1.229 1 97.19 45 HIS B CA 1
ATOM 5732 C C . HIS B 1 45 ? 17.781 -10.703 -0.131 1 97.19 45 HIS B C 1
ATOM 5734 O O . HIS B 1 45 ? 18.359 -9.641 -0.38 1 97.19 45 HIS B O 1
ATOM 5740 N N . LEU B 1 46 ? 17.719 -11.68 -1.039 1 97.44 46 LEU B N 1
ATOM 5741 C CA . LEU B 1 46 ? 18.297 -11.555 -2.369 1 97.44 46 LEU B CA 1
ATOM 5742 C C . LEU B 1 46 ? 17.547 -10.516 -3.199 1 97.44 46 LEU B C 1
ATOM 5744 O O . LEU B 1 46 ? 18.156 -9.742 -3.938 1 97.44 46 LEU B O 1
ATOM 5748 N N . ILE B 1 47 ? 16.266 -10.555 -3.047 1 96.75 47 ILE B N 1
ATOM 5749 C CA . ILE B 1 47 ? 15.414 -9.773 -3.938 1 96.75 47 ILE B CA 1
ATOM 5750 C C . ILE B 1 47 ? 15.281 -8.344 -3.4 1 96.75 47 ILE B C 1
ATOM 5752 O O . ILE B 1 47 ? 15.391 -7.379 -4.156 1 96.75 47 ILE B O 1
ATOM 5756 N N . PHE B 1 48 ? 15.148 -8.164 -2.088 1 95.19 48 PHE B N 1
ATOM 5757 C CA . PHE B 1 48 ? 14.695 -6.867 -1.603 1 95.19 48 PHE B CA 1
ATOM 5758 C C . PHE B 1 48 ? 15.836 -6.098 -0.952 1 95.19 48 PHE B C 1
ATOM 5760 O O . PHE B 1 48 ? 15.789 -4.871 -0.852 1 95.19 48 PHE B O 1
ATOM 5767 N N . ASP B 1 49 ? 16.891 -6.773 -0.521 1 94.19 49 ASP B N 1
ATOM 5768 C CA . ASP B 1 49 ? 18.016 -6.07 0.074 1 94.19 49 ASP B CA 1
ATOM 5769 C C . ASP B 1 49 ? 18.891 -5.434 -1.001 1 94.19 49 ASP B C 1
ATOM 5771 O O . ASP B 1 49 ? 19.141 -6.039 -2.049 1 94.19 49 ASP B O 1
ATOM 5775 N N . PRO B 1 50 ? 19.375 -4.188 -0.795 1 89.19 50 PRO B N 1
ATOM 5776 C CA . PRO B 1 50 ? 20.422 -3.691 -1.698 1 89.19 50 PRO B CA 1
ATOM 5777 C C . PRO B 1 50 ? 21.656 -4.586 -1.716 1 89.19 50 PRO B C 1
ATOM 5779 O O . PRO B 1 50 ? 22.156 -4.93 -2.789 1 89.19 50 PRO B O 1
ATOM 5782 N N . THR B 1 51 ? 22.172 -4.895 -0.573 1 93.44 51 THR B N 1
ATOM 5783 C CA . THR B 1 51 ? 23.203 -5.91 -0.383 1 93.44 51 THR B CA 1
ATOM 5784 C C . THR B 1 51 ? 22.703 -7.023 0.535 1 93.44 51 THR B C 1
ATOM 5786 O O . THR B 1 51 ? 22.641 -6.852 1.754 1 93.44 51 THR B O 1
ATOM 5789 N N . PRO B 1 52 ? 22.422 -8.172 -0.009 1 96.5 52 PRO B N 1
ATOM 5790 C CA . PRO B 1 52 ? 21.75 -9.242 0.738 1 96.5 52 PRO B CA 1
ATOM 5791 C C . PRO B 1 52 ? 22.422 -9.523 2.082 1 96.5 52 PRO B C 1
ATOM 5793 O O . PRO B 1 52 ? 23.641 -9.742 2.137 1 96.5 52 PRO B O 1
ATOM 5796 N N . TYR B 1 53 ? 21.672 -9.508 3.219 1 93.88 53 TYR B N 1
ATOM 5797 C CA . TYR B 1 53 ? 22 -9.844 4.598 1 93.88 53 TYR B CA 1
ATOM 5798 C C . TYR B 1 53 ? 22.953 -8.805 5.191 1 93.88 53 TYR B C 1
ATOM 5800 O O . TYR B 1 53 ? 23.188 -8.789 6.402 1 93.88 53 TYR B O 1
ATOM 5808 N N . ILE B 1 54 ? 23.5 -7.934 4.387 1 91.19 54 ILE B N 1
ATOM 5809 C CA . ILE B 1 54 ? 24.438 -6.922 4.859 1 91.19 54 ILE B CA 1
ATOM 5810 C C . ILE B 1 54 ? 23.719 -5.586 5.023 1 91.19 54 ILE B C 1
ATOM 5812 O O . ILE B 1 54 ? 23.734 -4.992 6.105 1 91.19 54 ILE B O 1
ATOM 5816 N N . ASP B 1 55 ? 23.109 -5.141 4.051 1 88.44 55 ASP B N 1
ATOM 5817 C CA . ASP B 1 55 ? 22.312 -3.916 4.074 1 88.44 55 ASP B CA 1
ATOM 5818 C C . ASP B 1 55 ? 20.828 -4.227 3.92 1 88.44 55 ASP B C 1
ATOM 5820 O O . ASP B 1 55 ? 20.312 -4.238 2.803 1 88.44 55 ASP B O 1
ATOM 5824 N N . VAL B 1 56 ? 20.203 -4.367 5.086 1 89.19 56 VAL B N 1
ATOM 5825 C CA . VAL B 1 56 ? 18.766 -4.648 5.09 1 89.19 56 VAL B CA 1
ATOM 5826 C C . VAL B 1 56 ? 17.984 -3.344 5.238 1 89.19 56 VAL B C 1
ATOM 5828 O O . VAL B 1 56 ? 17.812 -2.842 6.352 1 89.19 56 VAL B O 1
ATOM 5831 N N . GLU B 1 57 ? 17.5 -2.863 4.172 1 83.25 57 GLU B N 1
ATOM 5832 C CA . GLU B 1 57 ? 16.859 -1.545 4.141 1 83.25 57 GLU B CA 1
ATOM 5833 C C . GLU B 1 57 ? 15.453 -1.594 4.707 1 83.25 57 GLU B C 1
ATOM 5835 O O . GLU B 1 57 ? 15.016 -0.66 5.383 1 83.25 57 GLU B O 1
ATOM 5840 N N . PHE B 1 58 ? 14.695 -2.65 4.461 1 89.81 58 PHE B N 1
ATOM 5841 C CA . PHE B 1 58 ? 13.305 -2.744 4.871 1 89.81 58 PHE B CA 1
ATOM 5842 C C . PHE B 1 58 ? 13.047 -4.039 5.629 1 89.81 58 PHE B C 1
ATOM 5844 O O . PHE B 1 58 ? 12.508 -4.996 5.066 1 89.81 58 PHE B O 1
ATOM 5851 N N . PRO B 1 59 ? 13.227 -4.004 6.895 1 91.12 59 PRO B N 1
ATOM 5852 C CA . PRO B 1 59 ? 13.18 -5.23 7.691 1 91.12 59 PRO B CA 1
ATOM 5853 C C . PRO B 1 59 ? 11.773 -5.801 7.82 1 91.12 59 PRO B C 1
ATOM 5855 O O . PRO B 1 59 ? 11.602 -6.969 8.18 1 91.12 59 PRO B O 1
ATOM 5858 N N . LEU B 1 60 ? 10.75 -5.051 7.539 1 94.31 60 LEU B N 1
ATOM 5859 C CA . LEU B 1 60 ? 9.383 -5.516 7.73 1 94.31 60 LEU B CA 1
ATOM 5860 C C . LEU B 1 60 ? 8.836 -6.148 6.453 1 94.31 60 LEU B C 1
ATOM 5862 O O . LEU B 1 60 ? 7.707 -6.637 6.43 1 94.31 60 LEU B O 1
ATOM 5866 N N . ILE B 1 61 ? 9.609 -6.254 5.422 1 96.06 61 ILE B N 1
ATOM 5867 C CA . ILE B 1 61 ? 9.156 -6.832 4.164 1 96.06 61 ILE B CA 1
ATOM 5868 C C . ILE B 1 61 ? 8.641 -8.25 4.402 1 96.06 61 ILE B C 1
ATOM 5870 O O . ILE B 1 61 ? 7.547 -8.602 3.955 1 96.06 61 ILE B O 1
ATOM 5874 N N . PRO B 1 62 ? 9.344 -9.148 5.184 1 96.56 62 PRO B N 1
ATOM 5875 C CA . PRO B 1 62 ? 8.805 -10.484 5.426 1 96.56 62 PRO B CA 1
ATOM 5876 C C . PRO B 1 62 ? 7.453 -10.461 6.133 1 96.56 62 PRO B C 1
ATOM 5878 O O . PRO B 1 62 ? 6.59 -11.297 5.855 1 96.56 62 PRO B O 1
ATOM 5881 N N . PHE B 1 63 ? 7.266 -9.539 7.043 1 97.06 63 PHE B N 1
ATOM 5882 C CA . PHE B 1 63 ? 5.984 -9.406 7.73 1 97.06 63 PHE B CA 1
ATOM 5883 C C . PHE B 1 63 ? 4.863 -9.125 6.738 1 97.06 63 PHE B C 1
ATOM 5885 O O . PHE B 1 63 ? 3.812 -9.766 6.785 1 97.06 63 PHE B O 1
ATOM 5892 N N . PHE B 1 64 ? 5.066 -8.141 5.836 1 97.62 64 PHE B N 1
ATOM 5893 C CA . PHE B 1 64 ? 4.055 -7.785 4.848 1 97.62 64 PHE B CA 1
ATOM 5894 C C . PHE B 1 64 ? 3.828 -8.93 3.871 1 97.62 64 PHE B C 1
ATOM 5896 O O . PHE B 1 64 ? 2.709 -9.141 3.393 1 97.62 64 PHE B O 1
ATOM 5903 N N . LEU B 1 65 ? 4.895 -9.695 3.51 1 98.62 65 LEU B N 1
ATOM 5904 C CA . LEU B 1 65 ? 4.73 -10.883 2.682 1 98.62 65 LEU B CA 1
ATOM 5905 C C . LEU B 1 65 ? 3.859 -11.922 3.385 1 98.62 65 LEU B C 1
ATOM 5907 O O . LEU B 1 65 ? 3.029 -12.57 2.748 1 98.62 65 LEU B O 1
ATOM 5911 N N . CYS B 1 66 ? 4.008 -12.047 4.688 1 98.44 66 CYS B N 1
ATOM 5912 C CA . CYS B 1 66 ? 3.17 -12.977 5.441 1 98.44 66 CYS B CA 1
ATOM 5913 C C . CYS B 1 66 ? 1.713 -12.531 5.43 1 98.44 66 CYS B C 1
ATOM 5915 O O . CYS B 1 66 ? 0.808 -13.352 5.305 1 98.44 66 CYS B O 1
ATOM 5917 N N . LEU B 1 67 ? 1.476 -11.211 5.586 1 98.19 67 LEU B N 1
ATOM 5918 C CA . LEU B 1 67 ? 0.113 -10.703 5.477 1 98.19 67 LEU B CA 1
ATOM 5919 C C . LEU B 1 67 ? -0.468 -10.992 4.098 1 98.19 67 LEU B C 1
ATOM 5921 O O . LEU B 1 67 ? -1.646 -11.344 3.975 1 98.19 67 LEU B O 1
ATOM 5925 N N . TRP B 1 68 ? 0.367 -10.797 3.082 1 98.69 68 TRP B N 1
ATOM 5926 C CA . TRP B 1 68 ? -0.047 -11.117 1.719 1 98.69 68 TRP B CA 1
ATOM 5927 C C . TRP B 1 68 ? -0.371 -12.602 1.578 1 98.69 68 TRP B C 1
ATOM 5929 O O . TRP B 1 68 ? -1.342 -12.969 0.915 1 98.69 68 TRP B O 1
ATOM 5939 N N . ALA B 1 69 ? 0.434 -13.484 2.234 1 98.81 69 ALA B N 1
ATOM 5940 C CA . ALA B 1 69 ? 0.204 -14.93 2.215 1 98.81 69 ALA B CA 1
ATOM 5941 C C . ALA B 1 69 ? -1.134 -15.281 2.859 1 98.81 69 ALA B C 1
ATOM 5943 O O . ALA B 1 69 ? -1.859 -16.141 2.367 1 98.81 69 ALA B O 1
ATOM 5944 N N . ILE B 1 70 ? -1.439 -14.602 3.914 1 98.69 70 ILE B N 1
ATOM 5945 C CA . ILE B 1 70 ? -2.721 -14.82 4.578 1 98.69 70 ILE B CA 1
ATOM 5946 C C . ILE B 1 70 ? -3.861 -14.453 3.631 1 98.69 70 ILE B C 1
ATOM 5948 O O . ILE B 1 70 ? -4.844 -15.195 3.52 1 98.69 70 ILE B O 1
ATOM 5952 N N . ALA B 1 71 ? -3.732 -13.328 2.941 1 98.69 71 ALA B N 1
ATOM 5953 C CA . ALA B 1 71 ? -4.738 -12.945 1.953 1 98.69 71 ALA B CA 1
ATOM 5954 C C . ALA B 1 71 ? -4.867 -14.016 0.867 1 98.69 71 ALA B C 1
ATOM 5956 O O . ALA B 1 71 ? -5.977 -14.359 0.453 1 98.69 71 ALA B O 1
ATOM 5957 N N . ALA B 1 72 ? -3.725 -14.516 0.41 1 98.81 72 ALA B N 1
ATOM 5958 C CA . ALA B 1 72 ? -3.734 -15.562 -0.606 1 98.81 72 ALA B CA 1
ATOM 5959 C C . ALA B 1 72 ? -4.461 -16.812 -0.103 1 98.81 72 ALA B C 1
ATOM 5961 O O . ALA B 1 72 ? -5.23 -17.422 -0.842 1 98.81 72 ALA B O 1
ATOM 5962 N N . LEU B 1 73 ? -4.266 -17.156 1.113 1 98.75 73 LEU B N 1
ATOM 5963 C CA . LEU B 1 73 ? -4.941 -18.312 1.694 1 98.75 73 LEU B CA 1
ATOM 5964 C C . LEU B 1 73 ? -6.445 -18.078 1.775 1 98.75 73 LEU B C 1
ATOM 5966 O O . LEU B 1 73 ? -7.234 -19 1.544 1 98.75 73 LEU B O 1
ATOM 5970 N N . PHE B 1 74 ? -6.84 -16.859 2.105 1 98.69 74 PHE B N 1
ATOM 5971 C CA . PHE B 1 74 ? -8.258 -16.516 2.104 1 98.69 74 PHE B CA 1
ATOM 5972 C C . PHE B 1 74 ? -8.844 -16.641 0.703 1 98.69 74 PHE B C 1
ATOM 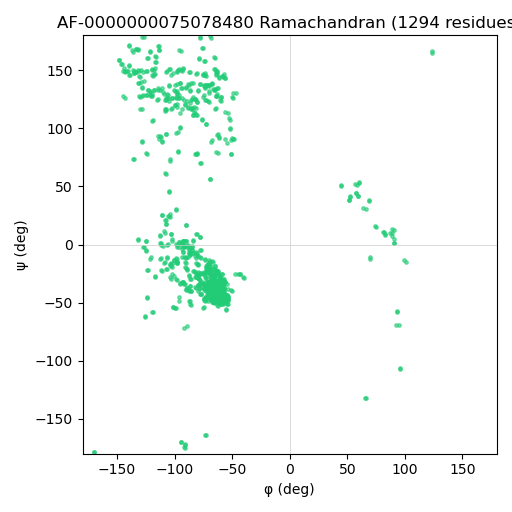5974 O O . PHE B 1 74 ? -9.984 -17.078 0.536 1 98.69 74 PHE B O 1
ATOM 5981 N N . ILE B 1 75 ? -8.078 -16.266 -0.281 1 98.69 75 ILE B N 1
ATOM 5982 C CA . ILE B 1 75 ? -8.531 -16.375 -1.664 1 98.69 75 ILE B CA 1
ATOM 5983 C C . ILE B 1 75 ? -8.695 -17.844 -2.031 1 98.69 75 ILE B C 1
ATOM 5985 O O . ILE B 1 75 ? -9.695 -18.234 -2.631 1 98.69 75 ILE B O 1
ATOM 5989 N N . ILE B 1 76 ? -7.773 -18.672 -1.62 1 98.69 76 ILE B N 1
ATOM 5990 C CA . ILE B 1 76 ? -7.832 -20.109 -1.893 1 98.69 76 ILE B CA 1
ATOM 5991 C C . ILE B 1 76 ? -9.078 -20.703 -1.244 1 98.69 76 ILE B C 1
ATOM 5993 O O . ILE B 1 76 ? -9.852 -21.422 -1.898 1 98.69 76 ILE B O 1
ATOM 5997 N N . ALA B 1 77 ? -9.367 -20.312 -0.053 1 97.88 77 ALA B N 1
ATOM 5998 C CA . ALA B 1 77 ? -10.469 -20.891 0.717 1 97.88 77 ALA B CA 1
ATOM 5999 C C . ALA B 1 77 ? -11.797 -20.266 0.311 1 97.88 77 ALA B C 1
ATOM 6001 O O . ALA B 1 77 ? -12.859 -20.828 0.577 1 97.88 77 ALA B O 1
ATOM 6002 N N . GLY B 1 78 ? -11.781 -19.172 -0.346 1 97.75 78 GLY B N 1
ATOM 6003 C CA . GLY B 1 78 ? -13 -18.438 -0.635 1 97.75 78 GLY B CA 1
ATOM 6004 C C . GLY B 1 78 ? -13.633 -17.812 0.599 1 97.75 78 GLY B C 1
ATOM 6005 O O . GLY B 1 78 ? -14.844 -17.906 0.794 1 97.75 78 GLY B O 1
ATOM 6006 N N . TYR B 1 79 ? -12.758 -17.344 1.474 1 97.12 79 TYR B N 1
ATOM 6007 C CA . TYR B 1 79 ? -13.188 -16.703 2.709 1 97.12 79 TYR B CA 1
ATOM 6008 C C . TYR B 1 79 ? -12.977 -15.188 2.641 1 97.12 79 TYR B C 1
ATOM 6010 O O . TYR B 1 79 ? -11.859 -14.719 2.418 1 97.12 79 TYR B O 1
ATOM 6018 N N . GLN B 1 80 ? -14.031 -14.383 2.9 1 95.81 80 GLN B N 1
ATOM 6019 C CA . GLN B 1 80 ? -13.938 -12.938 2.725 1 95.81 80 GLN B CA 1
ATOM 6020 C C . GLN B 1 80 ? -13.25 -12.578 1.411 1 95.81 80 GLN B C 1
ATOM 6022 O O . GLN B 1 80 ? -12.289 -11.805 1.397 1 95.81 80 GLN B O 1
ATOM 6027 N N . CYS B 1 81 ? -13.75 -13.188 0.389 1 95.56 81 CYS B N 1
ATOM 6028 C CA . CYS B 1 81 ? -13.094 -13.156 -0.917 1 95.56 81 CYS B CA 1
ATOM 6029 C C . CYS B 1 81 ? -12.875 -11.719 -1.382 1 95.56 81 CYS B C 1
ATOM 6031 O O . CYS B 1 81 ? -11.773 -11.367 -1.816 1 95.56 81 CYS B O 1
ATOM 6033 N N . GLN B 1 82 ? -13.898 -10.867 -1.245 1 95.81 82 GLN B N 1
ATOM 6034 C CA . GLN B 1 82 ? -13.797 -9.5 -1.74 1 95.81 82 GLN B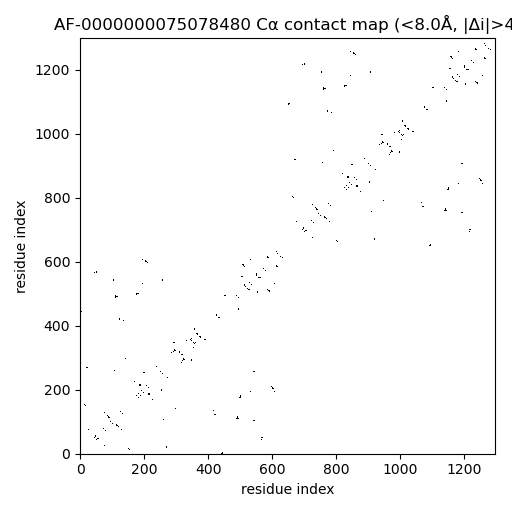 CA 1
ATOM 6035 C C . GLN B 1 82 ? -12.648 -8.75 -1.06 1 95.81 82 GLN B C 1
ATOM 6037 O O . GLN B 1 82 ? -11.82 -8.133 -1.729 1 95.81 82 GLN B O 1
ATOM 6042 N N . TYR B 1 83 ? -12.602 -8.836 0.25 1 95.69 83 TYR B N 1
ATOM 6043 C CA . TYR B 1 83 ? -11.562 -8.148 1.007 1 95.69 83 TYR B CA 1
ATOM 6044 C C . TYR B 1 83 ? -10.188 -8.742 0.715 1 95.69 83 TYR B C 1
ATOM 6046 O O . TYR B 1 83 ? -9.203 -8.016 0.574 1 95.69 83 TYR B O 1
ATOM 6054 N N . ALA B 1 84 ? -10.133 -10.062 0.683 1 98 84 ALA B N 1
ATOM 6055 C CA . ALA B 1 84 ? -8.875 -10.734 0.401 1 98 84 ALA B CA 1
ATOM 6056 C C . ALA B 1 84 ? -8.32 -10.328 -0.962 1 98 84 ALA B C 1
ATOM 6058 O O . ALA B 1 84 ? -7.121 -10.094 -1.11 1 98 84 ALA B O 1
ATOM 6059 N N . LEU B 1 85 ? -9.211 -10.219 -1.929 1 98.31 85 LEU B N 1
ATOM 6060 C CA . LEU B 1 85 ? -8.797 -9.836 -3.275 1 98.31 85 LEU B CA 1
ATOM 6061 C C . LEU B 1 85 ? -8.352 -8.383 -3.316 1 98.31 85 LEU B C 1
ATOM 6063 O O . LEU B 1 85 ? -7.383 -8.047 -4.004 1 98.31 85 LEU B O 1
ATOM 6067 N N . ILE B 1 86 ? -9.023 -7.496 -2.611 1 97.5 86 ILE B N 1
ATOM 6068 C CA . ILE B 1 86 ? -8.625 -6.094 -2.543 1 97.5 86 ILE B CA 1
ATOM 6069 C C . ILE B 1 86 ? -7.238 -5.98 -1.924 1 97.5 86 ILE B C 1
ATOM 6071 O O . ILE B 1 86 ? -6.363 -5.301 -2.467 1 97.5 86 ILE B O 1
ATOM 6075 N N . VAL B 1 87 ? -7.051 -6.676 -0.838 1 97.94 87 VAL B N 1
ATOM 6076 C CA . VAL B 1 87 ? -5.773 -6.645 -0.135 1 97.94 87 VAL B CA 1
ATOM 6077 C C . VAL B 1 87 ? -4.668 -7.184 -1.042 1 97.94 87 VAL B C 1
ATOM 6079 O O . VAL B 1 87 ? -3.596 -6.586 -1.146 1 97.94 87 VAL B O 1
ATOM 6082 N N . SER B 1 88 ? -4.934 -8.289 -1.663 1 98.69 88 SER B N 1
ATOM 6083 C CA . SER B 1 88 ? -3.943 -8.883 -2.553 1 98.69 88 SER B CA 1
ATOM 6084 C C . SER B 1 88 ? -3.605 -7.953 -3.711 1 98.69 88 SER B C 1
ATOM 6086 O O . SER B 1 88 ? -2.443 -7.832 -4.098 1 98.69 88 SER B O 1
ATOM 6088 N N . TYR B 1 89 ? -4.625 -7.328 -4.297 1 98.19 89 TYR B N 1
ATOM 6089 C CA . TYR B 1 89 ? -4.398 -6.402 -5.402 1 98.19 89 TYR B CA 1
ATOM 6090 C C . TYR B 1 89 ? -3.535 -5.227 -4.957 1 98.19 89 TYR B C 1
ATOM 6092 O O . TYR B 1 89 ? -2.629 -4.809 -5.684 1 98.19 89 TYR B O 1
ATOM 6100 N N . ILE B 1 90 ? -3.758 -4.695 -3.816 1 97.75 90 ILE B N 1
ATOM 6101 C CA . ILE B 1 90 ? -2.969 -3.6 -3.27 1 97.75 90 ILE B CA 1
ATOM 6102 C C . ILE B 1 90 ? -1.525 -4.055 -3.062 1 97.75 90 ILE B C 1
ATOM 6104 O O . ILE B 1 90 ? -0.584 -3.328 -3.389 1 97.75 90 ILE B O 1
ATOM 6108 N N . PHE B 1 91 ? -1.329 -5.234 -2.541 1 98.38 91 PHE B N 1
ATOM 6109 C CA . PHE B 1 91 ? 0.019 -5.746 -2.328 1 98.38 91 PHE B CA 1
ATOM 6110 C C . PHE B 1 91 ? 0.75 -5.918 -3.654 1 98.38 91 PHE B C 1
ATOM 6112 O O . PHE B 1 91 ? 1.962 -5.703 -3.732 1 98.38 91 PHE B O 1
ATOM 6119 N N . TRP B 1 92 ? 0.007 -6.352 -4.703 1 97.69 92 TRP B N 1
ATOM 6120 C CA . TRP B 1 92 ? 0.638 -6.402 -6.02 1 97.69 92 TRP B CA 1
ATOM 6121 C C . TRP B 1 92 ? 1.172 -5.031 -6.422 1 97.69 92 TRP B C 1
ATOM 6123 O O . TRP B 1 92 ? 2.32 -4.91 -6.855 1 97.69 92 TRP B O 1
ATOM 6133 N N . ILE B 1 93 ? 0.371 -4.043 -6.273 1 96.81 93 ILE B N 1
ATOM 6134 C CA . ILE B 1 93 ? 0.771 -2.695 -6.664 1 96.81 93 ILE B CA 1
ATOM 6135 C C . ILE B 1 93 ? 1.956 -2.242 -5.812 1 96.81 93 ILE B C 1
ATOM 6137 O O . ILE B 1 93 ? 2.951 -1.742 -6.34 1 96.81 93 ILE B O 1
ATOM 6141 N N . VAL B 1 94 ? 1.938 -2.467 -4.508 1 97.12 94 VAL B N 1
ATOM 6142 C CA . VAL B 1 94 ? 2.961 -1.987 -3.582 1 97.12 94 VAL B CA 1
ATOM 6143 C C . VAL B 1 94 ? 4.289 -2.68 -3.877 1 97.12 94 VAL B C 1
ATOM 6145 O O . VAL B 1 94 ? 5.316 -2.02 -4.043 1 97.12 94 VAL B O 1
ATOM 6148 N N . PHE B 1 95 ? 4.27 -3.99 -3.982 1 96.38 95 PHE B N 1
ATOM 6149 C CA . PHE B 1 95 ? 5.523 -4.719 -4.148 1 96.38 95 PHE B CA 1
ATOM 6150 C C . PHE B 1 95 ? 6.09 -4.512 -5.547 1 96.38 95 PHE B C 1
ATOM 6152 O O . PHE B 1 95 ? 7.305 -4.527 -5.738 1 96.38 95 PHE B O 1
ATOM 6159 N N . VAL B 1 96 ? 5.207 -4.266 -6.523 1 94.94 96 VAL B N 1
ATOM 6160 C CA . VAL B 1 96 ? 5.676 -4.066 -7.891 1 94.94 96 VAL B CA 1
ATOM 6161 C C . VAL B 1 96 ? 6.199 -2.641 -8.055 1 94.94 96 VAL B C 1
ATOM 6163 O O . VAL B 1 96 ? 7.203 -2.416 -8.734 1 94.94 96 VAL B O 1
ATOM 6166 N N . GLN B 1 97 ? 5.578 -1.673 -7.367 1 93.94 97 GLN B N 1
ATOM 6167 C CA . GLN B 1 97 ? 5.875 -0.275 -7.656 1 93.94 97 GLN B CA 1
ATOM 6168 C C . GLN B 1 97 ? 6.848 0.304 -6.633 1 93.94 97 GLN B C 1
ATOM 6170 O O . GLN B 1 97 ? 7.445 1.357 -6.863 1 93.94 97 GLN B O 1
ATOM 6175 N N . PHE B 1 98 ? 7.09 -0.386 -5.477 1 94.56 98 PHE B N 1
ATOM 6176 C CA . PHE B 1 98 ? 7.879 0.229 -4.418 1 94.56 98 PHE B CA 1
ATOM 6177 C C . PHE B 1 98 ? 9.062 -0.659 -4.039 1 94.56 98 PHE B C 1
ATOM 6179 O O . PHE B 1 98 ? 9.773 -0.37 -3.078 1 94.56 98 PHE B O 1
ATOM 6186 N N . THR B 1 99 ? 9.297 -1.769 -4.664 1 93.62 99 THR B N 1
ATOM 6187 C CA . THR B 1 99 ? 10.43 -2.65 -4.422 1 93.62 99 THR B CA 1
ATOM 6188 C C . THR B 1 99 ? 11.102 -3.045 -5.738 1 93.62 99 THR B C 1
ATOM 6190 O O . THR B 1 99 ? 10.539 -2.824 -6.812 1 93.62 99 THR B O 1
ATOM 6193 N N . PRO B 1 100 ? 12.25 -3.621 -5.703 1 91.44 100 PRO B N 1
ATOM 6194 C CA . PRO B 1 100 ? 12.945 -4.027 -6.93 1 91.44 100 PRO B CA 1
ATOM 6195 C C . PRO B 1 100 ? 12.383 -5.316 -7.523 1 91.44 100 PRO B C 1
ATOM 6197 O O . PRO B 1 100 ? 12.93 -5.84 -8.5 1 91.44 100 PRO B O 1
ATOM 6200 N N . MET B 1 101 ? 11.305 -5.84 -6.988 1 92.81 101 MET B N 1
ATOM 6201 C CA . MET B 1 101 ? 10.75 -7.145 -7.348 1 92.81 101 MET B CA 1
ATOM 6202 C C . MET B 1 101 ? 10.492 -7.23 -8.852 1 92.81 101 MET B C 1
ATOM 6204 O O . MET B 1 101 ? 10.789 -8.25 -9.477 1 92.81 101 MET B O 1
ATOM 6208 N N . GLN B 1 102 ? 9.938 -6.164 -9.391 1 87.25 102 GLN B N 1
ATOM 6209 C CA . GLN B 1 102 ? 9.625 -6.203 -10.82 1 87.25 102 GLN B CA 1
ATOM 6210 C C . GLN B 1 102 ? 10.789 -5.695 -11.656 1 87.25 102 GLN B C 1
ATOM 6212 O O . GLN B 1 102 ? 11.125 -6.273 -12.688 1 87.25 102 GLN B O 1
ATOM 6217 N N . ARG B 1 103 ? 11.492 -4.719 -11.266 1 84.5 103 ARG B N 1
ATOM 6218 C CA . ARG B 1 103 ? 12.523 -4.047 -12.047 1 84.5 103 ARG B CA 1
ATOM 6219 C C . ARG B 1 103 ? 13.68 -4.996 -12.352 1 84.5 103 ARG B C 1
ATOM 6221 O O . ARG B 1 103 ? 14.141 -5.078 -13.492 1 84.5 103 ARG B O 1
ATOM 6228 N N . ASP B 1 104 ? 14.047 -5.75 -11.344 1 86.75 104 ASP B N 1
ATOM 6229 C CA . ASP B 1 104 ? 15.25 -6.547 -11.508 1 86.75 104 ASP B CA 1
ATOM 6230 C C . ASP B 1 104 ? 14.914 -8.023 -11.688 1 86.75 104 ASP B C 1
ATOM 6232 O O . ASP B 1 104 ? 15.758 -8.812 -12.133 1 86.75 104 ASP B O 1
ATOM 6236 N N . PHE B 1 105 ? 13.617 -8.367 -11.422 1 85.56 105 PHE B N 1
ATOM 6237 C CA . PHE B 1 105 ? 13.391 -9.797 -11.289 1 85.56 105 PHE B CA 1
ATOM 6238 C C . PHE B 1 105 ? 12.188 -10.234 -12.117 1 85.56 105 PHE B C 1
ATOM 6240 O O . PHE B 1 105 ? 11.781 -11.398 -12.062 1 85.56 105 PHE B O 1
ATOM 6247 N N . ASP B 1 106 ? 11.57 -9.328 -12.883 1 79.94 106 ASP B N 1
ATOM 6248 C CA . ASP B 1 106 ? 10.297 -9.711 -13.477 1 79.94 106 ASP B CA 1
ATOM 6249 C C . ASP B 1 106 ? 10.492 -10.258 -14.891 1 79.94 106 ASP B C 1
ATOM 6251 O O . ASP B 1 106 ? 11.25 -9.695 -15.68 1 79.94 106 ASP B O 1
ATOM 6255 N N . GLY B 1 107 ? 9.812 -11.406 -15.188 1 73.06 107 GLY B N 1
ATOM 6256 C CA . GLY B 1 107 ? 9.742 -12.016 -16.5 1 73.06 107 GLY B CA 1
ATOM 6257 C C . GLY B 1 107 ? 8.359 -11.93 -17.125 1 73.06 107 GLY B C 1
ATOM 6258 O O . GLY B 1 107 ? 7.945 -12.82 -17.875 1 73.06 107 GLY B O 1
ATOM 6259 N N . GLY B 1 108 ? 7.578 -10.891 -16.688 1 85.12 108 GLY B N 1
ATOM 6260 C CA . GLY B 1 108 ? 6.238 -10.758 -17.234 1 85.12 108 GLY B CA 1
ATOM 6261 C C . GLY B 1 108 ? 5.16 -11.281 -16.312 1 85.12 108 GLY B C 1
ATOM 6262 O O . GLY B 1 108 ? 3.973 -11.023 -16.516 1 85.12 108 GLY B O 1
ATOM 6263 N N . PHE B 1 109 ? 5.566 -12.039 -15.312 1 93.5 109 PHE B N 1
ATOM 6264 C CA . PHE B 1 109 ? 4.66 -12.672 -14.359 1 93.5 109 PHE B CA 1
ATOM 6265 C C . PHE B 1 109 ? 3.898 -11.625 -13.555 1 93.5 109 PHE B C 1
ATOM 6267 O O . PHE B 1 109 ? 2.688 -11.742 -13.359 1 93.5 109 PHE B O 1
ATOM 6274 N N . ASP B 1 110 ? 4.539 -10.523 -13.133 1 95.31 110 ASP B N 1
ATOM 6275 C CA . ASP B 1 110 ? 3.963 -9.531 -12.227 1 95.31 110 ASP B CA 1
ATOM 6276 C C . ASP B 1 110 ? 2.822 -8.773 -12.906 1 95.31 110 ASP B C 1
ATOM 6278 O O . ASP B 1 110 ? 1.737 -8.633 -12.336 1 95.31 110 ASP B O 1
ATOM 6282 N N . ALA B 1 111 ? 3.08 -8.312 -14.117 1 94 111 ALA B N 1
ATOM 6283 C CA . ALA B 1 111 ? 2.057 -7.562 -14.836 1 94 111 ALA B CA 1
ATOM 6284 C C . ALA B 1 111 ? 0.826 -8.422 -15.102 1 94 111 ALA B C 1
ATOM 6286 O O . ALA B 1 111 ? -0.307 -7.953 -14.977 1 94 111 ALA B O 1
ATOM 6287 N N . PHE B 1 112 ? 1.065 -9.656 -15.453 1 95.94 112 PHE B N 1
ATOM 6288 C CA . PHE B 1 112 ? -0.033 -10.57 -15.758 1 95.94 112 PHE B CA 1
ATOM 6289 C C . PHE B 1 112 ? -0.879 -10.828 -14.516 1 95.94 112 PHE B C 1
ATOM 6291 O O . PHE B 1 112 ? -2.109 -10.766 -14.57 1 95.94 112 PHE B O 1
ATOM 6298 N N . MET B 1 113 ? -0.226 -11.086 -13.398 1 96.88 113 MET B N 1
ATOM 6299 C CA . MET B 1 113 ? -0.943 -11.383 -12.156 1 96.88 113 MET B CA 1
ATOM 6300 C C . MET B 1 113 ? -1.655 -10.141 -11.633 1 96.88 113 MET B C 1
ATOM 6302 O O . MET B 1 113 ? -2.734 -10.242 -11.047 1 96.88 113 MET B O 1
ATOM 6306 N N . THR B 1 114 ? -1.021 -8.945 -11.797 1 96.19 114 THR B N 1
ATOM 6307 C CA . THR B 1 114 ? -1.687 -7.707 -11.414 1 96.19 114 THR B CA 1
ATOM 6308 C C . THR B 1 114 ? -2.965 -7.508 -12.227 1 96.19 114 THR B C 1
ATOM 6310 O O . THR B 1 114 ? -4.016 -7.18 -11.672 1 96.19 114 THR B O 1
ATOM 6313 N N . GLY B 1 115 ? -2.893 -7.723 -13.523 1 96.12 115 GLY B N 1
ATOM 6314 C CA . GLY B 1 115 ? -4.074 -7.625 -14.367 1 96.12 115 GLY B CA 1
ATOM 6315 C C . GLY B 1 115 ? -5.16 -8.617 -13.992 1 96.12 115 GLY B C 1
ATOM 6316 O O . GLY B 1 115 ? -6.332 -8.25 -13.883 1 96.12 115 GLY B O 1
ATOM 6317 N N . ALA B 1 116 ? -4.738 -9.859 -13.789 1 97.12 116 ALA B N 1
ATOM 6318 C CA . ALA B 1 116 ? -5.688 -10.891 -13.367 1 97.12 116 ALA B CA 1
ATOM 6319 C C . ALA B 1 116 ? -6.359 -10.508 -12.055 1 97.12 116 ALA B C 1
ATOM 6321 O O . ALA B 1 116 ? -7.574 -10.664 -11.898 1 97.12 116 ALA B O 1
ATOM 6322 N N . GLY B 1 117 ? -5.539 -10.016 -11.117 1 97.12 117 GLY B N 1
ATOM 6323 C CA . GLY B 1 117 ? -6.066 -9.586 -9.828 1 97.12 117 GLY B CA 1
ATOM 6324 C C . GLY B 1 117 ? -7.082 -8.461 -9.945 1 97.12 117 GLY B C 1
ATOM 6325 O O . GLY B 1 117 ? -8.055 -8.422 -9.195 1 97.12 117 GLY B O 1
ATOM 6326 N N . PHE B 1 118 ? -6.883 -7.598 -10.836 1 96.31 118 PHE B N 1
ATOM 6327 C CA . PHE B 1 118 ? -7.809 -6.496 -11.062 1 96.31 118 PHE B CA 1
ATOM 6328 C C . PHE B 1 118 ? -9.172 -7.02 -11.492 1 96.31 118 PHE B C 1
ATOM 6330 O O . PHE B 1 118 ? -10.203 -6.598 -10.961 1 96.31 118 PHE B O 1
ATOM 6337 N N . PHE B 1 119 ? -9.242 -7.906 -12.375 1 94.31 119 PHE B N 1
ATOM 6338 C CA . PHE B 1 119 ? -10.508 -8.422 -12.891 1 94.31 119 PHE B CA 1
ATOM 6339 C C . PHE B 1 119 ? -11.211 -9.273 -11.836 1 94.31 119 PHE B C 1
ATOM 6341 O O . PHE B 1 119 ? -12.438 -9.258 -11.734 1 94.31 119 PHE B O 1
ATOM 6348 N N . LEU B 1 120 ? -10.375 -9.984 -11.07 1 96.88 120 LEU B N 1
ATOM 6349 C CA . LEU B 1 120 ? -10.938 -10.82 -10.016 1 96.88 120 LEU B CA 1
ATOM 6350 C C . LEU B 1 120 ? -11.75 -9.984 -9.031 1 96.88 120 LEU B C 1
ATOM 6352 O O . LEU B 1 120 ? -12.703 -10.477 -8.422 1 96.88 120 LEU B O 1
ATOM 6356 N N . LEU B 1 121 ? -11.445 -8.719 -8.914 1 96.81 121 LEU B N 1
ATOM 6357 C CA . LEU B 1 121 ? -12.156 -7.828 -8 1 96.81 121 LEU B CA 1
ATOM 6358 C C . LEU B 1 121 ? -13.633 -7.746 -8.359 1 96.81 121 LEU B C 1
ATOM 6360 O O . LEU B 1 121 ? -14.477 -7.535 -7.488 1 96.81 121 LEU B O 1
ATOM 6364 N N . PHE B 1 122 ? -13.977 -7.957 -9.625 1 96 122 PHE B N 1
ATOM 6365 C CA . PHE B 1 122 ? -15.336 -7.715 -10.102 1 96 122 PHE B CA 1
ATOM 6366 C C . PHE B 1 122 ? -16.016 -9.023 -10.484 1 96 122 PHE B C 1
ATOM 6368 O O . PHE B 1 122 ? -17.094 -9.016 -11.094 1 96 122 PHE B O 1
ATOM 6375 N N . MET B 1 123 ? -15.406 -10.133 -10.195 1 96.94 123 MET B N 1
ATOM 6376 C CA . MET B 1 123 ? -15.961 -11.445 -10.5 1 96.94 123 MET B CA 1
ATOM 6377 C C . MET B 1 123 ? -16.656 -12.031 -9.281 1 96.94 123 MET B C 1
ATOM 6379 O O . MET B 1 123 ? -16.344 -11.672 -8.141 1 96.94 123 MET B O 1
ATOM 6383 N N . PRO B 1 124 ? -17.672 -12.852 -9.516 1 96.69 124 PRO B N 1
ATOM 6384 C CA . PRO B 1 124 ? -18.391 -13.5 -8.422 1 96.69 124 PRO B CA 1
ATOM 6385 C C . PRO B 1 124 ? -17.625 -14.68 -7.824 1 96.69 124 PRO B C 1
ATOM 6387 O O . PRO B 1 124 ? -18.094 -15.82 -7.902 1 96.69 124 PRO B O 1
ATOM 6390 N N . THR B 1 125 ? -16.562 -14.414 -7.145 1 96.62 125 THR B N 1
ATOM 6391 C CA . THR B 1 125 ? -15.609 -15.43 -6.711 1 96.62 125 THR B CA 1
ATOM 6392 C C . THR B 1 125 ? -16.078 -16.078 -5.41 1 96.62 125 THR B C 1
ATOM 6394 O O . THR B 1 125 ? -15.484 -17.078 -4.965 1 96.62 125 THR B O 1
ATOM 6397 N N . ASP B 1 126 ? -17.094 -15.586 -4.816 1 95.19 126 ASP B N 1
ATOM 6398 C CA . ASP B 1 126 ? -17.547 -16.062 -3.518 1 95.19 126 ASP B CA 1
ATOM 6399 C C . ASP B 1 126 ? -18.672 -17.094 -3.682 1 95.19 126 ASP B C 1
ATOM 6401 O O . ASP B 1 126 ? -19.172 -17.641 -2.695 1 95.19 126 ASP B O 1
ATOM 6405 N N . LYS B 1 127 ? -19.094 -17.5 -4.859 1 94.44 127 LYS B N 1
ATOM 6406 C CA . LYS B 1 127 ? -20.328 -18.219 -5.105 1 94.44 127 LYS B CA 1
ATOM 6407 C C . LYS B 1 127 ? -20.094 -19.734 -5.105 1 94.44 127 LYS B C 1
ATOM 6409 O O . LYS B 1 127 ? -21 -20.5 -4.773 1 94.44 127 LYS B O 1
ATOM 6414 N N . ALA B 1 128 ? -18.953 -20.141 -5.535 1 95.06 128 ALA B N 1
ATOM 6415 C CA . ALA B 1 128 ? -18.703 -21.562 -5.602 1 95.06 128 ALA B CA 1
ATOM 6416 C C . ALA B 1 128 ? -17.359 -21.922 -4.938 1 95.06 128 ALA B C 1
ATOM 6418 O O . ALA B 1 128 ? -16.391 -21.172 -5.059 1 95.06 128 ALA B O 1
ATOM 6419 N N . PHE B 1 129 ? -17.375 -23.109 -4.289 1 95.44 129 PHE B N 1
ATOM 6420 C CA . PHE B 1 129 ? -16.188 -23.594 -3.598 1 95.44 129 PHE B CA 1
ATOM 6421 C C . PHE B 1 129 ? -15.633 -22.531 -2.656 1 95.44 129 PHE B C 1
ATOM 6423 O O . PHE B 1 129 ? -14.422 -22.297 -2.615 1 95.44 129 PHE B O 1
ATOM 6430 N N . ALA B 1 130 ? -16.531 -21.828 -2.027 1 96.5 130 ALA B N 1
ATOM 6431 C CA . ALA B 1 130 ? -16.125 -20.703 -1.198 1 96.5 130 ALA B CA 1
ATOM 6432 C C . ALA B 1 130 ? -16.734 -20.797 0.197 1 96.5 130 ALA B C 1
ATOM 6434 O O . ALA B 1 130 ? -17.922 -21.094 0.341 1 96.5 130 ALA B O 1
ATOM 6435 N N . ILE B 1 131 ? -15.953 -20.547 1.171 1 96.62 131 ILE B N 1
ATOM 6436 C CA . ILE B 1 131 ? -16.422 -20.531 2.549 1 96.62 131 ILE B CA 1
ATOM 6437 C C . ILE B 1 131 ? -17.484 -19.438 2.715 1 96.62 131 ILE B C 1
ATOM 6439 O O . ILE B 1 131 ? -18.422 -19.578 3.514 1 96.62 131 ILE B O 1
ATOM 6443 N N . ASP B 1 132 ? -17.359 -18.406 1.944 1 94.75 132 ASP B N 1
ATOM 6444 C CA . ASP B 1 132 ? -18.344 -17.328 1.992 1 94.75 132 ASP B CA 1
ATOM 6445 C C . ASP B 1 132 ? -19.75 -17.859 1.679 1 94.75 132 ASP B C 1
ATOM 6447 O O . ASP B 1 132 ? -20.734 -17.406 2.275 1 94.75 132 ASP B O 1
ATOM 6451 N N . GLN B 1 133 ? -19.875 -18.75 0.74 1 92.88 133 GLN B N 1
ATOM 6452 C CA . GLN B 1 133 ? -21.156 -19.359 0.42 1 92.88 133 GLN B CA 1
ATOM 6453 C C . GLN B 1 133 ? -21.656 -20.234 1.568 1 92.88 133 GLN B C 1
ATOM 6455 O O . GLN B 1 133 ? -22.859 -20.281 1.839 1 92.88 133 GLN B O 1
ATOM 6460 N N . LEU B 1 134 ? -20.766 -20.953 2.182 1 93.88 134 LEU B N 1
ATOM 6461 C CA . LEU B 1 134 ? -21.109 -21.75 3.352 1 93.88 134 LEU B CA 1
ATOM 6462 C C . LEU B 1 134 ? -21.641 -20.859 4.477 1 93.88 134 LEU B C 1
ATOM 6464 O O . LEU B 1 134 ? -22.656 -21.188 5.105 1 93.88 134 LEU B O 1
ATOM 6468 N N . ARG B 1 135 ? -20.938 -19.797 4.703 1 92.56 135 ARG B N 1
ATOM 6469 C CA . ARG B 1 135 ? -21.359 -18.859 5.75 1 92.56 135 ARG B CA 1
ATOM 6470 C C . ARG B 1 135 ? -22.766 -18.359 5.5 1 92.56 135 ARG B C 1
ATOM 6472 O O . ARG B 1 135 ? -23.547 -18.172 6.445 1 92.56 135 ARG B O 1
ATOM 6479 N N . LEU B 1 136 ? -23.094 -18.141 4.281 1 89 136 LEU B N 1
ATOM 6480 C CA . LEU B 1 136 ? -24.438 -17.703 3.93 1 89 136 LEU B CA 1
ATOM 6481 C C . LEU B 1 136 ? -25.453 -18.797 4.266 1 89 136 LEU B C 1
ATOM 6483 O O . LEU B 1 136 ? -26.516 -18.5 4.832 1 89 136 LEU B O 1
ATOM 6487 N N . LYS B 1 137 ? -25.172 -20.016 3.984 1 89.88 137 LYS B N 1
ATOM 6488 C CA . LYS B 1 137 ? -26.062 -21.141 4.281 1 89.88 137 LYS B CA 1
ATOM 6489 C C . LYS B 1 137 ? -26.203 -21.344 5.789 1 89.88 137 LYS B C 1
ATOM 6491 O O . LYS B 1 137 ? -27.297 -21.656 6.277 1 89.88 137 LYS B O 1
ATOM 6496 N N . LEU B 1 138 ? -25.125 -21.125 6.441 1 91.25 138 LEU B N 1
ATOM 6497 C CA . LEU B 1 138 ? -25.109 -21.344 7.883 1 91.25 138 LEU B CA 1
ATOM 6498 C C . LEU B 1 138 ? -25.938 -20.297 8.609 1 91.25 138 LEU B C 1
ATOM 6500 O O . LEU B 1 138 ? -26.297 -20.484 9.766 1 91.25 138 LEU B O 1
ATOM 6504 N N . SER B 1 139 ? -26.109 -19.219 7.953 1 86.81 139 SER B N 1
ATOM 6505 C CA . SER B 1 139 ? -26.938 -18.172 8.555 1 86.81 139 SER B CA 1
ATOM 6506 C C . SER B 1 139 ? -28.406 -18.578 8.594 1 86.81 139 SER B C 1
ATOM 6508 O O . SER B 1 139 ? -29.203 -18 9.352 1 86.81 139 SER B O 1
ATOM 6510 N N . THR B 1 140 ? -28.812 -19.578 7.797 1 85.12 140 THR B N 1
ATOM 6511 C CA . THR B 1 140 ? -30.156 -20.156 7.812 1 85.12 140 THR B CA 1
ATOM 6512 C C . THR B 1 140 ? -30.078 -21.672 8.031 1 85.12 140 THR B C 1
ATOM 6514 O O . THR B 1 140 ? -30.391 -22.453 7.125 1 85.12 140 THR B O 1
ATOM 6517 N N . PRO B 1 141 ? -29.875 -22.047 9.281 1 86.25 141 PRO B N 1
ATOM 6518 C CA . PRO B 1 141 ? -29.516 -23.438 9.531 1 86.25 141 PRO B CA 1
ATOM 6519 C C . PRO B 1 141 ? -30.672 -24.406 9.312 1 86.25 141 PRO B C 1
ATOM 6521 O O . PRO B 1 141 ? -30.469 -25.578 9.047 1 86.25 141 PRO B O 1
ATOM 6524 N N . PHE B 1 142 ? -31.906 -23.984 9.352 1 87.81 142 PHE B N 1
ATOM 6525 C CA . PHE B 1 142 ? -33.031 -24.906 9.289 1 87.81 142 PHE B CA 1
ATOM 6526 C C . PHE B 1 142 ? -33.469 -25.125 7.844 1 87.81 142 PHE B C 1
ATOM 6528 O O . PHE B 1 142 ? -34.406 -25.891 7.582 1 87.81 142 PHE B O 1
ATOM 6535 N N . ARG B 1 143 ? -32.812 -24.438 6.98 1 87.56 143 ARG B N 1
ATOM 6536 C CA . ARG B 1 143 ? -33.031 -24.719 5.566 1 87.56 143 ARG B CA 1
ATOM 6537 C C . ARG B 1 143 ? -32.125 -25.859 5.094 1 87.56 143 ARG B C 1
ATOM 6539 O O . ARG B 1 143 ? -30.906 -25.734 5.082 1 87.56 143 ARG B O 1
ATOM 6546 N N . HIS B 1 144 ? -32.781 -26.906 4.684 1 89.62 144 HIS B N 1
ATOM 6547 C CA . HIS B 1 144 ? -32.031 -28.078 4.219 1 89.62 144 HIS B CA 1
ATOM 6548 C C . HIS B 1 144 ? -31.219 -27.75 2.977 1 89.62 144 HIS B C 1
ATOM 6550 O O . HIS B 1 144 ? -31.625 -26.906 2.166 1 89.62 144 HIS B O 1
ATOM 6556 N N . TYR B 1 145 ? -30.031 -28.406 2.816 1 90.75 145 TYR B N 1
ATOM 6557 C CA . TYR B 1 145 ? -29.141 -28.062 1.718 1 90.75 145 TYR B CA 1
ATOM 6558 C C . TYR B 1 145 ? -29.797 -28.344 0.372 1 90.75 145 TYR B C 1
ATOM 6560 O O . TYR B 1 145 ? -29.438 -27.734 -0.639 1 90.75 145 TYR B O 1
ATOM 6568 N N . SER B 1 146 ? -30.797 -29.219 0.27 1 90.12 146 SER B N 1
ATOM 6569 C CA . SER B 1 146 ? -31.5 -29.531 -0.97 1 90.12 146 SER B CA 1
ATOM 6570 C C . SER B 1 146 ? -32.375 -28.359 -1.43 1 90.12 146 SER B C 1
ATOM 6572 O O . SER B 1 146 ? -32.75 -28.297 -2.6 1 90.12 146 SER B O 1
ATOM 6574 N N . GLN B 1 147 ? -32.594 -27.469 -0.564 1 89.25 147 GLN B N 1
ATOM 6575 C CA . GLN B 1 147 ? -33.469 -26.344 -0.874 1 89.25 147 GLN B CA 1
ATOM 6576 C C . GLN B 1 147 ? -32.656 -25.156 -1.394 1 89.25 147 GLN B C 1
ATOM 6578 O O . GLN B 1 147 ? -33.219 -24.172 -1.868 1 89.25 147 GLN B O 1
ATOM 6583 N N . HIS B 1 148 ? -31.422 -25.25 -1.269 1 88.75 148 HIS B N 1
ATOM 6584 C CA . HIS B 1 148 ? -30.578 -24.188 -1.792 1 88.75 148 HIS B CA 1
ATOM 6585 C C . HIS B 1 148 ? -30.328 -24.359 -3.285 1 88.75 148 HIS B C 1
ATOM 6587 O O . HIS B 1 148 ? -29.906 -25.438 -3.725 1 88.75 148 HIS B O 1
ATOM 6593 N N . GLN B 1 149 ? -30.625 -23.359 -4 1 87.38 149 GLN B N 1
ATOM 6594 C CA . GLN B 1 149 ? -30.391 -23.406 -5.441 1 87.38 149 GLN B CA 1
ATOM 6595 C C . GLN B 1 149 ? -28.891 -23.297 -5.754 1 87.38 149 GLN B C 1
ATOM 6597 O O . GLN B 1 149 ? -28.156 -22.609 -5.051 1 87.38 149 GLN B O 1
ATOM 6602 N N . LYS B 1 150 ? -28.516 -23.984 -6.805 1 88.25 150 LYS B N 1
ATOM 6603 C CA . LYS B 1 150 ? -27.141 -23.844 -7.262 1 88.25 150 LYS B CA 1
ATOM 6604 C C . LYS B 1 150 ? -26.875 -22.438 -7.793 1 88.25 150 LYS B C 1
ATOM 6606 O O . LYS B 1 150 ? -27.656 -21.906 -8.562 1 88.25 150 LYS B O 1
ATOM 6611 N N . PRO B 1 151 ? -25.797 -21.922 -7.359 1 90.19 151 PRO B N 1
ATOM 6612 C CA . PRO B 1 151 ? -25.531 -20.547 -7.773 1 90.19 151 PRO B CA 1
ATOM 6613 C C . PRO B 1 151 ? -25.25 -20.422 -9.273 1 90.19 151 PRO B C 1
ATOM 6615 O O . PRO B 1 151 ? -24.594 -21.281 -9.852 1 90.19 151 PRO B O 1
ATOM 6618 N N . THR B 1 152 ? -25.781 -19.406 -9.898 1 93.25 152 THR B N 1
ATOM 6619 C CA . THR B 1 152 ? -25.547 -19.062 -11.297 1 93.25 152 THR B CA 1
ATOM 6620 C C . THR B 1 152 ? -24.938 -17.672 -11.398 1 93.25 152 THR B C 1
ATOM 6622 O O . THR B 1 152 ? -25.109 -16.844 -10.508 1 93.25 152 THR B O 1
ATOM 6625 N N . VAL B 1 153 ? -24.172 -17.5 -12.414 1 95.5 153 VAL B N 1
ATOM 6626 C CA . VAL B 1 153 ? -23.5 -16.219 -12.633 1 95.5 153 VAL B CA 1
ATOM 6627 C C . VAL B 1 153 ? -23.656 -15.805 -14.094 1 95.5 153 VAL B C 1
ATOM 6629 O O . VAL B 1 153 ? -24.141 -16.594 -14.922 1 95.5 153 VAL B O 1
ATOM 6632 N N . SER B 1 154 ? -23.297 -14.539 -14.375 1 95.75 154 SER B N 1
ATOM 6633 C CA . SER B 1 154 ? -23.297 -14.07 -15.758 1 95.75 154 SER B CA 1
ATOM 6634 C C . SER B 1 154 ? -22.172 -14.703 -16.562 1 95.75 154 SER B C 1
ATOM 6636 O O . SER B 1 154 ? -21.031 -14.781 -16.094 1 95.75 154 SER B O 1
ATOM 6638 N N . ILE B 1 155 ? -22.484 -15.117 -17.797 1 96.44 155 ILE B N 1
ATOM 6639 C CA . ILE B 1 155 ? -21.484 -15.719 -18.656 1 96.44 155 ILE B CA 1
ATOM 6640 C C . ILE B 1 155 ? -20.406 -14.68 -19 1 96.44 155 ILE B C 1
ATOM 6642 O O . ILE B 1 155 ? -19.297 -15.039 -19.406 1 96.44 155 ILE B O 1
ATOM 6646 N N . LEU B 1 156 ? -20.766 -13.414 -18.812 1 95.75 156 LEU B N 1
ATOM 6647 C CA . LEU B 1 156 ? -19.828 -12.32 -19.016 1 95.75 156 LEU B CA 1
ATOM 6648 C C . LEU B 1 156 ? -18.594 -12.508 -18.141 1 95.75 156 LEU B C 1
ATOM 6650 O O . LEU B 1 156 ? -17.484 -12.156 -18.547 1 95.75 156 LEU B O 1
ATOM 6654 N N . SER B 1 157 ? -18.719 -13.102 -16.969 1 96.44 157 SER B N 1
ATOM 6655 C CA . SER B 1 157 ? -17.625 -13.305 -16.016 1 96.44 157 SER B CA 1
ATOM 6656 C C . SER B 1 157 ? -16.641 -14.336 -16.531 1 96.44 157 SER B C 1
ATOM 6658 O O . SER B 1 157 ? -15.484 -14.375 -16.094 1 96.44 157 SER B O 1
ATOM 6660 N N . TYR B 1 158 ? -17.047 -15.18 -17.453 1 96.75 158 TYR B N 1
ATOM 6661 C CA . TYR B 1 158 ? -16.156 -16.156 -18.062 1 96.75 158 TYR B CA 1
ATOM 6662 C C . TYR B 1 158 ? -15.414 -15.555 -19.25 1 96.75 158 TYR B C 1
ATOM 6664 O O . TYR B 1 158 ? -14.219 -15.789 -19.438 1 96.75 158 TYR B O 1
ATOM 6672 N N . HIS B 1 159 ? -16.047 -14.711 -19.984 1 95.62 159 HIS B N 1
ATOM 6673 C CA . HIS B 1 159 ? -15.531 -14.266 -21.281 1 95.62 159 HIS B CA 1
ATOM 6674 C C . HIS B 1 159 ? -14.609 -13.062 -21.125 1 95.62 159 HIS B C 1
ATOM 6676 O O . HIS B 1 159 ? -13.57 -12.984 -21.781 1 95.62 159 HIS B O 1
ATOM 6682 N N . LEU B 1 160 ? -14.977 -12.172 -20.266 1 95.06 160 LEU B N 1
ATOM 6683 C CA . LEU B 1 160 ? -14.289 -10.883 -20.219 1 95.06 160 LEU B CA 1
ATOM 6684 C C . LEU B 1 160 ? -12.836 -11.062 -19.781 1 95.06 160 LEU B C 1
ATOM 6686 O O . LEU B 1 160 ? -11.93 -10.516 -20.406 1 95.06 160 LEU B O 1
ATOM 6690 N N . PRO B 1 161 ? -12.531 -11.805 -18.719 1 95.56 161 PRO B N 1
ATOM 6691 C CA . PRO B 1 161 ? -11.125 -11.977 -18.344 1 95.56 161 PRO B CA 1
ATOM 6692 C C . PRO B 1 161 ? -10.305 -12.68 -19.422 1 95.56 161 PRO B C 1
ATOM 6694 O O . PRO B 1 161 ? -9.133 -12.352 -19.609 1 95.56 161 PRO B O 1
ATOM 6697 N N . ILE B 1 162 ? -10.875 -13.609 -20.125 1 96.88 162 ILE B N 1
ATOM 6698 C CA . ILE B 1 162 ? -10.172 -14.328 -21.188 1 96.88 162 ILE B CA 1
ATOM 6699 C C . ILE B 1 162 ? -9.875 -13.367 -22.344 1 96.88 162 ILE B C 1
ATOM 6701 O O . ILE B 1 162 ? -8.766 -13.359 -22.875 1 96.88 162 ILE B O 1
ATOM 6705 N N . LEU B 1 163 ? -10.844 -12.586 -22.672 1 95.81 163 LEU B N 1
ATOM 6706 C CA . LEU B 1 163 ? -10.695 -11.641 -23.766 1 95.81 163 LEU B CA 1
ATOM 6707 C C . LEU B 1 163 ? -9.562 -10.656 -23.484 1 95.81 163 LEU B C 1
ATOM 6709 O O . LEU B 1 163 ? -8.703 -10.438 -24.344 1 95.81 163 LEU B O 1
ATOM 6713 N N . ILE B 1 164 ? -9.516 -10.164 -22.312 1 94.81 164 ILE B N 1
ATOM 6714 C CA . ILE B 1 164 ? -8.602 -9.062 -22 1 94.81 164 ILE B CA 1
ATOM 6715 C C . ILE B 1 164 ? -7.238 -9.617 -21.609 1 94.81 164 ILE B C 1
ATOM 6717 O O . ILE B 1 164 ? -6.219 -9.258 -22.188 1 94.81 164 ILE B O 1
ATOM 6721 N N . CYS B 1 165 ? -7.152 -10.555 -20.672 1 95.56 165 CYS B N 1
ATOM 6722 C CA . CYS B 1 165 ? -5.879 -11.008 -20.125 1 95.56 165 CYS B CA 1
ATOM 6723 C C . CYS B 1 165 ? -5.184 -11.969 -21.094 1 95.56 165 CYS B C 1
ATOM 6725 O O . CYS B 1 165 ? -3.955 -11.961 -21.188 1 95.56 165 CYS B O 1
ATOM 6727 N N . LEU B 1 166 ? -5.945 -12.758 -21.828 1 96.88 166 LEU B N 1
ATOM 6728 C CA . LEU B 1 166 ? -5.32 -13.68 -22.781 1 96.88 166 LEU B CA 1
ATOM 6729 C C . LEU B 1 166 ? -5.402 -13.141 -24.203 1 96.88 166 LEU B C 1
ATOM 6731 O O . LEU B 1 166 ? -4.383 -13.023 -24.875 1 96.88 166 LEU B O 1
ATOM 6735 N N . GLY B 1 167 ? -6.645 -12.812 -24.594 1 97.19 167 GLY B N 1
ATOM 6736 C CA . GLY B 1 167 ? -6.84 -12.391 -25.969 1 97.19 167 GLY B CA 1
ATOM 6737 C C . GLY B 1 167 ? -5.953 -11.219 -26.359 1 97.19 167 GLY B C 1
ATOM 6738 O O . GLY B 1 167 ? -5.207 -11.312 -27.344 1 97.19 167 GLY B O 1
ATOM 6739 N N . PHE B 1 168 ? -6.039 -10.133 -25.625 1 96.5 168 PHE B N 1
ATOM 6740 C CA . PHE B 1 168 ? -5.23 -8.961 -25.922 1 96.5 168 PHE B CA 1
ATOM 6741 C C . PHE B 1 168 ? -3.744 -9.289 -25.828 1 96.5 168 PHE B C 1
ATOM 6743 O O . PHE B 1 168 ? -2.953 -8.859 -26.656 1 96.5 168 PHE B O 1
ATOM 6750 N N . LEU B 1 169 ? -3.379 -10.031 -24.844 1 96.06 169 LEU B N 1
ATOM 6751 C CA . LEU B 1 169 ? -1.982 -10.398 -24.641 1 96.06 169 LEU B CA 1
ATOM 6752 C C . LEU B 1 169 ? -1.443 -11.195 -25.812 1 96.06 169 LEU B C 1
ATOM 6754 O O . LEU B 1 169 ? -0.374 -10.883 -26.344 1 96.06 169 LEU B O 1
ATOM 6758 N N . TYR B 1 170 ? -2.223 -12.195 -26.25 1 97.31 170 TYR B N 1
ATOM 6759 C CA . TYR B 1 170 ? -1.802 -13.047 -27.359 1 97.31 170 TYR B CA 1
ATOM 6760 C C . TYR B 1 170 ? -1.662 -12.234 -28.641 1 97.31 170 TYR B C 1
ATOM 6762 O O . TYR B 1 170 ? -0.667 -12.359 -29.359 1 97.31 170 TYR B O 1
ATOM 6770 N N . PHE B 1 171 ? -2.631 -11.461 -28.859 1 96.94 171 PHE B N 1
ATOM 6771 C CA . PHE B 1 171 ? -2.615 -10.68 -30.094 1 96.94 171 PHE B CA 1
ATOM 6772 C C . PHE B 1 171 ? -1.417 -9.742 -30.125 1 96.94 171 PHE B C 1
ATOM 6774 O O . PHE B 1 171 ? -0.729 -9.641 -31.141 1 96.94 171 PHE B O 1
ATOM 6781 N N . ASP B 1 172 ? -1.195 -9.086 -29.031 1 96.19 172 ASP B N 1
ATOM 6782 C CA . ASP B 1 172 ? -0.042 -8.195 -28.906 1 96.19 172 ASP B CA 1
ATOM 6783 C C . ASP B 1 172 ? 1.264 -8.969 -29.078 1 96.19 172 ASP B C 1
ATOM 6785 O O . ASP B 1 172 ? 2.16 -8.531 -29.812 1 96.19 172 ASP B O 1
ATOM 6789 N N . SER B 1 173 ? 1.391 -10.086 -28.438 1 95.31 173 SER B N 1
ATOM 6790 C CA . SER B 1 173 ? 2.582 -10.922 -28.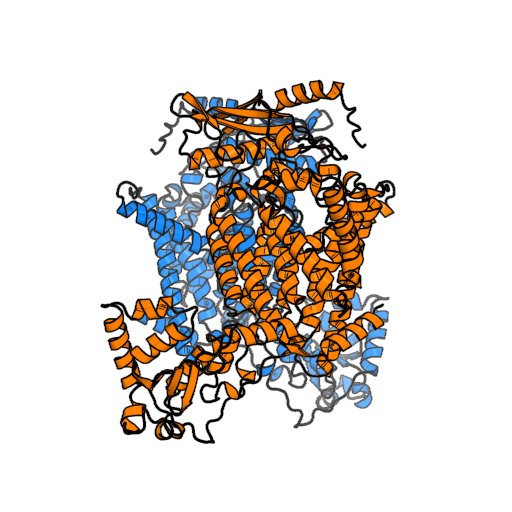516 1 95.31 173 SER B CA 1
ATOM 6791 C C . SER B 1 173 ? 2.844 -11.375 -29.953 1 95.31 173 SER B C 1
ATOM 6793 O O . SER B 1 173 ? 3.988 -11.391 -30.406 1 95.31 173 SER B O 1
ATOM 6795 N N . ALA B 1 174 ? 1.812 -11.719 -30.641 1 95.62 174 ALA B N 1
ATOM 6796 C CA . ALA B 1 174 ? 1.938 -12.172 -32.031 1 95.62 174 ALA B CA 1
ATOM 6797 C C . ALA B 1 174 ? 2.475 -11.062 -32.906 1 95.62 174 ALA B C 1
ATOM 6799 O O . ALA B 1 174 ? 3.285 -11.312 -33.812 1 95.62 174 ALA B O 1
ATOM 6800 N N . ILE B 1 175 ? 2.025 -9.93 -32.688 1 95.19 175 ILE B N 1
ATOM 6801 C CA . ILE B 1 175 ? 2.498 -8.789 -33.469 1 95.19 175 ILE B CA 1
ATOM 6802 C C . ILE B 1 175 ? 4.004 -8.625 -33.281 1 95.19 175 ILE B C 1
ATOM 6804 O O . ILE B 1 175 ? 4.746 -8.492 -34.25 1 95.19 175 ILE B O 1
ATOM 6808 N N . HIS B 1 176 ? 4.457 -8.672 -32.125 1 94.12 176 HIS B N 1
ATOM 6809 C CA . HIS B 1 176 ? 5.879 -8.523 -31.828 1 94.12 176 HIS B CA 1
ATOM 6810 C C . HIS B 1 176 ? 6.688 -9.648 -32.469 1 94.12 176 HIS B C 1
ATOM 6812 O O . HIS B 1 176 ? 7.777 -9.414 -33 1 94.12 176 HIS B O 1
ATOM 6818 N N . LYS B 1 177 ? 6.172 -10.836 -32.438 1 94.31 177 LYS B N 1
ATOM 6819 C CA . LYS B 1 177 ? 6.891 -12.023 -32.906 1 94.31 177 LYS B CA 1
ATOM 6820 C C . LYS B 1 177 ? 7.086 -11.984 -34.438 1 94.31 177 LYS B C 1
ATOM 6822 O O . LYS B 1 177 ? 8.039 -12.562 -34.938 1 94.31 177 LYS B O 1
ATOM 6827 N N . LEU B 1 178 ? 6.25 -11.266 -35.094 1 92.81 178 LEU B N 1
ATOM 6828 C CA . LEU B 1 178 ? 6.359 -11.164 -36.531 1 92.81 178 LEU B CA 1
ATOM 6829 C C . LEU B 1 178 ? 7.629 -10.414 -36.938 1 92.81 178 LEU B C 1
ATOM 6831 O O . LEU B 1 178 ? 8.086 -10.516 -38.062 1 92.81 178 LEU B O 1
ATOM 6835 N N . PHE B 1 179 ? 8.203 -9.781 -36 1 91.25 179 PHE B N 1
ATOM 6836 C CA . PHE B 1 179 ? 9.391 -8.992 -36.312 1 91.25 179 PHE B CA 1
ATOM 6837 C C . PHE B 1 179 ? 10.656 -9.719 -35.875 1 91.25 179 PHE B C 1
ATOM 6839 O O . PHE B 1 179 ? 11.758 -9.188 -36 1 91.25 179 PHE B O 1
ATOM 6846 N N . ALA B 1 180 ? 10.562 -10.875 -35.406 1 91.81 180 ALA B N 1
ATOM 6847 C CA . ALA B 1 180 ? 11.711 -11.68 -35 1 91.81 180 ALA B CA 1
ATOM 6848 C C . ALA B 1 180 ? 11.961 -12.805 -36.031 1 91.81 180 ALA B C 1
ATOM 6850 O O . ALA B 1 180 ? 11.055 -13.586 -36.312 1 91.81 180 ALA B O 1
ATOM 6851 N N . GLU B 1 181 ? 13.148 -12.906 -36.469 1 92.88 181 GLU B N 1
ATOM 6852 C CA . GLU B 1 181 ? 13.492 -13.828 -37.562 1 92.88 181 GLU B CA 1
ATOM 6853 C C . GLU B 1 181 ? 13.258 -15.273 -37.125 1 92.88 181 GLU B C 1
ATOM 6855 O O . GLU B 1 181 ? 12.688 -16.062 -37.906 1 92.88 181 GLU B O 1
ATOM 6860 N N . HIS B 1 182 ? 13.695 -15.672 -36 1 93.56 182 HIS B N 1
ATOM 6861 C CA . HIS B 1 182 ? 13.57 -17.062 -35.594 1 93.56 182 HIS B CA 1
ATOM 6862 C C . HIS B 1 182 ? 12.109 -17.453 -35.406 1 93.56 182 HIS B C 1
ATOM 6864 O O . HIS B 1 182 ? 11.758 -18.625 -35.562 1 93.56 182 HIS B O 1
ATOM 6870 N N . TRP B 1 183 ? 11.242 -16.531 -35.094 1 94.88 183 TRP B N 1
ATOM 6871 C CA . TRP B 1 183 ? 9.812 -16.812 -35.031 1 94.88 183 TRP B CA 1
ATOM 6872 C C . TRP B 1 183 ? 9.242 -16.984 -36.438 1 94.88 183 TRP B C 1
ATOM 6874 O O . TRP B 1 183 ? 8.414 -17.875 -36.656 1 94.88 183 TRP B O 1
ATOM 6884 N N . ARG B 1 184 ? 9.688 -16.172 -37.344 1 94.75 184 ARG B N 1
ATOM 6885 C CA . ARG B 1 184 ? 9.234 -16.281 -38.719 1 94.75 184 ARG B CA 1
ATOM 6886 C C . ARG B 1 184 ? 9.672 -17.609 -39.344 1 94.75 184 ARG B C 1
ATOM 6888 O O . ARG B 1 184 ? 8.992 -18.141 -40.188 1 94.75 184 ARG B O 1
ATOM 6895 N N . ASN B 1 185 ? 10.727 -18.141 -38.75 1 95.25 185 ASN B N 1
ATOM 6896 C CA . ASN B 1 185 ? 11.258 -19.406 -39.25 1 95.25 185 ASN B CA 1
ATOM 6897 C C . ASN B 1 185 ? 10.648 -20.594 -38.5 1 95.25 185 ASN B C 1
ATOM 6899 O O . ASN B 1 185 ? 11.078 -21.734 -38.719 1 95.25 185 ASN B O 1
ATOM 6903 N N . GLY B 1 186 ? 9.758 -20.266 -37.625 1 96.25 186 GLY B N 1
ATOM 6904 C CA . GLY B 1 186 ? 9.078 -21.312 -36.875 1 96.25 186 GLY B CA 1
ATOM 6905 C C . GLY B 1 186 ? 9.875 -21.844 -35.688 1 96.25 186 GLY B C 1
ATOM 6906 O O . GLY B 1 186 ? 9.539 -22.875 -35.125 1 96.25 186 GLY B O 1
ATOM 6907 N N . LEU B 1 187 ? 10.922 -21.203 -35.344 1 96.75 187 LEU B N 1
ATOM 6908 C CA . LEU B 1 187 ? 11.844 -21.719 -34.344 1 96.75 187 LEU B CA 1
ATOM 6909 C C . LEU B 1 187 ? 11.742 -20.922 -33.062 1 96.75 187 LEU B C 1
ATOM 6911 O O . LEU B 1 187 ? 12.68 -20.891 -32.25 1 96.75 187 LEU B O 1
ATOM 6915 N N . GLY B 1 188 ? 10.625 -20.234 -32.875 1 94.94 188 GLY B N 1
ATOM 6916 C CA . GLY B 1 188 ? 10.438 -19.391 -31.688 1 94.94 188 GLY B CA 1
ATOM 6917 C C . GLY B 1 188 ? 10.438 -20.156 -30.391 1 94.94 188 GLY B C 1
ATOM 6918 O O . GLY B 1 188 ? 10.953 -19.688 -29.375 1 94.94 188 GLY B O 1
ATOM 6919 N N . ALA B 1 189 ? 9.828 -21.297 -30.312 1 95.06 189 ALA B N 1
ATOM 6920 C CA . ALA B 1 189 ? 9.797 -22.141 -29.125 1 95.06 189 ALA B CA 1
ATOM 6921 C C . ALA B 1 189 ? 11.078 -22.969 -29 1 95.06 189 ALA B C 1
ATOM 6923 O O . ALA B 1 189 ? 11.492 -23.312 -27.891 1 95.06 189 ALA B O 1
ATOM 6924 N N . TRP B 1 190 ? 11.711 -23.203 -30.094 1 96.81 190 TRP B N 1
ATOM 6925 C CA . TRP B 1 190 ? 12.906 -24.047 -30.156 1 96.81 190 TRP B CA 1
ATOM 6926 C C . TRP B 1 190 ? 14.109 -23.312 -29.578 1 96.81 190 TRP B C 1
ATOM 6928 O O . TRP B 1 190 ? 14.844 -23.875 -28.75 1 96.81 190 TRP B O 1
ATOM 6938 N N . LEU B 1 191 ? 14.312 -22.156 -29.922 1 96.38 191 LEU B N 1
ATOM 6939 C CA . LEU B 1 191 ? 15.539 -21.438 -29.609 1 96.38 191 LEU B CA 1
ATOM 6940 C C . LEU B 1 191 ? 15.711 -21.281 -28.094 1 96.38 191 LEU B C 1
ATOM 6942 O O . LEU B 1 191 ? 16.734 -21.672 -27.547 1 96.38 191 LEU B O 1
ATOM 6946 N N . PRO B 1 192 ? 14.695 -20.766 -27.406 1 95 192 PRO B N 1
ATOM 6947 C CA . PRO B 1 192 ? 14.867 -20.672 -25.953 1 95 192 PRO B CA 1
ATOM 6948 C C . PRO B 1 192 ? 15.078 -22.031 -25.281 1 95 192 PRO B C 1
ATOM 6950 O O . PRO B 1 192 ? 15.789 -22.125 -24.281 1 95 192 PRO B O 1
ATOM 6953 N N . SER B 1 193 ? 14.562 -23.062 -25.828 1 96.81 193 SER B N 1
ATOM 6954 C CA . SER B 1 193 ? 14.641 -24.406 -25.266 1 96.81 193 SER B CA 1
ATOM 6955 C C . SER B 1 193 ? 16.016 -25.031 -25.516 1 96.81 193 SER B C 1
ATOM 6957 O O . SER B 1 193 ? 16.297 -26.125 -25.031 1 96.81 193 SER B O 1
ATOM 6959 N N . THR B 1 194 ? 16.859 -24.328 -26.25 1 97.19 194 THR B N 1
ATOM 6960 C CA . THR B 1 194 ? 18.203 -24.828 -26.5 1 97.19 194 THR B CA 1
ATOM 6961 C C . THR B 1 194 ? 19.234 -24.031 -25.672 1 97.19 194 THR B C 1
ATOM 6963 O O . THR B 1 194 ? 20.438 -24.281 -25.781 1 97.19 194 THR B O 1
ATOM 6966 N N . GLN B 1 195 ? 18.781 -23.078 -24.922 1 96.62 195 GLN B N 1
ATOM 6967 C CA . GLN B 1 195 ? 19.656 -22.219 -24.141 1 96.62 195 GLN B CA 1
ATOM 6968 C C . GLN B 1 195 ? 19.781 -22.719 -22.703 1 96.62 195 GLN B C 1
ATOM 6970 O O . GLN B 1 195 ? 18.797 -22.797 -21.984 1 96.62 195 GLN B O 1
ATOM 6975 N N . PRO B 1 196 ? 20.953 -22.938 -22.203 1 97.44 196 PRO B N 1
ATOM 6976 C CA . PRO B 1 196 ? 21.172 -23.547 -20.891 1 97.44 196 PRO B CA 1
ATOM 6977 C C . PRO B 1 196 ? 20.516 -22.75 -19.766 1 97.44 196 PRO B C 1
ATOM 6979 O O . PRO B 1 196 ? 19.906 -23.344 -18.859 1 97.44 196 PRO B O 1
ATOM 6982 N N . TYR B 1 197 ? 20.578 -21.422 -19.781 1 96.44 197 TYR B N 1
ATOM 6983 C CA . TYR B 1 197 ? 20.016 -20.594 -18.719 1 96.44 197 TYR B CA 1
ATOM 6984 C C . TYR B 1 197 ? 18.516 -20.781 -18.609 1 96.44 197 TYR B C 1
ATOM 6986 O O . TYR B 1 197 ? 17.922 -20.562 -17.562 1 96.44 197 TYR B O 1
ATOM 6994 N N . TYR B 1 198 ? 17.875 -21.188 -19.703 1 96.12 198 TYR B N 1
ATOM 6995 C CA . TYR B 1 198 ? 16.422 -21.062 -19.797 1 96.12 198 TYR B CA 1
ATOM 6996 C C . TYR B 1 198 ? 15.742 -22.406 -19.594 1 96.12 198 TYR B C 1
ATOM 6998 O O . TYR B 1 198 ? 14.547 -22.469 -19.312 1 96.12 198 TYR B O 1
ATOM 7006 N N . VAL B 1 199 ? 16.453 -23.438 -19.703 1 96.94 199 VAL B N 1
ATOM 7007 C CA . VAL B 1 199 ? 15.82 -24.75 -19.703 1 96.94 199 VAL B CA 1
ATOM 7008 C C . VAL B 1 199 ? 15.828 -25.328 -18.297 1 96.94 199 VAL B C 1
ATOM 7010 O O . VAL B 1 199 ? 16.734 -25.062 -17.516 1 96.94 199 VAL B O 1
ATOM 7013 N N . SER B 1 200 ? 14.828 -26.141 -18 1 93.56 200 SER B N 1
ATOM 7014 C CA . SER B 1 200 ? 14.711 -26.844 -16.719 1 93.56 200 SER B CA 1
ATOM 7015 C C . SER B 1 200 ? 15.711 -27.984 -16.625 1 93.56 200 SER B C 1
ATOM 7017 O O . SER B 1 200 ? 16.688 -28.031 -17.391 1 93.56 200 SER B O 1
ATOM 7019 N N . ALA B 1 201 ? 15.461 -28.891 -15.664 1 92.31 201 ALA B N 1
ATOM 7020 C CA . AL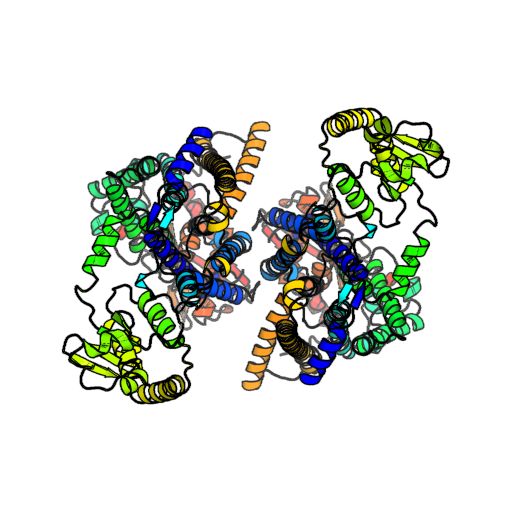A B 1 201 ? 16.391 -30 -15.414 1 92.31 201 ALA B CA 1
ATOM 7021 C C . ALA B 1 201 ? 16.172 -31.125 -16.406 1 92.31 201 ALA B C 1
ATOM 7023 O O . ALA B 1 201 ? 17.031 -32 -16.578 1 92.31 201 ALA B O 1
ATOM 7024 N N . ILE B 1 202 ? 15.133 -30.984 -17.203 1 93.75 202 ILE B N 1
ATOM 7025 C CA . ILE B 1 202 ? 14.82 -32.031 -18.156 1 93.75 202 ILE B CA 1
ATOM 7026 C C . ILE B 1 202 ? 15.5 -31.75 -19.5 1 93.75 202 ILE B C 1
ATOM 7028 O O . ILE B 1 202 ? 15.352 -30.656 -20.047 1 93.75 202 ILE B O 1
ATOM 7032 N N . ASN B 1 203 ? 16.266 -32.625 -20 1 95.5 203 ASN B N 1
ATOM 7033 C CA . ASN B 1 203 ? 16.875 -32.5 -21.312 1 95.5 203 ASN B CA 1
ATOM 7034 C C . ASN B 1 203 ? 15.914 -32.969 -22.422 1 95.5 203 ASN B C 1
ATOM 7036 O O . ASN B 1 203 ? 15.695 -34.188 -22.594 1 95.5 203 ASN B O 1
ATOM 7040 N N . MET B 1 204 ? 15.453 -32.094 -23.203 1 95.62 204 MET B N 1
ATOM 7041 C CA . MET B 1 204 ? 14.445 -32.406 -24.219 1 95.62 204 MET B CA 1
ATOM 7042 C C . MET B 1 204 ? 15.07 -32.469 -25.609 1 95.62 204 MET B C 1
ATOM 7044 O O . MET B 1 204 ? 14.406 -32.219 -26.609 1 95.62 204 MET B O 1
ATOM 7048 N N . SER B 1 205 ? 16.328 -32.781 -25.672 1 96.69 205 SER B N 1
ATOM 7049 C CA . SER B 1 205 ? 17.031 -32.812 -26.953 1 96.69 205 SER B CA 1
ATOM 7050 C C . SER B 1 205 ? 16.344 -33.75 -27.938 1 96.69 205 SER B C 1
ATOM 7052 O O . SER B 1 205 ? 16.344 -33.531 -29.141 1 96.69 205 SER B O 1
ATOM 7054 N N . TRP B 1 206 ? 15.75 -34.812 -27.422 1 96.38 206 TRP B N 1
ATOM 7055 C CA . TRP B 1 206 ? 15.062 -35.781 -28.281 1 96.38 206 TRP B CA 1
ATOM 7056 C C . TRP B 1 206 ? 13.938 -35.094 -29.047 1 96.38 206 TRP B C 1
ATOM 7058 O O . TRP B 1 206 ? 13.695 -35.406 -30.219 1 96.38 206 TRP B O 1
ATOM 7068 N N . LEU B 1 207 ? 13.258 -34.188 -28.453 1 96.5 207 LEU B N 1
ATOM 7069 C CA . LEU B 1 207 ? 12.18 -33.438 -29.094 1 96.5 207 LEU B CA 1
ATOM 7070 C C . LEU B 1 207 ? 12.734 -32.281 -29.953 1 96.5 207 LEU B C 1
ATOM 7072 O O . LEU B 1 207 ? 12.25 -32.062 -31.062 1 96.5 207 LEU B O 1
ATOM 7076 N N . LEU B 1 208 ? 13.75 -31.641 -29.516 1 97.81 208 LEU B N 1
ATOM 7077 C CA . LEU B 1 208 ? 14.328 -30.469 -30.156 1 97.81 208 LEU B CA 1
ATOM 7078 C C . LEU B 1 208 ? 15.047 -30.844 -31.438 1 97.81 208 LEU B C 1
ATOM 7080 O O . LEU B 1 208 ? 15.203 -30 -32.344 1 97.81 208 LEU B O 1
ATOM 7084 N N . ASN B 1 209 ? 15.445 -32.062 -31.547 1 98.19 209 ASN B N 1
ATOM 7085 C CA . ASN B 1 209 ? 16.203 -32.531 -32.719 1 98.19 209 ASN B CA 1
ATOM 7086 C C . ASN B 1 209 ? 15.281 -32.906 -33.875 1 98.19 209 ASN B C 1
ATOM 7088 O O . ASN B 1 209 ? 15.742 -33.344 -34.906 1 98.19 209 ASN B O 1
ATOM 7092 N N . GLN B 1 210 ? 13.992 -32.688 -33.688 1 98.25 210 GLN B N 1
ATOM 7093 C CA . GLN B 1 210 ? 13.023 -32.875 -34.781 1 98.25 210 GLN B CA 1
ATOM 7094 C C . GLN B 1 210 ? 12.672 -31.531 -35.438 1 98.25 210 GLN B C 1
ATOM 7096 O O . GLN B 1 210 ? 11.734 -30.859 -35 1 98.25 210 GLN B O 1
ATOM 7101 N N . GLU B 1 211 ? 13.328 -31.234 -36.5 1 97.88 211 GLU B N 1
ATOM 7102 C CA . GLU B 1 211 ? 13.242 -29.922 -37.094 1 97.88 211 GLU B CA 1
ATOM 7103 C C . GLU B 1 211 ? 11.812 -29.594 -37.531 1 97.88 211 GLU B C 1
ATOM 7105 O O . GLU B 1 211 ? 11.281 -28.531 -37.219 1 97.88 211 GLU B O 1
ATOM 7110 N N . VAL B 1 212 ? 11.195 -30.516 -38.281 1 97.75 212 VAL B N 1
ATOM 7111 C CA . VAL B 1 212 ? 9.867 -30.297 -38.844 1 97.75 212 VAL B CA 1
ATOM 7112 C C . VAL B 1 212 ? 8.859 -30.094 -37.719 1 97.75 212 VAL B C 1
ATOM 7114 O O . VAL B 1 212 ? 8.008 -29.203 -37.781 1 97.75 212 VAL B O 1
ATOM 7117 N N . LEU B 1 213 ? 9 -30.891 -36.719 1 97.62 213 LEU B N 1
ATOM 7118 C CA . LEU B 1 213 ? 8.094 -30.781 -35.562 1 97.62 213 LEU B CA 1
ATOM 7119 C C . LEU B 1 213 ? 8.25 -29.438 -34.875 1 97.62 213 LEU B C 1
ATOM 7121 O O . LEU B 1 213 ? 7.258 -28.828 -34.469 1 97.62 213 LEU B O 1
ATOM 7125 N N . GLN B 1 214 ? 9.438 -29.031 -34.719 1 97.69 214 GLN B N 1
ATOM 7126 C CA . GLN B 1 214 ? 9.703 -27.766 -34.031 1 97.69 214 GLN B CA 1
ATOM 7127 C C . GLN B 1 214 ? 9.133 -26.594 -34.812 1 97.69 214 GLN B C 1
ATOM 7129 O O . GLN B 1 214 ? 8.539 -25.688 -34.25 1 97.69 214 GLN B O 1
ATOM 7134 N N . LYS B 1 215 ? 9.344 -26.594 -36.062 1 97.94 215 LYS B N 1
ATOM 7135 C CA . LYS B 1 215 ? 8.797 -25.531 -36.906 1 97.94 215 LYS B CA 1
ATOM 7136 C C . LYS B 1 215 ? 7.273 -25.531 -36.875 1 97.94 215 LYS B C 1
ATOM 7138 O O . LYS B 1 215 ? 6.645 -24.484 -36.875 1 97.94 215 LYS B O 1
ATOM 7143 N N . MET B 1 216 ? 6.695 -26.719 -36.906 1 97.81 216 MET B N 1
ATOM 7144 C CA . MET B 1 216 ? 5.242 -26.828 -36.781 1 97.81 216 MET B CA 1
ATOM 7145 C C . MET B 1 216 ? 4.738 -26.234 -35.5 1 97.81 216 MET B C 1
ATOM 7147 O O . MET B 1 216 ? 3.725 -25.531 -35.469 1 97.81 216 MET B O 1
ATOM 7151 N N . ILE B 1 217 ? 5.406 -26.516 -34.438 1 97.12 217 ILE B N 1
ATOM 7152 C CA . ILE B 1 217 ? 5.043 -25.969 -33.125 1 97.12 217 ILE B CA 1
ATOM 7153 C C . ILE B 1 217 ? 5.125 -24.438 -33.156 1 97.12 217 ILE B C 1
ATOM 7155 O O . ILE B 1 217 ? 4.199 -23.75 -32.75 1 97.12 217 ILE B O 1
ATOM 7159 N N . GLY B 1 218 ? 6.168 -23.906 -33.719 1 96.69 218 GLY B N 1
ATOM 7160 C CA . GLY B 1 218 ? 6.352 -22.469 -33.812 1 96.69 218 GLY B CA 1
ATOM 7161 C C . GLY B 1 218 ? 5.246 -21.781 -34.594 1 96.69 218 GLY B C 1
ATOM 7162 O O . GLY B 1 218 ? 4.699 -20.766 -34.125 1 96.69 218 GLY B O 1
ATOM 7163 N N . TYR B 1 219 ? 4.926 -22.312 -35.719 1 97.5 219 TYR B N 1
ATOM 7164 C CA . TYR B 1 219 ? 3.885 -21.719 -36.531 1 97.5 219 TYR B CA 1
ATOM 7165 C C . TYR B 1 219 ? 2.516 -21.859 -35.875 1 97.5 219 TYR B C 1
ATOM 7167 O O . TYR B 1 219 ? 1.672 -20.969 -36 1 97.5 219 TYR B O 1
ATOM 7175 N N . THR B 1 220 ? 2.346 -22.969 -35.25 1 97.56 220 THR B N 1
ATOM 7176 C CA . THR B 1 220 ? 1.092 -23.156 -34.531 1 97.56 220 THR B CA 1
ATOM 7177 C C . THR B 1 220 ? 0.916 -22.094 -33.438 1 97.56 220 THR B C 1
ATOM 7179 O O . THR B 1 220 ? -0.185 -21.578 -33.25 1 97.56 220 THR B O 1
ATOM 7182 N N . ILE B 1 221 ? 1.968 -21.797 -32.75 1 97.25 221 ILE B N 1
ATOM 7183 C CA . ILE B 1 221 ? 1.912 -20.797 -31.703 1 97.25 221 ILE B CA 1
ATOM 7184 C C . ILE B 1 221 ? 1.525 -19.438 -32.281 1 97.25 221 ILE B C 1
ATOM 7186 O O . ILE B 1 221 ? 0.643 -18.75 -31.75 1 97.25 221 ILE B O 1
ATOM 7190 N N . ILE B 1 222 ? 2.049 -19.047 -33.375 1 96.94 222 ILE B N 1
ATOM 7191 C CA . ILE B 1 222 ? 1.771 -17.766 -34 1 96.94 222 ILE B CA 1
ATOM 7192 C C . ILE B 1 222 ? 0.314 -17.719 -34.438 1 96.94 222 ILE B C 1
ATOM 7194 O O . ILE B 1 222 ? -0.392 -16.734 -34.188 1 96.94 222 ILE B O 1
ATOM 7198 N N . ILE B 1 223 ? -0.123 -18.75 -35.094 1 97.5 223 ILE B N 1
ATOM 7199 C CA . ILE B 1 223 ? -1.496 -18.828 -35.594 1 97.5 223 ILE B CA 1
ATOM 7200 C C . ILE B 1 223 ? -2.463 -18.812 -34.406 1 97.5 223 ILE B C 1
ATOM 7202 O O . ILE B 1 223 ? -3.477 -18.109 -34.438 1 97.5 223 ILE B O 1
ATOM 7206 N N . PHE B 1 224 ? -2.133 -19.594 -33.438 1 97.81 224 PHE B N 1
ATOM 7207 C CA . PHE B 1 224 ? -2.941 -19.672 -32.219 1 97.81 224 PHE B CA 1
ATOM 7208 C C . PHE B 1 224 ? -3.076 -18.297 -31.594 1 97.81 224 PHE B C 1
ATOM 7210 O O . PHE B 1 224 ? -4.184 -17.844 -31.281 1 97.81 224 PHE B O 1
ATOM 7217 N N . GLN B 1 225 ? -1.993 -17.562 -31.406 1 97.75 225 GLN B N 1
ATOM 7218 C CA . GLN B 1 225 ? -1.981 -16.281 -30.734 1 97.75 225 GLN B CA 1
ATOM 7219 C C . GLN B 1 225 ? -2.738 -15.227 -31.531 1 97.75 225 GLN B C 1
ATOM 7221 O O . GLN B 1 225 ? -3.49 -14.43 -30.969 1 97.75 225 GLN B O 1
ATOM 7226 N N . PHE B 1 226 ? -2.68 -15.242 -32.844 1 96.69 226 PHE B N 1
ATOM 7227 C CA . PHE B 1 226 ? -3.35 -14.258 -33.688 1 96.69 226 PHE B CA 1
ATOM 7228 C C . PHE B 1 226 ? -4.852 -14.5 -33.719 1 96.69 226 PHE B C 1
ATOM 7230 O O . PHE B 1 226 ? -5.641 -13.555 -33.781 1 96.69 226 PHE B O 1
ATOM 7237 N N . SER B 1 227 ? -5.191 -15.727 -33.656 1 97.88 227 SER B N 1
ATOM 7238 C CA . SER B 1 227 ? -6.59 -16.062 -33.906 1 97.88 227 SER B CA 1
ATOM 7239 C C . SER B 1 227 ? -7.363 -16.234 -32.594 1 97.88 227 SER B C 1
ATOM 7241 O O . SER B 1 227 ? -8.594 -16.234 -32.594 1 97.88 227 SER B O 1
ATOM 7243 N N . PHE B 1 228 ? -6.699 -16.359 -31.516 1 98.19 228 PHE B N 1
ATOM 7244 C CA . PHE B 1 228 ? -7.332 -16.656 -30.234 1 98.19 228 PHE B CA 1
ATOM 7245 C C . PHE B 1 228 ? -8.383 -15.617 -29.891 1 98.19 228 PHE B C 1
ATOM 7247 O O . PHE B 1 228 ? -9.508 -15.953 -29.516 1 98.19 228 PHE B O 1
ATOM 7254 N N . LEU B 1 229 ? -8.047 -14.312 -30.062 1 96.81 229 LEU B N 1
ATOM 7255 C CA . LEU B 1 229 ? -8.891 -13.188 -29.688 1 96.81 229 LEU B CA 1
ATOM 7256 C C . LEU B 1 229 ? -10.25 -13.273 -30.375 1 96.81 229 LEU B C 1
ATOM 7258 O O . LEU B 1 229 ? -11.273 -12.938 -29.766 1 96.81 229 LEU B O 1
ATOM 7262 N N . PHE B 1 230 ? -10.328 -13.836 -31.516 1 95.81 230 PHE B N 1
ATOM 7263 C CA . PHE B 1 230 ? -11.531 -13.773 -32.344 1 95.81 230 PHE B CA 1
ATOM 7264 C C . PHE B 1 230 ? -12.312 -15.086 -32.25 1 95.81 230 PHE B C 1
ATOM 7266 O O . PHE B 1 230 ? -13.508 -15.117 -32.531 1 95.81 230 PHE B O 1
ATOM 7273 N N . LEU B 1 231 ? -11.594 -16.141 -31.812 1 96.88 231 LEU B N 1
ATOM 7274 C CA . LEU B 1 231 ? -12.242 -17.422 -32.062 1 96.88 231 LEU B CA 1
ATOM 7275 C C . LEU B 1 231 ? -12.391 -18.203 -30.766 1 96.88 231 LEU B C 1
ATOM 7277 O O . LEU B 1 231 ? -13.008 -19.281 -30.75 1 96.88 231 LEU B O 1
ATOM 7281 N N . PHE B 1 232 ? -11.883 -17.781 -29.656 1 95.88 232 PHE B N 1
ATOM 7282 C CA . PHE B 1 232 ? -11.883 -18.594 -28.438 1 95.88 232 PHE B CA 1
ATOM 7283 C C . PHE B 1 232 ? -13.312 -18.828 -27.953 1 95.88 232 PHE B C 1
ATOM 7285 O O . PHE B 1 232 ? -13.578 -19.828 -27.281 1 95.88 232 PHE B O 1
ATOM 7292 N N . SER B 1 233 ? -14.281 -17.875 -28.312 1 92.69 233 SER B N 1
ATOM 7293 C CA . SER B 1 233 ? -15.648 -17.953 -27.797 1 92.69 233 SER B CA 1
ATOM 7294 C C . SER B 1 233 ? -16.516 -18.828 -28.688 1 92.69 233 SER B C 1
ATOM 7296 O O . SER B 1 233 ? -17.672 -19.109 -28.359 1 92.69 233 SER B O 1
ATOM 7298 N N . ASN B 1 234 ? -15.992 -19.25 -29.828 1 94.62 234 ASN B N 1
ATOM 7299 C CA . ASN B 1 234 ? -16.734 -20.125 -30.703 1 94.62 234 ASN B CA 1
ATOM 7300 C C . ASN B 1 234 ? -16.891 -21.531 -30.109 1 94.62 234 ASN B C 1
ATOM 7302 O O . ASN B 1 234 ? -15.891 -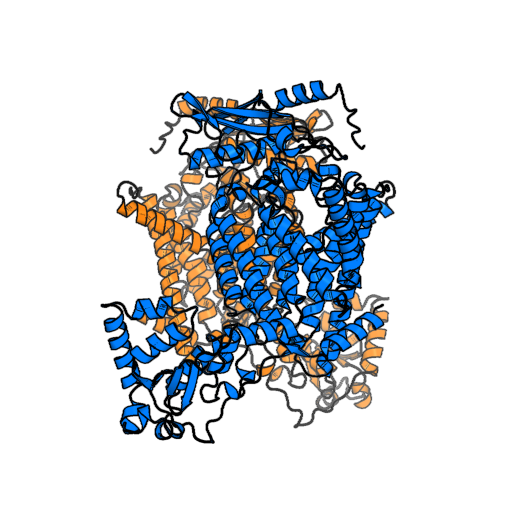22.172 -29.781 1 94.62 234 ASN B O 1
ATOM 7306 N N . ARG B 1 235 ? -18.094 -22.047 -30.125 1 91.81 235 ARG B N 1
ATOM 7307 C CA . ARG B 1 235 ? -18.422 -23.281 -29.422 1 91.81 235 ARG B CA 1
ATOM 7308 C C . ARG B 1 235 ? -17.703 -24.469 -30.047 1 91.81 235 ARG B C 1
ATOM 7310 O O . ARG B 1 235 ? -17.344 -25.422 -29.344 1 91.81 235 ARG B O 1
ATOM 7317 N N . HIS B 1 236 ? -17.453 -24.406 -31.344 1 94.5 236 HIS B N 1
ATOM 7318 C CA . HIS B 1 236 ? -16.859 -25.531 -32.031 1 94.5 236 HIS B CA 1
ATOM 7319 C C . HIS B 1 236 ? -15.328 -25.469 -31.969 1 94.5 236 HIS B C 1
ATOM 7321 O O . HIS B 1 236 ? -14.656 -26.5 -32.031 1 94.5 236 HIS B O 1
ATOM 7327 N N . LEU B 1 237 ? -14.75 -24.328 -31.844 1 96.81 237 LEU B N 1
ATOM 7328 C CA . LEU B 1 237 ? -13.305 -24.156 -31.859 1 96.81 237 LEU B CA 1
ATOM 7329 C C . LEU B 1 237 ? -12.75 -24.078 -30.438 1 96.81 237 LEU B C 1
ATOM 7331 O O . LEU B 1 237 ? -11.555 -24.266 -30.219 1 96.81 237 LEU B O 1
ATOM 7335 N N . ARG B 1 238 ? -13.609 -23.859 -29.531 1 96.31 238 ARG B N 1
ATOM 7336 C CA . ARG B 1 238 ? -13.227 -23.625 -28.141 1 96.31 238 ARG B CA 1
ATOM 7337 C C . ARG B 1 238 ? -12.383 -24.781 -27.609 1 96.31 238 ARG B C 1
ATOM 7339 O O . ARG B 1 238 ? -11.328 -24.562 -27 1 96.31 238 ARG B O 1
ATOM 7346 N N . PRO B 1 239 ? -12.719 -26.031 -27.844 1 96.56 239 PRO B N 1
ATOM 7347 C CA . PRO B 1 239 ? -11.891 -27.141 -27.344 1 96.56 239 PRO B CA 1
ATOM 7348 C C . PRO B 1 239 ? -10.5 -27.172 -27.984 1 96.56 239 PRO B C 1
ATOM 7350 O O . PRO B 1 239 ? -9.531 -27.531 -27.312 1 96.56 239 PRO B O 1
ATOM 7353 N N . ILE B 1 240 ? -10.422 -26.781 -29.203 1 97.19 240 ILE B N 1
ATOM 7354 C CA . ILE B 1 240 ? -9.133 -26.75 -29.875 1 97.19 240 ILE B CA 1
ATOM 7355 C C . ILE B 1 240 ? -8.227 -25.719 -29.219 1 97.19 240 ILE B C 1
ATOM 7357 O O . ILE B 1 240 ? -7.082 -26.016 -28.891 1 97.19 240 ILE B O 1
ATOM 7361 N N . TYR B 1 241 ? -8.727 -24.562 -29.031 1 97.94 241 TYR B N 1
ATOM 7362 C CA . TYR B 1 241 ? -7.953 -23.5 -28.406 1 97.94 241 TYR B CA 1
ATOM 7363 C C . TYR B 1 241 ? -7.617 -23.844 -26.969 1 97.94 241 TYR B C 1
ATOM 7365 O O . TYR B 1 241 ? -6.547 -23.5 -26.469 1 97.94 241 TYR B O 1
ATOM 7373 N N . LEU B 1 242 ? -8.555 -24.547 -26.297 1 98 242 LEU B N 1
ATOM 7374 C CA . LEU B 1 242 ? -8.32 -25 -24.938 1 98 242 LEU B CA 1
ATOM 7375 C C . LEU B 1 242 ? -7.125 -25.953 -24.875 1 98 242 LEU B C 1
ATOM 7377 O O . LEU B 1 242 ? -6.199 -25.75 -24.094 1 98 242 LEU B O 1
ATOM 7381 N N . PHE B 1 243 ? -7.07 -26.922 -25.75 1 97.81 243 PHE B N 1
ATOM 7382 C CA . PHE B 1 243 ? -6.035 -27.953 -25.703 1 97.81 243 PHE B CA 1
ATOM 7383 C C . PHE B 1 243 ? -4.699 -27.391 -26.172 1 97.81 243 PHE B C 1
ATOM 7385 O O . PHE B 1 243 ? -3.648 -27.719 -25.609 1 97.81 243 PHE B O 1
ATOM 7392 N N . ILE B 1 244 ? -4.703 -26.562 -27.172 1 97.88 244 ILE B N 1
ATOM 7393 C CA . ILE B 1 244 ? -3.465 -25.938 -27.625 1 97.88 244 ILE B CA 1
ATOM 7394 C C . ILE B 1 244 ? -2.9 -25.047 -26.531 1 97.88 244 ILE B C 1
ATOM 7396 O O . ILE B 1 244 ? -1.708 -25.094 -26.234 1 97.88 244 ILE B O 1
ATOM 7400 N N . GLY B 1 245 ? -3.791 -24.25 -25.953 1 98.12 245 GLY B N 1
ATOM 7401 C CA . GLY B 1 245 ? -3.365 -23.359 -24.891 1 98.12 245 GLY B CA 1
ATOM 7402 C C . GLY B 1 245 ? -2.795 -24.094 -23.688 1 98.12 245 GLY B C 1
ATOM 7403 O O . GLY B 1 245 ? -1.721 -23.75 -23.188 1 98.12 245 GLY B O 1
ATOM 7404 N N . ILE B 1 246 ? -3.486 -25.125 -23.25 1 98.12 246 ILE B N 1
ATOM 7405 C CA . ILE B 1 246 ? -3.018 -25.922 -22.125 1 98.12 246 ILE B CA 1
ATOM 7406 C C . ILE B 1 246 ? -1.684 -26.578 -22.484 1 98.12 246 ILE B C 1
ATOM 7408 O O . ILE B 1 246 ? -0.747 -26.562 -21.688 1 98.12 246 ILE B O 1
ATOM 7412 N N . GLY B 1 247 ? -1.611 -27.141 -23.656 1 97.44 247 GLY B N 1
ATOM 7413 C CA . GLY B 1 247 ? -0.382 -27.781 -24.094 1 97.44 247 GLY B CA 1
ATOM 7414 C C . GLY B 1 247 ? 0.804 -26.844 -24.125 1 97.44 247 GLY B C 1
ATOM 7415 O O . GLY B 1 247 ? 1.894 -27.188 -23.656 1 97.44 247 GLY B O 1
ATOM 7416 N N . LEU B 1 248 ? 0.607 -25.688 -24.656 1 96.56 248 LEU B N 1
ATOM 7417 C CA . LEU B 1 248 ? 1.663 -24.688 -24.766 1 96.56 248 LEU B CA 1
ATOM 7418 C C . LEU B 1 248 ? 2.182 -24.297 -23.391 1 96.56 248 LEU B C 1
ATOM 7420 O O . LEU B 1 248 ? 3.391 -24.312 -23.141 1 96.56 248 LEU B O 1
ATOM 7424 N N . HIS B 1 249 ? 1.301 -24 -22.469 1 97.69 249 HIS B N 1
ATOM 7425 C CA . HIS B 1 249 ? 1.708 -23.453 -21.188 1 97.69 249 HIS B CA 1
ATOM 7426 C C . HIS B 1 249 ? 2.172 -24.547 -20.234 1 97.69 249 HIS B C 1
ATOM 7428 O O . HIS B 1 249 ? 3.018 -24.312 -19.359 1 97.69 249 HIS B O 1
ATOM 7434 N N . LEU B 1 250 ? 1.66 -25.75 -20.391 1 96.88 250 LEU B N 1
ATOM 7435 C CA . LEU B 1 250 ? 2.25 -26.891 -19.688 1 96.88 250 LEU B CA 1
ATOM 7436 C C . LEU B 1 250 ? 3.672 -27.156 -20.172 1 96.88 250 LEU B C 1
ATOM 7438 O O . LEU B 1 250 ? 4.551 -27.484 -19.375 1 96.88 250 LEU B O 1
ATOM 7442 N N . GLY B 1 251 ? 3.875 -27.047 -21.469 1 95.25 251 GLY B N 1
ATOM 7443 C CA . GLY B 1 251 ? 5.219 -27.156 -22.031 1 95.25 251 GLY B CA 1
ATOM 7444 C C . GLY B 1 251 ? 6.18 -26.125 -21.438 1 95.25 251 GLY B C 1
ATOM 7445 O O . GLY B 1 251 ? 7.305 -26.469 -21.078 1 95.25 251 GLY B O 1
ATOM 7446 N N . ILE B 1 252 ? 5.734 -24.891 -21.344 1 95.19 252 ILE B N 1
ATOM 7447 C CA . ILE B 1 252 ? 6.551 -23.828 -20.766 1 95.19 252 ILE B CA 1
ATOM 7448 C C . ILE B 1 252 ? 6.855 -24.172 -19.297 1 95.19 252 ILE B C 1
ATOM 7450 O O . ILE B 1 252 ? 8.008 -24.094 -18.875 1 95.19 252 ILE B O 1
ATOM 7454 N N . THR B 1 253 ? 5.883 -24.625 -18.547 1 96.19 253 THR B N 1
ATOM 7455 C CA . THR B 1 253 ? 5.996 -24.891 -17.125 1 96.19 253 THR B CA 1
ATOM 7456 C C . THR B 1 253 ? 6.984 -26.031 -16.859 1 96.19 253 THR B C 1
ATOM 7458 O O . THR B 1 253 ? 7.773 -25.969 -15.914 1 96.19 253 THR B O 1
ATOM 7461 N N . ILE B 1 254 ? 7.02 -26.938 -17.75 1 94.88 254 ILE B N 1
ATOM 7462 C CA . ILE B 1 254 ? 7.82 -28.141 -17.516 1 94.88 254 ILE B CA 1
ATOM 7463 C C . ILE B 1 254 ? 9.219 -27.938 -18.109 1 94.88 254 ILE B C 1
ATOM 7465 O O . ILE B 1 254 ? 10.211 -28.375 -17.516 1 94.88 254 ILE B O 1
ATOM 7469 N N . SER B 1 255 ? 9.359 -27.219 -19.188 1 94.81 255 SER B N 1
ATOM 7470 C CA . SER B 1 255 ? 10.609 -27.203 -19.953 1 94.81 255 SER B CA 1
ATOM 7471 C C . SER B 1 255 ? 11.43 -25.969 -19.656 1 94.81 255 SER B C 1
ATOM 7473 O O . SER B 1 255 ? 12.648 -25.953 -19.859 1 94.81 255 SER B O 1
ATOM 7475 N N . LEU B 1 256 ? 10.82 -24.891 -19.266 1 95.44 256 LEU B N 1
ATOM 7476 C CA . LEU B 1 256 ? 11.539 -23.625 -19.109 1 95.44 256 LEU B CA 1
ATOM 7477 C C . LEU B 1 256 ? 11.531 -23.172 -17.656 1 95.44 256 LEU B C 1
ATOM 7479 O O . LEU B 1 256 ? 10.648 -23.547 -16.875 1 95.44 256 LEU B O 1
ATOM 7483 N N . ASN B 1 257 ? 12.508 -22.344 -17.297 1 95.81 257 ASN B N 1
ATOM 7484 C CA . ASN B 1 257 ? 12.688 -21.875 -15.93 1 95.81 257 ASN B CA 1
ATOM 7485 C C . ASN B 1 257 ? 11.75 -20.719 -15.602 1 95.81 257 ASN B C 1
ATOM 7487 O O . ASN B 1 257 ? 11.828 -20.141 -14.523 1 95.81 257 ASN B O 1
ATOM 7491 N N . ILE B 1 258 ? 10.797 -20.406 -16.469 1 94 258 ILE B N 1
ATOM 7492 C CA . ILE B 1 258 ? 9.789 -19.375 -16.219 1 94 258 ILE B CA 1
ATOM 7493 C C . ILE B 1 258 ? 8.453 -20.047 -15.891 1 94 258 ILE B C 1
ATOM 7495 O O . ILE B 1 258 ? 7.406 -19.609 -16.375 1 94 258 ILE B O 1
ATOM 7499 N N . TYR B 1 259 ? 8.43 -21.031 -15.047 1 94.69 259 TYR B N 1
ATOM 7500 C CA . TYR B 1 259 ? 7.266 -21.859 -14.734 1 94.69 259 TYR B CA 1
ATOM 7501 C C . TYR B 1 259 ? 6.172 -21.016 -14.086 1 94.69 259 TYR B C 1
ATOM 7503 O O . TYR B 1 259 ? 4.98 -21.297 -14.266 1 94.69 259 TYR B O 1
ATOM 7511 N N . PRO B 1 260 ? 6.48 -19.953 -13.312 1 94.19 260 PRO B N 1
ATOM 7512 C CA . PRO B 1 260 ? 5.367 -19.188 -12.75 1 94.19 260 PRO B CA 1
ATOM 7513 C C . PRO B 1 260 ? 4.488 -18.547 -13.82 1 94.19 260 PRO B C 1
ATOM 7515 O O . PRO B 1 260 ? 3.27 -18.484 -13.656 1 94.19 260 PRO B O 1
ATOM 7518 N N . PHE B 1 261 ? 5.113 -18.109 -14.852 1 94 261 PHE B N 1
ATOM 7519 C CA . PHE B 1 261 ? 4.344 -17.516 -15.945 1 94 261 PHE B CA 1
ATOM 7520 C C . PHE B 1 261 ? 3.465 -18.578 -16.609 1 94 261 PHE B C 1
ATOM 7522 O O . PHE B 1 261 ? 2.289 -18.328 -16.891 1 94 261 PHE B O 1
ATOM 7529 N N . GLY B 1 262 ? 4.043 -19.766 -16.844 1 95.81 262 GLY B N 1
ATOM 7530 C CA . GLY B 1 262 ? 3.266 -20.859 -17.406 1 95.81 262 GLY B CA 1
ATOM 7531 C C . GLY B 1 262 ? 2.078 -21.25 -16.547 1 95.81 262 GLY B C 1
ATOM 7532 O O . GLY B 1 262 ? 0.968 -21.422 -17.062 1 95.81 262 GLY B O 1
ATOM 7533 N N . LEU B 1 263 ? 2.293 -21.312 -15.289 1 96.88 263 LEU B N 1
ATOM 7534 C CA . LEU B 1 263 ? 1.233 -21.688 -14.359 1 96.88 263 LEU B CA 1
ATOM 7535 C C . LEU B 1 263 ? 0.143 -20.625 -14.32 1 96.88 263 LEU B C 1
ATOM 7537 O O . LEU B 1 263 ? -1.046 -20.953 -14.273 1 96.88 263 LEU B O 1
ATOM 7541 N N . SER B 1 264 ? 0.564 -19.375 -14.344 1 96.56 264 SER B N 1
ATOM 7542 C CA . SER B 1 264 ? -0.414 -18.297 -14.281 1 96.56 264 SER B CA 1
ATOM 7543 C C . SER B 1 264 ? -1.308 -18.281 -15.516 1 96.56 264 SER B C 1
ATOM 7545 O O . SER B 1 264 ? -2.508 -18.016 -15.414 1 96.56 264 SER B O 1
ATOM 7547 N N . MET B 1 265 ? -0.777 -18.531 -16.641 1 96.81 265 MET B N 1
ATOM 7548 C CA . MET B 1 265 ? -1.574 -18.594 -17.859 1 96.81 265 MET B CA 1
ATOM 7549 C C . MET B 1 265 ? -2.533 -19.781 -17.828 1 96.81 265 MET B C 1
ATOM 7551 O O . MET B 1 265 ? -3.688 -19.672 -18.234 1 96.81 265 MET B O 1
ATOM 7555 N N . LEU B 1 266 ? -2.053 -20.859 -17.312 1 97.75 266 LEU B N 1
ATOM 7556 C CA . LEU B 1 266 ? -2.844 -22.078 -17.266 1 97.75 266 LEU B CA 1
ATOM 7557 C C . LEU B 1 266 ? -4.125 -21.875 -16.453 1 97.75 266 LEU B C 1
ATOM 7559 O O . LEU B 1 266 ? -5.16 -22.469 -16.781 1 97.75 266 LEU B O 1
ATOM 7563 N N . ILE B 1 267 ? -4.129 -21.031 -15.492 1 97.62 267 ILE B N 1
ATOM 7564 C CA . ILE B 1 267 ? -5.277 -20.812 -14.617 1 97.62 267 ILE B CA 1
ATOM 7565 C C . ILE B 1 267 ? -6.449 -20.281 -15.43 1 97.62 267 ILE B C 1
ATOM 7567 O O . ILE B 1 267 ? -7.605 -20.609 -15.156 1 97.62 267 ILE B O 1
ATOM 7571 N N . PHE B 1 268 ? -6.203 -19.5 -16.453 1 97.81 268 PHE B N 1
ATOM 7572 C CA . PHE B 1 268 ? -7.258 -18.859 -17.234 1 97.81 268 PHE B CA 1
ATOM 7573 C C . PHE B 1 268 ? -7.988 -19.891 -18.109 1 97.81 268 PHE B C 1
ATOM 7575 O O . PHE B 1 268 ? -9.156 -19.703 -18.453 1 97.81 268 PHE B O 1
ATOM 7582 N N . TYR B 1 269 ? -7.371 -20.938 -18.422 1 98.19 269 TYR B N 1
ATOM 7583 C CA . TYR B 1 269 ? -7.988 -21.938 -19.281 1 98.19 269 TYR B CA 1
ATOM 7584 C C . TYR B 1 269 ? -9.07 -22.719 -18.547 1 98.19 269 TYR B C 1
ATOM 7586 O O . TYR B 1 269 ? -9.891 -23.391 -19.172 1 98.19 269 TYR B O 1
ATOM 7594 N N . ILE B 1 270 ? -9.086 -22.578 -17.25 1 97.56 270 ILE B N 1
ATOM 7595 C CA . ILE B 1 270 ? -10.18 -23.156 -16.469 1 97.56 270 ILE B CA 1
ATOM 7596 C C . ILE B 1 270 ? -11.5 -22.516 -16.906 1 97.56 270 ILE B C 1
ATOM 7598 O O . ILE B 1 270 ? -12.531 -23.203 -16.938 1 97.56 270 ILE B O 1
ATOM 7602 N N . LEU B 1 271 ? -11.492 -21.281 -17.297 1 97.56 271 LEU B N 1
ATOM 7603 C CA . LEU B 1 271 ? -12.688 -20.531 -17.688 1 97.56 271 LEU B CA 1
ATOM 7604 C C . LEU B 1 271 ? -13.148 -20.922 -19.078 1 97.56 271 LEU B C 1
ATOM 7606 O O . LEU B 1 271 ? -14.266 -20.609 -19.484 1 97.56 271 LEU B O 1
ATOM 7610 N N . LEU B 1 272 ? -12.297 -21.672 -19.812 1 97.44 272 LEU B N 1
ATOM 7611 C CA . LEU B 1 272 ? -12.633 -22.062 -21.188 1 97.44 272 LEU B CA 1
ATOM 7612 C C . LEU B 1 272 ? -13.195 -23.469 -21.219 1 97.44 272 LEU B C 1
ATOM 7614 O O . LEU B 1 272 ? -13.742 -23.891 -22.25 1 97.44 272 LEU B O 1
ATOM 7618 N N . VAL B 1 273 ? -13.102 -24.234 -20.172 1 97.44 273 VAL B N 1
ATOM 7619 C CA . VAL B 1 273 ? -13.594 -25.609 -20.141 1 97.44 273 VAL B CA 1
ATOM 7620 C C . VAL B 1 273 ? -15.109 -25.609 -20.328 1 97.44 273 VAL B C 1
ATOM 7622 O O . VAL B 1 273 ? -15.836 -24.906 -19.625 1 97.44 273 VAL B O 1
ATOM 7625 N N . PRO B 1 274 ? -15.578 -26.375 -21.266 1 96.38 274 PRO B N 1
ATOM 7626 C CA . PRO B 1 274 ? -17.031 -26.453 -21.438 1 96.38 274 PRO B CA 1
ATOM 7627 C C . PRO B 1 274 ? -17.734 -26.938 -20.172 1 96.38 274 PRO B C 1
ATOM 7629 O O . PRO B 1 274 ? -17.234 -27.812 -19.469 1 96.38 274 PRO B O 1
ATOM 7632 N N . PHE B 1 275 ? -18.906 -26.391 -19.953 1 95.69 275 PHE B N 1
ATOM 7633 C CA . PHE B 1 275 ? -19.641 -26.672 -18.734 1 95.69 275 PHE B CA 1
ATOM 7634 C C . PHE B 1 275 ? -20.016 -28.156 -18.672 1 95.69 275 PHE B C 1
ATOM 7636 O O . PHE B 1 275 ? -20.047 -28.75 -17.578 1 95.69 275 PHE B O 1
ATOM 7643 N N . SER B 1 276 ? -20.297 -28.734 -19.828 1 95.56 276 SER B N 1
ATOM 7644 C CA . SER B 1 276 ? -20.688 -30.141 -19.891 1 95.56 276 SER B CA 1
ATOM 7645 C C . SER B 1 276 ? -19.562 -31.047 -19.406 1 95.56 276 SER B C 1
ATOM 7647 O O . SER B 1 276 ? -19.812 -32.125 -18.844 1 95.56 276 SER B O 1
ATOM 7649 N N . TRP B 1 277 ? -18.359 -30.625 -19.641 1 96.38 277 TRP B N 1
ATOM 7650 C CA . TRP B 1 277 ? -17.219 -31.422 -19.203 1 96.38 277 TRP B CA 1
ATOM 7651 C C . TRP B 1 277 ? -17.125 -31.453 -17.672 1 96.38 277 TRP B C 1
ATOM 7653 O O . TRP B 1 277 ? -16.766 -32.469 -17.094 1 96.38 277 TRP B O 1
ATOM 7663 N N . TRP B 1 278 ? -17.422 -30.391 -16.984 1 94.5 278 TRP B N 1
ATOM 7664 C CA . TRP B 1 278 ? -17.453 -30.359 -15.523 1 94.5 278 TRP B CA 1
ATOM 7665 C C . TRP B 1 278 ? -18.547 -31.281 -14.984 1 94.5 278 TRP B C 1
ATOM 7667 O O . TRP B 1 278 ? -18.344 -31.969 -13.992 1 94.5 278 TRP B O 1
ATOM 7677 N N . ARG B 1 279 ? -19.641 -31.234 -15.648 1 94 279 ARG B N 1
ATOM 7678 C CA . ARG B 1 279 ? -20.75 -32.094 -15.25 1 94 279 ARG B CA 1
ATOM 7679 C C . ARG B 1 279 ? -20.375 -33.562 -15.414 1 94 279 ARG B C 1
ATOM 7681 O O . ARG B 1 279 ? -20.688 -34.375 -14.547 1 94 279 ARG B O 1
ATOM 7688 N N . CYS B 1 280 ? -19.75 -33.844 -16.484 1 95.81 280 CYS B N 1
ATOM 7689 C CA . CYS B 1 280 ? -19.328 -35.219 -16.75 1 95.81 280 CYS B CA 1
ATOM 7690 C C . CYS B 1 280 ? -18.312 -35.656 -15.703 1 95.81 280 CYS B C 1
ATOM 7692 O O . CYS B 1 280 ? -18.391 -36.781 -15.188 1 95.81 280 CYS B O 1
ATOM 7694 N N . LEU B 1 281 ? -17.406 -34.812 -15.43 1 94.81 281 LEU B N 1
ATOM 7695 C CA . LEU B 1 281 ? -16.406 -35.125 -14.422 1 94.81 281 LEU B CA 1
ATOM 7696 C C . LEU B 1 281 ? -17.062 -35.344 -13.062 1 94.81 281 LEU B C 1
ATOM 7698 O O . LEU B 1 281 ? -16.688 -36.281 -12.336 1 94.81 281 LEU B O 1
ATOM 7702 N N . ALA B 1 282 ? -17.984 -34.562 -12.719 1 92.75 282 ALA B N 1
ATOM 7703 C CA . ALA B 1 282 ? -18.703 -34.719 -11.461 1 92.75 282 ALA B CA 1
ATOM 7704 C C . ALA B 1 282 ? -19.469 -36.031 -11.406 1 92.75 282 ALA B C 1
ATOM 7706 O O . ALA B 1 282 ? -19.438 -36.75 -10.398 1 92.75 282 ALA B O 1
ATOM 7707 N N . LYS B 1 283 ? -20.094 -36.375 -12.445 1 93.5 283 LYS B N 1
ATOM 7708 C CA . LYS B 1 283 ? -20.859 -37.594 -12.516 1 93.5 283 LYS B CA 1
ATOM 7709 C C . LYS B 1 283 ? -19.953 -38.812 -12.375 1 93.5 283 LYS B C 1
ATOM 7711 O O . LYS B 1 283 ? -20.328 -39.812 -11.742 1 93.5 283 LYS B O 1
ATOM 7716 N N . THR B 1 284 ? -18.797 -38.719 -12.953 1 94.75 284 THR B N 1
ATOM 7717 C CA . THR B 1 284 ? -17.844 -39.844 -12.922 1 94.75 284 THR B CA 1
ATOM 7718 C C . THR B 1 284 ? -17.266 -40.031 -11.523 1 94.75 284 THR B C 1
ATOM 7720 O O . THR B 1 284 ? -17.016 -41.156 -11.086 1 94.75 284 THR B O 1
ATOM 7723 N N . LEU B 1 285 ? -17.125 -38.938 -10.797 1 93.62 285 LEU B N 1
ATOM 7724 C CA . LEU B 1 285 ? -16.453 -39 -9.492 1 93.62 285 LEU B CA 1
ATOM 7725 C C . LEU B 1 285 ? -17.469 -39.25 -8.383 1 93.62 285 LEU B C 1
ATOM 7727 O O . LEU B 1 285 ? -17.094 -39.688 -7.289 1 93.62 285 LEU B O 1
ATOM 7731 N N . ARG B 1 286 ? -18.703 -39 -8.617 1 94.38 286 ARG B N 1
ATOM 7732 C CA . ARG B 1 286 ? -19.75 -39.219 -7.633 1 94.38 286 ARG B CA 1
ATOM 7733 C C . ARG B 1 286 ? -20.219 -40.656 -7.633 1 94.38 286 ARG B C 1
ATOM 7735 O O . ARG B 1 286 ? -20.344 -41.281 -8.695 1 94.38 286 ARG B O 1
ATOM 7742 N N . PRO B 1 287 ? -20.453 -41.188 -6.406 1 94.44 287 PRO B N 1
ATOM 7743 C CA . PRO B 1 287 ? -21.031 -42.531 -6.367 1 94.44 287 PRO B CA 1
ATOM 7744 C C . PRO B 1 287 ? -22.5 -42.562 -6.754 1 94.44 287 PRO B C 1
ATOM 7746 O O . PRO B 1 287 ? -23.188 -41.531 -6.648 1 94.44 287 PRO B O 1
ATOM 7749 N N . THR B 1 288 ? -23 -43.656 -7.168 1 92.69 288 THR B N 1
ATOM 7750 C CA . THR B 1 288 ? -24.391 -43.781 -7.598 1 92.69 288 THR B CA 1
ATOM 7751 C C . THR B 1 288 ? -25.344 -43.688 -6.41 1 92.69 288 THR B C 1
ATOM 7753 O O . THR B 1 288 ? -26.453 -43.156 -6.551 1 92.69 288 THR B O 1
ATOM 7756 N N . GLN B 1 289 ? -24.906 -44.188 -5.301 1 93.81 289 GLN B N 1
ATOM 7757 C CA . GLN B 1 289 ? -25.641 -44.031 -4.043 1 93.81 289 GLN B CA 1
ATOM 7758 C C . GLN B 1 289 ? -24.734 -43.5 -2.936 1 93.81 289 GLN B C 1
ATOM 7760 O O . GLN B 1 289 ? -23.516 -43.688 -2.975 1 93.81 289 GLN B O 1
ATOM 7765 N N . PRO B 1 290 ? -25.328 -42.781 -2.033 1 95.75 290 PRO B N 1
ATOM 7766 C CA . PRO B 1 290 ? -24.484 -42.312 -0.931 1 95.75 290 PRO B CA 1
ATOM 7767 C C . PRO B 1 290 ? -23.766 -43.438 -0.193 1 95.75 290 PRO B C 1
ATOM 7769 O O . PRO B 1 290 ? -24.328 -44.531 -0.016 1 95.75 290 PRO B O 1
ATOM 7772 N N . LEU B 1 291 ? -22.641 -43.188 0.184 1 96.69 291 LEU B N 1
ATOM 7773 C CA . LEU B 1 291 ? -21.828 -44.188 0.873 1 96.69 291 LEU B CA 1
ATOM 7774 C C . LEU B 1 291 ? -22.188 -44.219 2.355 1 96.69 291 LEU B C 1
ATOM 7776 O O . LEU B 1 291 ? -21.891 -45.219 3.029 1 96.69 291 LEU B O 1
ATOM 7780 N N . LEU B 1 292 ? -22.719 -43.188 2.82 1 97.56 292 LEU B N 1
ATOM 7781 C CA . LEU B 1 292 ? -23.109 -43.062 4.227 1 97.56 292 LEU B CA 1
ATOM 7782 C C . LEU B 1 292 ? -24.391 -42.281 4.387 1 97.56 292 LEU B C 1
ATOM 7784 O O . LEU B 1 292 ? -24.516 -41.188 3.824 1 97.56 292 LEU B O 1
ATOM 7788 N N . LEU B 1 293 ? -25.391 -42.844 5.07 1 97.81 293 LEU B N 1
ATOM 7789 C CA . LEU B 1 293 ? -26.609 -42.125 5.449 1 97.81 293 LEU B CA 1
ATOM 7790 C C . LEU B 1 293 ? -26.547 -41.656 6.902 1 97.81 293 LEU B C 1
ATOM 7792 O O . LEU B 1 293 ? -26.375 -42.469 7.809 1 97.81 293 LEU B O 1
ATOM 7796 N N . VAL B 1 294 ? -26.641 -40.375 7.094 1 97.94 294 VAL B N 1
ATOM 7797 C CA . VAL B 1 294 ? -26.516 -39.844 8.438 1 97.94 294 VAL B CA 1
ATOM 7798 C C . VAL B 1 294 ? -27.875 -39.312 8.906 1 97.94 294 VAL B C 1
ATOM 7800 O O . VAL B 1 294 ? -28.547 -38.562 8.188 1 97.94 294 VAL B O 1
ATOM 7803 N N . TYR B 1 295 ? -28.281 -39.688 10.062 1 96.75 295 TYR B N 1
ATOM 7804 C CA . TYR B 1 295 ? -29.547 -39.281 10.641 1 96.75 295 TYR B CA 1
ATOM 7805 C C . TYR B 1 295 ? -29.344 -38.281 11.773 1 96.75 295 TYR B C 1
ATOM 7807 O O . TYR B 1 295 ? -28.672 -38.562 12.766 1 96.75 295 TYR B O 1
ATOM 7815 N N . TYR B 1 296 ? -29.828 -37.125 11.586 1 94.88 296 TYR B N 1
ATOM 7816 C CA . TYR B 1 296 ? -29.578 -36.031 12.531 1 94.88 296 TYR B CA 1
ATOM 7817 C C . TYR B 1 296 ? -30.891 -35.5 13.086 1 94.88 296 TYR B C 1
ATOM 7819 O O . TYR B 1 296 ? -31.969 -35.781 12.57 1 94.88 296 TYR B O 1
ATOM 7827 N N . ASP B 1 297 ? -30.812 -34.719 14.156 1 93.25 297 ASP B N 1
ATOM 7828 C CA . ASP B 1 297 ? -31.969 -34.062 14.789 1 93.25 297 ASP B CA 1
ATOM 7829 C C . ASP B 1 297 ? -32.312 -32.781 14.07 1 93.25 297 ASP B C 1
ATOM 7831 O O . ASP B 1 297 ? -31.625 -31.766 14.188 1 93.25 297 ASP B O 1
ATOM 7835 N N . LYS B 1 298 ? -33.469 -32.688 13.43 1 91.19 298 LYS B N 1
ATOM 7836 C CA . LYS B 1 298 ? -33.875 -31.547 12.609 1 91.19 298 LYS B CA 1
ATOM 7837 C C . LYS B 1 298 ? -34.188 -30.328 13.484 1 91.19 298 LYS B C 1
ATOM 7839 O O . LYS B 1 298 ? -34.219 -29.203 12.992 1 91.19 298 LYS B O 1
ATOM 7844 N N . ASP B 1 299 ? -34.406 -30.562 14.758 1 90.25 299 ASP B N 1
ATOM 7845 C CA . ASP B 1 299 ? -34.781 -29.484 15.656 1 90.25 299 ASP B CA 1
ATOM 7846 C C . ASP B 1 299 ? -33.531 -28.906 16.359 1 90.25 299 ASP B C 1
ATOM 7848 O O . ASP B 1 299 ? -33.656 -28.016 17.203 1 90.25 299 ASP B O 1
ATOM 7852 N N . CYS B 1 300 ? -32.375 -29.422 16.047 1 90.44 300 CYS B N 1
ATOM 7853 C CA . CYS B 1 300 ? -31.125 -28.953 16.625 1 90.44 300 CYS B CA 1
ATOM 7854 C C . CYS B 1 300 ? -30.375 -28.078 15.648 1 90.44 300 CYS B C 1
ATOM 7856 O O . CYS B 1 300 ? -29.938 -28.547 14.594 1 90.44 300 CYS B O 1
ATOM 7858 N N . PRO B 1 301 ? -30.141 -26.75 15.945 1 89.69 301 PRO B N 1
ATOM 7859 C CA . PRO B 1 301 ? -29.422 -25.859 15.023 1 89.69 301 PRO B CA 1
ATOM 7860 C C . PRO B 1 301 ? -28 -26.312 14.734 1 89.69 301 PRO B C 1
ATOM 7862 O O . PRO B 1 301 ? -27.516 -26.172 13.609 1 89.69 301 PRO B O 1
ATOM 7865 N N . LEU B 1 302 ? -27.344 -26.812 15.773 1 91.69 302 LEU B N 1
ATOM 7866 C CA . LEU B 1 302 ? -25.984 -27.297 15.586 1 91.69 302 LEU B CA 1
ATOM 7867 C C . LEU B 1 302 ? -25.953 -28.484 14.617 1 91.69 302 LEU B C 1
ATOM 7869 O O . LEU B 1 302 ? -25.047 -28.578 13.773 1 91.69 302 LEU B O 1
ATOM 7873 N N . CYS B 1 303 ? -26.875 -29.438 14.695 1 93.38 303 CYS B N 1
ATOM 7874 C CA . CYS B 1 303 ? -26.969 -30.594 13.805 1 93.38 303 CYS B CA 1
ATOM 7875 C C . CYS B 1 303 ? -27.234 -30.141 12.367 1 93.38 303 CYS B C 1
ATOM 7877 O O . CYS B 1 303 ? -26.656 -30.688 11.43 1 93.38 303 CYS B O 1
ATOM 7879 N N . ASN B 1 304 ? -28.109 -29.219 12.242 1 93.25 304 ASN B N 1
ATOM 7880 C CA . ASN B 1 304 ? -28.406 -28.688 10.914 1 93.25 304 ASN B CA 1
ATOM 7881 C C . ASN B 1 304 ? -27.172 -28.016 10.297 1 93.25 304 ASN B C 1
ATOM 7883 O O . ASN B 1 304 ? -26.906 -28.188 9.102 1 93.25 304 ASN B O 1
ATOM 7887 N N . ARG B 1 305 ? -26.453 -27.25 11.086 1 94.56 305 ARG B N 1
ATOM 7888 C CA . ARG B 1 305 ? -25.234 -26.594 10.602 1 94.56 305 ARG B CA 1
ATOM 7889 C C . ARG B 1 305 ? -24.188 -27.641 10.203 1 94.56 305 ARG B C 1
ATOM 7891 O O . ARG B 1 305 ? -23.438 -27.438 9.242 1 94.56 305 ARG B O 1
ATOM 7898 N N . THR B 1 306 ? -24.109 -28.672 10.984 1 95.62 306 THR B N 1
ATOM 7899 C CA . THR B 1 306 ? -23.203 -29.75 10.648 1 95.62 306 THR B CA 1
ATOM 7900 C C . THR B 1 306 ? -23.547 -30.344 9.281 1 95.62 306 THR B C 1
ATOM 7902 O O . THR B 1 306 ? -22.672 -30.578 8.453 1 95.62 306 THR B O 1
ATOM 7905 N N . ALA B 1 307 ? -24.828 -30.594 9.016 1 96.19 307 ALA B N 1
ATOM 7906 C CA . ALA B 1 307 ? -25.281 -31.125 7.734 1 96.19 307 ALA B CA 1
ATOM 7907 C C . ALA B 1 307 ? -24.906 -30.188 6.586 1 96.19 307 ALA B C 1
ATOM 7909 O O . ALA B 1 307 ? -24.406 -30.641 5.551 1 96.19 307 ALA B O 1
ATOM 7910 N N . LEU B 1 308 ? -25.125 -28.906 6.777 1 95.81 308 LEU B N 1
ATOM 7911 C CA . LEU B 1 308 ? -24.797 -27.922 5.762 1 95.81 308 LEU B CA 1
ATOM 7912 C C . LEU B 1 308 ? -23.297 -27.875 5.5 1 95.81 308 LEU B C 1
ATOM 7914 O O . LEU B 1 308 ? -22.859 -27.812 4.348 1 95.81 308 LEU B O 1
ATOM 7918 N N . THR B 1 309 ? -22.516 -27.953 6.582 1 96.75 309 THR B N 1
ATOM 7919 C CA . THR B 1 309 ? -21.062 -27.891 6.48 1 96.75 309 THR B CA 1
ATOM 7920 C C . THR B 1 309 ? -20.516 -29.109 5.75 1 96.75 309 THR B C 1
ATOM 7922 O O . THR B 1 309 ? -19.688 -28.984 4.844 1 96.75 309 THR B O 1
ATOM 7925 N N . VAL B 1 310 ? -20.953 -30.281 6.172 1 96.88 310 VAL B N 1
ATOM 7926 C CA . VAL B 1 310 ? -20.484 -31.5 5.535 1 96.88 310 VAL B CA 1
ATOM 7927 C C . VAL B 1 310 ? -20.891 -31.516 4.062 1 96.88 310 VAL B C 1
ATOM 7929 O O . VAL B 1 310 ? -20.094 -31.859 3.195 1 96.88 310 VAL B O 1
ATOM 7932 N N . ASN B 1 311 ? -22.125 -31.141 3.801 1 95.88 311 ASN B N 1
ATOM 7933 C CA . ASN B 1 311 ? -22.594 -31.094 2.418 1 95.88 311 ASN B CA 1
ATOM 7934 C C . ASN B 1 311 ? -21.734 -30.156 1.573 1 95.88 311 ASN B C 1
ATOM 7936 O O . ASN B 1 311 ? -21.484 -30.422 0.399 1 95.88 311 ASN B O 1
ATOM 7940 N N . HIS B 1 312 ? -21.359 -29.047 2.129 1 95.38 312 HIS B N 1
ATOM 7941 C CA . HIS B 1 312 ? -20.531 -28.062 1.429 1 95.38 312 HIS B CA 1
ATOM 7942 C C . HIS B 1 312 ? -19.188 -28.656 1.041 1 95.38 312 HIS B C 1
ATOM 7944 O O . HIS B 1 312 ? -18.719 -28.469 -0.083 1 95.38 312 HIS B O 1
ATOM 7950 N N . PHE B 1 313 ? -18.578 -29.438 1.947 1 95.69 313 PHE B N 1
ATOM 7951 C CA . PHE B 1 313 ? -17.234 -29.953 1.723 1 95.69 313 PHE B CA 1
ATOM 7952 C C . PHE B 1 313 ? -17.281 -31.312 1.035 1 95.69 313 PHE B C 1
ATOM 7954 O O . PHE B 1 313 ? -16.266 -31.781 0.526 1 95.69 313 PHE B O 1
ATOM 7961 N N . ASP B 1 314 ? -18.453 -31.922 1.042 1 95.94 314 ASP B N 1
ATOM 7962 C CA . ASP B 1 314 ? -18.609 -33.219 0.354 1 95.94 314 ASP B CA 1
ATOM 7963 C C . ASP B 1 314 ? -18.844 -33 -1.143 1 95.94 314 ASP B C 1
ATOM 7965 O O . ASP B 1 314 ? -19.938 -33.281 -1.653 1 95.94 314 ASP B O 1
ATOM 7969 N N . ILE B 1 315 ? -17.812 -32.719 -1.863 1 91.38 315 ILE B N 1
ATOM 7970 C CA . ILE B 1 315 ? -17.875 -32.375 -3.273 1 91.38 315 ILE B CA 1
ATOM 7971 C C . ILE B 1 315 ? -18.344 -33.562 -4.098 1 91.38 315 ILE B C 1
ATOM 7973 O O . ILE B 1 315 ? -19 -33.406 -5.129 1 91.38 315 ILE B O 1
ATOM 7977 N N . PHE B 1 316 ? -18.109 -34.75 -3.635 1 93.81 316 PHE B N 1
ATOM 7978 C CA . PHE B 1 316 ? -18.453 -35.938 -4.387 1 93.81 316 PHE B CA 1
ATOM 7979 C C . PHE B 1 316 ? -19.828 -36.438 -4.004 1 93.81 316 PHE B C 1
ATOM 7981 O O . PHE B 1 316 ? -20.312 -37.438 -4.559 1 93.81 316 PHE B O 1
ATOM 7988 N N . LYS B 1 317 ? -20.406 -35.844 -3.031 1 94.69 317 LYS B N 1
ATOM 7989 C CA . LYS B 1 317 ? -21.75 -36.219 -2.598 1 94.69 317 LYS B CA 1
ATOM 7990 C C . LYS B 1 317 ? -21.812 -37.656 -2.148 1 94.69 317 LYS B C 1
ATOM 7992 O O . LYS B 1 317 ? -22.688 -38.406 -2.578 1 94.69 317 LYS B O 1
ATOM 7997 N N . CYS B 1 318 ? -20.938 -37.938 -1.266 1 97.12 318 CYS B N 1
ATOM 7998 C CA . CYS B 1 318 ? -20.844 -39.312 -0.729 1 97.12 318 CYS B CA 1
ATOM 7999 C C . CYS B 1 318 ? -21.75 -39.469 0.486 1 97.12 318 CYS B C 1
ATOM 8001 O O . CYS B 1 318 ? -22.078 -40.594 0.868 1 97.12 318 CYS B O 1
ATOM 8003 N N . ILE B 1 319 ? -22.094 -38.375 1.107 1 97.69 319 ILE B N 1
ATOM 8004 C CA . ILE B 1 319 ? -22.828 -38.406 2.371 1 97.69 319 ILE B CA 1
ATOM 8005 C C . ILE B 1 319 ? -24.219 -37.812 2.18 1 97.69 319 ILE B C 1
ATOM 8007 O O . ILE B 1 319 ? -24.359 -36.75 1.573 1 97.69 319 ILE B O 1
ATOM 8011 N N . GLU B 1 320 ? -25.266 -38.469 2.682 1 97.44 320 GLU B N 1
ATOM 8012 C CA . GLU B 1 320 ? -26.625 -37.938 2.664 1 97.44 320 GLU B CA 1
ATOM 8013 C C . GLU B 1 320 ? -27.188 -37.781 4.078 1 97.44 320 GLU B C 1
ATOM 8015 O O . GLU B 1 320 ? -27.094 -38.719 4.875 1 97.44 320 GLU B O 1
ATOM 8020 N N . PHE B 1 321 ? -27.656 -36.656 4.359 1 97 321 PHE B N 1
ATOM 8021 C CA . PHE B 1 321 ? -28.25 -36.375 5.66 1 97 321 PHE B CA 1
ATOM 8022 C C . PHE B 1 321 ? -29.766 -36.5 5.594 1 97 321 PHE B C 1
ATOM 8024 O O . PHE B 1 321 ? -30.406 -35.938 4.688 1 97 321 PHE B O 1
ATOM 8031 N N . LYS B 1 322 ? -30.344 -37.219 6.547 1 95.5 322 LYS B N 1
ATOM 8032 C CA . LYS B 1 322 ? -31.797 -37.375 6.699 1 95.5 322 LYS B CA 1
ATOM 8033 C C . LYS B 1 322 ? -32.219 -37.062 8.133 1 95.5 322 LYS B C 1
ATOM 8035 O O . LYS B 1 322 ? -31.516 -37.375 9.078 1 95.5 322 LYS B O 1
ATOM 8040 N N . ASP B 1 323 ? -33.312 -36.406 8.219 1 93 323 ASP B N 1
ATOM 8041 C CA . ASP B 1 323 ? -33.781 -36.156 9.586 1 93 323 ASP B CA 1
ATOM 8042 C C . ASP B 1 323 ? -34.219 -37.469 10.258 1 93 323 ASP B C 1
ATOM 8044 O O . ASP B 1 323 ? -34.906 -38.281 9.656 1 93 323 ASP B O 1
ATOM 8048 N N . ALA B 1 324 ? -33.875 -37.656 11.484 1 93.94 324 ALA B N 1
ATOM 8049 C CA . ALA B 1 324 ? -34.125 -38.906 12.227 1 93.94 324 ALA B CA 1
ATOM 8050 C C . ALA B 1 324 ? -35.594 -39.031 12.555 1 93.94 324 ALA B C 1
ATOM 8052 O O . ALA B 1 324 ? -36.125 -40.156 12.555 1 93.94 324 ALA B O 1
ATOM 8053 N N . GLN B 1 325 ? -36.219 -37.969 12.828 1 91.75 325 GLN B N 1
ATOM 8054 C CA . GLN B 1 325 ? -37.625 -37.969 13.25 1 91.75 325 GLN B CA 1
ATOM 8055 C C . GLN B 1 325 ? -38.531 -38.531 12.164 1 91.75 325 GLN B C 1
ATOM 8057 O O . GLN B 1 325 ? -39.5 -39.25 12.461 1 91.75 325 GLN B O 1
ATOM 8062 N N . THR B 1 326 ? -38.188 -38.281 10.938 1 91.5 326 THR B N 1
ATOM 8063 C CA . THR B 1 326 ? -39.031 -38.688 9.828 1 91.5 326 THR B CA 1
ATOM 8064 C C . THR B 1 326 ? -38.531 -40 9.219 1 91.5 326 THR B C 1
ATOM 8066 O O . THR B 1 326 ? -39.344 -40.812 8.758 1 91.5 326 THR B O 1
ATOM 8069 N N . PHE B 1 327 ? -37.219 -40.25 9.281 1 93.44 327 PHE B N 1
ATOM 8070 C CA . PHE B 1 327 ? -36.719 -41.25 8.359 1 93.44 327 PHE B CA 1
ATOM 8071 C C . PHE B 1 327 ? -36.062 -42.406 9.125 1 93.44 327 PHE B C 1
ATOM 8073 O O . PHE B 1 327 ? -35.75 -43.469 8.539 1 93.44 327 PHE B O 1
ATOM 8080 N N . SER B 1 328 ? -35.844 -42.281 10.336 1 91.62 328 SER B N 1
ATOM 8081 C CA . SER B 1 328 ? -35.125 -43.344 11.07 1 91.62 328 SER B CA 1
ATOM 8082 C C . SER B 1 328 ? -35.906 -44.656 11.062 1 91.62 328 SER B C 1
ATOM 8084 O O . SER B 1 328 ? -35.312 -45.719 10.984 1 91.62 328 SER B O 1
ATOM 8086 N N . ASN B 1 329 ? -37.25 -44.594 11.125 1 91.06 329 ASN B N 1
ATOM 8087 C CA . ASN B 1 329 ? -38.094 -45.781 11.172 1 91.06 329 ASN B CA 1
ATOM 8088 C C . ASN B 1 329 ? -38.062 -46.531 9.852 1 91.06 329 ASN B C 1
ATOM 8090 O O . ASN B 1 329 ? -38.375 -47.719 9.805 1 91.06 329 ASN B O 1
ATOM 8094 N N . LYS B 1 330 ? -37.719 -45.875 8.844 1 92.31 330 LYS B N 1
ATOM 8095 C CA . LYS B 1 330 ? -37.688 -46.5 7.508 1 92.31 330 LYS B CA 1
ATOM 8096 C C . LYS B 1 330 ? -36.344 -47.188 7.246 1 92.31 330 LYS B C 1
ATOM 8098 O O . LYS B 1 330 ? -36.219 -47.906 6.258 1 92.31 330 LYS B O 1
ATOM 8103 N N . GLN B 1 331 ? -35.406 -46.969 8.117 1 93.31 331 GLN B N 1
ATOM 8104 C CA . GLN B 1 331 ? -34.094 -47.625 8.023 1 93.31 331 GLN B CA 1
ATOM 8105 C C . GLN B 1 331 ? -34.031 -48.875 8.883 1 93.31 331 GLN B C 1
ATOM 8107 O O . GLN B 1 331 ? -34.031 -48.812 10.109 1 93.31 331 GLN B O 1
ATOM 8112 N N . PRO B 1 332 ? -33.938 -49.969 8.281 1 92.88 332 PRO B N 1
ATOM 8113 C CA . PRO B 1 332 ? -33.969 -51.25 9.023 1 92.88 332 PRO B CA 1
ATOM 8114 C C . PRO B 1 332 ? -32.938 -51.312 10.133 1 92.88 332 PRO B C 1
ATOM 8116 O O . PRO B 1 332 ? -33.188 -51.844 11.211 1 92.88 332 PRO B O 1
ATOM 8119 N N . ALA B 1 333 ? -31.844 -50.781 9.867 1 94.12 333 ALA B N 1
ATOM 8120 C CA . ALA B 1 333 ? -30.734 -50.906 10.828 1 94.12 333 ALA B CA 1
ATOM 8121 C C . ALA B 1 333 ? -31.016 -50.062 12.07 1 94.12 333 ALA B C 1
ATOM 8123 O O . ALA B 1 333 ? -30.406 -50.281 13.125 1 94.12 333 ALA B O 1
ATOM 8124 N N . LEU B 1 334 ? -31.906 -49.094 11.969 1 94.12 334 LEU B N 1
ATOM 8125 C CA . LEU B 1 334 ? -32.156 -48.188 13.086 1 94.12 334 LEU B CA 1
ATOM 8126 C C . LEU B 1 334 ? -33.562 -48.406 13.664 1 94.12 334 LEU B C 1
ATOM 8128 O O . LEU B 1 334 ? -33.938 -47.812 14.664 1 94.12 334 LEU B O 1
ATOM 8132 N N . SER B 1 335 ? -34.312 -49.312 13.102 1 90 335 SER B N 1
ATOM 8133 C CA . SER B 1 335 ? -35.719 -49.5 13.445 1 90 335 SER B CA 1
ATOM 8134 C C . SER B 1 335 ? -35.875 -50 14.875 1 90 335 SER B C 1
ATOM 8136 O O . SER B 1 335 ? -36.875 -49.75 15.531 1 90 335 SER B O 1
ATOM 8138 N N . SER B 1 336 ? -34.844 -50.656 15.328 1 90.56 336 SER B N 1
ATOM 8139 C CA . SER B 1 336 ? -34.938 -51.25 16.656 1 90.56 336 SER B CA 1
ATOM 8140 C C . SER B 1 336 ? -34.531 -50.281 17.734 1 90.56 336 SER B C 1
ATOM 8142 O O . SER B 1 336 ? -34.781 -50.5 18.938 1 90.56 336 SER B O 1
ATOM 8144 N N . ILE B 1 337 ? -34.031 -49.156 17.391 1 93.19 337 ILE B N 1
ATOM 8145 C CA . ILE B 1 337 ? -33.562 -48.156 18.359 1 93.19 337 ILE B CA 1
ATOM 8146 C C . ILE B 1 337 ? -34.656 -47.094 18.578 1 93.19 337 ILE B C 1
ATOM 8148 O O . ILE B 1 337 ? -35.156 -46.531 17.625 1 93.19 337 ILE B O 1
ATOM 8152 N N . PRO B 1 338 ? -35 -46.812 19.844 1 93.69 338 PRO B N 1
ATOM 8153 C CA . PRO B 1 338 ? -36 -45.781 20.109 1 93.69 338 PRO B CA 1
ATOM 8154 C C . PRO B 1 338 ? -35.562 -44.406 19.656 1 93.69 338 PRO B C 1
ATOM 8156 O O . PRO B 1 338 ? -34.375 -44.094 19.734 1 93.69 338 PRO B O 1
ATOM 8159 N N . LEU B 1 339 ? -36.531 -43.594 19.203 1 93 339 LEU B N 1
ATOM 8160 C CA . LEU B 1 339 ? -36.281 -42.281 18.641 1 93 339 LEU B CA 1
ATOM 8161 C C . LEU B 1 339 ? -35.562 -41.406 19.672 1 93 339 LEU B C 1
ATOM 8163 O O . LEU B 1 339 ? -34.656 -40.625 19.297 1 93 339 LEU B O 1
ATOM 8167 N N . ASN B 1 340 ? -35.906 -41.5 20.938 1 92.19 340 ASN B N 1
ATOM 8168 C CA . ASN B 1 340 ? -35.281 -40.719 21.984 1 92.19 340 ASN B CA 1
ATOM 8169 C C . ASN B 1 340 ? -33.781 -40.969 22.078 1 92.19 340 ASN B C 1
ATOM 8171 O O . ASN B 1 340 ? -33 -40.062 22.375 1 92.19 340 ASN B O 1
ATOM 8175 N N . THR B 1 341 ? -33.469 -42.219 21.844 1 93 341 THR B N 1
ATOM 8176 C CA . THR B 1 341 ? -32.062 -42.594 21.844 1 93 341 THR B CA 1
ATOM 8177 C C . THR B 1 341 ? -31.359 -42.094 20.609 1 93 341 THR B C 1
ATOM 8179 O O . THR B 1 341 ? -30.219 -41.625 20.688 1 93 341 THR B O 1
ATOM 8182 N N . LEU B 1 342 ? -32.062 -42.094 19.562 1 93.31 342 LEU B N 1
ATOM 8183 C CA . LEU B 1 342 ? -31.5 -41.656 18.281 1 93.31 342 LEU B CA 1
ATOM 8184 C C . LEU B 1 342 ? -31.219 -40.156 18.297 1 93.31 342 LEU B C 1
ATOM 8186 O O . LEU B 1 342 ? -30.344 -39.688 17.578 1 93.31 342 LEU B O 1
ATOM 8190 N N . LEU B 1 343 ? -31.922 -39.406 19.109 1 93.44 343 LEU B N 1
ATOM 8191 C CA . LEU B 1 343 ? -31.797 -37.969 19.156 1 93.44 343 LEU B CA 1
ATOM 8192 C C . LEU B 1 343 ? -30.688 -37.562 20.109 1 93.44 343 LEU B C 1
ATOM 8194 O O . LEU B 1 343 ? -30.297 -36.375 20.156 1 93.44 343 LEU B O 1
ATOM 8198 N N . THR B 1 344 ? -30.047 -38.5 20.766 1 91.44 344 THR B N 1
ATOM 8199 C CA . THR B 1 344 ? -29 -38.188 21.719 1 91.44 344 THR B CA 1
ATOM 8200 C C . THR B 1 344 ? -27.656 -38.062 21.016 1 91.44 344 THR B C 1
ATOM 8202 O O . THR B 1 344 ? -26.75 -37.344 21.516 1 91.44 344 THR B O 1
ATOM 8205 N N . ASP B 1 345 ? -27.516 -38.812 19.906 1 93.44 345 ASP B N 1
ATOM 8206 C CA . ASP B 1 345 ? -26.266 -38.781 19.156 1 93.44 345 ASP B CA 1
ATOM 8207 C C . ASP B 1 345 ? -26.531 -38.719 17.656 1 93.44 345 ASP B C 1
ATOM 8209 O O . ASP B 1 345 ? -27.672 -38.844 17.203 1 93.44 345 ASP B O 1
ATOM 8213 N N . LEU B 1 346 ? -25.5 -38.438 16.984 1 94.94 346 LEU B N 1
ATOM 8214 C CA . LEU B 1 346 ? -25.562 -38.531 15.523 1 94.94 346 LEU B CA 1
ATOM 8215 C C . LEU B 1 346 ? -25.344 -39.969 15.062 1 94.94 346 LEU B C 1
ATOM 8217 O O . LEU B 1 346 ? -24.297 -40.531 15.336 1 94.94 346 LEU B O 1
ATOM 8221 N N . TYR B 1 347 ? -26.281 -40.5 14.438 1 96.56 347 TYR B N 1
ATOM 8222 C CA . TYR B 1 347 ? -26.203 -41.875 13.977 1 96.56 347 TYR B CA 1
ATOM 8223 C C . TYR B 1 347 ? -26.016 -41.938 12.461 1 96.56 347 TYR B C 1
ATOM 8225 O O . TYR B 1 347 ? -26.484 -41.062 11.742 1 96.56 347 TYR B O 1
ATOM 8233 N N . ALA B 1 348 ? -25.359 -42.906 12 1 98 348 ALA B N 1
ATOM 8234 C CA . ALA B 1 348 ? -25.156 -43.125 10.57 1 98 348 ALA B CA 1
ATOM 8235 C C . ALA B 1 348 ? -25.188 -44.594 10.211 1 98 348 ALA B C 1
ATOM 8237 O O . ALA B 1 348 ? -24.953 -45.469 11.07 1 98 348 ALA B O 1
ATOM 8238 N N . VAL B 1 349 ? -25.609 -44.906 9.062 1 97.69 349 VAL B N 1
ATOM 8239 C CA . VAL B 1 349 ? -25.656 -46.281 8.539 1 97.69 349 VAL B CA 1
ATOM 8240 C C . VAL B 1 349 ? -24.891 -46.344 7.219 1 97.69 349 VAL B C 1
ATOM 8242 O O . VAL B 1 349 ? -25.125 -45.562 6.309 1 97.69 349 VAL B O 1
ATOM 8245 N N . ASP B 1 350 ? -23.969 -47.281 7.074 1 96.44 350 ASP B N 1
ATOM 8246 C CA . ASP B 1 350 ? -23.172 -47.406 5.855 1 96.44 350 ASP B CA 1
ATOM 8247 C C . ASP B 1 350 ? -23.828 -48.344 4.852 1 96.44 350 ASP B C 1
ATOM 8249 O O . ASP B 1 350 ? -24.969 -48.781 5.047 1 96.44 350 ASP B O 1
ATOM 8253 N N . GLU B 1 351 ? -23.156 -48.625 3.748 1 93.31 351 GLU B N 1
ATOM 8254 C CA . GLU B 1 351 ? -23.688 -49.438 2.646 1 93.31 351 GLU B CA 1
ATOM 8255 C C . GLU B 1 351 ? -23.938 -50.875 3.08 1 93.31 351 GLU B C 1
ATOM 8257 O O . GLU B 1 351 ? -24.812 -51.562 2.531 1 93.31 351 GLU B O 1
ATOM 8262 N N . ASN B 1 352 ? -23.312 -51.375 4.129 1 93.81 352 ASN B N 1
ATOM 8263 C CA . ASN B 1 352 ? -23.438 -52.719 4.609 1 93.81 352 ASN B CA 1
ATOM 8264 C C . ASN B 1 352 ? -24.422 -52.844 5.77 1 93.81 352 ASN B C 1
ATOM 8266 O O . ASN B 1 352 ? -24.562 -53.906 6.371 1 93.81 352 ASN B O 1
ATOM 8270 N N . GLY B 1 353 ? -24.953 -51.75 6.125 1 93.88 353 GLY B N 1
ATOM 8271 C CA . GLY B 1 353 ? -25.938 -51.781 7.195 1 93.88 353 GLY B CA 1
ATOM 8272 C C . GLY B 1 353 ? -25.328 -51.594 8.57 1 93.88 353 GLY B C 1
ATOM 8273 O O . GLY B 1 353 ? -26.016 -51.75 9.586 1 93.88 353 GLY B O 1
ATOM 8274 N N . LYS B 1 354 ? -24.109 -51.344 8.602 1 96.69 354 LYS B N 1
ATOM 8275 C CA . LYS B 1 354 ? -23.438 -51.125 9.883 1 96.69 354 LYS B CA 1
ATOM 8276 C C . LYS B 1 354 ? -23.812 -49.75 10.477 1 96.69 354 LYS B C 1
ATOM 8278 O O . LYS B 1 354 ? -23.844 -48.75 9.766 1 96.69 354 LYS B O 1
ATOM 8283 N N . VAL B 1 355 ? -24.094 -49.781 11.727 1 97.19 355 VAL B N 1
ATOM 8284 C CA . VAL B 1 355 ? -24.562 -48.562 12.406 1 97.19 355 VAL B CA 1
ATOM 8285 C C . VAL B 1 355 ? -23.406 -47.906 13.172 1 97.19 355 VAL B C 1
ATOM 8287 O O . VAL B 1 355 ? -22.609 -48.625 13.805 1 97.19 355 VAL B O 1
ATOM 8290 N N . TYR B 1 356 ? -23.203 -46.656 13.039 1 97.5 356 TYR B N 1
ATOM 8291 C CA . TYR B 1 356 ? -22.234 -45.844 13.781 1 97.5 356 TYR B CA 1
ATOM 8292 C C . TYR B 1 356 ? -22.953 -44.781 14.617 1 97.5 356 TYR B C 1
ATOM 8294 O O . TYR B 1 356 ? -24.062 -44.344 14.273 1 97.5 356 TYR B O 1
ATOM 8302 N N . SER B 1 357 ? -22.344 -44.375 15.719 1 95.94 357 SER B N 1
ATOM 8303 C CA . SER B 1 357 ? -22.953 -43.375 16.562 1 95.94 357 SER B CA 1
ATOM 8304 C C . SER B 1 357 ? -21.891 -42.469 17.188 1 95.94 357 SER B C 1
ATOM 8306 O O . SER B 1 357 ? -20.75 -42.875 17.375 1 95.94 357 SER B O 1
ATOM 8308 N N . GLY B 1 358 ? -22.297 -41.219 17.422 1 95.38 358 GLY B N 1
ATOM 8309 C CA . GLY B 1 358 ? -21.422 -40.281 18.109 1 95.38 358 GLY B CA 1
ATOM 8310 C C . GLY B 1 358 ? -20.188 -39.938 17.297 1 95.38 358 GLY B C 1
ATOM 8311 O O . GLY B 1 358 ? -20.297 -39.594 16.109 1 95.38 358 GLY B O 1
ATOM 8312 N N . ILE B 1 359 ? -19.047 -40 17.953 1 95.88 359 ILE B N 1
ATOM 8313 C CA . ILE B 1 359 ? -17.797 -39.594 17.344 1 95.88 359 ILE B CA 1
ATOM 8314 C C . ILE B 1 359 ? -17.453 -40.531 16.188 1 95.88 359 ILE B C 1
ATOM 8316 O O . ILE B 1 359 ? -16.828 -40.125 15.203 1 95.88 359 ILE B O 1
ATOM 8320 N N . ASN B 1 360 ? -17.906 -41.781 16.281 1 96.88 360 ASN B N 1
ATOM 8321 C CA . ASN B 1 360 ? -17.656 -42.719 15.219 1 96.88 360 ASN B CA 1
ATOM 8322 C C . ASN B 1 360 ? -18.359 -42.312 13.922 1 96.88 360 ASN B C 1
ATOM 8324 O O . ASN B 1 360 ? -17.859 -42.594 12.828 1 96.88 360 ASN B O 1
ATOM 8328 N N . THR B 1 361 ? -19.531 -41.688 14.039 1 97.31 361 THR B N 1
ATOM 8329 C CA . THR B 1 361 ? -20.203 -41.188 12.867 1 97.31 361 THR B CA 1
ATOM 8330 C C . THR B 1 361 ? -19.375 -40.094 12.188 1 97.31 361 THR B C 1
ATOM 8332 O O . THR B 1 361 ? -19.203 -40.094 10.969 1 97.31 361 THR B O 1
ATOM 8335 N N . TYR B 1 362 ? -18.797 -39.188 12.977 1 97.25 362 TYR B N 1
ATOM 8336 C CA . TYR B 1 362 ? -17.969 -38.125 12.43 1 97.25 362 TYR B CA 1
ATOM 8337 C C . TYR B 1 362 ? -16.734 -38.719 11.734 1 97.25 362 TYR B C 1
ATOM 8339 O O . TYR B 1 362 ? -16.359 -38.25 10.656 1 97.25 362 TYR B O 1
ATOM 8347 N N . ILE B 1 363 ? -16.109 -39.656 12.375 1 97.31 363 ILE B N 1
ATOM 8348 C CA . ILE B 1 363 ? -14.938 -40.312 11.797 1 97.31 363 ILE B CA 1
ATOM 8349 C C . ILE B 1 363 ? -15.312 -40.969 10.461 1 97.31 363 ILE B C 1
ATOM 8351 O O . ILE B 1 363 ? -14.602 -40.781 9.469 1 97.31 363 ILE B O 1
ATOM 8355 N N . ARG B 1 364 ? -16.422 -41.625 10.406 1 96.75 364 ARG B N 1
ATOM 8356 C CA . ARG B 1 364 ? -16.844 -42.312 9.188 1 96.75 364 ARG B CA 1
ATOM 8357 C C . ARG B 1 364 ? -17.203 -41.312 8.094 1 96.75 364 ARG B C 1
ATOM 8359 O O . ARG B 1 364 ? -16.969 -41.562 6.91 1 96.75 364 ARG B O 1
ATOM 8366 N N . ILE B 1 365 ? -17.844 -40.219 8.445 1 97.56 365 ILE B N 1
ATOM 8367 C CA . ILE B 1 365 ? -18.141 -39.156 7.496 1 97.56 365 ILE B CA 1
ATOM 8368 C C . ILE B 1 365 ? -16.859 -38.688 6.812 1 97.56 365 ILE B C 1
ATOM 8370 O O . ILE B 1 365 ? -16.781 -38.656 5.582 1 97.56 365 ILE B O 1
ATOM 8374 N N . LEU B 1 366 ? -15.789 -38.406 7.602 1 97.38 366 LEU B N 1
ATOM 8375 C CA . LEU B 1 366 ? -14.523 -37.875 7.074 1 97.38 366 LEU B CA 1
ATOM 8376 C C . LEU B 1 366 ? -13.859 -38.938 6.176 1 97.38 366 LEU B C 1
ATOM 8378 O O . LEU B 1 366 ? -13.305 -38.594 5.129 1 97.38 366 LEU B O 1
ATOM 8382 N N . ILE B 1 367 ? -13.961 -40.156 6.562 1 96.12 367 ILE B N 1
ATOM 8383 C CA . ILE B 1 367 ? -13.336 -41.219 5.797 1 96.12 367 ILE B CA 1
ATOM 8384 C C . ILE B 1 367 ? -14.094 -41.438 4.488 1 96.12 367 ILE B C 1
ATOM 8386 O O . ILE B 1 367 ? -13.484 -41.531 3.422 1 96.12 367 ILE B O 1
ATOM 8390 N N . LYS B 1 368 ? -15.414 -41.469 4.512 1 96.38 368 LYS B N 1
ATOM 8391 C CA . LYS B 1 368 ? -16.219 -41.75 3.336 1 96.38 368 LYS B CA 1
ATOM 8392 C C . LYS B 1 368 ? -16.234 -40.594 2.361 1 96.38 368 LYS B C 1
ATOM 8394 O O . LYS B 1 368 ? -16.5 -40.781 1.17 1 96.38 368 LYS B O 1
ATOM 8399 N N . MET B 1 369 ? -16 -39.438 2.789 1 95.94 369 MET B N 1
ATOM 8400 C CA . MET B 1 369 ? -15.914 -38.25 1.927 1 95.94 369 MET B CA 1
ATOM 8401 C C . MET B 1 369 ? -14.688 -38.344 1.025 1 95.94 369 MET B C 1
ATOM 8403 O O . MET B 1 369 ? -14.57 -37.594 0.053 1 95.94 369 MET B O 1
ATOM 8407 N N . ARG B 1 370 ? -13.633 -39.125 1.293 1 93.31 370 ARG B N 1
ATOM 8408 C CA . ARG B 1 370 ? -12.469 -39.469 0.489 1 93.31 370 ARG B CA 1
ATOM 8409 C C . ARG B 1 370 ? -11.305 -38.562 0.788 1 93.31 370 ARG B C 1
ATOM 8411 O O . ARG B 1 370 ? -10.414 -38.875 1.569 1 93.31 370 ARG B O 1
ATOM 8418 N N . TYR B 1 371 ? -11.344 -37.156 0.396 1 89.81 371 TYR B N 1
ATOM 8419 C CA . TYR B 1 371 ? -10.148 -36.344 0.485 1 89.81 371 TYR B CA 1
ATOM 8420 C C . TYR B 1 371 ? -9.859 -35.938 1.931 1 89.81 371 TYR B C 1
ATOM 8422 O O . TYR B 1 371 ? -8.703 -35.75 2.309 1 89.81 371 TYR B O 1
ATOM 8430 N N . PRO B 1 372 ? -10.812 -35.875 2.803 1 92.81 372 PRO B N 1
ATOM 8431 C CA . PRO B 1 372 ? -10.469 -35.594 4.199 1 92.81 372 PRO B CA 1
ATOM 8432 C C . PRO B 1 372 ? -10.211 -36.875 5.004 1 92.81 372 PRO B C 1
ATOM 8434 O O . PRO B 1 372 ? -10.203 -36.844 6.238 1 92.81 372 PRO B O 1
ATOM 8437 N N . PHE B 1 373 ? -9.984 -37.969 4.41 1 92.62 373 PHE B N 1
ATOM 8438 C CA . PHE B 1 373 ? -9.844 -39.25 5.059 1 92.62 373 PHE B CA 1
ATOM 8439 C C . PHE B 1 373 ? -8.734 -39.219 6.102 1 92.62 373 PHE B C 1
ATOM 8441 O O . PHE B 1 373 ? -8.836 -39.875 7.137 1 92.62 373 PHE B O 1
ATOM 8448 N N . LEU B 1 374 ? -7.695 -38.406 5.863 1 93.62 374 LEU B N 1
ATOM 8449 C CA . LEU B 1 374 ? -6.57 -38.312 6.789 1 93.62 374 LEU B CA 1
ATOM 8450 C C . LEU B 1 374 ? -7.023 -37.812 8.156 1 93.62 374 LEU B C 1
ATOM 8452 O O . LEU B 1 374 ? -6.508 -38.25 9.188 1 93.62 374 LEU B O 1
ATOM 8456 N N . PHE B 1 375 ? -7.973 -36.969 8.148 1 94.44 375 PHE B N 1
ATOM 8457 C CA . PHE B 1 375 ? -8.484 -36.438 9.406 1 94.44 375 PHE B CA 1
ATOM 8458 C C . PHE B 1 375 ? -9.312 -37.469 10.141 1 94.44 375 PHE B C 1
ATOM 8460 O O . PHE B 1 375 ? -9.266 -37.562 11.375 1 94.44 375 PHE B O 1
ATOM 8467 N N . GLY B 1 376 ? -10.078 -38.281 9.414 1 94.69 376 GLY B N 1
ATOM 8468 C CA . GLY B 1 376 ? -10.805 -39.375 10.008 1 94.69 376 GLY B CA 1
ATOM 8469 C C . GLY B 1 376 ? -9.898 -40.406 10.641 1 94.69 376 GLY B C 1
ATOM 8470 O O . GLY B 1 376 ? -10.156 -40.875 11.758 1 94.69 376 GLY B O 1
ATOM 8471 N N . TRP B 1 377 ? -8.867 -40.594 9.906 1 94.44 377 TRP B N 1
ATOM 8472 C CA . TRP B 1 377 ? -7.891 -41.562 10.414 1 94.44 377 TRP B CA 1
ATOM 8473 C C . TRP B 1 377 ? -7.219 -41.031 11.68 1 94.44 377 TRP B C 1
ATOM 8475 O O . TRP B 1 377 ? -7.043 -41.75 12.648 1 94.44 377 TRP B O 1
ATOM 8485 N N . LEU B 1 378 ? -6.859 -39.812 11.695 1 96.06 378 LEU B N 1
ATOM 8486 C CA . LEU B 1 378 ? -6.219 -39.188 12.852 1 96.06 378 LEU B CA 1
ATOM 8487 C C . LEU B 1 378 ? -7.141 -39.25 14.07 1 96.06 378 LEU B C 1
ATOM 8489 O O . LEU B 1 378 ? -6.684 -39.469 15.195 1 96.06 378 LEU B O 1
ATOM 8493 N N . MET B 1 379 ? -8.391 -39.031 13.859 1 96.06 379 MET B N 1
ATOM 8494 C CA . MET B 1 379 ? -9.375 -39.031 14.938 1 96.06 379 MET B CA 1
ATOM 8495 C C . MET B 1 379 ? -9.578 -40.438 15.492 1 96.06 379 MET B C 1
ATOM 8497 O O . MET B 1 379 ? -10.094 -40.625 16.594 1 96.06 379 MET B O 1
ATOM 8501 N N . SER B 1 380 ? -9.117 -41.438 14.758 1 94.81 380 SER B N 1
ATOM 8502 C CA . SER B 1 380 ? -9.289 -42.844 15.172 1 94.81 380 SER B CA 1
ATOM 8503 C C . SER B 1 380 ? -8.125 -43.312 16.031 1 94.81 380 SER B C 1
ATOM 8505 O O . SER B 1 380 ? -8.195 -44.375 16.656 1 94.81 380 SER B O 1
ATOM 8507 N N . ILE B 1 381 ? -7.078 -42.531 16.094 1 96.19 381 ILE B N 1
ATOM 8508 C CA . ILE B 1 381 ? -5.898 -42.906 16.875 1 96.19 381 ILE B CA 1
ATOM 8509 C C . ILE B 1 381 ? -6.211 -42.781 18.359 1 96.19 381 ILE B C 1
ATOM 8511 O O . ILE B 1 381 ? -6.773 -41.781 18.812 1 96.19 381 ILE B O 1
ATOM 8515 N N . PRO B 1 382 ? -5.691 -43.875 19.047 1 93.56 382 PRO B N 1
ATOM 8516 C CA . PRO B 1 382 ? -5.945 -43.812 20.5 1 93.56 382 PRO B CA 1
ATOM 8517 C C . PRO B 1 382 ? -5.387 -42.531 21.141 1 93.56 382 PRO B C 1
ATOM 8519 O O . PRO B 1 382 ? -4.285 -42.125 20.812 1 93.56 382 PRO B O 1
ATOM 8522 N N . GLY B 1 383 ? -5.918 -42 22.047 1 95.44 383 GLY B N 1
ATOM 8523 C CA . GLY B 1 383 ? -5.605 -40.719 22.641 1 95.44 383 GLY B CA 1
ATOM 8524 C C . GLY B 1 383 ? -6.414 -39.594 22.062 1 95.44 383 GLY B C 1
ATOM 8525 O O . GLY B 1 383 ? -7.102 -38.875 22.781 1 95.44 383 GLY B O 1
ATOM 8526 N N . ILE B 1 384 ? -6.258 -39.438 20.656 1 96.38 384 ILE B N 1
ATOM 8527 C CA . ILE B 1 384 ? -7.055 -38.406 19.984 1 96.38 384 ILE B CA 1
ATOM 8528 C C . ILE B 1 384 ? -8.531 -38.812 20 1 96.38 384 ILE B C 1
ATOM 8530 O O . ILE B 1 384 ? -9.406 -37.969 20.219 1 96.38 384 ILE B O 1
ATOM 8534 N N . TYR B 1 385 ? -8.789 -40.062 19.734 1 96.38 385 TYR B N 1
ATOM 8535 C CA . TYR B 1 385 ? -10.148 -40.594 19.75 1 96.38 385 TYR B CA 1
ATOM 8536 C C . TYR B 1 385 ? -10.828 -40.281 21.094 1 96.38 385 TYR B C 1
ATOM 8538 O O . TYR B 1 385 ? -11.961 -39.812 21.125 1 96.38 385 TYR B O 1
ATOM 8546 N N . HIS B 1 386 ? -10.141 -40.5 22.203 1 96.06 386 HIS B N 1
ATOM 8547 C CA . HIS B 1 386 ? -10.711 -40.281 23.531 1 96.06 386 HIS B CA 1
ATOM 8548 C C . HIS B 1 386 ? -10.977 -38.812 23.797 1 96.06 386 HIS B C 1
ATOM 8550 O O . HIS B 1 386 ? -12 -38.469 24.375 1 96.06 386 HIS B O 1
ATOM 8556 N N . LEU B 1 387 ? -9.984 -38.062 23.422 1 96.75 387 LEU B N 1
ATOM 8557 C CA . LEU B 1 387 ? -10.156 -36.625 23.578 1 96.75 387 LEU B CA 1
ATOM 8558 C C . LEU B 1 387 ? -11.359 -36.125 22.781 1 96.75 387 LEU B C 1
ATOM 8560 O O . LEU B 1 387 ? -12.18 -35.375 23.312 1 96.75 387 LEU B O 1
ATOM 8564 N N . THR B 1 388 ? -11.398 -36.5 21.5 1 96.19 388 THR B N 1
ATOM 8565 C CA . THR B 1 388 ? -12.5 -36.062 20.656 1 96.19 388 THR B CA 1
ATOM 8566 C C . THR B 1 388 ? -13.828 -36.594 21.172 1 96.19 388 THR B C 1
ATOM 8568 O O . THR B 1 388 ? -14.867 -35.938 21.047 1 96.19 388 THR B O 1
ATOM 8571 N N . LYS B 1 389 ? -13.898 -37.781 21.672 1 95.81 389 LYS B N 1
ATOM 8572 C CA . LYS B 1 389 ? -15.102 -38.375 22.234 1 95.81 389 LYS B CA 1
ATOM 8573 C C . LYS B 1 389 ? -15.609 -37.594 23.438 1 95.81 389 LYS B C 1
ATOM 8575 O O . LYS B 1 389 ? -16.812 -37.344 23.562 1 95.81 389 LYS B O 1
ATOM 8580 N N . THR B 1 390 ? -14.664 -37.188 24.312 1 96.31 390 THR B N 1
ATOM 8581 C CA . THR B 1 390 ? -15.023 -36.375 25.469 1 96.31 390 THR B CA 1
ATOM 8582 C C . THR B 1 390 ? -15.602 -35.031 25.047 1 96.31 390 THR B C 1
ATOM 8584 O O . THR B 1 390 ? -16.609 -34.594 25.594 1 96.31 390 THR B O 1
ATOM 8587 N N . ILE B 1 391 ? -14.984 -34.438 24.109 1 96.38 391 ILE B N 1
ATOM 8588 C CA . ILE B 1 391 ? -15.445 -33.156 23.594 1 96.38 391 ILE B CA 1
ATOM 8589 C C . ILE B 1 391 ? -16.828 -33.312 22.969 1 96.38 391 ILE B C 1
ATOM 8591 O O . ILE B 1 391 ? -17.734 -32.5 23.234 1 96.38 391 ILE B O 1
ATOM 8595 N N . TYR B 1 392 ? -16.984 -34.344 22.172 1 95.25 392 TYR B N 1
ATOM 8596 C CA . TYR B 1 392 ? -18.266 -34.625 21.547 1 95.25 392 TYR B CA 1
ATOM 8597 C C . TYR B 1 392 ? -19.359 -34.812 22.578 1 95.25 392 TYR B C 1
ATOM 8599 O O . TYR B 1 392 ? -20.453 -34.25 22.453 1 95.25 392 TYR B O 1
ATOM 8607 N N . ARG B 1 393 ? -19.062 -35.562 23.547 1 94.5 393 ARG B N 1
ATOM 8608 C CA . ARG B 1 393 ? -20.062 -35.844 24.578 1 94.5 393 ARG B CA 1
ATOM 8609 C C . ARG B 1 393 ? -20.484 -34.594 25.312 1 94.5 393 ARG B C 1
ATOM 8611 O O . ARG B 1 393 ? -21.672 -34.375 25.578 1 94.5 393 ARG B O 1
ATOM 8618 N N . ASN B 1 394 ? -19.516 -33.781 25.641 1 95.38 394 ASN B N 1
ATOM 8619 C CA . ASN B 1 394 ? -19.828 -32.5 26.297 1 95.38 394 ASN B CA 1
ATOM 8620 C C . ASN B 1 394 ? -20.719 -31.641 25.422 1 95.38 394 ASN B C 1
ATOM 8622 O O . ASN B 1 394 ? -21.672 -31.031 25.922 1 95.38 394 ASN B O 1
ATOM 8626 N N . ILE B 1 395 ? -20.484 -31.578 24.141 1 94.38 395 ILE B N 1
ATOM 8627 C CA . ILE B 1 395 ? -21.266 -30.75 23.219 1 94.38 395 ILE B CA 1
ATOM 8628 C C . ILE B 1 395 ? -22.641 -31.359 23.016 1 94.38 395 ILE B C 1
ATOM 8630 O O . ILE B 1 395 ? -23.656 -30.656 23.094 1 94.38 395 ILE B O 1
ATOM 8634 N N . ALA B 1 396 ? -22.719 -32.656 22.75 1 93 396 ALA B N 1
ATOM 8635 C CA . ALA B 1 396 ? -23.969 -33.344 22.469 1 93 396 ALA B CA 1
ATOM 8636 C C . ALA B 1 396 ? -24.922 -33.281 23.656 1 93 396 ALA B C 1
ATOM 8638 O O . ALA B 1 396 ? -26.141 -33.156 23.484 1 93 396 ALA B O 1
ATOM 8639 N N . ASP B 1 397 ? -24.344 -33.312 24.812 1 93 397 ASP B N 1
ATOM 8640 C CA . ASP B 1 397 ? -25.172 -33.312 26.031 1 93 397 ASP B CA 1
ATOM 8641 C C . ASP B 1 397 ? -25.656 -31.922 26.359 1 93 397 ASP B C 1
ATOM 8643 O O . ASP B 1 397 ? -26.656 -31.75 27.078 1 93 397 ASP B O 1
ATOM 8647 N N . ASN B 1 398 ? -24.953 -30.891 25.906 1 91.88 398 ASN B N 1
ATOM 8648 C CA . ASN B 1 398 ? -25.297 -29.516 26.266 1 91.88 398 ASN B CA 1
ATOM 8649 C C . ASN B 1 398 ? -25.875 -28.75 25.094 1 91.88 398 ASN B C 1
ATOM 8651 O O . ASN B 1 398 ? -26.047 -27.531 25.156 1 91.88 398 ASN B O 1
ATOM 8655 N N . ARG B 1 399 ? -26.203 -29.438 24.031 1 89.5 399 ARG B N 1
ATOM 8656 C CA . ARG B 1 399 ? -26.703 -28.75 22.844 1 89.5 399 ARG B CA 1
ATOM 8657 C C . ARG B 1 399 ? -28.156 -28.297 23.047 1 89.5 399 ARG B C 1
ATOM 8659 O O . ARG B 1 399 ? -28.922 -28.938 23.766 1 89.5 399 ARG B O 1
ATOM 8666 N N . GLN B 1 400 ? -28.453 -27.141 22.406 1 84.69 400 GLN B N 1
ATOM 8667 C CA . GLN B 1 400 ? -29.797 -26.578 22.484 1 84.69 400 GLN B CA 1
ATOM 8668 C C . GLN B 1 400 ? -30.688 -27.109 21.359 1 84.69 400 GLN B C 1
ATOM 8670 O O . GLN B 1 400 ? -30.203 -27.359 20.25 1 84.69 400 GLN B O 1
ATOM 8675 N N . ARG B 1 401 ? -31.891 -27.5 21.703 1 84.75 401 ARG B N 1
ATOM 8676 C CA . ARG B 1 401 ? -32.875 -27.891 20.719 1 84.75 401 ARG B CA 1
ATOM 8677 C C . ARG B 1 401 ? -33.969 -26.844 20.578 1 84.75 401 ARG B C 1
ATOM 8679 O O . ARG B 1 401 ? -34.469 -26.312 21.562 1 84.75 401 ARG B O 1
ATOM 8686 N N . THR B 1 402 ? -34.031 -26.266 19.406 1 79.19 402 THR B N 1
ATOM 8687 C CA . THR B 1 402 ? -35.062 -25.281 19.109 1 79.19 402 THR B CA 1
ATOM 8688 C C . THR B 1 402 ? -36.031 -25.812 18.031 1 79.19 402 THR B C 1
ATOM 8690 O O . THR B 1 402 ? -35.719 -25.703 16.828 1 79.19 402 THR B O 1
ATOM 8693 N N . PRO B 1 403 ? -37.062 -26.453 18.484 1 69.19 403 PRO B N 1
ATOM 8694 C CA . PRO B 1 403 ? -38 -26.938 17.453 1 69.19 403 PRO B CA 1
ATOM 8695 C C . PRO B 1 403 ? -38.469 -25.828 16.531 1 69.19 403 PRO B C 1
ATOM 8697 O O . PRO B 1 403 ? -38.906 -24.781 17 1 69.19 403 PRO B O 1
ATOM 8700 N N . CYS B 1 404 ? -37.75 -25.531 15.453 1 60.53 404 CYS B N 1
ATOM 8701 C CA . CYS B 1 404 ? -38.188 -24.5 14.508 1 60.53 404 CYS B CA 1
ATOM 8702 C C . CYS B 1 404 ? -39.438 -24.938 13.781 1 60.53 404 CYS B C 1
ATOM 8704 O O . CYS B 1 404 ? -39.438 -25.891 13 1 60.53 404 CYS B O 1
ATOM 8706 N N . ASN B 1 405 ? -40.562 -24.625 14.344 1 53.5 405 ASN B N 1
ATOM 8707 C CA . ASN B 1 405 ? -41.812 -24.828 13.656 1 53.5 405 ASN B CA 1
ATOM 8708 C C . ASN B 1 405 ? -41.969 -23.891 12.461 1 53.5 405 ASN B C 1
ATOM 8710 O O . ASN B 1 405 ? -41.062 -23.125 12.156 1 53.5 405 ASN B O 1
ATOM 8714 N N . GLN B 1 406 ? -43.031 -24 11.734 1 48.38 406 GLN B N 1
ATOM 8715 C CA . GLN B 1 406 ? -43.312 -23.25 10.508 1 48.38 406 GLN B CA 1
ATOM 8716 C C . GLN B 1 406 ? -42.938 -21.781 10.656 1 48.38 406 GLN B C 1
ATOM 8718 O O . GLN B 1 406 ? -42.656 -21.109 9.664 1 48.38 406 GLN B O 1
ATOM 8723 N N . ASP B 1 407 ? -42.938 -21.359 11.812 1 46.19 407 ASP B N 1
ATOM 8724 C CA . ASP B 1 407 ? -42.844 -19.906 12.023 1 46.19 407 ASP B CA 1
ATOM 8725 C C . ASP B 1 407 ? -41.406 -19.453 12.211 1 46.19 407 ASP B C 1
ATOM 8727 O O . ASP B 1 407 ? -41.156 -18.312 12.562 1 46.19 407 ASP B O 1
ATOM 8731 N N . CYS B 1 408 ? -40.562 -20.312 12.211 1 56.19 408 CYS B N 1
ATOM 8732 C CA . CYS B 1 408 ? -39.188 -19.875 12.383 1 56.19 408 CYS B CA 1
ATOM 8733 C C . CYS B 1 408 ? -38.781 -18.953 11.242 1 56.19 408 CYS B C 1
ATOM 8735 O O . CYS B 1 408 ? -38.875 -19.344 10.07 1 56.19 408 CYS B O 1
ATOM 8737 N N . ILE B 1 409 ? -38.938 -17.734 11.43 1 53.84 409 ILE B N 1
ATOM 8738 C CA . ILE B 1 409 ? -38.562 -16.719 10.453 1 53.84 409 ILE B CA 1
ATOM 8739 C C . ILE B 1 409 ? -37.125 -16.984 9.961 1 53.84 409 ILE B C 1
ATOM 8741 O O . ILE B 1 409 ? -36.188 -16.875 10.727 1 53.84 409 ILE B O 1
ATOM 8745 N N . ILE B 1 410 ? -37.062 -17.75 8.906 1 56.34 410 ILE B N 1
ATOM 8746 C CA . ILE B 1 410 ? -35.781 -17.875 8.203 1 56.34 410 ILE B CA 1
ATOM 8747 C C . ILE B 1 410 ? -35.375 -16.516 7.66 1 56.34 410 ILE B C 1
ATOM 8749 O O . ILE B 1 410 ? -36 -15.969 6.762 1 56.34 410 ILE B O 1
ATOM 8753 N N . PRO B 1 411 ? -34.531 -15.805 8.445 1 55.75 411 PRO B N 1
ATOM 8754 C CA . PRO B 1 411 ? -34.156 -14.5 7.895 1 55.75 411 PRO B CA 1
ATOM 8755 C C . PRO B 1 411 ? -33.688 -14.586 6.438 1 55.75 411 PRO B C 1
ATOM 8757 O O . PRO B 1 411 ? -33.156 -15.617 6.012 1 55.75 411 PRO B O 1
ATOM 8760 N N . ASN B 1 412 ? -34.281 -13.695 5.609 1 51.78 412 ASN B N 1
ATOM 8761 C CA . ASN B 1 412 ? -33.844 -13.578 4.227 1 51.78 412 ASN B CA 1
ATOM 8762 C C . ASN B 1 412 ? -32.312 -13.375 4.145 1 51.78 412 ASN B C 1
ATOM 8764 O O . ASN B 1 412 ? -31.781 -12.5 4.816 1 51.78 412 ASN B O 1
ATOM 8768 N N . THR B 1 413 ? -31.609 -14.367 3.727 1 51.84 413 THR B N 1
ATOM 8769 C CA . THR B 1 413 ? -30.172 -14.469 3.551 1 51.84 413 THR B CA 1
ATOM 8770 C C . THR B 1 413 ? -29.609 -13.172 2.979 1 51.84 413 THR B C 1
ATOM 8772 O O . THR B 1 413 ? -28.438 -12.859 3.18 1 51.84 413 THR B O 1
ATOM 8775 N N . THR B 1 414 ? -30.344 -12.414 2.225 1 51.19 414 THR B N 1
ATOM 8776 C CA . THR B 1 414 ? -29.828 -11.266 1.491 1 51.19 414 THR B CA 1
ATOM 8777 C C . THR B 1 414 ? -29.344 -10.188 2.453 1 51.19 414 THR B C 1
ATOM 8779 O O . THR B 1 414 ? -28.5 -9.367 2.102 1 51.19 414 THR B O 1
ATOM 8782 N N . GLN B 1 415 ? -29.875 -10.164 3.596 1 50.38 415 GLN B N 1
ATOM 8783 C CA . GLN B 1 415 ? -29.594 -9.047 4.488 1 50.38 415 GLN B CA 1
ATOM 8784 C C . GLN B 1 415 ? -28.234 -9.219 5.176 1 50.38 415 GLN B C 1
ATOM 8786 O O . GLN B 1 415 ? -27.656 -8.242 5.656 1 50.38 415 GLN B O 1
ATOM 8791 N N . CYS B 1 416 ? -27.656 -10.492 5.188 1 52.53 416 CYS B N 1
ATOM 8792 C CA . CYS B 1 416 ? -26.5 -10.727 6.055 1 52.53 416 CYS B CA 1
ATOM 8793 C C . CYS B 1 416 ? -25.203 -10.578 5.281 1 52.53 416 CYS B C 1
ATOM 8795 O O . CYS B 1 416 ? -24.109 -10.648 5.863 1 52.53 416 CYS B O 1
ATOM 8797 N N . LYS B 1 417 ? -25.344 -10.312 3.945 1 63.41 417 LYS B N 1
ATOM 8798 C CA . LYS B 1 417 ? -24.078 -10.336 3.223 1 63.41 417 LYS B CA 1
ATOM 8799 C C . LYS B 1 417 ? -23.656 -8.922 2.824 1 63.41 417 LYS B C 1
ATOM 8801 O O . LYS B 1 417 ? -24.469 -8.125 2.363 1 63.41 417 LYS B O 1
ATOM 8806 N N . LEU B 1 418 ? -22.453 -8.578 3.25 1 67.81 418 LEU B N 1
ATOM 8807 C CA . LEU B 1 418 ? -21.906 -7.383 2.613 1 67.81 418 LEU B CA 1
ATOM 8808 C C . LEU B 1 418 ? -21.766 -7.582 1.107 1 67.81 418 LEU B C 1
ATOM 8810 O O . LEU B 1 418 ? -21.188 -8.57 0.658 1 67.81 418 LEU B O 1
ATOM 8814 N N . PRO B 1 419 ? -22.344 -6.75 0.337 1 82.94 419 PRO B N 1
ATOM 8815 C CA . PRO B 1 419 ? -22.312 -6.914 -1.118 1 82.94 419 PRO B CA 1
ATOM 8816 C C . PRO B 1 419 ? -20.906 -6.793 -1.695 1 82.94 419 PRO B C 1
ATOM 8818 O O . PRO B 1 419 ? -20.125 -5.941 -1.256 1 82.94 419 PRO B O 1
ATOM 8821 N N . THR B 1 420 ? -20.578 -7.723 -2.557 1 92 420 THR B N 1
ATOM 8822 C CA . THR B 1 420 ? -19.328 -7.668 -3.322 1 92 420 THR B CA 1
ATOM 8823 C C . THR B 1 420 ? -19.438 -6.652 -4.457 1 92 420 THR B C 1
ATOM 8825 O O . THR B 1 420 ? -20.516 -6.105 -4.707 1 92 420 THR B O 1
ATOM 8828 N N . PHE B 1 421 ? -18.312 -6.328 -5.094 1 93.69 421 PHE B N 1
ATOM 8829 C CA . PHE B 1 421 ? -18.359 -5.445 -6.254 1 93.69 421 PHE B CA 1
ATOM 8830 C C . PHE B 1 421 ? -19.234 -6.035 -7.355 1 93.69 421 PHE B C 1
ATOM 8832 O O . PHE B 1 421 ? -19.953 -5.309 -8.039 1 93.69 421 PHE B O 1
ATOM 8839 N N . TYR B 1 422 ? -19.172 -7.32 -7.523 1 94.06 422 TYR B N 1
ATOM 8840 C CA . TYR B 1 422 ? -20 -7.996 -8.516 1 94.06 422 TYR B CA 1
ATOM 8841 C C . TYR B 1 422 ? -21.484 -7.773 -8.227 1 94.06 422 TYR B C 1
ATOM 8843 O O . TYR B 1 422 ? -22.266 -7.469 -9.133 1 94.06 422 TYR B O 1
ATOM 8851 N N . ASP B 1 423 ? -21.875 -7.934 -6.973 1 92 423 ASP B N 1
ATOM 8852 C CA . ASP B 1 423 ? -23.266 -7.73 -6.574 1 92 423 ASP B CA 1
ATOM 8853 C C . ASP B 1 423 ? -23.719 -6.301 -6.871 1 92 423 ASP B C 1
ATOM 8855 O O . ASP B 1 423 ? -24.797 -6.09 -7.41 1 92 423 ASP B O 1
ATOM 8859 N N . ARG B 1 424 ? -22.875 -5.406 -6.559 1 89.5 424 ARG B N 1
ATOM 8860 C CA . ARG B 1 424 ? -23.203 -3.992 -6.711 1 89.5 424 ARG B CA 1
ATOM 8861 C C . ARG B 1 424 ? -23.328 -3.611 -8.18 1 89.5 424 ARG B C 1
ATOM 8863 O O . ARG B 1 424 ? -24.141 -2.756 -8.539 1 89.5 424 ARG B O 1
ATOM 8870 N N . LEU B 1 425 ? -22.609 -4.266 -9 1 90.62 425 LEU B N 1
ATOM 8871 C CA . LEU B 1 425 ? -22.562 -3.887 -10.406 1 90.62 425 LEU B CA 1
ATOM 8872 C C . LEU B 1 425 ? -23.547 -4.703 -11.227 1 90.62 425 LEU B C 1
ATOM 8874 O O . LEU B 1 425 ? -24.156 -4.184 -12.164 1 90.62 425 LEU B O 1
ATOM 8878 N N . PHE B 1 426 ? -23.766 -5.984 -10.852 1 90.31 426 PHE B N 1
ATOM 8879 C CA . PHE B 1 426 ? -24.438 -6.871 -11.797 1 90.31 426 PHE B CA 1
ATOM 8880 C C . PHE B 1 426 ? -25.703 -7.469 -11.188 1 90.31 426 PHE B C 1
ATOM 8882 O O . PHE B 1 426 ? -26.531 -8.023 -11.898 1 90.31 426 PHE B O 1
ATOM 8889 N N . GLU B 1 427 ? -25.75 -7.477 -9.938 1 88.81 427 GLU B N 1
ATOM 8890 C CA . GLU B 1 427 ? -26.938 -7.996 -9.273 1 88.81 427 GLU B CA 1
ATOM 8891 C C . GLU B 1 427 ? -27.75 -6.875 -8.633 1 88.81 427 GLU B C 1
ATOM 8893 O O . GLU B 1 427 ? -27.859 -6.805 -7.406 1 88.81 427 GLU B O 1
ATOM 8898 N N . THR B 1 428 ? -28.203 -5.988 -9.422 1 87.19 428 THR B N 1
ATOM 8899 C CA . THR B 1 428 ? -28.969 -4.832 -8.992 1 87.19 428 THR B CA 1
ATOM 8900 C C . THR B 1 428 ? -30.266 -4.723 -9.789 1 87.19 428 THR B C 1
ATOM 8902 O O . THR B 1 428 ? -30.547 -5.566 -10.648 1 87.19 428 THR B O 1
ATOM 8905 N N . ASP B 1 429 ? -31.062 -3.68 -9.414 1 86.19 429 ASP B N 1
ATOM 8906 C CA . ASP B 1 429 ? -32.312 -3.443 -10.117 1 86.19 429 ASP B CA 1
ATOM 8907 C C . ASP B 1 429 ? -32.062 -3.053 -11.578 1 86.19 429 ASP B C 1
ATOM 8909 O O . ASP B 1 429 ? -30.953 -2.643 -11.93 1 86.19 429 ASP B O 1
ATOM 8913 N N . ASN B 1 430 ? -33.094 -3.197 -12.398 1 84.69 430 ASN B N 1
ATOM 8914 C CA . ASN B 1 430 ? -32.938 -3.088 -13.852 1 84.69 430 ASN B CA 1
ATOM 8915 C C . ASN B 1 430 ? -32.438 -1.712 -14.266 1 84.69 430 ASN B C 1
ATOM 8917 O O . ASN B 1 430 ? -31.484 -1.607 -15.055 1 84.69 430 ASN B O 1
ATOM 8921 N N . PRO B 1 431 ? -33 -0.65 -13.742 1 87.25 431 PRO B N 1
ATOM 8922 C CA . PRO B 1 431 ? -32.469 0.645 -14.18 1 87.25 431 PRO B CA 1
ATOM 8923 C C . PRO B 1 431 ? -31.016 0.857 -13.789 1 87.25 431 PRO B C 1
ATOM 8925 O O . PRO B 1 431 ? -30.234 1.392 -14.578 1 87.25 431 PRO B O 1
ATOM 8928 N N . ARG B 1 432 ? -30.672 0.513 -12.68 1 89.06 432 ARG B N 1
ATOM 8929 C CA . ARG B 1 432 ? -29.281 0.627 -12.219 1 89.06 432 ARG B CA 1
ATOM 8930 C C . ARG B 1 432 ? -28.375 -0.327 -12.984 1 89.06 432 ARG B C 1
ATOM 8932 O O . ARG B 1 432 ? -27.219 -0.007 -13.25 1 89.06 432 ARG B O 1
ATOM 8939 N N . LEU B 1 433 ? -28.891 -1.489 -13.289 1 91.56 433 LEU B N 1
ATOM 8940 C CA . LEU B 1 433 ? -28.109 -2.469 -14.047 1 91.56 433 LEU B CA 1
ATOM 8941 C C . LEU B 1 433 ? -27.75 -1.927 -15.43 1 91.56 433 LEU B C 1
ATOM 8943 O O . LEU B 1 433 ? -26.609 -2.064 -15.875 1 91.56 433 LEU B O 1
ATOM 8947 N N . ARG B 1 434 ? -28.688 -1.283 -16.094 1 91.12 434 ARG B N 1
ATOM 8948 C CA . ARG B 1 434 ? -28.438 -0.721 -17.422 1 91.12 434 ARG B CA 1
ATOM 8949 C C . ARG B 1 434 ? -27.391 0.373 -17.359 1 91.12 434 ARG B C 1
ATOM 8951 O O . ARG B 1 434 ? -26.516 0.462 -18.234 1 91.12 434 ARG B O 1
ATOM 8958 N N . LYS B 1 435 ? -27.516 1.159 -16.359 1 93 435 LYS B N 1
ATOM 8959 C CA . LYS B 1 435 ? -26.516 2.199 -16.172 1 93 435 LYS B CA 1
ATOM 8960 C C . LYS B 1 435 ? -25.141 1.592 -15.914 1 93 435 LYS B C 1
ATOM 8962 O O . LYS B 1 435 ? -24.141 2.062 -16.469 1 93 435 LYS B O 1
ATOM 8967 N N . ASN B 1 436 ? -25.047 0.563 -15.094 1 93.62 436 ASN B N 1
ATOM 8968 C CA . ASN B 1 436 ? -23.797 -0.119 -14.797 1 93.62 436 ASN B CA 1
ATOM 8969 C C . ASN B 1 436 ? -23.203 -0.768 -16.047 1 93.62 436 ASN B C 1
ATOM 8971 O O . ASN B 1 436 ? -21.984 -0.735 -16.234 1 93.62 436 ASN B O 1
ATOM 8975 N N . LEU B 1 437 ? -24.031 -1.295 -16.859 1 94.12 437 LEU B N 1
ATOM 8976 C CA . LEU B 1 437 ? -23.562 -1.939 -18.078 1 94.12 437 LEU B CA 1
ATOM 8977 C C . LEU B 1 437 ? -23.031 -0.907 -19.062 1 94.12 437 LEU B C 1
ATOM 8979 O O . LEU B 1 437 ? -22.078 -1.179 -19.812 1 94.12 437 LEU B O 1
ATOM 8983 N N . LYS B 1 438 ? -23.641 0.27 -19.062 1 93.88 438 LYS B N 1
ATOM 8984 C CA . LYS B 1 438 ? -23.109 1.357 -19.875 1 93.88 438 LYS B CA 1
ATOM 8985 C C . LYS B 1 438 ? -21.734 1.786 -19.391 1 93.88 438 LYS B C 1
ATOM 8987 O O . LYS B 1 438 ? -20.812 2.01 -20.188 1 93.88 438 LYS B O 1
ATOM 8992 N N . THR B 1 439 ? -21.625 1.867 -18.109 1 93.81 439 THR B N 1
ATOM 8993 C CA . THR B 1 439 ? -20.344 2.207 -17.516 1 93.81 439 THR B CA 1
ATOM 8994 C C . THR B 1 439 ? -19.297 1.143 -17.828 1 93.81 439 THR B C 1
ATOM 8996 O O . THR B 1 439 ? -18.156 1.465 -18.141 1 93.81 439 THR B O 1
ATOM 8999 N N . LEU B 1 440 ? -19.703 -0.067 -17.766 1 93.75 440 LEU B N 1
ATOM 9000 C CA . LEU B 1 440 ? -18.797 -1.166 -18.094 1 93.75 440 LEU B CA 1
ATOM 9001 C C . LEU B 1 440 ? -18.375 -1.101 -19.562 1 93.75 440 LEU B C 1
ATOM 9003 O O . LEU B 1 440 ? -17.219 -1.381 -19.891 1 93.75 440 LEU B O 1
ATOM 9007 N N . SER B 1 441 ? -19.312 -0.762 -20.422 1 94.44 441 SER B N 1
ATOM 9008 C CA . SER B 1 441 ? -19 -0.63 -21.828 1 94.44 441 SER B CA 1
ATOM 9009 C C . SER B 1 441 ? -17.984 0.479 -22.078 1 94.44 441 SER B C 1
ATOM 9011 O O . SER B 1 441 ? -17.062 0.323 -22.891 1 94.44 441 SER B O 1
ATOM 9013 N N . LYS B 1 442 ? -18.156 1.573 -21.359 1 94.5 442 LYS B N 1
ATOM 9014 C CA . LYS B 1 442 ? -17.188 2.656 -21.453 1 94.5 442 LYS B CA 1
ATOM 9015 C C . LYS B 1 442 ? -15.812 2.213 -20.953 1 94.5 442 LYS B C 1
ATOM 9017 O O . LYS B 1 442 ? -14.789 2.541 -21.547 1 94.5 442 LYS B O 1
ATOM 9022 N N . ALA B 1 443 ? -15.812 1.492 -19.859 1 93.94 443 ALA B N 1
ATOM 9023 C CA . ALA B 1 443 ? -14.562 0.99 -19.297 1 93.94 443 ALA B CA 1
ATOM 9024 C C . ALA B 1 443 ? -13.859 0.049 -20.266 1 93.94 443 ALA B C 1
ATOM 9026 O O . ALA B 1 443 ? -12.641 0.114 -20.438 1 93.94 443 ALA B O 1
ATOM 9027 N N . LEU B 1 444 ? -14.602 -0.83 -20.906 1 93.69 444 LEU B N 1
ATOM 9028 C CA . LEU B 1 444 ? -14.023 -1.756 -21.875 1 93.69 444 LEU B CA 1
ATOM 9029 C C . LEU B 1 444 ? -13.477 -1.004 -23.078 1 93.69 444 LEU B C 1
ATOM 9031 O O . LEU B 1 444 ? -12.445 -1.392 -23.641 1 93.69 444 LEU B O 1
ATOM 9035 N N . PHE B 1 445 ? -14.18 0.018 -23.422 1 94 445 PHE B N 1
ATOM 9036 C CA . PHE B 1 445 ? -13.703 0.856 -24.516 1 94 445 PHE B CA 1
ATOM 9037 C C . PHE B 1 445 ? -12.359 1.481 -24.172 1 94 445 PHE B C 1
ATOM 9039 O O . PHE B 1 445 ? -11.445 1.485 -25 1 94 445 PHE B O 1
ATOM 9046 N N . ILE B 1 446 ? -12.227 1.984 -22.953 1 94.31 446 ILE B N 1
ATOM 9047 C CA . ILE B 1 446 ? -10.977 2.58 -22.5 1 94.31 446 ILE B CA 1
ATOM 9048 C C . ILE B 1 446 ? -9.875 1.518 -22.469 1 94.31 446 ILE B C 1
ATOM 9050 O O . ILE B 1 446 ? -8.742 1.779 -22.875 1 94.31 446 ILE B O 1
ATOM 9054 N N . ILE B 1 447 ? -10.164 0.339 -22.031 1 94.62 447 ILE B N 1
ATOM 9055 C CA . ILE B 1 447 ? -9.203 -0.751 -21.969 1 94.62 447 ILE B CA 1
ATOM 9056 C C . ILE B 1 447 ? -8.727 -1.102 -23.391 1 94.62 447 ILE B C 1
ATOM 9058 O O . ILE B 1 447 ? -7.539 -1.356 -23.594 1 94.62 447 ILE B O 1
ATOM 9062 N N . CYS B 1 448 ? -9.633 -1.084 -24.375 1 94.31 448 CYS B N 1
ATOM 9063 C CA . CYS B 1 448 ? -9.266 -1.317 -25.766 1 94.31 448 CYS B CA 1
ATOM 9064 C C . CYS B 1 448 ? -8.297 -0.25 -26.25 1 94.31 448 CYS B C 1
ATOM 9066 O O . CYS B 1 448 ? -7.32 -0.561 -26.938 1 94.31 448 CYS B O 1
ATOM 9068 N N . ILE B 1 449 ? -8.578 0.983 -25.828 1 94.69 449 ILE B N 1
ATOM 9069 C CA . ILE B 1 449 ? -7.715 2.09 -26.234 1 94.69 449 ILE B CA 1
ATOM 9070 C C . ILE B 1 449 ? -6.332 1.917 -25.625 1 94.69 449 ILE B C 1
ATOM 9072 O O . ILE B 1 449 ? -5.316 2.172 -26.281 1 94.69 449 ILE B O 1
ATOM 9076 N N . LEU B 1 450 ? -6.285 1.491 -24.422 1 95.44 450 LEU B N 1
ATOM 9077 C CA . LEU B 1 450 ? -5.012 1.262 -23.75 1 95.44 450 LEU B CA 1
ATOM 9078 C C . LEU B 1 450 ? -4.223 0.156 -24.438 1 95.44 450 LEU B C 1
ATOM 9080 O O . LEU B 1 450 ? -3.01 0.281 -24.625 1 95.44 450 LEU B O 1
ATOM 9084 N N . GLN B 1 451 ? -4.875 -0.924 -24.828 1 95.69 451 GLN B N 1
ATOM 9085 C CA . GLN B 1 451 ? -4.211 -2.021 -25.531 1 95.69 451 GLN B CA 1
ATOM 9086 C C . GLN B 1 451 ? -3.715 -1.578 -26.906 1 95.69 451 GLN B C 1
ATOM 9088 O O . GLN B 1 451 ? -2.605 -1.931 -27.312 1 95.69 451 GLN B O 1
ATOM 9093 N N . ILE B 1 452 ? -4.555 -0.838 -27.578 1 95.38 452 ILE B N 1
ATOM 9094 C CA . ILE B 1 452 ? -4.18 -0.341 -28.891 1 95.38 452 ILE B CA 1
ATOM 9095 C C . ILE B 1 452 ? -2.955 0.563 -28.781 1 95.38 452 ILE B C 1
ATOM 9097 O O . ILE B 1 452 ? -2.039 0.486 -29.594 1 95.38 452 ILE B O 1
ATOM 9101 N N . ASN B 1 453 ? -2.943 1.383 -27.75 1 95.19 453 ASN B N 1
ATOM 9102 C CA . ASN B 1 453 ? -1.783 2.234 -27.5 1 95.19 453 ASN B CA 1
ATOM 9103 C C . ASN B 1 453 ? -0.506 1.413 -27.359 1 95.19 453 ASN B C 1
ATOM 9105 O O . ASN B 1 453 ? 0.522 1.741 -27.953 1 95.19 453 ASN B O 1
ATOM 9109 N N . SER B 1 454 ? -0.556 0.361 -26.625 1 94.44 454 SER B N 1
ATOM 9110 C CA . SER B 1 454 ? 0.597 -0.504 -26.406 1 94.44 454 SER B CA 1
ATOM 9111 C C . SER B 1 454 ? 1.03 -1.2 -27.688 1 94.44 454 SER B C 1
ATOM 9113 O O . SER B 1 454 ? 2.205 -1.154 -28.062 1 94.44 454 SER B O 1
ATOM 9115 N N . SER B 1 455 ? 0.079 -1.765 -28.422 1 95.19 455 SER B N 1
ATOM 9116 C CA . SER B 1 455 ? 0.38 -2.551 -29.625 1 95.19 455 SER B CA 1
ATOM 9117 C C . SER B 1 455 ? 0.851 -1.658 -30.766 1 95.19 455 SER B C 1
ATOM 9119 O O . SER B 1 455 ? 1.73 -2.043 -31.531 1 95.19 455 SER B O 1
ATOM 9121 N N . LEU B 1 456 ? 0.253 -0.494 -30.844 1 93.44 456 LEU B N 1
ATOM 9122 C CA . LEU B 1 456 ? 0.64 0.422 -31.906 1 93.44 456 LEU B CA 1
ATOM 9123 C C . LEU B 1 456 ? 2.006 1.037 -31.625 1 93.44 456 LEU B C 1
ATOM 9125 O O . LEU B 1 456 ? 2.873 1.062 -32.5 1 93.44 456 LEU B O 1
ATOM 9129 N N . HIS B 1 457 ? 2.197 1.516 -30.469 1 91.12 457 HIS B N 1
ATOM 9130 C CA . HIS B 1 457 ? 3.43 2.213 -30.109 1 91.12 457 HIS B CA 1
ATOM 9131 C C . HIS B 1 457 ? 4.625 1.266 -30.125 1 91.12 457 HIS B C 1
ATOM 9133 O O . HIS B 1 457 ? 5.613 1.522 -30.812 1 91.12 457 HIS B O 1
ATOM 9139 N N . TYR B 1 458 ? 4.539 0.146 -29.484 1 89.06 458 TYR B N 1
ATOM 9140 C CA . TYR B 1 458 ? 5.707 -0.712 -29.328 1 89.06 458 TYR B CA 1
ATOM 9141 C C . TYR B 1 458 ? 5.641 -1.903 -30.266 1 89.06 458 TYR B C 1
ATOM 9143 O O . TYR B 1 458 ? 6.676 -2.438 -30.672 1 89.06 458 TYR B O 1
ATOM 9151 N N . GLY B 1 459 ? 4.469 -2.32 -30.609 1 89.62 459 GLY B N 1
ATOM 9152 C CA . GLY B 1 459 ? 4.336 -3.447 -31.516 1 89.62 459 GLY B CA 1
ATOM 9153 C C . GLY B 1 459 ? 4.609 -3.08 -32.969 1 89.62 459 GLY B C 1
ATOM 9154 O O . GLY B 1 459 ? 5.188 -3.873 -33.719 1 89.62 459 GLY B O 1
ATOM 9155 N N . LEU B 1 460 ? 4.266 -1.831 -33.281 1 90.88 460 LEU B N 1
ATOM 9156 C CA . LEU B 1 460 ? 4.398 -1.474 -34.719 1 90.88 460 LEU B CA 1
ATOM 9157 C C . LEU B 1 460 ? 5.383 -0.324 -34.875 1 90.88 460 LEU B C 1
ATOM 9159 O O . LEU B 1 460 ? 6.445 -0.497 -35.5 1 90.88 460 LEU B O 1
ATOM 9163 N N . LEU B 1 461 ? 5.129 0.788 -34.25 1 89.44 461 LEU B N 1
ATOM 9164 C CA . LEU B 1 461 ? 5.938 1.976 -34.5 1 89.44 461 LEU B CA 1
ATOM 9165 C C . LEU B 1 461 ? 7.379 1.754 -34.062 1 89.44 461 LEU B C 1
ATOM 9167 O O . LEU B 1 461 ? 8.312 2.061 -34.812 1 89.44 461 LEU B O 1
ATOM 9171 N N . TYR B 1 462 ? 7.531 1.234 -32.906 1 87.31 462 TYR B N 1
ATOM 9172 C CA . TYR B 1 462 ? 8.867 0.981 -32.375 1 87.31 462 TYR B CA 1
ATOM 9173 C C . TYR B 1 462 ? 9.594 -0.07 -33.219 1 87.31 462 TYR B C 1
ATOM 9175 O O . TYR B 1 462 ? 10.758 0.105 -33.562 1 87.31 462 TYR B O 1
ATOM 9183 N N . ARG B 1 463 ? 8.938 -1.12 -33.625 1 88.75 463 ARG B N 1
ATOM 9184 C CA . ARG B 1 463 ? 9.562 -2.229 -34.344 1 88.75 463 ARG B CA 1
ATOM 9185 C C . ARG B 1 463 ? 9.867 -1.845 -35.781 1 88.75 463 ARG B C 1
ATOM 9187 O O . ARG B 1 463 ? 10.812 -2.363 -36.375 1 88.75 463 ARG B O 1
ATOM 9194 N N . LEU B 1 464 ? 9.109 -0.894 -36.25 1 90 464 LEU B N 1
ATOM 9195 C CA . LEU B 1 464 ? 9.352 -0.404 -37.594 1 90 464 LEU B CA 1
ATOM 9196 C C . LEU B 1 464 ? 10.352 0.748 -37.594 1 90 464 LEU B C 1
ATOM 9198 O O . LEU B 1 464 ? 10.664 1.316 -38.656 1 90 464 LEU B O 1
ATOM 9202 N N . ASN B 1 465 ? 10.789 1.102 -36.406 1 87.12 465 ASN B N 1
ATOM 9203 C CA . ASN B 1 465 ? 11.773 2.158 -36.219 1 87.12 465 ASN B CA 1
ATOM 9204 C C . ASN B 1 465 ? 11.281 3.494 -36.781 1 87.12 465 ASN B C 1
ATOM 9206 O O . ASN B 1 465 ? 12 4.176 -37.5 1 87.12 465 ASN B O 1
ATOM 9210 N N . VAL B 1 466 ? 10.102 3.73 -36.531 1 86.5 466 VAL B N 1
ATOM 9211 C CA . VAL B 1 466 ? 9.555 5.027 -36.906 1 86.5 466 VAL B CA 1
ATOM 9212 C C . VAL B 1 466 ? 10.086 6.109 -35.969 1 86.5 466 VAL B C 1
ATOM 9214 O O . VAL B 1 466 ? 10.039 5.957 -34.75 1 86.5 466 VAL B O 1
ATOM 9217 N N . ASP B 1 467 ? 10.703 7.152 -36.469 1 82.12 467 ASP B N 1
ATOM 9218 C CA . ASP B 1 467 ? 11.273 8.227 -35.656 1 82.12 467 ASP B CA 1
ATOM 9219 C C . ASP B 1 467 ? 10.172 9.109 -35.062 1 82.12 467 ASP B C 1
ATOM 9221 O O . ASP B 1 467 ? 9.562 9.906 -35.781 1 82.12 467 ASP B O 1
ATOM 9225 N N . THR B 1 468 ? 9.883 9 -33.906 1 81.56 468 THR B N 1
ATOM 9226 C CA . THR B 1 468 ? 8.828 9.781 -33.281 1 81.56 468 THR B CA 1
ATOM 9227 C C . THR B 1 468 ? 9.422 10.914 -32.438 1 81.56 468 THR B C 1
ATOM 9229 O O . THR B 1 468 ? 8.695 11.664 -31.781 1 81.56 468 THR B O 1
ATOM 9232 N N . ARG B 1 469 ? 10.711 11.281 -32.406 1 78.19 469 ARG B N 1
ATOM 9233 C CA . ARG B 1 469 ? 11.328 12.227 -31.484 1 78.19 469 ARG B CA 1
ATOM 9234 C C . ARG B 1 469 ? 11.773 13.492 -32.219 1 78.19 469 ARG B C 1
ATOM 9236 O O . ARG B 1 469 ? 12.117 14.492 -31.578 1 78.19 469 ARG B O 1
ATOM 9243 N N . ASN B 1 470 ? 11.766 13.453 -33.5 1 82.75 470 ASN B N 1
ATOM 9244 C CA . ASN B 1 470 ? 12.305 14.586 -34.25 1 82.75 470 ASN B CA 1
ATOM 9245 C C . ASN B 1 470 ? 11.305 15.734 -34.312 1 82.75 470 ASN B C 1
ATOM 9247 O O . ASN B 1 470 ? 11.695 16.906 -34.406 1 82.75 470 ASN B O 1
ATOM 9251 N N . ASN B 1 471 ? 10.047 15.398 -34.281 1 87.81 471 ASN B N 1
ATOM 9252 C CA . ASN B 1 471 ? 8.992 16.406 -34.312 1 87.81 471 ASN B CA 1
ATOM 9253 C C . ASN B 1 471 ? 8.406 16.625 -32.938 1 87.81 471 ASN B C 1
ATOM 9255 O O . ASN B 1 471 ? 8.133 15.672 -32.188 1 87.81 471 ASN B O 1
ATOM 9259 N N . PRO B 1 472 ? 8.406 17.938 -32.5 1 86.81 472 PRO B N 1
ATOM 9260 C CA . PRO B 1 472 ? 7.91 18.25 -31.172 1 86.81 472 PRO B CA 1
ATOM 9261 C C . PRO B 1 472 ? 6.539 17.641 -30.891 1 86.81 472 PRO B C 1
ATOM 9263 O O . PRO B 1 472 ? 6.277 17.188 -29.781 1 86.81 472 PRO B O 1
ATOM 9266 N N . MET B 1 473 ? 5.754 17.672 -31.812 1 88.12 473 MET B N 1
ATOM 9267 C CA . MET B 1 473 ? 4.418 17.109 -31.625 1 88.12 473 MET B CA 1
ATOM 9268 C C . MET B 1 473 ? 4.488 15.602 -31.391 1 88.12 473 MET B C 1
ATOM 9270 O O . MET B 1 473 ? 3.834 15.07 -30.5 1 88.12 473 MET B O 1
ATOM 9274 N N . THR B 1 474 ? 5.27 14.938 -32.188 1 88.12 474 THR B N 1
ATOM 9275 C CA . THR B 1 474 ? 5.391 13.484 -32.094 1 88.12 474 THR B CA 1
ATOM 9276 C C . THR B 1 474 ? 6.102 13.109 -30.781 1 88.12 474 THR B C 1
ATOM 9278 O O . THR B 1 474 ? 5.828 12.062 -30.203 1 88.12 474 THR B O 1
ATOM 9281 N N . LEU B 1 475 ? 6.93 13.977 -30.359 1 88.06 475 LEU B N 1
ATOM 9282 C CA . LEU B 1 475 ? 7.621 13.742 -29.109 1 88.06 475 LEU B CA 1
ATOM 9283 C C . LEU B 1 475 ? 6.648 13.789 -27.938 1 88.06 475 LEU B C 1
ATOM 9285 O O . LEU B 1 475 ? 6.703 12.938 -27.031 1 88.06 475 LEU B O 1
ATOM 9289 N N . THR B 1 476 ? 5.797 14.766 -27.953 1 88.75 476 THR B N 1
ATOM 9290 C CA . THR B 1 476 ? 4.797 14.898 -26.906 1 88.75 476 THR B CA 1
ATOM 9291 C C . THR B 1 476 ? 3.852 13.703 -26.891 1 88.75 476 THR B C 1
ATOM 9293 O O . THR B 1 476 ? 3.475 13.211 -25.828 1 88.75 476 THR B O 1
ATOM 9296 N N . LEU B 1 477 ? 3.543 13.273 -28.047 1 89.5 477 LEU B N 1
ATOM 9297 C CA . LEU B 1 477 ? 2.654 12.117 -28.156 1 89.5 477 LEU B CA 1
ATOM 9298 C C . LEU B 1 477 ? 3.334 10.852 -27.656 1 89.5 477 LEU B C 1
ATOM 9300 O O . LEU B 1 477 ? 2.688 10 -27.031 1 89.5 477 LEU B O 1
ATOM 9304 N N . THR B 1 478 ? 4.543 10.742 -27.938 1 89.81 478 THR B N 1
ATOM 9305 C CA . THR B 1 478 ? 5.305 9.594 -27.469 1 89.81 478 THR B CA 1
ATOM 9306 C C . THR B 1 478 ? 5.422 9.602 -25.938 1 89.81 478 THR B C 1
ATOM 9308 O O . THR B 1 478 ? 5.273 8.562 -25.297 1 89.81 478 THR B O 1
ATOM 9311 N N . GLN B 1 479 ? 5.645 10.773 -25.469 1 88.88 479 GLN B N 1
ATOM 9312 C CA . GLN B 1 479 ? 5.75 10.898 -24.016 1 88.88 479 GLN B CA 1
ATOM 9313 C C . GLN B 1 479 ? 4.414 10.602 -23.344 1 88.88 479 GLN B C 1
ATOM 9315 O O . GLN B 1 479 ? 4.371 9.945 -22.297 1 88.88 479 GLN B O 1
ATOM 9320 N N . ALA B 1 480 ? 3.381 11.102 -23.922 1 91.44 480 ALA B N 1
ATOM 9321 C CA . ALA B 1 480 ? 2.047 10.82 -23.406 1 91.44 480 ALA B CA 1
ATOM 9322 C C . ALA B 1 480 ? 1.73 9.328 -23.484 1 91.44 480 ALA B C 1
ATOM 9324 O O . ALA B 1 480 ? 1.184 8.75 -22.547 1 91.44 480 ALA B O 1
ATOM 9325 N N . SER B 1 481 ? 2.084 8.727 -24.609 1 92.31 481 SER B N 1
ATOM 9326 C CA . SER B 1 481 ? 1.884 7.293 -24.797 1 92.31 481 SER B CA 1
ATOM 9327 C C . SER B 1 481 ? 2.635 6.484 -23.75 1 92.31 481 SER B C 1
ATOM 9329 O O . SER B 1 481 ? 2.088 5.535 -23.188 1 92.31 481 SER B O 1
ATOM 9331 N N . ASN B 1 482 ? 3.773 6.887 -23.469 1 91.19 482 ASN B N 1
ATOM 9332 C CA . ASN B 1 482 ? 4.578 6.203 -22.453 1 91.19 482 ASN B CA 1
ATOM 9333 C C . ASN B 1 482 ? 3.979 6.348 -21.062 1 91.19 482 ASN B C 1
ATOM 9335 O O . ASN B 1 482 ? 3.982 5.398 -20.281 1 91.19 482 ASN B O 1
ATOM 9339 N N . SER B 1 483 ? 3.502 7.551 -20.812 1 90.75 483 SER B N 1
ATOM 9340 C CA . SER B 1 483 ? 2.873 7.777 -19.516 1 90.75 483 SER B CA 1
ATOM 9341 C C . SER B 1 483 ? 1.623 6.918 -19.344 1 90.75 483 SER B C 1
ATOM 9343 O O . SER B 1 483 ? 1.396 6.344 -18.281 1 90.75 483 SER B O 1
ATOM 9345 N N . ILE B 1 484 ? 0.895 6.809 -20.375 1 92.94 484 ILE B N 1
ATOM 9346 C CA . ILE B 1 484 ? -0.318 5.996 -20.359 1 92.94 484 ILE B CA 1
ATOM 9347 C C . ILE B 1 484 ? 0.048 4.523 -20.203 1 92.94 484 ILE B C 1
ATOM 9349 O O . ILE B 1 484 ? -0.624 3.779 -19.484 1 92.94 484 ILE B O 1
ATOM 9353 N N . LEU B 1 485 ? 1.076 4.133 -20.844 1 93.19 485 LEU B N 1
ATOM 9354 C CA . LEU B 1 485 ? 1.523 2.746 -20.781 1 93.19 485 LEU B CA 1
ATOM 9355 C C . LEU B 1 485 ? 1.991 2.393 -19.375 1 93.19 485 LEU B C 1
ATOM 9357 O O . LEU B 1 485 ? 1.749 1.284 -18.891 1 93.19 485 LEU B O 1
ATOM 9361 N N . LEU B 1 486 ? 2.645 3.365 -18.797 1 91.5 486 LEU B N 1
ATOM 9362 C CA . LEU B 1 486 ? 3.09 3.148 -17.422 1 91.5 486 LEU B CA 1
ATOM 9363 C C . LEU B 1 486 ? 1.902 2.906 -16.5 1 91.5 486 LEU B C 1
ATOM 9365 O O . LEU B 1 486 ? 1.953 2.031 -15.633 1 91.5 486 LEU B O 1
ATOM 9369 N N . LEU B 1 487 ? 0.848 3.555 -16.719 1 92.88 487 LEU B N 1
ATOM 9370 C CA . LEU B 1 487 ? -0.343 3.412 -15.883 1 92.88 487 LEU B CA 1
ATOM 9371 C C . LEU B 1 487 ? -1.055 2.096 -16.172 1 92.88 487 LEU B C 1
ATOM 9373 O O . LEU B 1 487 ? -1.437 1.371 -15.258 1 92.88 487 LEU B O 1
ATOM 9377 N N . SER B 1 488 ? -1.229 1.773 -17.438 1 94.44 488 SER B N 1
ATOM 9378 C CA . SER B 1 488 ? -1.918 0.533 -17.781 1 94.44 488 SER B CA 1
ATOM 9379 C C . SER B 1 488 ? -1.125 -0.686 -17.312 1 94.44 488 SER B C 1
ATOM 9381 O O . SER B 1 488 ? -1.705 -1.674 -16.859 1 94.44 488 SER B O 1
ATOM 9383 N N . HIS B 1 489 ? 0.184 -0.602 -17.406 1 93.31 489 HIS B N 1
ATOM 9384 C CA . HIS B 1 489 ? 1.065 -1.666 -16.953 1 93.31 489 HIS B CA 1
ATOM 9385 C C . HIS B 1 489 ? 0.952 -1.855 -15.438 1 93.31 489 HIS B C 1
ATOM 9387 O O . HIS B 1 489 ? 0.835 -2.984 -14.953 1 93.31 489 HIS B O 1
ATOM 9393 N N . SER B 1 490 ? 0.892 -0.758 -14.734 1 92.81 490 SER B N 1
ATOM 9394 C CA . SER B 1 490 ? 1 -0.797 -13.281 1 92.81 490 SER B CA 1
ATOM 9395 C C . SER B 1 490 ? -0.323 -1.2 -12.641 1 92.81 490 SER B C 1
ATOM 9397 O O . SER B 1 490 ? -0.338 -1.825 -11.578 1 92.81 490 SER B O 1
ATOM 9399 N N . PHE B 1 491 ? -1.461 -0.957 -13.297 1 94.75 491 PHE B N 1
ATOM 9400 C CA . PHE B 1 491 ? -2.721 -1.134 -12.586 1 94.75 491 PHE B CA 1
ATOM 9401 C C . PHE B 1 491 ? -3.561 -2.229 -13.234 1 94.75 491 PHE B C 1
ATOM 9403 O O . PHE B 1 491 ? -4.375 -2.871 -12.562 1 94.75 491 PHE B O 1
ATOM 9410 N N . ILE B 1 492 ? -3.367 -2.453 -14.602 1 94.31 492 ILE B N 1
ATOM 9411 C CA . ILE B 1 492 ? -4.266 -3.414 -15.227 1 94.31 492 ILE B CA 1
ATOM 9412 C C . ILE B 1 492 ? -3.455 -4.465 -15.984 1 94.31 492 ILE B C 1
ATOM 9414 O O . ILE B 1 492 ? -4.02 -5.383 -16.578 1 94.31 492 ILE B O 1
ATOM 9418 N N . GLY B 1 493 ? -2.156 -4.363 -16.016 1 92.75 493 GLY B N 1
ATOM 9419 C CA . GLY B 1 493 ? -1.29 -5.398 -16.547 1 92.75 493 GLY B CA 1
ATOM 9420 C C . GLY B 1 493 ? -1.15 -5.332 -18.062 1 92.75 493 GLY B C 1
ATOM 9421 O O . GLY B 1 493 ? -0.627 -6.258 -18.688 1 92.75 493 GLY B O 1
ATOM 9422 N N . ILE B 1 494 ? -1.665 -4.258 -18.719 1 94.06 494 ILE B N 1
ATOM 9423 C CA . ILE B 1 494 ? -1.511 -4.086 -20.156 1 94.06 494 ILE B CA 1
ATOM 9424 C C . ILE B 1 494 ? -0.134 -3.5 -20.469 1 94.06 494 ILE B C 1
ATOM 9426 O O . ILE B 1 494 ? 0.177 -2.381 -20.047 1 94.06 494 ILE B O 1
ATOM 9430 N N . THR B 1 495 ? 0.677 -4.262 -21.062 1 93 495 THR B N 1
ATOM 9431 C CA . THR B 1 495 ? 2.055 -3.92 -21.391 1 93 495 THR B CA 1
ATOM 9432 C C . THR B 1 495 ? 2.486 -4.617 -22.688 1 93 495 THR B C 1
ATOM 9434 O O . THR B 1 495 ? 1.804 -5.523 -23.156 1 93 495 THR B O 1
ATOM 9437 N N . PRO B 1 496 ? 3.5 -4.09 -23.328 1 92.38 496 PRO B N 1
ATOM 9438 C CA . PRO B 1 496 ? 4.02 -4.824 -24.484 1 92.38 496 PRO B CA 1
ATOM 9439 C C . PRO B 1 496 ? 4.504 -6.227 -24.125 1 92.38 496 PRO B C 1
ATOM 9441 O O . PRO B 1 496 ? 5.289 -6.391 -23.188 1 92.38 496 PRO B O 1
ATOM 9444 N N . HIS B 1 497 ? 4.012 -7.188 -24.828 1 90.69 497 HIS B N 1
ATOM 9445 C CA . HIS B 1 497 ? 4.391 -8.57 -24.562 1 90.69 497 HIS B CA 1
ATOM 9446 C C . HIS B 1 497 ? 5.379 -9.086 -25.594 1 90.69 497 HIS B C 1
ATOM 9448 O O . HIS B 1 497 ? 5.051 -9.977 -26.391 1 90.69 497 HIS B O 1
ATOM 9454 N N . ALA B 1 498 ? 6.543 -8.586 -25.469 1 86.88 498 ALA B N 1
ATOM 9455 C CA . ALA B 1 498 ? 7.652 -8.953 -26.359 1 86.88 498 ALA B CA 1
ATOM 9456 C C . ALA B 1 498 ? 8.523 -10.031 -25.719 1 86.88 498 ALA B C 1
ATOM 9458 O O . ALA B 1 498 ? 9.625 -9.742 -25.234 1 86.88 498 ALA B O 1
ATOM 9459 N N . LEU B 1 499 ? 8.07 -11.219 -25.812 1 80.75 499 LEU B N 1
ATOM 9460 C CA . LEU B 1 499 ? 8.789 -12.289 -25.125 1 80.75 499 LEU B CA 1
ATOM 9461 C C . LEU B 1 499 ? 9.695 -13.039 -26.078 1 80.75 499 LEU B C 1
ATOM 9463 O O . LEU B 1 499 ? 9.242 -13.5 -27.141 1 80.75 499 LEU B O 1
ATOM 9467 N N . TYR B 1 500 ? 10.984 -13.164 -25.766 1 82.94 500 TYR B N 1
ATOM 9468 C CA . TYR B 1 500 ? 11.977 -14 -26.422 1 82.94 500 TYR B CA 1
ATOM 9469 C C . TYR B 1 500 ? 12.102 -13.633 -27.891 1 82.94 500 TYR B C 1
ATOM 9471 O O . TYR B 1 500 ? 12.008 -14.508 -28.766 1 82.94 500 TYR B O 1
ATOM 9479 N N . LEU B 1 501 ? 12.281 -12.391 -28.094 1 86.44 501 LEU B N 1
ATOM 9480 C CA . LEU B 1 501 ? 12.445 -11.875 -29.438 1 86.44 501 LEU B CA 1
ATOM 9481 C C . LEU B 1 501 ? 13.922 -11.766 -29.812 1 86.44 501 LEU B C 1
ATOM 9483 O O . LEU B 1 501 ? 14.781 -12.273 -29.094 1 86.44 501 LEU B O 1
ATOM 9487 N N . HIS B 1 502 ? 14.164 -11.148 -30.891 1 76.81 502 HIS B N 1
ATOM 9488 C CA . HIS B 1 502 ? 15.5 -11.031 -31.469 1 76.81 502 HIS B CA 1
ATOM 9489 C C . HIS B 1 502 ? 16.422 -10.203 -30.578 1 76.81 502 HIS B C 1
ATOM 9491 O O . HIS B 1 502 ? 17.609 -10.492 -30.453 1 76.81 502 HIS B O 1
ATOM 9497 N N . ASP B 1 503 ? 15.883 -9.359 -29.844 1 77.38 503 ASP B N 1
ATOM 9498 C CA . ASP B 1 503 ? 16.672 -8.477 -28.984 1 77.38 503 ASP B CA 1
ATOM 9499 C C . ASP B 1 503 ? 17.25 -9.234 -27.797 1 77.38 503 ASP B C 1
ATOM 9501 O O . ASP B 1 503 ? 18.25 -8.805 -27.203 1 77.38 503 ASP B O 1
ATOM 9505 N N . HIS B 1 504 ? 16.688 -10.328 -27.547 1 81.06 504 HIS B N 1
ATOM 9506 C CA . HIS B 1 504 ? 17.141 -11.117 -26.406 1 81.06 504 HIS B CA 1
ATOM 9507 C C . HIS B 1 504 ? 18.219 -12.117 -26.812 1 81.06 504 HIS B C 1
ATOM 9509 O O . HIS B 1 504 ? 19.125 -12.422 -26.031 1 81.06 504 HIS B O 1
ATOM 9515 N N . PHE B 1 505 ? 18.109 -12.617 -28 1 87.06 505 PHE B N 1
ATOM 9516 C CA . PHE B 1 505 ? 18.953 -13.766 -28.312 1 87.06 505 PHE B CA 1
ATOM 9517 C C . PHE B 1 505 ? 20.016 -13.398 -29.328 1 87.06 505 PHE B C 1
ATOM 9519 O O . PHE B 1 505 ? 21.047 -14.078 -29.453 1 87.06 505 PHE B O 1
ATOM 9526 N N . GLU B 1 506 ? 19.734 -12.391 -30.047 1 86.06 506 GLU B N 1
ATOM 9527 C CA . GLU B 1 506 ? 20.766 -11.977 -30.984 1 86.06 506 GLU B CA 1
ATOM 9528 C C . GLU B 1 506 ? 22.016 -11.508 -30.25 1 86.06 506 GLU B C 1
ATOM 9530 O O . GLU B 1 506 ? 21.969 -10.562 -29.453 1 86.06 506 GLU B O 1
ATOM 9535 N N . GLY B 1 507 ? 23.094 -12.133 -30.422 1 87.44 507 GLY B N 1
ATOM 9536 C CA . GLY B 1 507 ? 24.344 -11.781 -29.75 1 87.44 507 GLY B CA 1
ATOM 9537 C C . GLY B 1 507 ? 24.5 -12.445 -28.391 1 87.44 507 GLY B C 1
ATOM 9538 O O . GLY B 1 507 ? 25.438 -12.125 -27.656 1 87.44 507 GLY B O 1
ATOM 9539 N N . TYR B 1 508 ? 23.625 -13.359 -28.141 1 91.75 508 TYR B N 1
ATOM 9540 C CA . TYR B 1 508 ? 23.719 -14.086 -26.891 1 91.75 508 TYR B CA 1
ATOM 9541 C C . TYR B 1 508 ? 24.766 -15.188 -26.969 1 91.75 508 TYR B C 1
ATOM 9543 O O . TYR B 1 508 ? 24.438 -16.375 -26.953 1 91.75 508 TYR B O 1
ATOM 9551 N N . ASP B 1 509 ? 26.031 -14.852 -26.859 1 91.62 509 ASP B N 1
ATOM 9552 C CA . ASP B 1 509 ? 27.109 -15.75 -27.25 1 91.62 509 ASP B CA 1
ATOM 9553 C C . ASP B 1 509 ? 27.922 -16.203 -26.047 1 91.62 509 ASP B C 1
ATOM 9555 O O . ASP B 1 509 ? 28.891 -16.938 -26.188 1 91.62 509 ASP B O 1
ATOM 9559 N N . SER B 1 510 ? 27.516 -15.75 -24.906 1 92.5 510 SER B N 1
ATOM 9560 C CA . SER B 1 510 ? 28.297 -16.125 -23.734 1 92.5 510 SER B CA 1
ATOM 9561 C C . SER B 1 510 ? 27.406 -16.406 -22.531 1 92.5 510 SER B C 1
ATOM 9563 O O . SER B 1 510 ? 26.328 -15.836 -22.406 1 92.5 510 SER B O 1
ATOM 9565 N N . LEU B 1 511 ? 27.844 -17.266 -21.719 1 95.94 511 LEU B N 1
ATOM 9566 C CA . LEU B 1 511 ? 27.266 -17.547 -20.406 1 95.94 511 LEU B CA 1
ATOM 9567 C C . LEU B 1 511 ? 28.266 -17.234 -19.297 1 95.94 511 LEU B C 1
ATOM 9569 O O . LEU B 1 511 ? 29.469 -17.359 -19.484 1 95.94 511 LEU B O 1
ATOM 9573 N N . LEU B 1 512 ? 27.781 -16.812 -18.25 1 96.69 512 LEU B N 1
ATOM 9574 C CA . LEU B 1 512 ? 28.609 -16.531 -17.094 1 96.69 512 LEU B CA 1
ATOM 9575 C C . LEU B 1 512 ? 28.203 -17.406 -15.906 1 96.69 512 LEU B C 1
ATOM 9577 O O . LEU B 1 512 ? 27.016 -17.734 -15.742 1 96.69 512 LEU B O 1
ATOM 9581 N N . ALA B 1 513 ? 29.078 -17.797 -15.133 1 97.81 513 ALA B N 1
ATOM 9582 C CA . ALA B 1 513 ? 28.891 -18.516 -13.875 1 97.81 513 ALA B CA 1
ATOM 9583 C C . ALA B 1 513 ? 29.844 -18.016 -12.797 1 97.81 513 ALA B C 1
ATOM 9585 O O . ALA B 1 513 ? 30.719 -17.188 -13.07 1 97.81 513 ALA B O 1
ATOM 9586 N N . ILE B 1 514 ? 29.609 -18.469 -11.617 1 97.94 514 ILE B N 1
ATOM 9587 C CA . ILE B 1 514 ? 30.422 -17.984 -10.508 1 97.94 514 ILE B CA 1
ATOM 9588 C C . ILE B 1 514 ? 30.953 -19.188 -9.703 1 97.94 514 ILE B C 1
ATOM 9590 O O . ILE B 1 514 ? 30.172 -20.062 -9.328 1 97.94 514 ILE B O 1
ATOM 9594 N N . THR B 1 515 ? 32.188 -19.25 -9.492 1 97.88 515 THR B N 1
ATOM 9595 C CA . THR B 1 515 ? 32.812 -20.188 -8.578 1 97.88 515 THR B CA 1
ATOM 9596 C C . THR B 1 515 ? 33.438 -19.453 -7.391 1 97.88 515 THR B C 1
ATOM 9598 O O . THR B 1 515 ? 33.469 -18.219 -7.359 1 97.88 515 THR B O 1
ATOM 9601 N N . TYR B 1 516 ? 33.812 -20.172 -6.379 1 97.38 516 TYR B N 1
ATOM 9602 C CA . TYR B 1 516 ? 34.438 -19.578 -5.199 1 97.38 516 TYR B CA 1
ATOM 9603 C C . TYR B 1 516 ? 35.469 -20.516 -4.594 1 97.38 516 TYR B C 1
ATOM 9605 O O . TYR B 1 516 ? 35.469 -21.719 -4.875 1 97.38 516 TYR B O 1
ATOM 9613 N N . THR B 1 517 ? 36.406 -19.891 -3.887 1 95.25 517 THR B N 1
ATOM 9614 C CA . THR B 1 517 ? 37.375 -20.672 -3.137 1 95.25 517 THR B CA 1
ATOM 9615 C C . THR B 1 517 ? 36.844 -21.062 -1.771 1 95.25 517 THR B C 1
ATOM 9617 O O . THR B 1 517 ? 36.531 -20.203 -0.949 1 95.25 517 THR B O 1
ATOM 9620 N N . ASN B 1 518 ? 36.688 -22.312 -1.526 1 89.25 518 ASN B N 1
ATOM 9621 C CA . ASN B 1 518 ? 36.094 -22.766 -0.266 1 89.25 518 ASN B CA 1
ATOM 9622 C C . ASN B 1 518 ? 37.125 -22.688 0.875 1 89.25 518 ASN B C 1
ATOM 9624 O O . ASN B 1 518 ? 38.25 -22.234 0.684 1 89.25 518 ASN B O 1
ATOM 9628 N N . ASN B 1 519 ? 36.688 -23.047 2.1 1 85 519 ASN B N 1
ATOM 9629 C CA . ASN B 1 519 ? 37.5 -22.969 3.301 1 85 519 ASN B CA 1
ATOM 9630 C C . ASN B 1 519 ? 38.719 -23.875 3.203 1 85 519 ASN B C 1
ATOM 9632 O O . ASN B 1 519 ? 39.75 -23.641 3.863 1 85 519 ASN B O 1
ATOM 9636 N N . GLU B 1 520 ? 38.688 -24.922 2.369 1 87.44 520 GLU B N 1
ATOM 9637 C CA . GLU B 1 520 ? 39.781 -25.875 2.18 1 87.44 520 GLU B CA 1
ATOM 9638 C C . GLU B 1 520 ? 40.75 -25.375 1.104 1 87.44 520 GLU B C 1
ATOM 9640 O O . GLU B 1 520 ? 41.812 -25.984 0.892 1 87.44 520 GLU B O 1
ATOM 9645 N N . GLY B 1 521 ? 40.438 -24.281 0.47 1 88 521 GLY B N 1
ATOM 9646 C CA . GLY B 1 521 ? 41.312 -23.734 -0.556 1 88 521 GLY B CA 1
ATOM 9647 C C . GLY B 1 521 ? 41 -24.234 -1.949 1 88 521 GLY B C 1
ATOM 9648 O O . GLY B 1 521 ? 41.656 -23.875 -2.918 1 88 521 GLY B O 1
ATOM 9649 N N . ASP B 1 522 ? 39.969 -25.078 -2.135 1 93.56 522 ASP B N 1
ATOM 9650 C CA . ASP B 1 522 ? 39.594 -25.625 -3.426 1 93.56 522 ASP B CA 1
ATOM 9651 C C . ASP B 1 522 ? 38.531 -24.75 -4.113 1 93.56 522 ASP B C 1
ATOM 9653 O O . ASP B 1 522 ? 37.75 -24.078 -3.443 1 93.56 522 ASP B O 1
ATOM 9657 N N . GLU B 1 523 ? 38.562 -24.812 -5.434 1 95.56 523 GLU B N 1
ATOM 9658 C CA . GLU B 1 523 ? 37.562 -24.109 -6.215 1 95.56 523 GLU B CA 1
ATOM 9659 C C . GLU B 1 523 ? 36.25 -24.891 -6.293 1 95.56 523 GLU B C 1
ATOM 9661 O O . GLU B 1 523 ? 36.281 -26.078 -6.633 1 95.56 523 GLU B O 1
ATOM 9666 N N . ALA B 1 524 ? 35.219 -24.359 -5.891 1 96.5 524 ALA B N 1
ATOM 9667 C CA . ALA B 1 524 ? 33.906 -24.984 -5.926 1 96.5 524 ALA B CA 1
ATOM 9668 C C . ALA B 1 524 ? 32.906 -24.109 -6.676 1 96.5 524 ALA B C 1
ATOM 9670 O O . ALA B 1 524 ? 33.031 -22.891 -6.719 1 96.5 524 ALA B O 1
ATOM 9671 N N . TRP B 1 525 ? 31.953 -24.75 -7.297 1 97.12 525 TRP B N 1
ATOM 9672 C CA . TRP B 1 525 ? 30.922 -24.016 -8.023 1 97.12 525 TRP B CA 1
ATOM 9673 C C . TRP B 1 525 ? 29.859 -23.484 -7.066 1 97.12 525 TRP B C 1
ATOM 9675 O O . TRP B 1 525 ? 29.406 -24.203 -6.164 1 97.12 525 TRP B O 1
ATOM 9685 N N . LEU B 1 526 ? 29.516 -22.266 -7.203 1 96.69 526 LEU B N 1
ATOM 9686 C CA . LEU B 1 526 ? 28.391 -21.719 -6.445 1 96.69 526 LEU B CA 1
ATOM 9687 C C . LEU B 1 526 ? 27.094 -22.438 -6.82 1 96.69 526 LEU B C 1
ATOM 9689 O O . LEU B 1 526 ? 26.844 -22.719 -8 1 96.69 526 LEU B O 1
ATOM 9693 N N . PRO B 1 527 ? 26.234 -22.844 -5.859 1 96.81 527 PRO B N 1
ATOM 9694 C CA . PRO B 1 527 ? 24.984 -23.516 -6.184 1 96.81 527 PRO B CA 1
ATOM 9695 C C . PRO B 1 527 ? 23.969 -22.594 -6.859 1 96.81 527 PRO B C 1
ATOM 9697 O O . PRO B 1 527 ? 22.859 -22.406 -6.355 1 96.81 527 PRO B O 1
ATOM 9700 N N . PHE B 1 528 ? 24.375 -22 -7.949 1 97.62 528 PHE B N 1
ATOM 9701 C CA . PHE B 1 528 ? 23.594 -21.062 -8.742 1 97.62 528 PHE B CA 1
ATOM 9702 C C . PHE B 1 528 ? 23.531 -21.516 -10.195 1 97.62 528 PHE B C 1
ATOM 9704 O O . PHE B 1 528 ? 22.453 -21.828 -10.711 1 97.62 528 PHE B O 1
ATOM 9711 N N . ILE B 1 529 ? 24.672 -21.578 -10.805 1 97.94 529 ILE B N 1
ATOM 9712 C CA . ILE B 1 529 ? 24.828 -22.109 -12.156 1 97.94 529 ILE B CA 1
ATOM 9713 C C . ILE B 1 529 ? 25.797 -23.281 -12.133 1 97.94 529 ILE B C 1
ATOM 9715 O O . ILE B 1 529 ? 26.891 -23.188 -11.562 1 97.94 529 ILE B O 1
ATOM 9719 N N . ASN B 1 530 ? 25.438 -24.375 -12.742 1 96.56 530 ASN B N 1
ATOM 9720 C CA . ASN B 1 530 ? 26.297 -25.547 -12.703 1 96.56 530 ASN B CA 1
ATOM 9721 C C . ASN B 1 530 ? 27.266 -25.578 -13.883 1 96.56 530 ASN B C 1
ATOM 9723 O O . ASN B 1 530 ? 27.344 -24.625 -14.656 1 96.56 530 ASN B O 1
ATOM 9727 N N . GLN B 1 531 ? 27.984 -26.625 -14.07 1 96.38 531 GLN B N 1
ATOM 9728 C CA . GLN B 1 531 ? 29.047 -26.75 -15.055 1 96.38 531 GLN B CA 1
ATOM 9729 C C . GLN B 1 531 ? 28.469 -26.797 -16.469 1 96.38 531 GLN B C 1
ATOM 9731 O O . GLN B 1 531 ? 29.156 -26.422 -17.438 1 96.38 531 GLN B O 1
ATOM 9736 N N . GLU B 1 532 ? 27.203 -27.188 -16.578 1 97 532 GLU B N 1
ATOM 9737 C CA . GLU B 1 532 ? 26.547 -27.234 -17.875 1 97 532 GLU B CA 1
ATOM 9738 C C . GLU B 1 532 ? 26.031 -25.859 -18.297 1 97 532 GLU B C 1
ATOM 9740 O O . GLU B 1 532 ? 25.656 -25.656 -19.453 1 97 532 GLU B O 1
ATOM 9745 N N . GLY B 1 533 ? 26.078 -24.922 -17.359 1 97.19 533 GLY B N 1
ATOM 9746 C CA . GLY B 1 533 ? 25.562 -23.594 -17.625 1 97.19 533 GLY B CA 1
ATOM 9747 C C . GLY B 1 533 ? 24.078 -23.453 -17.297 1 97.19 533 GLY B C 1
ATOM 9748 O O . GLY B 1 533 ? 23.453 -22.453 -17.641 1 97.19 533 GLY B O 1
ATOM 9749 N N . ARG B 1 534 ? 23.5 -24.391 -16.594 1 97.5 534 ARG B N 1
ATOM 9750 C CA . ARG B 1 534 ? 22.094 -24.344 -16.188 1 97.5 534 ARG B CA 1
ATOM 9751 C C . ARG B 1 534 ? 21.922 -23.609 -14.859 1 97.5 534 ARG B C 1
ATOM 9753 O O . ARG B 1 534 ? 22.734 -23.781 -13.945 1 97.5 534 ARG B O 1
ATOM 9760 N N . ILE B 1 535 ? 20.953 -22.828 -14.812 1 97.69 535 ILE B N 1
ATOM 9761 C CA . ILE B 1 535 ? 20.562 -22.25 -13.531 1 97.69 535 ILE B CA 1
ATOM 9762 C C . ILE B 1 535 ? 19.859 -23.297 -12.672 1 97.69 535 ILE B C 1
ATOM 9764 O O . ILE B 1 535 ? 18.969 -23.984 -13.148 1 97.69 535 ILE B O 1
ATOM 9768 N N . LEU B 1 536 ? 20.172 -23.359 -11.445 1 97.12 536 LEU B N 1
ATOM 9769 C CA . LEU B 1 536 ? 19.719 -24.453 -10.586 1 97.12 536 LEU B CA 1
ATOM 9770 C C . LEU B 1 536 ? 18.484 -24.031 -9.789 1 97.12 536 LEU B C 1
ATOM 9772 O O . LEU B 1 536 ? 18.328 -22.844 -9.469 1 97.12 536 LEU B O 1
ATOM 9776 N N . ALA B 1 537 ? 17.594 -25.016 -9.477 1 94.56 537 ALA B N 1
ATOM 9777 C CA . ALA B 1 537 ? 16.562 -24.797 -8.469 1 94.56 537 ALA B CA 1
ATOM 9778 C C . ALA B 1 537 ? 17.188 -24.5 -7.105 1 94.56 537 ALA B C 1
ATOM 9780 O O . ALA B 1 537 ? 18.219 -25.078 -6.75 1 94.56 537 ALA B O 1
ATOM 9781 N N . PRO B 1 538 ? 16.594 -23.641 -6.348 1 95.81 538 PRO B N 1
ATOM 9782 C CA . PRO B 1 538 ? 15.242 -23.062 -6.473 1 95.81 538 PRO B CA 1
ATOM 9783 C C . PRO B 1 538 ? 15.242 -21.688 -7.109 1 95.81 538 PRO B C 1
ATOM 9785 O O . PRO B 1 538 ? 14.398 -20.844 -6.781 1 95.81 538 PRO B O 1
ATOM 9788 N N . HIS B 1 539 ? 16.234 -21.359 -8.039 1 97.31 539 HIS B N 1
ATOM 9789 C CA . HIS B 1 539 ? 16.391 -20.016 -8.578 1 97.31 539 HIS B CA 1
ATOM 9790 C C . HIS B 1 539 ? 15.469 -19.781 -9.766 1 97.31 539 HIS B C 1
ATOM 9792 O O . HIS B 1 539 ? 15.43 -18.688 -10.328 1 97.31 539 HIS B O 1
ATOM 9798 N N . TRP B 1 540 ? 14.688 -20.812 -10.148 1 95.88 540 TRP B N 1
ATOM 9799 C CA . TRP B 1 540 ? 13.828 -20.688 -11.32 1 95.88 540 TRP B CA 1
ATOM 9800 C C . TRP B 1 540 ? 12.742 -19.641 -11.078 1 95.88 540 TRP B C 1
ATOM 9802 O O . TRP B 1 540 ? 12.289 -19.453 -9.945 1 95.88 540 TRP B O 1
ATOM 9812 N N . GLY B 1 541 ? 12.32 -19.031 -12.102 1 94.62 541 GLY B N 1
ATOM 9813 C CA . GLY B 1 541 ? 11.352 -17.953 -12 1 94.62 541 GLY B CA 1
ATOM 9814 C C . GLY B 1 541 ? 11.984 -16.578 -11.977 1 94.62 541 GLY B C 1
ATOM 9815 O O . GLY B 1 541 ? 12.609 -16.156 -12.945 1 94.62 541 GLY B O 1
ATOM 9816 N N . ARG B 1 542 ? 12.031 -15.898 -10.875 1 94.81 542 ARG B N 1
ATOM 9817 C CA . ARG B 1 542 ? 12.461 -14.508 -10.766 1 94.81 542 ARG B CA 1
ATOM 9818 C C . ARG B 1 542 ? 13.977 -14.398 -10.82 1 94.81 542 ARG B C 1
ATOM 9820 O O . ARG B 1 542 ? 14.516 -13.5 -11.477 1 94.81 542 ARG B O 1
ATOM 9827 N N . VAL B 1 543 ? 14.625 -15.242 -10.156 1 96.5 543 VAL B N 1
ATOM 9828 C CA . VAL B 1 543 ? 16.078 -15.156 -10.094 1 96.5 543 VAL B CA 1
ATOM 9829 C C . VAL B 1 543 ? 16.688 -15.539 -11.445 1 96.5 543 VAL B C 1
ATOM 9831 O O . VAL B 1 543 ? 17.703 -14.969 -11.859 1 96.5 543 VAL B O 1
ATOM 9834 N N . HIS B 1 544 ? 16.031 -16.5 -12.047 1 95.5 544 HIS B N 1
ATOM 9835 C CA . HIS B 1 544 ? 16.406 -16.828 -13.422 1 95.5 544 HIS B CA 1
ATOM 9836 C C . HIS B 1 544 ? 16.281 -15.602 -14.328 1 95.5 544 HIS B C 1
ATOM 9838 O O . HIS B 1 544 ? 17.172 -15.312 -15.117 1 95.5 544 HIS B O 1
ATOM 9844 N N . SER B 1 545 ? 15.172 -14.914 -14.203 1 93.94 545 SER B N 1
ATOM 9845 C CA . SER B 1 545 ? 14.945 -13.734 -15.023 1 93.94 545 SER B CA 1
ATOM 9846 C C . SER B 1 545 ? 15.977 -12.648 -14.734 1 93.94 545 SER B C 1
ATOM 9848 O O . SER B 1 545 ? 16.453 -11.984 -15.648 1 93.94 545 SER B O 1
ATOM 9850 N N . MET B 1 546 ? 16.297 -12.484 -13.516 1 95.75 546 MET B N 1
ATOM 9851 C CA . MET B 1 546 ? 17.281 -11.492 -13.109 1 95.75 546 MET B CA 1
ATOM 9852 C C . MET B 1 546 ? 18.625 -11.773 -13.773 1 95.75 546 MET B C 1
ATOM 9854 O O . MET B 1 546 ? 19.281 -10.852 -14.266 1 95.75 546 MET B O 1
ATOM 9858 N N . TRP B 1 547 ? 19 -12.992 -13.867 1 96.19 547 TRP B N 1
ATOM 9859 C CA . TRP B 1 547 ? 20.328 -13.336 -14.359 1 96.19 547 TRP B CA 1
ATOM 9860 C C . TRP B 1 547 ? 20.328 -13.461 -15.883 1 96.19 547 TRP B C 1
ATOM 9862 O O . TRP B 1 547 ? 21.141 -12.805 -16.562 1 96.19 547 TRP B O 1
ATOM 9872 N N . ALA B 1 548 ? 19.391 -14.172 -16.406 1 94.25 548 ALA B N 1
ATOM 9873 C CA . ALA B 1 548 ? 19.406 -14.539 -17.828 1 94.25 548 ALA B CA 1
ATOM 9874 C C . ALA B 1 548 ? 18.906 -13.383 -18.688 1 94.25 548 ALA B C 1
ATOM 9876 O O . ALA B 1 548 ? 19.297 -13.258 -19.859 1 94.25 548 ALA B O 1
ATOM 9877 N N . ASN B 1 549 ? 18.047 -12.555 -18.078 1 91.62 549 ASN B N 1
ATOM 9878 C CA . ASN B 1 549 ? 17.422 -11.523 -18.906 1 91.62 549 ASN B CA 1
ATOM 9879 C C . ASN B 1 549 ? 17.969 -10.141 -18.578 1 91.62 549 ASN B C 1
ATOM 9881 O O . ASN B 1 549 ? 17.797 -9.203 -19.359 1 91.62 549 ASN B O 1
ATOM 9885 N N . ILE B 1 550 ? 18.641 -10.008 -17.453 1 91 550 ILE B N 1
ATOM 9886 C CA . ILE B 1 550 ? 19.031 -8.656 -17.047 1 91 550 ILE B CA 1
ATOM 9887 C C . ILE B 1 550 ? 20.547 -8.594 -16.844 1 91 550 ILE B C 1
ATOM 9889 O O . ILE B 1 550 ? 21.203 -7.723 -17.406 1 91 550 ILE B O 1
ATOM 9893 N N . ALA B 1 551 ? 21.078 -9.516 -16.203 1 93.31 551 ALA B N 1
ATOM 9894 C CA . ALA B 1 551 ? 22.516 -9.484 -15.883 1 93.31 551 ALA B CA 1
ATOM 9895 C C . ALA B 1 551 ? 23.344 -9.812 -17.109 1 93.31 551 ALA B C 1
ATOM 9897 O O . ALA B 1 551 ? 24.266 -9.07 -17.453 1 93.31 551 ALA B O 1
ATOM 9898 N N . VAL B 1 552 ? 23.016 -10.969 -17.703 1 93.12 552 VAL B N 1
ATOM 9899 C CA . VAL B 1 552 ? 23.781 -11.438 -18.859 1 93.12 552 VAL B CA 1
ATOM 9900 C C . VAL B 1 552 ? 22.953 -11.281 -20.125 1 93.12 552 VAL B C 1
ATOM 9902 O O . VAL B 1 552 ? 22.141 -12.148 -20.469 1 93.12 552 VAL B O 1
ATOM 9905 N N . THR B 1 553 ? 23.156 -10.18 -20.797 1 87.69 553 THR B N 1
ATOM 9906 C CA . THR B 1 553 ? 22.469 -9.875 -22.047 1 87.69 553 THR B CA 1
ATOM 9907 C C . THR B 1 553 ? 23.438 -9.852 -23.219 1 87.69 553 THR B C 1
ATOM 9909 O O . THR B 1 553 ? 24.656 -9.953 -23.016 1 87.69 553 THR B O 1
ATOM 9912 N N . PRO B 1 554 ? 22.891 -9.766 -24.453 1 86.25 554 PRO B N 1
ATOM 9913 C CA . PRO B 1 554 ? 23.797 -9.633 -25.594 1 86.25 554 PRO B CA 1
ATOM 9914 C C . PRO B 1 554 ? 24.703 -8.414 -25.484 1 86.25 554 PRO B C 1
ATOM 9916 O O . PRO B 1 554 ? 25.875 -8.453 -25.906 1 86.25 554 PRO B O 1
ATOM 9919 N N . ASN B 1 555 ? 24.141 -7.363 -24.906 1 83.62 555 ASN B N 1
ATOM 9920 C CA . ASN B 1 555 ? 24.906 -6.176 -24.562 1 83.62 555 ASN B CA 1
ATOM 9921 C C . ASN B 1 555 ? 25.047 -6.008 -23.047 1 83.62 555 ASN B C 1
ATOM 9923 O O . ASN B 1 555 ? 24.297 -5.234 -22.438 1 83.62 555 ASN B O 1
ATOM 9927 N N . ILE B 1 556 ? 26.062 -6.625 -22.594 1 86.25 556 ILE B N 1
ATOM 9928 C CA . ILE B 1 556 ? 26.234 -6.672 -21.141 1 86.25 556 ILE B CA 1
ATOM 9929 C C . ILE B 1 556 ? 26.594 -5.281 -20.625 1 86.25 556 ILE B C 1
ATOM 9931 O O . ILE B 1 556 ? 27.547 -4.66 -21.109 1 86.25 556 ILE B O 1
ATOM 9935 N N . ASP B 1 557 ? 25.812 -4.812 -19.75 1 83.94 557 ASP B N 1
ATOM 9936 C CA . ASP B 1 557 ? 26.109 -3.602 -19 1 83.94 557 ASP B CA 1
ATOM 9937 C C . ASP B 1 557 ? 26.906 -3.928 -17.734 1 83.94 557 ASP B C 1
ATOM 9939 O O . ASP B 1 557 ? 26.406 -4.586 -16.828 1 83.94 557 ASP B O 1
ATOM 9943 N N . VAL B 1 558 ? 28.078 -3.424 -17.656 1 85.38 558 VAL B N 1
ATOM 9944 C CA . VAL B 1 558 ? 29.016 -3.809 -16.609 1 85.38 558 VAL B CA 1
ATOM 9945 C C . VAL B 1 558 ? 28.484 -3.377 -15.242 1 85.38 558 VAL B C 1
ATOM 9947 O O . VAL B 1 558 ? 28.672 -4.082 -14.25 1 85.38 558 VAL B O 1
ATOM 9950 N N . ILE B 1 559 ? 27.859 -2.25 -15.18 1 82.88 559 ILE B N 1
ATOM 9951 C CA . ILE B 1 559 ? 27.344 -1.735 -13.914 1 82.88 559 ILE B CA 1
ATOM 9952 C C . ILE B 1 559 ? 26.25 -2.652 -13.391 1 82.88 559 ILE B C 1
ATOM 9954 O O . ILE B 1 559 ? 26.234 -3.021 -12.211 1 82.88 559 ILE B O 1
ATOM 9958 N N . ARG B 1 560 ? 25.391 -3.004 -14.273 1 87.75 560 ARG B N 1
ATOM 9959 C CA . ARG B 1 560 ? 24.281 -3.887 -13.906 1 87.75 560 ARG B CA 1
ATOM 9960 C C . ARG B 1 560 ? 24.797 -5.277 -13.547 1 87.75 560 ARG B C 1
ATOM 9962 O O . ARG B 1 560 ? 24.312 -5.895 -12.594 1 87.75 560 ARG B O 1
ATOM 9969 N N . LEU B 1 561 ? 25.734 -5.758 -14.32 1 92.94 561 LEU B N 1
ATOM 9970 C CA . LEU B 1 561 ? 26.297 -7.074 -14.047 1 92.94 561 LEU B CA 1
ATOM 9971 C C . LEU B 1 561 ? 26.969 -7.105 -12.68 1 92.94 561 LEU B C 1
ATOM 9973 O O . LEU B 1 561 ? 26.766 -8.039 -11.898 1 92.94 561 LEU B O 1
ATOM 9977 N N . ASN B 1 562 ? 27.766 -6.086 -12.383 1 91.75 562 ASN B N 1
ATOM 9978 C CA . ASN B 1 562 ? 28.438 -6.016 -11.094 1 91.75 562 ASN B CA 1
ATOM 9979 C C . ASN B 1 562 ? 27.453 -5.969 -9.938 1 91.75 562 ASN B C 1
ATOM 9981 O O . ASN B 1 562 ? 27.672 -6.598 -8.898 1 91.75 562 ASN B O 1
ATOM 9985 N N . LYS B 1 563 ? 26.406 -5.25 -10.156 1 90.62 563 LYS B N 1
ATOM 9986 C CA . LYS B 1 563 ? 25.391 -5.148 -9.125 1 90.62 563 LYS B CA 1
ATOM 9987 C C . LYS B 1 563 ? 24.781 -6.516 -8.812 1 90.62 563 LYS B C 1
ATOM 9989 O O . LYS B 1 563 ? 24.609 -6.867 -7.645 1 90.62 563 LYS B O 1
ATOM 9994 N N . LEU B 1 564 ? 24.5 -7.242 -9.828 1 95.81 564 LEU B N 1
ATOM 9995 C CA . LEU B 1 564 ? 23.812 -8.508 -9.617 1 95.81 564 LEU B CA 1
ATOM 9996 C C . LEU B 1 564 ? 24.781 -9.594 -9.172 1 95.81 564 LEU B C 1
ATOM 9998 O O . LEU B 1 564 ? 24.406 -10.516 -8.438 1 95.81 564 LEU B O 1
ATOM 10002 N N . ILE B 1 565 ? 26.094 -9.469 -9.555 1 96.69 565 ILE B N 1
ATOM 10003 C CA . ILE B 1 565 ? 27.125 -10.352 -9.008 1 96.69 565 ILE B CA 1
ATOM 10004 C C . ILE B 1 565 ? 27.297 -10.07 -7.52 1 96.69 565 ILE B C 1
ATOM 10006 O O . ILE B 1 565 ? 27.453 -10.992 -6.723 1 96.69 565 ILE B O 1
ATOM 10010 N N . MET B 1 566 ? 27.281 -8.766 -7.246 1 95.88 566 MET B N 1
ATOM 10011 C CA . MET B 1 566 ? 27.359 -8.383 -5.84 1 95.88 566 MET B CA 1
ATOM 10012 C C . MET B 1 566 ? 26.234 -9.023 -5.035 1 95.88 566 MET B C 1
ATOM 10014 O O . MET B 1 566 ? 26.484 -9.57 -3.957 1 95.88 566 MET B O 1
ATOM 10018 N N . LYS B 1 567 ? 25.062 -9.062 -5.535 1 96.81 567 LYS B N 1
ATOM 10019 C CA . LYS B 1 567 ? 23.906 -9.625 -4.832 1 96.81 567 LYS B CA 1
ATOM 10020 C C . LYS B 1 567 ? 24.062 -11.133 -4.668 1 96.81 567 LYS B C 1
ATOM 10022 O O . LYS B 1 567 ? 23.844 -11.664 -3.576 1 96.81 567 LYS B O 1
ATOM 10027 N N . ILE B 1 568 ? 24.438 -11.797 -5.699 1 97.88 568 ILE B N 1
ATOM 10028 C CA . ILE B 1 568 ? 24.516 -13.25 -5.684 1 97.88 568 ILE B CA 1
ATOM 10029 C C . ILE B 1 568 ? 25.625 -13.695 -4.738 1 97.88 568 ILE B C 1
ATOM 10031 O O . ILE B 1 568 ? 25.453 -14.625 -3.945 1 97.88 568 ILE B O 1
ATOM 10035 N N . THR B 1 569 ? 26.766 -13.016 -4.801 1 97.5 569 THR B N 1
ATOM 10036 C CA . THR B 1 569 ? 27.891 -13.43 -3.979 1 97.5 569 THR B CA 1
ATOM 10037 C C . THR B 1 569 ? 27.641 -13.133 -2.506 1 97.5 569 THR B C 1
ATOM 10039 O O . THR B 1 569 ? 27.953 -13.945 -1.635 1 97.5 569 THR B O 1
ATOM 10042 N N . ALA B 1 570 ? 27.016 -11.984 -2.246 1 96.88 570 ALA B N 1
ATOM 10043 C CA . ALA B 1 570 ? 26.656 -11.672 -0.866 1 96.88 570 ALA B CA 1
ATOM 10044 C C . ALA B 1 570 ? 25.641 -12.672 -0.322 1 96.88 570 ALA B C 1
ATOM 10046 O O . ALA B 1 570 ? 25.781 -13.164 0.798 1 96.88 570 ALA B O 1
ATOM 10047 N N . TYR B 1 571 ? 24.641 -13.008 -1.049 1 97.31 571 TYR B N 1
ATOM 10048 C CA . TYR B 1 571 ? 23.562 -13.906 -0.649 1 97.31 571 TYR B CA 1
ATOM 10049 C C . TYR B 1 571 ? 24.094 -15.297 -0.334 1 97.31 571 TYR B C 1
ATOM 10051 O O . TYR B 1 571 ? 23.828 -15.852 0.733 1 97.31 571 TYR B O 1
ATOM 10059 N N . TRP B 1 572 ? 24.891 -15.828 -1.199 1 96.81 572 TRP B N 1
ATOM 10060 C CA . TRP B 1 572 ? 25.328 -17.203 -1.05 1 96.81 572 TRP B CA 1
ATOM 10061 C C . TRP B 1 572 ? 26.453 -17.312 -0.032 1 96.81 572 TRP B C 1
ATOM 10063 O O . TRP B 1 572 ? 26.656 -18.375 0.581 1 96.81 572 TRP B O 1
ATOM 10073 N N . SER B 1 573 ? 27.25 -16.219 0.095 1 95.62 573 SER B N 1
ATOM 10074 C CA . SER B 1 573 ? 28.25 -16.25 1.154 1 95.62 573 SER B CA 1
ATOM 10075 C C . SER B 1 573 ? 27.609 -16.484 2.52 1 95.62 573 SER B C 1
ATOM 10077 O O . SER B 1 573 ? 28.141 -17.234 3.344 1 95.62 573 SER B O 1
ATOM 10079 N N . HIS B 1 574 ? 26.516 -15.812 2.719 1 95.38 574 HIS B N 1
ATOM 10080 C CA . HIS B 1 574 ? 25.797 -15.984 3.971 1 95.38 574 HIS B CA 1
ATOM 10081 C C . HIS B 1 574 ? 25.188 -17.375 4.07 1 95.38 574 HIS B C 1
ATOM 10083 O O . HIS B 1 574 ? 25.297 -18.031 5.113 1 95.38 574 HIS B O 1
ATOM 10089 N N . ARG B 1 575 ? 24.578 -17.891 3.037 1 95.56 575 ARG B N 1
ATOM 10090 C CA . ARG B 1 575 ? 23.875 -19.172 3.049 1 95.56 575 ARG B CA 1
ATOM 10091 C C . ARG B 1 575 ? 24.844 -20.328 3.219 1 95.56 575 ARG B C 1
ATOM 10093 O O . ARG B 1 575 ? 24.516 -21.344 3.846 1 95.56 575 ARG B O 1
ATOM 10100 N N . LEU B 1 576 ? 26.047 -20.141 2.643 1 95.12 576 LEU B N 1
ATOM 10101 C CA . LEU B 1 576 ? 27.047 -21.188 2.721 1 95.12 576 LEU B CA 1
ATOM 10102 C C . LEU B 1 576 ? 27.969 -20.984 3.924 1 95.12 576 LEU B C 1
ATOM 10104 O O . LEU B 1 576 ? 28.906 -21.75 4.141 1 95.12 576 LEU B O 1
ATOM 10108 N N . GLU B 1 577 ? 27.719 -19.875 4.723 1 93.69 577 GLU B N 1
ATOM 10109 C CA . GLU B 1 577 ? 28.5 -19.531 5.91 1 93.69 577 GLU B CA 1
ATOM 10110 C C . GLU B 1 577 ? 29.969 -19.359 5.57 1 93.69 577 GLU B C 1
ATOM 10112 O O . GLU B 1 577 ? 30.844 -19.922 6.246 1 93.69 577 GLU B O 1
ATOM 10117 N N . LEU B 1 578 ? 30.234 -18.656 4.461 1 93.56 578 LEU B N 1
ATOM 10118 C CA . LEU B 1 578 ? 31.594 -18.312 4.059 1 93.56 578 LEU B CA 1
ATOM 10119 C C . LEU B 1 578 ? 32.031 -17.016 4.719 1 93.56 578 LEU B C 1
ATOM 10121 O O . LEU B 1 578 ? 31.219 -16.156 5.027 1 93.56 578 LEU B O 1
ATOM 10125 N N . ASN B 1 579 ? 33.312 -16.969 4.965 1 91.62 579 ASN B N 1
ATOM 10126 C CA . ASN B 1 579 ? 33.875 -15.68 5.367 1 91.62 579 ASN B CA 1
ATOM 10127 C C . ASN B 1 579 ? 34.031 -14.734 4.176 1 91.62 579 ASN B C 1
ATOM 10129 O O . ASN B 1 579 ? 34.938 -14.906 3.361 1 91.62 579 ASN B O 1
ATOM 10133 N N . LEU B 1 580 ? 33.281 -13.805 4.078 1 90.5 580 LEU B N 1
ATOM 10134 C CA . LEU B 1 580 ? 33.156 -12.914 2.93 1 90.5 580 LEU B CA 1
ATOM 10135 C C . LEU B 1 580 ? 34.469 -12.211 2.643 1 90.5 580 LEU B C 1
ATOM 10137 O O . LEU B 1 580 ? 34.844 -12.016 1.479 1 90.5 580 LEU B O 1
ATOM 10141 N N . ASP B 1 581 ? 35.281 -11.867 3.631 1 89.75 581 ASP B N 1
ATOM 10142 C CA . ASP B 1 581 ? 36.531 -11.117 3.465 1 89.75 581 ASP B CA 1
ATOM 10143 C C . ASP B 1 581 ? 37.625 -12.023 2.939 1 89.75 581 ASP B C 1
ATOM 10145 O O . ASP B 1 581 ? 38.562 -11.555 2.258 1 89.75 581 ASP B O 1
ATOM 10149 N N . ASP B 1 582 ? 37.531 -13.25 3.156 1 91.38 582 ASP B N 1
ATOM 10150 C CA . ASP B 1 582 ? 38.625 -14.172 2.803 1 91.38 582 ASP B CA 1
ATOM 10151 C C . ASP B 1 582 ? 38.281 -14.93 1.52 1 91.38 582 ASP B C 1
ATOM 10153 O O . ASP B 1 582 ? 39.188 -15.516 0.896 1 91.38 582 ASP B O 1
ATOM 10157 N N . THR B 1 583 ? 37.062 -14.93 1.104 1 94.75 583 THR B N 1
ATOM 10158 C CA . THR B 1 583 ? 36.625 -15.742 -0.03 1 94.75 583 THR B CA 1
ATOM 10159 C C . THR B 1 583 ? 36.844 -14.992 -1.341 1 94.75 583 THR B C 1
ATOM 10161 O O . THR B 1 583 ? 36.438 -13.828 -1.473 1 94.75 583 THR B O 1
ATOM 10164 N N . VAL B 1 584 ? 37.438 -15.672 -2.314 1 95.75 584 VAL B N 1
ATOM 10165 C CA . VAL B 1 584 ? 37.625 -15.125 -3.658 1 95.75 584 VAL B CA 1
ATOM 10166 C C . VAL B 1 584 ? 36.625 -15.781 -4.609 1 95.75 584 VAL B C 1
ATOM 10168 O O . VAL B 1 584 ? 36.531 -17.016 -4.688 1 95.75 584 VAL B O 1
ATOM 10171 N N . PHE B 1 585 ? 35.844 -14.984 -5.258 1 97.44 585 PHE B N 1
ATOM 10172 C CA . PHE B 1 585 ? 34.906 -15.477 -6.27 1 97.44 585 PHE B CA 1
ATOM 10173 C C . PHE B 1 585 ? 35.5 -15.305 -7.668 1 97.44 585 PHE B C 1
ATOM 10175 O O . PHE B 1 585 ? 36.125 -14.289 -7.965 1 97.44 585 PHE B O 1
ATOM 10182 N N . THR B 1 586 ? 35.344 -16.25 -8.453 1 97.06 586 THR B N 1
ATOM 10183 C CA . THR B 1 586 ? 35.812 -16.219 -9.828 1 97.06 586 THR B CA 1
ATOM 10184 C C . THR B 1 586 ? 34.625 -16.266 -10.805 1 97.06 586 THR B C 1
ATOM 10186 O O . THR B 1 586 ? 33.781 -17.141 -10.711 1 97.06 586 THR B O 1
ATOM 10189 N N . ILE B 1 587 ? 34.562 -15.312 -11.656 1 96.81 587 ILE B N 1
ATOM 10190 C CA . ILE B 1 587 ? 33.562 -15.273 -12.703 1 96.81 587 ILE B CA 1
ATOM 10191 C C . ILE B 1 587 ? 34.031 -16.047 -13.922 1 96.81 587 ILE B C 1
ATOM 10193 O O . ILE B 1 587 ? 35.094 -15.727 -14.484 1 96.81 587 ILE B O 1
ATOM 10197 N N . LYS B 1 588 ? 33.281 -16.984 -14.281 1 96.38 588 LYS B N 1
ATOM 10198 C CA . LYS B 1 588 ? 33.625 -17.844 -15.414 1 96.38 588 LYS B CA 1
ATOM 10199 C C . LYS B 1 588 ? 32.812 -17.484 -16.641 1 96.38 588 LYS B C 1
ATOM 10201 O O . LYS B 1 588 ? 31.672 -17 -16.531 1 96.38 588 LYS B O 1
ATOM 10206 N N . ILE B 1 589 ? 33.375 -17.719 -17.781 1 95.25 589 ILE B N 1
ATOM 10207 C CA . ILE B 1 589 ? 32.688 -17.422 -19.031 1 95.25 589 ILE B CA 1
ATOM 10208 C C . ILE B 1 589 ? 32.781 -18.641 -19.969 1 95.25 589 ILE B C 1
ATOM 10210 O O . ILE B 1 589 ? 33.812 -19.328 -19.984 1 95.25 589 ILE B O 1
ATOM 10214 N N . LYS B 1 590 ? 31.75 -18.891 -20.594 1 95.19 590 LYS B N 1
ATOM 10215 C CA . LYS B 1 590 ? 31.688 -19.969 -21.578 1 95.19 590 LYS B CA 1
ATOM 10216 C C . LYS B 1 590 ? 30.969 -19.5 -22.859 1 95.19 590 LYS B C 1
ATOM 10218 O O . LYS B 1 590 ? 30.062 -18.672 -22.797 1 95.19 590 LYS B O 1
ATOM 10223 N N . THR B 1 591 ? 31.391 -20.094 -23.922 1 93.94 591 THR B N 1
ATOM 10224 C CA . THR B 1 591 ? 30.766 -19.734 -25.188 1 93.94 591 THR B CA 1
ATOM 10225 C C . THR B 1 591 ? 29.375 -20.359 -25.312 1 93.94 591 THR B C 1
ATOM 10227 O O . THR B 1 591 ? 29.141 -21.469 -24.828 1 93.94 591 THR B O 1
ATOM 10230 N N . ASN B 1 592 ? 28.484 -19.672 -25.938 1 95.5 592 ASN B N 1
ATOM 10231 C CA . ASN B 1 592 ? 27.094 -20.078 -26.188 1 95.5 592 ASN B CA 1
ATOM 10232 C C . ASN B 1 592 ? 26.672 -19.703 -27.609 1 95.5 592 ASN B C 1
ATOM 10234 O O . ASN B 1 592 ? 27.219 -18.766 -28.203 1 95.5 592 ASN B O 1
ATOM 10238 N N . SER B 1 593 ? 25.828 -20.547 -28.172 1 95.56 593 SER B N 1
ATOM 10239 C CA . SER B 1 593 ? 25.297 -20.266 -29.5 1 95.56 593 SER B CA 1
ATOM 10240 C C . SER B 1 593 ? 23.781 -20.109 -29.469 1 95.56 593 SER B C 1
ATOM 10242 O O . SER B 1 593 ? 23.078 -20.938 -28.875 1 95.56 593 SER B O 1
ATOM 10244 N N . ALA B 1 594 ? 23.281 -19.078 -30.109 1 95.19 594 ALA B N 1
ATOM 10245 C CA . ALA B 1 594 ? 21.859 -18.828 -30.25 1 95.19 594 ALA B CA 1
ATOM 10246 C C . ALA B 1 594 ? 21.5 -18.406 -31.672 1 95.19 594 ALA B C 1
ATOM 10248 O O . ALA B 1 594 ? 21.109 -17.266 -31.922 1 95.19 594 ALA B O 1
ATOM 10249 N N . PRO B 1 595 ? 21.531 -19.375 -32.562 1 94.44 595 PRO B N 1
ATOM 10250 C CA . PRO B 1 595 ? 21.297 -19.062 -33.969 1 94.44 595 PRO B CA 1
ATOM 10251 C C . PRO B 1 595 ? 19.812 -18.891 -34.281 1 94.44 595 PRO B C 1
ATOM 10253 O O . PRO B 1 595 ? 18.953 -19.391 -33.562 1 94.44 595 PRO B O 1
ATOM 10256 N N . SER B 1 596 ? 19.531 -18.219 -35.406 1 92.75 596 SER B N 1
ATOM 10257 C CA . SER B 1 596 ? 18.141 -18.016 -35.844 1 92.75 596 SER B CA 1
ATOM 10258 C C . SER B 1 596 ? 17.688 -19.156 -36.75 1 92.75 596 SER B C 1
ATOM 10260 O O . SER B 1 596 ? 16.578 -19.109 -37.312 1 92.75 596 SER B O 1
ATOM 10262 N N . PHE B 1 597 ? 18.547 -20.172 -36.969 1 94.81 597 PHE B N 1
ATOM 10263 C CA . PHE B 1 597 ? 18.219 -21.344 -37.781 1 94.81 597 PHE B CA 1
ATOM 10264 C C . PHE B 1 597 ? 18.391 -22.625 -36.969 1 94.81 597 PHE B C 1
ATOM 10266 O O . PHE B 1 597 ? 19.062 -22.609 -35.906 1 94.81 597 PHE B O 1
ATOM 10273 N N . TRP B 1 598 ? 17.781 -23.703 -37.406 1 97.56 598 TRP B N 1
ATOM 10274 C CA . TRP B 1 598 ? 17.766 -24.953 -36.656 1 97.56 598 TRP B CA 1
ATOM 10275 C C . TRP B 1 598 ? 19.125 -25.656 -36.75 1 97.56 598 TRP B C 1
ATOM 10277 O O . TRP B 1 598 ? 19.703 -25.75 -37.844 1 97.56 598 TRP B O 1
ATOM 10287 N N . VAL B 1 599 ? 19.703 -26 -35.625 1 97.81 599 VAL B N 1
ATOM 10288 C CA . VAL B 1 599 ? 20.953 -26.766 -35.531 1 97.81 599 VAL B CA 1
ATOM 10289 C C . VAL B 1 599 ? 20.703 -28.062 -34.781 1 97.81 599 VAL B C 1
ATOM 10291 O O . VAL B 1 599 ? 20.156 -28.047 -33.656 1 97.81 599 VAL B O 1
ATOM 10294 N N . TYR B 1 600 ? 21.141 -29.141 -35.375 1 97.75 600 TYR B N 1
ATOM 10295 C CA . TYR B 1 600 ? 20.969 -30.438 -34.75 1 97.75 600 TYR B CA 1
ATOM 10296 C C . TYR B 1 600 ? 21.75 -30.516 -33.438 1 97.75 600 TYR B C 1
ATOM 10298 O O . TYR B 1 600 ? 22.938 -30.172 -33.406 1 97.75 600 TYR B O 1
ATOM 10306 N N . ASP B 1 601 ? 21.125 -30.906 -32.281 1 98.12 601 ASP B N 1
ATOM 10307 C CA . ASP B 1 601 ? 21.688 -31.203 -30.969 1 98.12 601 ASP B CA 1
ATOM 10308 C C . ASP B 1 601 ? 22.281 -29.938 -30.359 1 98.12 601 ASP B C 1
ATOM 10310 O O . ASP B 1 601 ? 23.297 -30.016 -29.656 1 98.12 601 ASP B O 1
ATOM 10314 N N . LEU B 1 602 ? 21.734 -28.797 -30.672 1 97.88 602 LEU B N 1
ATOM 10315 C CA . LEU B 1 602 ? 22.266 -27.531 -30.203 1 97.88 602 LEU B CA 1
ATOM 10316 C C . LEU B 1 602 ? 22.25 -27.469 -28.672 1 97.88 602 LEU B C 1
ATOM 10318 O O . LEU B 1 602 ? 23.172 -26.922 -28.062 1 97.88 602 LEU B O 1
ATOM 10322 N N . LEU B 1 603 ? 21.188 -27.969 -28.047 1 98 603 LEU B N 1
ATOM 10323 C CA . LEU B 1 603 ? 21.125 -27.922 -26.594 1 98 603 LEU B CA 1
ATOM 10324 C C . LEU B 1 603 ? 22.344 -28.594 -25.969 1 98 603 LEU B C 1
ATOM 10326 O O . LEU B 1 603 ? 23 -28.016 -25.109 1 98 603 LEU B O 1
ATOM 10330 N N . ASN B 1 604 ? 22.625 -29.781 -26.406 1 97.88 604 ASN B N 1
ATOM 10331 C CA . ASN B 1 604 ? 23.766 -30.5 -25.844 1 97.88 604 ASN B CA 1
ATOM 10332 C C . ASN B 1 604 ? 25.094 -29.812 -26.188 1 97.88 604 ASN B C 1
ATOM 10334 O O . ASN B 1 604 ? 26.031 -29.844 -25.391 1 97.88 604 ASN B O 1
ATOM 10338 N N . GLN B 1 605 ? 25.188 -29.234 -27.328 1 97.5 605 GLN B N 1
ATOM 10339 C CA . GLN B 1 605 ? 26.359 -28.453 -27.688 1 97.5 605 GLN B CA 1
ATOM 10340 C C . GLN B 1 605 ? 26.547 -27.266 -26.734 1 97.5 605 GLN B C 1
ATOM 10342 O O . GLN B 1 605 ? 27.672 -27 -26.281 1 97.5 605 GLN B O 1
ATOM 10347 N N . ASN B 1 606 ? 25.453 -26.625 -26.453 1 97.62 606 ASN B N 1
ATOM 10348 C CA . ASN B 1 606 ? 25.516 -25.484 -25.547 1 97.62 606 ASN B CA 1
ATOM 10349 C C . ASN B 1 606 ? 25.781 -25.906 -24.109 1 97.62 606 ASN B C 1
ATOM 10351 O O . ASN B 1 606 ? 26.344 -25.156 -23.312 1 97.62 606 ASN B O 1
ATOM 10355 N N . LEU B 1 607 ? 25.297 -27.062 -23.719 1 97.5 607 LEU B N 1
ATOM 10356 C CA . LEU B 1 607 ? 25.516 -27.578 -22.375 1 97.5 607 LEU B CA 1
ATOM 10357 C C . LEU B 1 607 ? 26.969 -28.016 -22.188 1 97.5 607 LEU B C 1
ATOM 10359 O O . LEU B 1 607 ? 27.453 -28.078 -21.062 1 97.5 607 LEU B O 1
ATOM 10363 N N . SER B 1 608 ? 27.516 -28.266 -23.328 1 94.81 608 SER B N 1
ATOM 10364 C CA . SER B 1 608 ? 28.906 -28.703 -23.297 1 94.81 608 SER B CA 1
ATOM 10365 C C . SER B 1 608 ? 29.859 -27.531 -23.484 1 94.81 608 SER B C 1
ATOM 10367 O O . SER B 1 608 ? 29.438 -26.406 -23.734 1 94.81 608 SER B O 1
ATOM 10369 N N . GLY B 1 609 ? 31.109 -27.719 -23.219 1 91.19 609 GLY B N 1
ATOM 10370 C CA . GLY B 1 609 ? 32.125 -26.688 -23.406 1 91.19 609 GLY B CA 1
ATOM 10371 C C . GLY B 1 609 ? 32.906 -26.391 -22.141 1 91.19 609 GLY B C 1
ATOM 10372 O O . GLY B 1 609 ? 32.469 -26.734 -21.031 1 91.19 609 GLY B O 1
ATOM 10373 N N . GLU B 1 610 ? 33.969 -25.688 -22.406 1 94.19 610 GLU B N 1
ATOM 10374 C CA . GLU B 1 610 ? 34.875 -25.406 -21.297 1 94.19 610 GLU B CA 1
ATOM 10375 C C . GLU B 1 610 ? 34.719 -23.984 -20.797 1 94.19 610 GLU B C 1
ATOM 10377 O O . GLU B 1 610 ? 34.344 -23.094 -21.547 1 94.19 610 GLU B O 1
ATOM 10382 N N . TRP B 1 611 ? 34.875 -23.812 -19.562 1 96.38 611 TRP B N 1
ATOM 10383 C CA . TRP B 1 611 ? 34.781 -22.5 -18.922 1 96.38 611 TRP B CA 1
ATOM 10384 C C . TRP B 1 611 ? 36.156 -21.875 -18.781 1 96.38 611 TRP B C 1
ATOM 10386 O O . TRP B 1 611 ? 37.156 -22.562 -18.5 1 96.38 611 TRP B O 1
ATOM 10396 N N . SER B 1 612 ? 36.281 -20.609 -19.031 1 94.81 612 SER B N 1
ATOM 10397 C CA . SER B 1 612 ? 37.5 -19.828 -18.781 1 94.81 612 SER B CA 1
ATOM 10398 C C . SER B 1 612 ? 37.25 -18.75 -17.734 1 94.81 612 SER B C 1
ATOM 10400 O O . SER B 1 612 ? 36.094 -18.391 -17.438 1 94.81 612 SER B O 1
ATOM 10402 N N . ASN B 1 613 ? 38.312 -18.25 -17.156 1 94.44 613 ASN B N 1
ATOM 10403 C CA . ASN B 1 613 ? 38.219 -17.219 -16.156 1 94.44 613 ASN B CA 1
ATOM 10404 C C . ASN B 1 613 ? 38.062 -15.828 -16.781 1 94.44 613 ASN B C 1
ATOM 10406 O O . ASN B 1 613 ? 38.812 -15.477 -17.688 1 94.44 613 ASN B O 1
ATOM 10410 N N . LEU B 1 614 ? 37.094 -15.203 -16.406 1 92.94 614 LEU B N 1
ATOM 10411 C CA . LEU B 1 614 ? 36.875 -13.852 -16.906 1 92.94 614 LEU B CA 1
ATOM 10412 C C . LEU B 1 614 ? 37.406 -12.805 -15.945 1 92.94 614 LEU B C 1
ATOM 10414 O O . LEU B 1 614 ? 38.031 -11.82 -16.375 1 92.94 614 LEU B O 1
ATOM 10418 N N . GLY B 1 615 ? 37.094 -13.008 -14.664 1 94.25 615 GLY B N 1
ATOM 10419 C CA . GLY B 1 615 ? 37.5 -12.062 -13.633 1 94.25 615 GLY B CA 1
ATOM 10420 C C . GLY B 1 615 ? 37.281 -12.57 -12.227 1 94.25 615 GLY B C 1
ATOM 10421 O O . GLY B 1 615 ? 36.906 -13.734 -12.031 1 94.25 615 GLY B O 1
ATOM 10422 N N . THR B 1 616 ? 37.625 -11.68 -11.281 1 95.06 616 THR B N 1
ATOM 10423 C CA . THR B 1 616 ? 37.469 -12.07 -9.883 1 95.06 616 THR B CA 1
ATOM 10424 C C . THR B 1 616 ? 36.75 -10.992 -9.094 1 95.06 616 THR B C 1
ATOM 10426 O O . THR B 1 616 ? 36.75 -9.82 -9.484 1 95.06 616 THR B O 1
ATOM 10429 N N . VAL B 1 617 ? 36.062 -11.453 -8.117 1 95.06 617 VAL B N 1
ATOM 10430 C CA . VAL B 1 617 ? 35.344 -10.594 -7.18 1 95.06 617 VAL B CA 1
ATOM 10431 C C . VAL B 1 617 ? 35.812 -10.875 -5.754 1 95.06 617 VAL B C 1
ATOM 10433 O O . VAL B 1 617 ? 35.969 -12.031 -5.363 1 95.06 617 VAL B O 1
ATOM 10436 N N . HIS B 1 618 ? 36.094 -9.812 -5.035 1 94.31 618 HIS B N 1
ATOM 10437 C CA . HIS B 1 618 ? 36.469 -9.906 -3.631 1 94.31 618 HIS B CA 1
ATOM 10438 C C . HIS B 1 618 ? 35.719 -8.898 -2.783 1 94.31 618 HIS B C 1
ATOM 10440 O O . HIS B 1 618 ? 35.219 -7.883 -3.297 1 94.31 618 HIS B O 1
ATOM 10446 N N . TRP B 1 619 ? 35.5 -9.305 -1.596 1 92.69 619 TRP B N 1
ATOM 10447 C CA . TRP B 1 619 ? 34.875 -8.422 -0.622 1 92.69 619 TRP B CA 1
ATOM 10448 C C . TRP B 1 619 ? 35.875 -8.023 0.47 1 92.69 619 TRP B C 1
ATOM 10450 O O . TRP B 1 619 ? 36.688 -8.836 0.916 1 92.69 619 TRP B O 1
ATOM 10460 N N . LYS B 1 620 ? 35.906 -6.719 0.806 1 88.56 620 LYS B N 1
ATOM 10461 C CA . LYS B 1 620 ? 36.719 -6.207 1.917 1 88.56 620 LYS B CA 1
ATOM 10462 C C . LYS B 1 620 ? 35.875 -5.324 2.838 1 88.56 620 LYS B C 1
ATOM 10464 O O . LYS B 1 620 ? 35.375 -4.281 2.418 1 88.56 620 LYS B O 1
ATOM 10469 N N . HIS B 1 621 ? 35.688 -5.688 4.059 1 84 621 HIS B N 1
ATOM 10470 C CA . HIS B 1 621 ? 34.906 -4.945 5.035 1 84 621 HIS B CA 1
ATOM 10471 C C . HIS B 1 621 ? 33.5 -4.613 4.484 1 84 621 HIS B C 1
ATOM 10473 O O . HIS B 1 621 ? 33.094 -3.453 4.508 1 84 621 HIS B O 1
ATOM 10479 N N . GLN B 1 622 ? 32.969 -5.645 3.816 1 84.12 622 GLN B N 1
ATOM 10480 C CA . GLN B 1 622 ? 31.578 -5.594 3.326 1 84.12 622 GLN B CA 1
ATOM 10481 C C . GLN B 1 622 ? 31.469 -4.688 2.104 1 84.12 622 GLN B C 1
ATOM 10483 O O . GLN B 1 622 ? 30.375 -4.258 1.744 1 84.12 622 GLN B O 1
ATOM 10488 N N . GLN B 1 623 ? 32.594 -4.379 1.531 1 85.88 623 GLN B N 1
ATOM 10489 C CA . GLN B 1 623 ? 32.594 -3.613 0.291 1 85.88 623 GLN B CA 1
ATOM 10490 C C . GLN B 1 623 ? 32.906 -4.504 -0.907 1 85.88 623 GLN B C 1
ATOM 10492 O O . GLN B 1 623 ? 33.781 -5.371 -0.83 1 85.88 623 GLN B O 1
ATOM 10497 N N . PHE B 1 624 ? 32.188 -4.328 -1.949 1 90.75 624 PHE B N 1
ATOM 10498 C CA . PHE B 1 624 ? 32.281 -5.121 -3.17 1 90.75 624 PHE B CA 1
ATOM 10499 C C . PHE B 1 624 ? 33.375 -4.578 -4.098 1 90.75 624 PHE B C 1
ATOM 10501 O O . PHE B 1 624 ? 33.406 -3.381 -4.375 1 90.75 624 PHE B O 1
ATOM 10508 N N . HIS B 1 625 ? 34.312 -5.414 -4.496 1 89.69 625 HIS B N 1
ATOM 10509 C CA . HIS B 1 625 ? 35.375 -5.074 -5.453 1 89.69 625 HIS B CA 1
ATOM 10510 C C . HIS B 1 625 ? 35.438 -6.094 -6.582 1 89.69 625 HIS B C 1
ATOM 10512 O O . HIS B 1 625 ? 35.375 -7.301 -6.34 1 89.69 625 HIS B O 1
ATOM 10518 N N . SER B 1 626 ? 35.406 -5.578 -7.824 1 92.19 626 SER B N 1
ATOM 10519 C CA . SER B 1 626 ? 35.469 -6.457 -8.984 1 92.19 626 SER B CA 1
ATOM 10520 C C . SER B 1 626 ? 36.438 -5.91 -10.031 1 92.19 626 SER B C 1
ATOM 10522 O O . SER B 1 626 ? 36.594 -4.695 -10.172 1 92.19 626 SER B O 1
ATOM 10524 N N . ASN B 1 627 ? 37.125 -6.75 -10.797 1 88.38 627 ASN B N 1
ATOM 10525 C CA . ASN B 1 627 ? 38 -6.344 -11.891 1 88.38 627 ASN B CA 1
ATOM 10526 C C . ASN B 1 627 ? 37.375 -6.668 -13.25 1 88.38 627 ASN B C 1
ATOM 10528 O O . ASN B 1 627 ? 38.094 -6.75 -14.258 1 88.38 627 ASN B O 1
ATOM 10532 N N . LEU B 1 628 ? 36.094 -6.891 -13.281 1 84.5 628 LEU B N 1
ATOM 10533 C CA . LEU B 1 628 ? 35.375 -7.324 -14.469 1 84.5 628 LEU B CA 1
ATOM 10534 C C . LEU B 1 628 ? 35.375 -6.23 -15.531 1 84.5 628 LEU B C 1
ATOM 10536 O O . LEU B 1 628 ? 35.406 -6.523 -16.734 1 84.5 628 LEU B O 1
ATOM 10540 N N . SER B 1 629 ? 35.25 -4.984 -15.172 1 71.12 629 SER B N 1
ATOM 10541 C CA . SER B 1 629 ? 35.156 -3.883 -16.125 1 71.12 629 SER B CA 1
ATOM 10542 C C . SER B 1 629 ? 36.344 -3.879 -17.078 1 71.12 629 SER B C 1
ATOM 10544 O O . SER B 1 629 ? 36.156 -3.742 -18.297 1 71.12 629 SER B O 1
ATOM 10546 N N . GLN B 1 630 ? 37.406 -4.059 -16.625 1 67.94 630 GLN B N 1
ATOM 10547 C CA . GLN B 1 630 ? 38.625 -4.074 -17.422 1 67.94 630 GLN B CA 1
ATOM 10548 C C . GLN B 1 630 ? 38.688 -5.305 -18.328 1 67.94 630 GLN B C 1
ATOM 10550 O O . GLN B 1 630 ? 39.094 -5.219 -19.484 1 67.94 630 GLN B O 1
ATOM 10555 N N . MET B 1 631 ? 38.031 -6.242 -17.875 1 70.25 631 MET B N 1
ATOM 10556 C CA . MET B 1 631 ? 38.156 -7.512 -18.594 1 70.25 631 MET B CA 1
ATOM 10557 C C . MET B 1 631 ? 37.125 -7.613 -19.719 1 70.25 631 MET B C 1
ATOM 10559 O O . MET B 1 631 ? 37.406 -8.188 -20.766 1 70.25 631 MET B O 1
ATOM 10563 N N . LEU B 1 632 ? 35.969 -7.109 -19.438 1 72.06 632 LEU B N 1
ATOM 10564 C CA . LEU B 1 632 ? 34.938 -7.121 -20.469 1 72.06 632 LEU B CA 1
ATOM 10565 C C . LEU B 1 632 ? 35.312 -6.199 -21.625 1 72.06 632 LEU B C 1
ATOM 10567 O O . LEU B 1 632 ? 35 -6.5 -22.781 1 72.06 632 LEU B O 1
ATOM 10571 N N . LEU B 1 633 ? 35.844 -5.082 -21.234 1 60.78 633 LEU B N 1
ATOM 10572 C CA . LEU B 1 633 ? 36.344 -4.203 -22.281 1 60.78 633 LEU B CA 1
ATOM 10573 C C . LEU B 1 633 ? 37.375 -4.922 -23.141 1 60.78 633 LEU B C 1
ATOM 10575 O O . LEU B 1 633 ? 37.375 -4.797 -24.359 1 60.78 633 LEU B O 1
ATOM 10579 N N . ASN B 1 634 ? 38.125 -5.668 -22.469 1 54.28 634 ASN B N 1
ATOM 10580 C CA . ASN B 1 634 ? 39.156 -6.441 -23.156 1 54.28 634 ASN B CA 1
ATOM 10581 C C . ASN B 1 634 ? 38.562 -7.562 -24 1 54.28 634 ASN B C 1
ATOM 10583 O O . ASN B 1 634 ? 39.031 -7.855 -25.094 1 54.28 634 ASN B O 1
ATOM 10587 N N . HIS B 1 635 ? 37.531 -7.996 -23.438 1 55.22 635 HIS B N 1
ATOM 10588 C CA . HIS B 1 635 ? 36.844 -9.086 -24.125 1 55.22 635 HIS B CA 1
ATOM 10589 C C . HIS B 1 635 ? 36.031 -8.57 -25.312 1 55.22 635 HIS B C 1
ATOM 10591 O O . HIS B 1 635 ? 35.938 -9.242 -26.344 1 55.22 635 HIS B O 1
ATOM 10597 N N . ALA B 1 636 ? 35.312 -7.434 -25.125 1 54.44 636 ALA B N 1
ATOM 10598 C CA . ALA B 1 636 ? 34.562 -6.781 -26.203 1 54.44 636 ALA B CA 1
ATOM 10599 C C . ALA B 1 636 ? 35.5 -6.344 -27.328 1 54.44 636 ALA B C 1
ATOM 10601 O O . ALA B 1 636 ? 35.156 -6.402 -28.5 1 54.44 636 ALA B O 1
ATOM 10602 N N . SER B 1 637 ? 36.625 -5.785 -26.875 1 42.41 637 SER B N 1
ATOM 10603 C CA . SER B 1 637 ? 37.656 -5.453 -27.859 1 42.41 637 SER B CA 1
ATOM 10604 C C . SER B 1 637 ? 38.125 -6.695 -28.609 1 42.41 637 SER B C 1
ATOM 10606 O O . SER B 1 637 ? 38.438 -6.617 -29.797 1 42.41 637 SER B O 1
ATOM 10608 N N . LEU B 1 638 ? 38.062 -7.703 -27.906 1 37.56 638 LEU B N 1
ATOM 10609 C CA . LEU B 1 638 ? 38.406 -8.922 -28.625 1 37.56 638 LEU B CA 1
ATOM 10610 C C . LEU B 1 638 ? 37.281 -9.352 -29.562 1 37.56 638 LEU B C 1
ATOM 10612 O O . LEU B 1 638 ? 37.531 -10.023 -30.562 1 37.56 638 LEU B O 1
ATOM 10616 N N . LYS B 1 639 ? 36.188 -9.039 -28.969 1 45.28 639 LYS B N 1
ATOM 10617 C CA . LYS B 1 639 ? 35 -9.383 -29.797 1 45.28 639 LYS B CA 1
ATOM 10618 C C . LYS B 1 639 ? 34.812 -8.375 -30.922 1 45.28 639 LYS B C 1
ATOM 10620 O O . LYS B 1 639 ? 34 -8.586 -31.812 1 45.28 639 LYS B O 1
ATOM 10625 N N . SER B 1 640 ? 35.094 -7.031 -30.688 1 34.19 640 SER B N 1
ATOM 10626 C CA . SER B 1 640 ? 34.938 -6.086 -31.781 1 34.19 640 SER B CA 1
ATOM 10627 C C . SER B 1 640 ? 35.594 -6.594 -33.062 1 34.19 640 SER B C 1
ATOM 10629 O O . SER B 1 640 ? 35.531 -5.949 -34.094 1 34.19 640 SER B O 1
ATOM 10631 N N . SER B 1 641 ? 36.5 -7.387 -32.938 1 30.19 641 SER B N 1
ATOM 10632 C CA . SER B 1 641 ? 37.031 -7.742 -34.25 1 30.19 641 SER B CA 1
ATOM 10633 C C . SER B 1 641 ? 35.969 -8.484 -35.094 1 30.19 641 SER B C 1
ATOM 10635 O O . SER B 1 641 ? 36.125 -8.641 -36.281 1 30.19 641 SER B O 1
ATOM 10637 N N . TYR B 1 642 ? 35.062 -9.305 -34.438 1 26.62 642 TYR B N 1
ATOM 10638 C CA . TYR B 1 642 ? 34.188 -9.984 -35.375 1 26.62 642 TYR B CA 1
ATOM 10639 C C . TYR B 1 642 ? 32.938 -9.148 -35.656 1 26.62 642 TYR B C 1
ATOM 10641 O O . TYR B 1 642 ? 32.438 -9.156 -36.781 1 26.62 642 TYR B O 1
ATOM 10649 N N . TRP B 1 643 ? 31.844 -8.844 -34.812 1 24.84 643 TRP B N 1
ATOM 10650 C CA . TRP B 1 643 ? 30.625 -8.227 -35.281 1 24.84 643 TRP B CA 1
ATOM 10651 C C . TRP B 1 643 ? 30.625 -6.727 -35.031 1 24.84 643 TRP B C 1
ATOM 10653 O O . TRP B 1 643 ? 31.094 -6.27 -33.969 1 24.84 643 TRP B O 1
ATOM 10663 N N . PRO B 1 644 ? 30.547 -5.82 -36.062 1 25.92 644 PRO B N 1
ATOM 10664 C CA . PRO B 1 644 ? 30.438 -4.359 -36.062 1 25.92 644 PRO B CA 1
ATOM 10665 C C . PRO B 1 644 ? 29.312 -3.84 -35.188 1 25.92 644 PRO B C 1
ATOM 10667 O O . PRO B 1 644 ? 28.219 -4.387 -35.188 1 25.92 644 PRO B O 1
ATOM 10670 N N . THR B 1 645 ? 29.469 -3.35 -33.969 1 26.62 645 THR B N 1
ATOM 10671 C CA . THR B 1 645 ? 28.594 -2.713 -33 1 26.62 645 THR B CA 1
ATOM 10672 C C . THR B 1 645 ? 27.812 -1.566 -33.625 1 26.62 645 THR B C 1
ATOM 10674 O O . THR B 1 645 ? 28.375 -0.51 -33.906 1 26.62 645 THR B O 1
ATOM 10677 N N . VAL B 1 646 ? 26.766 -1.723 -34.375 1 24.61 646 VAL B N 1
ATOM 10678 C CA . VAL B 1 646 ? 25.906 -0.627 -34.844 1 24.61 646 VAL B CA 1
ATOM 10679 C C . VAL B 1 646 ? 25.234 0.035 -33.656 1 24.61 646 VAL B C 1
ATOM 10681 O O . VAL B 1 646 ? 24.469 -0.607 -32.906 1 24.61 646 VAL B O 1
ATOM 10684 N N . THR B 1 647 ? 25.859 0.897 -32.906 1 22.48 647 THR B N 1
ATOM 10685 C CA . THR B 1 647 ? 25.328 1.802 -31.891 1 22.48 647 THR B CA 1
ATOM 10686 C C . THR B 1 647 ? 24.141 2.586 -32.438 1 22.48 647 THR B C 1
ATOM 10688 O O . THR B 1 647 ? 24.25 3.27 -33.438 1 22.48 647 THR B O 1
ATOM 10691 N N . PRO B 1 648 ? 22.859 2.102 -32.281 1 21.94 648 PRO B N 1
ATOM 10692 C CA . PRO B 1 648 ? 21.906 3.07 -32.812 1 21.94 648 PRO B CA 1
ATOM 10693 C C . PRO B 1 648 ? 22.047 4.449 -32.156 1 21.94 648 PRO B C 1
ATOM 10695 O O . PRO B 1 648 ? 22.25 4.559 -30.953 1 21.94 648 PRO B O 1
ATOM 10698 N N . GLU B 1 649 ? 22.469 5.469 -32.938 1 20.03 649 GLU B N 1
ATOM 10699 C CA . GLU B 1 649 ? 22.297 6.883 -32.625 1 20.03 649 GLU B CA 1
ATOM 10700 C C . GLU B 1 649 ? 20.844 7.199 -32.281 1 20.03 649 GLU B C 1
ATOM 10702 O O . GLU B 1 649 ? 19.922 6.68 -32.906 1 20.03 649 GLU B O 1
#

Radius of gyration: 36.49 Å; Cα contacts (8 Å, |Δi|>4): 1945; chains: 2; bounding box: 92×102×76 Å

InterPro domains:
  IPR007263 DCC1-like thiol-disulfide oxidoreductase family [PF04134] (294-403)
  IPR011020 HTTM-like [SM00752] (14-277)
  IPR052964 Sporulation-related signal maturation [PTHR39535] (63-451)

Solvent-accessible surface area (backbone atoms only — not comparable to full-atom values): 67730 Å² total; per-residue (Å²): 107,65,67,58,46,36,51,53,51,52,56,35,45,73,35,75,31,76,29,59,42,46,15,50,34,40,28,47,48,16,48,55,51,35,53,50,45,51,51,46,60,74,42,38,44,58,56,66,19,82,38,17,88,72,42,69,80,47,81,57,51,61,58,54,48,49,54,45,39,51,26,23,50,24,31,37,48,9,36,60,34,64,61,21,41,52,52,42,42,51,48,44,42,47,46,48,59,47,43,49,51,40,82,54,22,49,78,62,43,62,34,49,52,37,21,52,37,51,54,52,51,54,37,72,43,37,62,20,80,15,47,43,40,49,55,52,51,54,74,34,34,85,57,56,68,87,73,56,74,81,58,66,36,42,42,39,68,46,47,50,56,46,45,53,68,45,19,49,44,29,36,37,25,34,50,36,41,67,76,14,66,25,38,71,62,8,34,46,66,50,49,55,63,30,34,37,59,38,23,37,94,64,82,56,55,82,61,66,55,34,61,69,60,40,30,50,51,22,46,47,50,46,52,48,26,59,42,39,60,81,39,52,84,37,82,83,45,21,63,57,53,47,52,52,51,47,51,52,26,50,46,37,36,62,42,26,32,50,26,62,44,18,52,58,56,47,38,58,52,46,51,60,56,57,68,67,56,55,52,50,51,48,58,71,66,26,59,94,58,56,53,31,41,33,31,36,46,77,32,20,54,67,48,30,34,48,51,47,51,50,56,66,71,29,81,47,49,25,66,42,79,42,46,34,91,80,44,34,73,76,34,77,77,43,49,83,54,56,66,75,62,50,64,60,39,43,34,27,36,39,83,84,53,51,76,35,50,44,60,55,26,56,31,47,52,28,39,64,54,50,85,48,23,67,58,18,52,53,46,63,35,85,64,47,30,56,52,53,40,52,51,48,49,57,47,55,72,65,56,68,71,52,77,66,54,95,72,53,76,66,67,68,64,74,77,76,53,81,76,45,59,27,38,68,46,70,63,52,58,68,73,59,28,54,52,39,46,50,51,49,35,52,50,51,50,51,52,49,50,54,49,48,50,37,36,46,49,58,36,41,38,51,71,65,62,57,82,48,70,83,43,70,68,42,31,53,49,50,52,50,50,49,54,52,42,53,49,35,28,62,61,49,27,48,60,77,47,72,73,83,40,51,80,57,37,52,63,34,41,63,45,74,40,46,31,32,40,46,97,87,68,46,81,42,70,40,95,46,31,51,86,42,45,30,54,38,82,90,37,54,31,39,55,36,28,22,42,57,66,59,29,54,41,44,75,62,46,63,69,55,30,51,52,52,48,50,24,52,52,40,36,47,28,60,77,70,68,50,59,55,64,78,35,46,31,36,33,30,35,28,70,36,75,56,65,70,63,95,57,83,55,42,36,60,55,34,35,41,76,69,75,42,83,58,33,45,38,42,31,57,92,90,36,86,44,70,54,42,66,66,36,49,53,52,47,46,58,61,44,54,73,72,64,85,81,80,70,84,127,108,66,66,59,47,36,51,52,50,52,55,34,46,73,35,75,31,73,30,58,44,47,14,50,32,40,28,48,49,17,47,55,50,35,53,49,43,51,50,47,61,73,41,36,43,59,55,66,20,81,37,17,90,72,41,70,80,48,83,57,51,62,59,55,48,50,53,46,38,52,25,23,50,24,30,36,47,9,38,59,33,65,61,20,42,50,52,42,41,50,48,43,41,47,46,48,58,46,43,49,52,41,83,54,22,48,78,61,43,60,35,48,51,37,22,52,39,50,53,52,52,55,37,70,45,37,63,19,82,15,46,43,39,49,54,54,50,53,74,35,33,85,56,56,70,87,73,55,76,80,59,64,34,42,41,39,68,46,49,53,56,46,48,54,68,44,19,50,44,29,36,37,25,34,50,36,40,70,74,12,65,25,38,73,62,8,34,48,66,48,49,56,63,30,34,37,59,38,23,37,94,64,82,56,54,81,62,66,55,34,62,70,59,40,29,50,52,22,47,47,51,45,54,47,25,59,45,39,60,79,39,52,84,37,83,84,45,21,62,56,52,48,51,51,51,46,50,52,26,50,47,36,36,63,43,27,30,50,27,62,45,18,52,57,57,48,39,58,50,46,51,61,55,57,69,67,57,55,52,50,51,49,57,72,66,26,58,95,57,56,55,32,43,33,31,36,46,78,33,21,56,67,48,30,34,48,50,45,52,50,55,69,70,29,80,47,47,26,66,42,80,42,45,34,92,80,44,34,74,76,33,75,78,43,50,85,54,56,68,74,62,51,65,59,40,42,33,26,36,40,82,84,54,50,76,35,50,43,60,53,26,55,31,46,51,28,40,63,54,51,84,49,24,66,58,18,52,53,46,64,35,85,65,47,31,56,51,51,40,51,51,46,48,55,48,55,74,66,58,67,72,54,76,66,54,96,74,53,76,65,68,69,63,75,76,78,53,81,75,44,58,27,38,69,46,70,64,52,58,68,73,59,27,54,53,38,46,50,51,49,36,52,51,51,49,50,51,50,51,54,48,48,50,35,36,44,49,55,35,40,39,51,71,67,61,57,82,46,69,84,43,73,68,42,32,53,50,49,52,51,50,49,55,50,42,52,48,36,29,64,60,50,27,48,60,76,46,72,74,82,41,49,83,57,36,54,65,34,43,63,47,74,39,45,32,33,41,46,97,86,68,47,82,41,69,40,94,46,32,52,88,42,46,29,53,36,82,88,37,53,31,39,56,37,29,24,41,56,67,59,30,54,42,45,74,62,47,62,68,58,30,50,52,51,49,49,25,52,54,38,37,48,28,60,76,68,69,49,60,55,64,79,34,46,32,36,33,30,37,28,69,35,74,56,65,68,63,94,58,84,55,43,35,61,57,36,34,39,77,69,73,43,81,56,33,45,36,40,31,55,93,90,37,85,44,69,53,43,65,66,36,49,54,53,47,45,58,59,42,53,71,71,60,84,79,81,70,85,125

pLDDT: mean 91.35, std 11.95, range [20.03, 98.81]